Protein AF-0000000083136702 (afdb_homodimer)

Nearest PDB structures (foldseek):
  4q4a-assembly1_A  TM=9.077E-01  e=9.986E-32  Thermotoga maritima MSB8
  4q4j-assembly1_A  TM=8.876E-01  e=3.684E-32  Thermotoga maritima MSB8
  9csi-assembly1_A  TM=8.586E-01  e=3.474E-31  Acinetobacter baumannii
  4a82-assembly1_A  TM=7.929E-01  e=1.050E-31  Homo sapiens
  6qv0-assembly1_A  TM=7.918E-01  e=8.108E-31  Thermotoga maritima MSB8

Foldseek 3Di:
DVVVVVVVCCVCCVPVVVLLVVLVVVLCVLVVVVVPLLVLLLVLLQLLLVLVLVLLVLLLVLVLCVPDDNVVCNVVSVVSSVVSNVSNVVSVVVNVVSLVVQLVVSLVVLLVLLVVLLVQFFLLVCVVDDPVRSVCLSPVLSSLLSCLVRPQPSLLSSLVSNQVVLLVVCCVQPVVLSVLLVVLLVVLVVLLVVLVVVLVVLVVVLVVLVVVLVVLVVVCVVCVVVCVVVVVPVVSVVVNVVSVVVSVVSVVVSVVSVCVSVVVSVCSLVVSLVVSLVVLVVCVVVVNDDPSVSSSSNVSSVSNSVSSVVNSVSVVSSSSSSVSSSVSVVSSPGDGWDDPPLVLLVVCVPDPCQFKKKWWAQFWDARPVGDTLAGGATDIFTWLFEEEEEEDPPSQLVVVVCCQQASGDTPDTFIWMAGPVGRIDGRTPSNNLQEQEQAPWFDQAWFFLLCSQCVLPVPDDPVLLCVLLVLLVLQVVLVVDPVRRRDTAHHSRHPDDRQNRLSSSSSSSVSNVHQEYEAECSCVRPDPVSVLSNVVSVSVPDRTHGYYYYDPDVSSVVRGPWYWYRDPNYIDTDD/DVVVVVVVCCVCCVPVVVLLVVLVVVLCVLVVVVVPLLVLLLVLLQLLLVLVLVLLVLLLVLVLCVPDDNVVCNVVSVVSSVVSNVSNVVSVVVNVVSLVVQLVVSLVVLLVLLVVLLVQFFLLVCVVDDPVRSVCLSPVLSSLLSCLVRPLPSLLSSLVSNQVVLLVVCCVQPVVLSVLLVVLLVVLVVLLVVLVVVLVVLVVVLVVLVVVLVVLVVVCVVCVVVCVVVVVPVVSVVVNVVSVVVSVVSVVVSVVSVCVSVVVSVCSLVVSLVVSLVVLVVCVVVVNDDPSVSSSSNVSSVSNSVSSVVNSVSVVSSSSSSVSSSVSVVSSPGDGWDDPPLVLLVVCVPDPCQFKKKWWAQFWDARPVGDTLAGGATDIFTWQFEEEEEEDPPSQLVVVVCCQQASGDTPDTFIWMAGPVGRIDGRTPSNNLQEQEQAPWFDQAWFFLLCSQCVLPVPDDPVLLCVLLVLLVLQVVLVVDPVRRRDTAHHSRHPDDRQNRLSSSSSSSVSNVHQEYEAECSCVRPDPVSVLSNVVSVSVPRSTHGYYYYDPDVSSVVRGPWYWYRDPNYIDTDD

Structure (mmCIF, N/CA/C/O backbone):
data_AF-0000000083136702-model_v1
#
loop_
_entity.id
_entity.type
_entity.pdbx_description
1 polymer 'Multidrug export ATP-binding/permease protein'
#
loop_
_atom_site.group_PDB
_atom_site.id
_atom_site.type_symbol
_atom_site.label_atom_id
_atom_site.label_alt_id
_atom_site.label_comp_id
_atom_site.label_asym_id
_atom_site.label_entity_id
_atom_site.label_seq_id
_atom_site.pdbx_PDB_ins_code
_atom_site.Cartn_x
_atom_site.Cartn_y
_atom_site.Cartn_z
_atom_site.occupancy
_atom_site.B_iso_or_equiv
_atom_site.auth_seq_id
_atom_site.auth_comp_id
_atom_site.auth_asym_id
_atom_site.auth_atom_id
_atom_site.pdbx_PDB_model_num
ATOM 1 N N . MET A 1 1 ? 7.652 6.582 45.875 1 27.67 1 MET A N 1
ATOM 2 C CA . MET A 1 1 ? 7.102 7.324 44.75 1 27.67 1 MET A CA 1
ATOM 3 C C . MET A 1 1 ? 8.203 7.703 43.75 1 27.67 1 MET A C 1
ATOM 5 O O . MET A 1 1 ? 8 7.633 42.531 1 27.67 1 MET A O 1
ATOM 9 N N . LYS A 1 2 ? 9.219 8.133 44.219 1 35.91 2 LYS A N 1
ATOM 10 C CA . LYS A 1 2 ? 10.461 8.594 43.594 1 35.91 2 LYS A CA 1
ATOM 11 C C . LYS A 1 2 ? 11.227 7.43 42.969 1 35.91 2 LYS A C 1
ATOM 13 O O . LYS A 1 2 ? 11.859 7.586 41.938 1 35.91 2 LYS A O 1
ATOM 18 N N . ARG A 1 3 ? 11.18 6.422 43.688 1 36.78 3 ARG A N 1
ATOM 19 C CA . ARG A 1 3 ? 12.008 5.301 43.25 1 36.78 3 ARG A CA 1
ATOM 20 C C . ARG A 1 3 ? 11.414 4.633 42 1 36.78 3 ARG A C 1
ATOM 22 O O . ARG A 1 3 ? 12.148 4.125 41.156 1 36.78 3 ARG A O 1
ATOM 29 N N . TRP A 1 4 ? 10.117 4.469 42.156 1 30.72 4 TRP A N 1
ATOM 30 C CA . TRP A 1 4 ? 9.375 3.754 41.125 1 30.72 4 TRP A CA 1
ATOM 31 C C . TRP A 1 4 ? 9.352 4.551 39.844 1 30.72 4 TRP A C 1
ATOM 33 O O . TRP A 1 4 ? 9.43 3.973 38.75 1 30.72 4 TRP A O 1
ATOM 43 N N . ILE A 1 5 ? 9.336 5.871 39.969 1 35.59 5 ILE A N 1
ATOM 44 C CA . ILE A 1 5 ? 9.383 6.715 38.781 1 35.59 5 ILE A CA 1
ATOM 45 C C . ILE A 1 5 ? 10.758 6.59 38.094 1 35.59 5 ILE A C 1
ATOM 47 O O . ILE A 1 5 ? 10.859 6.555 36.875 1 35.59 5 ILE A O 1
ATOM 51 N N . LYS A 1 6 ? 11.734 6.422 38.875 1 39.88 6 LYS A N 1
ATOM 52 C CA . LYS A 1 6 ? 13.102 6.309 38.375 1 39.88 6 LYS A CA 1
ATOM 53 C C . LYS A 1 6 ? 13.281 5.035 37.562 1 39.88 6 LYS A C 1
ATOM 55 O O . LYS A 1 6 ? 13.992 5.039 36.531 1 39.88 6 LYS A O 1
ATOM 60 N N . LYS A 1 7 ? 12.688 3.961 38.094 1 41.28 7 LYS A N 1
ATOM 61 C CA . LYS A 1 7 ? 12.812 2.693 37.375 1 41.28 7 LYS A CA 1
ATOM 62 C C . LYS A 1 7 ? 12.062 2.732 36.031 1 41.28 7 LYS A C 1
ATOM 64 O O . LYS A 1 7 ? 12.43 2.031 35.094 1 41.28 7 LYS A O 1
ATOM 69 N N . ILE A 1 8 ? 10.867 3.342 36.062 1 37.25 8 ILE A N 1
ATOM 70 C CA . ILE A 1 8 ? 10.109 3.475 34.812 1 37.25 8 ILE A CA 1
ATOM 71 C C . ILE A 1 8 ? 10.859 4.395 33.844 1 37.25 8 ILE A C 1
ATOM 73 O O . ILE A 1 8 ? 10.945 4.109 32.656 1 37.25 8 ILE A O 1
ATOM 77 N N . ILE A 1 9 ? 11.453 5.434 34.281 1 41.44 9 ILE A N 1
ATOM 78 C CA . ILE A 1 9 ? 12.32 6.328 33.5 1 41.44 9 ILE A CA 1
ATOM 79 C C . ILE A 1 9 ? 13.578 5.578 33.062 1 41.44 9 ILE A C 1
ATOM 81 O O . ILE A 1 9 ? 14.023 5.727 31.938 1 41.44 9 ILE A O 1
ATOM 85 N N . VAL A 1 10 ? 14.18 4.844 33.906 1 42 10 VAL A N 1
ATOM 86 C CA . VAL A 1 10 ? 15.375 4.062 33.625 1 42 10 VAL A CA 1
ATOM 87 C C . VAL A 1 10 ? 15.031 2.959 32.625 1 42 10 VAL A C 1
ATOM 89 O O . VAL A 1 10 ? 15.781 2.713 31.672 1 42 10 VAL A O 1
ATOM 92 N N . ARG A 1 11 ? 14.039 2.199 32.844 1 41.62 11 ARG A N 1
ATOM 93 C CA . ARG A 1 11 ? 13.602 1.132 31.938 1 41.62 11 ARG A CA 1
ATOM 94 C C . ARG A 1 11 ? 13.023 1.7 30.656 1 41.62 11 ARG A C 1
ATOM 96 O O . ARG A 1 11 ? 13.125 1.078 29.594 1 41.62 11 ARG A O 1
ATOM 103 N N . ILE A 1 12 ? 12.188 2.682 30.531 1 42.12 12 ILE A N 1
ATOM 104 C CA . ILE A 1 12 ? 11.805 3.539 29.422 1 42.12 12 ILE A CA 1
ATOM 105 C C . ILE A 1 12 ? 13.055 4.145 28.781 1 42.12 12 ILE A C 1
ATOM 107 O O . ILE A 1 12 ? 13.172 4.188 27.547 1 42.12 12 ILE A O 1
ATOM 111 N N . ARG A 1 13 ? 14.031 4.812 29.359 1 41.16 13 ARG A N 1
ATOM 112 C CA . ARG A 1 13 ? 15.352 5.383 29.094 1 41.16 13 ARG A CA 1
ATOM 113 C C . ARG A 1 13 ? 16.312 4.32 28.578 1 41.16 13 ARG A C 1
ATOM 115 O O . ARG A 1 13 ? 17.078 4.562 27.641 1 41.16 13 ARG A O 1
ATOM 122 N N . GLU A 1 14 ? 16.609 3.41 29.297 1 47.22 14 GLU A N 1
ATOM 123 C CA . GLU A 1 14 ? 17.703 2.48 29.031 1 47.22 14 GLU A CA 1
ATOM 124 C C . GLU A 1 14 ? 17.422 1.65 27.781 1 47.22 14 GLU A C 1
ATOM 126 O O . GLU A 1 14 ? 18.312 1.389 26.984 1 47.22 14 GLU A O 1
ATOM 131 N N . GLY A 1 15 ? 16.25 1.058 27.594 1 45.81 15 GLY A N 1
ATOM 132 C CA . GLY A 1 15 ? 16 0.178 26.453 1 45.81 15 GLY A CA 1
ATOM 133 C C . GLY A 1 15 ? 15.359 0.884 25.281 1 45.81 15 GLY A C 1
ATOM 134 O O . GLY A 1 15 ? 15.805 0.744 24.141 1 45.81 15 GLY A O 1
ATOM 135 N N . TYR A 1 16 ? 14.234 1.55 25.5 1 47.44 16 TYR A N 1
ATOM 136 C CA . TYR A 1 16 ? 13.492 2.219 24.438 1 47.44 16 TYR A CA 1
ATOM 137 C C . TYR A 1 16 ? 14.164 3.529 24.047 1 47.44 16 TYR A C 1
ATOM 139 O O . TYR A 1 16 ? 14.281 3.842 22.859 1 47.44 16 TYR A O 1
ATOM 147 N N . LEU A 1 17 ? 14.523 4.375 25.125 1 50.78 17 LEU A N 1
ATOM 148 C CA . LEU A 1 17 ? 15.188 5.641 24.828 1 50.78 17 LEU A CA 1
ATOM 149 C C . LEU A 1 17 ? 16.547 5.406 24.203 1 50.78 17 LEU A C 1
ATOM 151 O O . LEU A 1 17 ? 16.984 6.176 23.328 1 50.78 17 LEU A O 1
ATOM 155 N N . LYS A 1 18 ? 17.156 4.398 24.812 1 54.44 18 LYS A N 1
ATOM 156 C CA . LYS A 1 18 ? 18.422 4.059 24.188 1 54.44 18 LYS A CA 1
ATOM 157 C C . LYS A 1 18 ? 18.25 3.658 22.719 1 54.44 18 LYS A C 1
ATOM 159 O O . LYS A 1 18 ? 19.047 4.016 21.875 1 54.44 18 LYS A O 1
ATOM 164 N N . GLU A 1 19 ? 17.203 2.934 22.547 1 61 19 GLU A N 1
ATOM 165 C CA . GLU A 1 19 ? 16.938 2.555 21.156 1 61 19 GLU A CA 1
ATOM 166 C C . GLU A 1 19 ? 16.562 3.77 20.312 1 61 19 GLU A C 1
ATOM 168 O O . GLU A 1 19 ? 17.016 3.906 19.172 1 61 19 GLU A O 1
ATOM 173 N N . ILE A 1 20 ? 15.844 4.586 21 1 61.97 20 ILE A N 1
ATOM 174 C CA . ILE A 1 20 ? 15.453 5.805 20.297 1 61.97 20 ILE A CA 1
ATOM 175 C C . ILE A 1 20 ? 16.688 6.684 20.078 1 61.97 20 ILE A C 1
ATOM 177 O O . ILE A 1 20 ? 16.828 7.316 19.031 1 61.97 20 ILE A O 1
ATOM 181 N N . TYR A 1 21 ? 17.484 6.629 21.125 1 62.78 21 TYR A N 1
ATOM 182 C CA . TYR A 1 21 ? 18.719 7.406 21.016 1 62.78 21 TYR A CA 1
ATOM 183 C C . TYR A 1 21 ? 19.594 6.879 19.875 1 62.78 21 TYR A C 1
ATOM 185 O O . TYR A 1 21 ? 20.109 7.66 19.078 1 62.78 21 TYR A O 1
ATOM 193 N N . LYS A 1 22 ? 19.781 5.566 19.844 1 68.31 22 LYS A N 1
ATOM 194 C CA . LYS A 1 22 ? 20.594 5 18.766 1 68.31 22 LYS A CA 1
ATOM 195 C C . LYS A 1 22 ? 19.969 5.297 17.406 1 68.31 22 LYS A C 1
ATOM 197 O O . LYS A 1 22 ? 20.688 5.598 16.453 1 68.31 22 LYS A O 1
ATOM 202 N N . GLU A 1 23 ? 18.719 5.27 17.453 1 72.25 23 GLU A N 1
ATOM 203 C CA . GLU A 1 23 ? 18 5.523 16.203 1 72.25 23 GLU A CA 1
ATOM 204 C C . GLU A 1 23 ? 18.141 6.98 15.781 1 72.25 23 GLU A C 1
ATOM 206 O O . GLU A 1 23 ? 18.297 7.277 14.594 1 72.25 23 GLU A O 1
ATOM 211 N N . THR A 1 24 ? 18.125 7.781 16.812 1 71.06 24 THR A N 1
ATOM 212 C CA . THR A 1 24 ? 18.25 9.211 16.531 1 71.06 24 THR A CA 1
ATOM 213 C C . THR A 1 24 ? 19.672 9.539 16.062 1 71.06 24 THR A C 1
ATOM 215 O O . THR A 1 24 ? 19.859 10.375 15.172 1 71.06 24 THR A O 1
ATOM 218 N N . VAL A 1 25 ? 20.609 8.812 16.609 1 72.06 25 VAL A N 1
ATOM 219 C CA . VAL A 1 25 ? 22 9.039 16.234 1 72.06 25 VAL A CA 1
ATOM 220 C C . VAL A 1 25 ? 22.219 8.594 14.789 1 72.06 25 VAL A C 1
ATOM 222 O O . VAL A 1 25 ? 22.969 9.234 14.039 1 72.06 25 VAL A O 1
ATOM 225 N N . TRP A 1 26 ? 21.547 7.543 14.438 1 75.31 26 TRP A N 1
ATOM 226 C CA . TRP A 1 26 ? 21.656 7.07 13.062 1 75.31 26 TRP A CA 1
ATOM 227 C C . TRP A 1 26 ? 21.109 8.102 12.086 1 75.31 26 TRP A C 1
ATOM 229 O O . TRP A 1 26 ? 21.672 8.312 11.016 1 75.31 26 TRP A O 1
ATOM 239 N N . MET A 1 27 ? 20.078 8.688 12.531 1 73.56 27 MET A N 1
ATOM 240 C CA . MET A 1 27 ? 19.469 9.711 11.695 1 73.56 27 MET A CA 1
ATOM 241 C C . MET A 1 27 ? 20.406 10.898 11.516 1 73.56 27 MET A C 1
ATOM 243 O O . MET A 1 27 ? 20.422 11.539 10.461 1 73.56 27 MET A O 1
ATOM 247 N N . TYR A 1 28 ? 21.219 11.047 12.492 1 73.19 28 TYR A N 1
ATOM 248 C CA . TYR A 1 28 ? 22.078 12.234 12.531 1 73.19 28 TYR A CA 1
ATOM 249 C C . TYR A 1 28 ? 23.281 12.062 11.609 1 73.19 28 TYR A C 1
ATOM 251 O O . TYR A 1 28 ? 23.922 13.039 11.242 1 73.19 28 TYR A O 1
ATOM 259 N N . GLN A 1 29 ? 23.516 10.82 11.172 1 75.12 29 GLN A N 1
ATOM 260 C CA . GLN A 1 29 ? 24.609 10.641 10.227 1 75.12 29 GLN A CA 1
ATOM 261 C C . GLN A 1 29 ? 24.328 11.375 8.914 1 75.12 29 GLN A C 1
ATOM 263 O O . GLN A 1 29 ? 25.25 11.891 8.281 1 75.12 29 GLN A O 1
ATOM 268 N N . TYR A 1 30 ? 23.078 11.492 8.633 1 75.56 30 TYR A N 1
ATOM 269 C CA . TYR A 1 30 ? 22.719 12.164 7.395 1 75.56 30 TYR A CA 1
ATOM 270 C C . TYR A 1 30 ? 22.656 13.68 7.586 1 75.56 30 TYR A C 1
ATOM 272 O O . TYR A 1 30 ? 22.859 14.438 6.637 1 75.56 30 TYR A O 1
ATOM 280 N N . VAL A 1 31 ? 22.422 14.023 8.875 1 76.75 31 VAL A N 1
ATOM 281 C CA . VAL A 1 31 ? 22.344 15.445 9.211 1 76.75 31 VAL A CA 1
ATOM 282 C C . VAL A 1 31 ? 23.75 16.062 9.195 1 76.75 31 VAL A C 1
ATOM 284 O O . VAL A 1 31 ? 23.922 17.219 8.812 1 76.75 31 VAL A O 1
ATOM 287 N N . LYS A 1 32 ? 24.781 15.203 9.5 1 78.38 32 LYS A N 1
ATOM 288 C CA . LYS A 1 32 ? 26.156 15.68 9.586 1 78.38 32 LYS A CA 1
ATOM 289 C C . LYS A 1 32 ? 26.672 16.094 8.211 1 78.38 32 LYS A C 1
ATOM 291 O O . LYS A 1 32 ? 27.516 17 8.102 1 78.38 32 LYS A O 1
ATOM 296 N N . ARG A 1 33 ? 26.125 15.477 7.199 1 77.75 33 ARG A N 1
ATOM 297 C CA . ARG A 1 33 ? 26.562 15.789 5.84 1 77.75 33 ARG A CA 1
ATOM 298 C C . ARG A 1 33 ? 26.062 17.172 5.41 1 77.75 33 ARG A C 1
ATOM 300 O O . ARG A 1 33 ? 26.703 17.828 4.594 1 77.75 33 ARG A O 1
ATOM 307 N N . TYR A 1 34 ? 24.984 17.625 6.031 1 80.69 34 TYR A N 1
ATOM 308 C CA . TYR A 1 34 ? 24.391 18.906 5.672 1 80.69 34 TYR A CA 1
ATOM 309 C C . TYR A 1 34 ? 24.312 19.828 6.883 1 80.69 34 TYR A C 1
ATOM 311 O O . TYR A 1 34 ? 23.344 20.578 7.047 1 80.69 34 TYR A O 1
ATOM 319 N N . TRP A 1 35 ? 25.359 19.875 7.699 1 80.62 35 TRP A N 1
ATOM 320 C CA . TRP A 1 35 ? 25.359 20.625 8.945 1 80.62 35 TRP A CA 1
ATOM 321 C C . TRP A 1 35 ? 25.328 22.125 8.664 1 80.62 35 TRP A C 1
ATOM 323 O O . TRP A 1 35 ? 24.703 22.891 9.406 1 80.62 35 TRP A O 1
ATOM 333 N N . PHE A 1 36 ? 25.906 22.453 7.605 1 82.44 36 PHE A N 1
ATOM 334 C CA . PHE A 1 36 ? 25.953 23.891 7.305 1 82.44 36 PHE A CA 1
ATOM 335 C C . PHE A 1 36 ? 24.562 24.406 6.961 1 82.44 36 PHE A C 1
ATOM 337 O O . PHE A 1 36 ? 24.172 25.469 7.434 1 82.44 36 PHE A O 1
ATOM 344 N N . SER A 1 37 ? 23.906 23.656 6.16 1 82.88 37 SER A N 1
ATOM 345 C CA . SER A 1 37 ? 22.578 24.094 5.758 1 82.88 37 SER A CA 1
ATOM 346 C C . SER A 1 37 ? 21.609 24.062 6.934 1 82.88 37 SER A C 1
ATOM 348 O O . SER A 1 37 ? 20.734 24.922 7.047 1 82.88 37 SER A O 1
ATOM 350 N N . ILE A 1 38 ? 21.812 23.172 7.832 1 84.25 38 ILE A N 1
ATOM 351 C CA . ILE A 1 38 ? 20.938 23.062 8.992 1 84.25 38 ILE A CA 1
ATOM 352 C C . ILE A 1 38 ? 21.234 24.203 9.969 1 84.25 38 ILE A C 1
ATOM 354 O O . ILE A 1 38 ? 20.312 24.781 10.555 1 84.25 38 ILE A O 1
ATOM 358 N N . CYS A 1 39 ? 22.484 24.516 10.148 1 85.19 39 CYS A N 1
ATOM 359 C CA . CYS A 1 39 ? 22.844 25.641 11.008 1 85.19 39 CYS A CA 1
ATOM 360 C C . CYS A 1 39 ? 22.266 26.953 10.477 1 85.19 39 CYS A C 1
ATOM 362 O O . CYS A 1 39 ? 21.781 27.781 11.258 1 85.19 39 CYS A O 1
ATOM 364 N N . PHE A 1 40 ? 22.328 27.016 9.211 1 85.5 40 PHE A N 1
ATOM 365 C CA . PHE A 1 40 ? 21.75 28.203 8.594 1 85.5 40 PHE A CA 1
ATOM 366 C C . PHE A 1 40 ? 20.234 28.219 8.781 1 85.5 40 PHE A C 1
ATOM 368 O O . PHE A 1 40 ? 19.641 29.281 8.969 1 85.5 40 PHE A O 1
ATOM 375 N N . TYR A 1 41 ? 19.672 27.078 8.719 1 84.75 41 TYR A N 1
ATOM 376 C CA . TYR A 1 41 ? 18.25 26.953 8.961 1 84.75 41 TYR A CA 1
ATOM 377 C C . TYR A 1 41 ? 17.891 27.375 10.375 1 84.75 41 TYR A C 1
ATOM 379 O O . TYR A 1 41 ? 16.938 28.141 10.578 1 84.75 41 TYR A O 1
ATOM 387 N N . ILE A 1 42 ? 18.641 27.031 11.32 1 86.19 42 ILE A N 1
ATOM 388 C CA . ILE A 1 42 ? 18.375 27.328 12.727 1 86.19 42 ILE A CA 1
ATOM 389 C C . ILE A 1 42 ? 18.609 28.828 12.977 1 86.19 42 ILE A C 1
ATOM 391 O O . ILE A 1 42 ? 17.812 29.469 13.641 1 86.19 42 ILE A O 1
ATOM 395 N N . LEU A 1 43 ? 19.641 29.312 12.391 1 87.69 43 LEU A N 1
ATOM 396 C CA . LEU A 1 43 ? 19.984 30.734 12.578 1 87.69 43 LEU A CA 1
ATOM 397 C C . LEU A 1 43 ? 18.906 31.625 11.953 1 87.69 43 LEU A C 1
ATOM 399 O O . LEU A 1 43 ? 18.547 32.656 12.531 1 87.69 43 LEU A O 1
ATOM 403 N N . ALA A 1 44 ? 18.516 31.188 10.805 1 86.38 44 ALA A N 1
ATOM 404 C CA . ALA A 1 44 ? 17.453 31.953 10.148 1 86.38 44 ALA A CA 1
ATOM 405 C C . ALA A 1 44 ? 16.156 31.891 10.938 1 86.38 44 ALA A C 1
ATOM 407 O O . ALA A 1 44 ? 15.398 32.875 11.008 1 86.38 44 ALA A O 1
ATOM 408 N N . GLY A 1 45 ? 15.914 30.734 11.492 1 84.88 45 GLY A N 1
ATOM 409 C CA . GLY A 1 45 ? 14.734 30.578 12.32 1 84.88 45 GLY A CA 1
ATOM 410 C C . GLY A 1 45 ? 14.781 31.406 13.586 1 84.88 45 GLY A C 1
ATOM 411 O O . GLY A 1 45 ? 13.797 32.062 13.945 1 84.88 45 GLY A O 1
ATOM 412 N N . VAL A 1 46 ? 15.93 31.438 14.234 1 88 46 VAL A N 1
ATOM 413 C CA . VAL A 1 46 ? 16.109 32.219 15.453 1 88 46 VAL A CA 1
ATOM 414 C C . VAL A 1 46 ? 15.992 33.688 15.141 1 88 46 VAL A C 1
ATOM 416 O O . VAL A 1 46 ? 15.367 34.438 15.898 1 88 46 VAL A O 1
ATOM 419 N N . PHE A 1 47 ? 16.531 34.031 14.039 1 88.06 47 PHE A N 1
ATOM 420 C CA . PHE A 1 47 ? 16.453 35.438 13.617 1 88.06 47 PHE A CA 1
ATOM 421 C C . PHE A 1 47 ? 15 35.844 13.398 1 88.06 47 PHE A C 1
ATOM 423 O O . PHE A 1 47 ? 14.578 36.906 13.844 1 88.06 47 PHE A O 1
ATOM 430 N N . GLY A 1 48 ? 14.336 35 12.719 1 84.62 48 GLY A N 1
ATOM 431 C CA . GLY A 1 48 ? 12.938 35.281 12.484 1 84.62 48 GLY A CA 1
ATOM 432 C C . GLY A 1 48 ? 12.125 35.375 13.766 1 84.62 48 GLY A C 1
ATOM 433 O O . GLY A 1 48 ? 11.273 36.281 13.898 1 84.62 48 GLY A O 1
ATOM 434 N N . THR A 1 49 ? 12.43 34.531 14.688 1 84.19 49 THR A N 1
ATOM 435 C CA . THR A 1 49 ? 11.719 34.5 15.961 1 84.19 49 THR A CA 1
ATOM 436 C C . THR A 1 49 ? 12.047 35.75 16.781 1 84.19 49 THR A C 1
ATOM 438 O O . THR A 1 49 ? 11.164 36.344 17.422 1 84.19 49 THR A O 1
ATOM 441 N N . VAL A 1 50 ? 13.266 36.156 16.797 1 85.56 50 VAL A N 1
ATOM 442 C CA . VAL A 1 50 ? 13.688 37.344 17.547 1 85.56 50 VAL A CA 1
ATOM 443 C C . VAL A 1 50 ? 13.039 38.594 16.969 1 85.56 50 VAL A C 1
ATOM 445 O O . VAL A 1 50 ? 12.609 39.469 17.719 1 85.56 50 VAL A O 1
ATOM 448 N N . MET A 1 51 ? 12.953 38.594 15.688 1 85.31 51 MET A N 1
ATOM 449 C CA . MET A 1 51 ? 12.297 39.719 15.047 1 85.31 51 MET A CA 1
ATOM 450 C C . MET A 1 51 ? 10.805 39.75 15.375 1 85.31 51 MET A C 1
ATOM 452 O O . MET A 1 51 ? 10.227 40.812 15.547 1 85.31 51 MET A O 1
ATOM 456 N N . GLY A 1 52 ? 10.234 38.594 15.453 1 80.88 52 GLY A N 1
ATOM 457 C CA . GLY A 1 52 ? 8.82 38.5 15.812 1 80.88 52 GLY A CA 1
ATOM 458 C C . GLY A 1 52 ? 8.539 38.969 17.234 1 80.88 52 GLY A C 1
ATOM 459 O O . GLY A 1 52 ? 7.625 39.75 17.469 1 80.88 52 GLY A O 1
ATOM 460 N N . LEU A 1 53 ? 9.375 38.594 18.172 1 81.31 53 LEU A N 1
ATOM 461 C CA . LEU A 1 53 ? 9.242 38.969 19.562 1 81.31 53 LEU A CA 1
ATOM 462 C C . LEU A 1 53 ? 9.562 40.469 19.734 1 81.31 53 LEU A C 1
ATOM 464 O O . LEU A 1 53 ? 8.906 41.156 20.516 1 81.31 53 LEU A O 1
ATOM 468 N N . GLY A 1 54 ? 10.555 40.844 18.969 1 80.25 54 GLY A N 1
ATOM 469 C CA . GLY A 1 54 ? 10.922 42.25 19.016 1 80.25 54 GLY A CA 1
ATOM 470 C C . GLY A 1 54 ? 9.812 43.188 18.531 1 80.25 54 GLY A C 1
ATOM 471 O O . GLY A 1 54 ? 9.602 44.25 19.109 1 80.25 54 GLY A O 1
ATOM 472 N N . SER A 1 55 ? 9.125 42.719 17.562 1 80.06 55 SER A N 1
ATOM 473 C CA . SER A 1 55 ? 8.023 43.531 17.047 1 80.06 55 SER A CA 1
ATOM 474 C C . SER A 1 55 ? 6.934 43.719 18.094 1 80.06 55 SER A C 1
ATOM 476 O O . SER A 1 55 ? 6.289 44.781 18.141 1 80.06 55 SER A O 1
ATOM 478 N N . SER A 1 56 ? 6.727 42.719 18.906 1 76.94 56 SER A N 1
ATOM 479 C CA . SER A 1 56 ? 5.734 42.812 19.984 1 76.94 56 SER A CA 1
ATOM 480 C C . SER A 1 56 ? 6.152 43.844 21.031 1 76.94 56 SER A C 1
ATOM 482 O O . SER A 1 56 ? 5.312 44.594 21.547 1 76.94 56 SER A O 1
ATOM 484 N N . VAL A 1 57 ? 7.426 43.906 21.328 1 77.38 57 VAL A N 1
ATOM 485 C CA . VAL A 1 57 ? 7.926 44.875 22.312 1 77.38 57 VAL A CA 1
ATOM 486 C C . VAL A 1 57 ? 7.812 46.281 21.766 1 77.38 57 VAL A C 1
ATOM 488 O O . VAL A 1 57 ? 7.449 47.219 22.5 1 77.38 57 VAL A O 1
ATOM 491 N N . VAL A 1 58 ? 8.102 46.344 20.453 1 76.88 58 VAL A N 1
ATOM 492 C CA . VAL A 1 58 ? 8.047 47.688 19.844 1 76.88 58 VAL A CA 1
ATOM 493 C C . VAL A 1 58 ? 6.594 48.156 19.766 1 76.88 58 VAL A C 1
ATOM 495 O O . VAL A 1 58 ? 6.324 49.344 19.828 1 76.88 58 VAL A O 1
ATOM 498 N N . SER A 1 59 ? 5.684 47.188 19.625 1 76.5 59 SER A N 1
ATOM 499 C CA . SER A 1 59 ? 4.266 47.562 19.594 1 76.5 59 SER A CA 1
ATOM 500 C C . SER A 1 59 ? 3.826 48.188 20.922 1 76.5 59 SER A C 1
ATOM 502 O O . SER A 1 59 ? 2.945 49.031 20.938 1 76.5 59 SER A O 1
ATOM 504 N N . LYS A 1 60 ? 4.48 47.781 22 1 73.12 60 LYS A N 1
ATOM 505 C CA . LYS A 1 60 ? 4.215 48.406 23.297 1 73.12 60 LYS A CA 1
ATOM 506 C C . LYS A 1 60 ? 4.555 49.875 23.281 1 73.12 60 LYS A C 1
ATOM 508 O O . LYS A 1 60 ? 3.742 50.719 23.688 1 73.12 60 LYS A O 1
ATOM 513 N N . TYR A 1 61 ? 5.73 50.156 22.766 1 71.12 61 TYR A N 1
ATOM 514 C CA . TYR A 1 61 ? 6.195 51.531 22.766 1 71.12 61 TYR A CA 1
ATOM 515 C C . TYR A 1 61 ? 5.348 52.375 21.828 1 71.12 61 TYR A C 1
ATOM 517 O O . TYR A 1 61 ? 5.121 53.562 22.094 1 71.12 61 TYR A O 1
ATOM 525 N N . LEU A 1 62 ? 4.848 51.719 20.828 1 71.62 62 LEU A N 1
ATOM 526 C CA . LEU A 1 62 ? 4 52.469 19.891 1 71.62 62 LEU A CA 1
ATOM 527 C C . LEU A 1 62 ? 2.682 52.844 20.531 1 71.62 62 LEU A C 1
ATOM 529 O O . LEU A 1 62 ? 2.256 54 20.438 1 71.62 62 LEU A O 1
ATOM 533 N N . ILE A 1 63 ? 2.064 51.938 21.25 1 71.69 63 ILE A N 1
ATOM 534 C CA . ILE A 1 63 ? 0.758 52.188 21.844 1 71.69 63 ILE A CA 1
ATOM 535 C C . ILE A 1 63 ? 0.902 53.156 23.016 1 71.69 63 ILE A C 1
ATOM 537 O O . ILE A 1 63 ? 0.058 54.031 23.203 1 71.69 63 ILE A O 1
ATOM 541 N N . ASP A 1 64 ? 2.004 52.969 23.719 1 70.5 64 ASP A N 1
ATOM 542 C CA . ASP A 1 64 ? 2.232 53.875 24.828 1 70.5 64 ASP A CA 1
ATOM 543 C C . ASP A 1 64 ? 2.473 55.312 24.328 1 70.5 64 ASP A C 1
ATOM 545 O O . ASP A 1 64 ? 2.051 56.281 24.969 1 70.5 64 ASP A O 1
ATOM 549 N N . ALA A 1 65 ? 3.152 55.375 23.172 1 66.06 65 ALA A N 1
ATOM 550 C CA . ALA A 1 65 ? 3.424 56.688 22.609 1 66.06 65 ALA A CA 1
ATOM 551 C C . ALA A 1 65 ? 2.143 57.344 22.094 1 66.06 65 ALA A C 1
ATOM 553 O O . ALA A 1 65 ? 1.968 58.562 22.203 1 66.06 65 ALA A O 1
ATOM 554 N N . VAL A 1 66 ? 1.338 56.531 21.562 1 64.62 66 VAL A N 1
ATOM 555 C CA . VAL A 1 66 ? 0.1 57.031 21 1 64.62 66 VAL A CA 1
ATOM 556 C C . VAL A 1 66 ? -0.828 57.5 22.125 1 64.62 66 VAL A C 1
ATOM 558 O O . VAL A 1 66 ? -1.524 58.5 21.984 1 64.62 66 VAL A O 1
ATOM 561 N N . THR A 1 67 ? -0.912 56.625 23.188 1 61.09 67 THR A N 1
ATOM 562 C CA . THR A 1 67 ? -1.807 56.969 24.281 1 61.09 67 THR A CA 1
ATOM 563 C C . THR A 1 67 ? -1.198 58.062 25.141 1 61.09 67 THR A C 1
ATOM 565 O O . THR A 1 67 ? -1.916 58.781 25.844 1 61.09 67 THR A O 1
ATOM 568 N N . GLY A 1 68 ? 0.113 58.094 25.078 1 59.56 68 GLY A N 1
ATOM 569 C CA . GLY A 1 68 ? 0.754 59.156 25.828 1 59.56 68 GLY A CA 1
ATOM 570 C C . GLY A 1 68 ? 1.067 60.375 25 1 59.56 68 GLY A C 1
ATOM 571 O O . GLY A 1 68 ? 0.787 60.406 23.797 1 59.56 68 GLY A O 1
ATOM 572 N N . VAL A 1 69 ? 1.488 61.469 25.516 1 48.72 69 VAL A N 1
ATOM 573 C CA . VAL A 1 69 ? 1.667 62.812 25.016 1 48.72 69 VAL A CA 1
ATOM 574 C C . VAL A 1 69 ? 2.783 62.844 23.984 1 48.72 69 VAL A C 1
ATOM 576 O O . VAL A 1 69 ? 2.998 63.875 23.328 1 48.72 69 VAL A O 1
ATOM 579 N N . ARG A 1 70 ? 3.68 61.844 23.828 1 54.56 70 ARG A N 1
ATOM 580 C CA . ARG A 1 70 ? 4.82 62.156 22.969 1 54.56 70 ARG A CA 1
ATOM 581 C C . ARG A 1 70 ? 4.609 61.625 21.562 1 54.56 70 ARG A C 1
ATOM 583 O O . ARG A 1 70 ? 4.887 60.469 21.281 1 54.56 70 ARG A O 1
ATOM 590 N N . LYS A 1 71 ? 3.963 62.406 20.703 1 59.62 71 LYS A N 1
ATOM 591 C CA . LYS A 1 71 ? 3.494 62.156 19.344 1 59.62 71 LYS A CA 1
ATOM 592 C C . LYS A 1 71 ? 4.664 61.938 18.391 1 59.62 71 LYS A C 1
ATOM 594 O O . LYS A 1 71 ? 4.488 61.375 17.297 1 59.62 71 LYS A O 1
ATOM 599 N N . ASP A 1 72 ? 5.906 62.344 18.766 1 58.56 72 ASP A N 1
ATOM 600 C CA . ASP A 1 72 ? 6.938 62.469 17.734 1 58.56 72 ASP A CA 1
ATOM 601 C C . ASP A 1 72 ? 7.473 61.094 17.312 1 58.56 72 ASP A C 1
ATOM 603 O O . ASP A 1 72 ? 7.941 60.938 16.188 1 58.56 72 ASP A O 1
ATOM 607 N N . LYS A 1 73 ? 7.312 60.094 18.219 1 68.44 73 LYS A N 1
ATOM 608 C CA . LYS A 1 73 ? 8.047 58.906 17.859 1 68.44 73 LYS A CA 1
ATOM 609 C C . LYS A 1 73 ? 7.102 57.781 17.406 1 68.44 73 LYS A C 1
ATOM 611 O O . LYS A 1 73 ? 7.469 56.625 17.391 1 68.44 73 LYS A O 1
ATOM 616 N N . ILE A 1 74 ? 6.027 58.25 16.922 1 74.5 74 ILE A N 1
ATOM 617 C CA . ILE A 1 74 ? 5.02 57.281 16.547 1 74.5 74 ILE A CA 1
ATOM 618 C C . ILE A 1 74 ? 5.395 56.656 15.203 1 74.5 74 ILE A C 1
ATOM 620 O O . ILE A 1 74 ? 5.312 55.438 15.039 1 74.5 74 ILE A O 1
ATOM 624 N N . LEU A 1 75 ? 5.863 57.5 14.367 1 71.56 75 LEU A N 1
ATOM 625 C CA . LEU A 1 75 ? 6.188 57.031 13.031 1 71.56 75 LEU A CA 1
ATOM 626 C C . LEU A 1 75 ? 7.391 56.094 13.07 1 71.56 75 LEU A C 1
ATOM 628 O O . LEU A 1 75 ? 7.43 55.094 12.336 1 71.56 75 LEU A O 1
ATOM 632 N N . LEU A 1 76 ? 8.305 56.406 13.938 1 76.44 76 LEU A N 1
ATOM 633 C CA . LEU A 1 76 ? 9.5 55.562 14.047 1 76.44 76 LEU A CA 1
ATOM 634 C C . LEU A 1 76 ? 9.148 54.188 14.57 1 76.44 76 LEU A C 1
ATOM 636 O O . LEU A 1 76 ? 9.617 53.188 14.039 1 76.44 76 LEU A O 1
ATOM 640 N N . PHE A 1 77 ? 8.273 54.094 15.492 1 79.31 77 PHE A N 1
ATOM 641 C CA . PHE A 1 77 ? 7.898 52.812 16.062 1 79.31 77 PHE A CA 1
ATOM 642 C C . PHE A 1 77 ? 7.027 52.031 15.102 1 79.31 77 PHE A C 1
ATOM 644 O O . PHE A 1 77 ? 7.137 50.812 15.023 1 79.31 77 PHE A O 1
ATOM 651 N N . ALA A 1 78 ? 6.332 52.688 14.328 1 74.88 78 ALA A N 1
ATOM 652 C CA . ALA A 1 78 ? 5.492 52.031 13.344 1 74.88 78 ALA A CA 1
ATOM 653 C C . ALA A 1 78 ? 6.34 51.406 12.234 1 74.88 78 ALA A C 1
ATOM 655 O O . ALA A 1 78 ? 6.105 50.281 11.828 1 74.88 78 ALA A O 1
ATOM 656 N N . VAL A 1 79 ? 7.285 52.156 11.82 1 75.12 79 VAL A N 1
ATOM 657 C CA . VAL A 1 79 ? 8.156 51.688 10.758 1 75.12 79 VAL A CA 1
ATOM 658 C C . VAL A 1 79 ? 9.008 50.5 11.273 1 75.12 79 VAL A C 1
ATOM 660 O O . VAL A 1 79 ? 9.266 49.562 10.539 1 75.12 79 VAL A O 1
ATOM 663 N N . LEU A 1 80 ? 9.367 50.531 12.492 1 82 80 LEU A N 1
ATOM 664 C CA . LEU A 1 80 ? 10.188 49.5 13.07 1 82 80 LEU A CA 1
ATOM 665 C C . LEU A 1 80 ? 9.406 48.188 13.18 1 82 80 LEU A C 1
ATOM 667 O O . LEU A 1 80 ? 9.961 47.094 12.961 1 82 80 LEU A O 1
ATOM 671 N N . ILE A 1 81 ? 8.164 48.312 13.469 1 80.12 81 ILE A N 1
ATOM 672 C CA . ILE A 1 81 ? 7.324 47.125 13.594 1 80.12 81 ILE A CA 1
ATOM 673 C C . ILE A 1 81 ? 7.164 46.469 12.219 1 80.12 81 ILE A C 1
ATOM 675 O O . ILE A 1 81 ? 7.27 45.25 12.102 1 80.12 81 ILE A O 1
ATOM 679 N N . ILE A 1 82 ? 7.008 47.281 11.203 1 76.19 82 ILE A N 1
ATOM 680 C CA . ILE A 1 82 ? 6.816 46.75 9.844 1 76.19 82 ILE A CA 1
ATOM 681 C C . ILE A 1 82 ? 8.102 46.094 9.359 1 76.19 82 ILE A C 1
ATOM 683 O O . ILE A 1 82 ? 8.062 45.031 8.75 1 76.19 82 ILE A O 1
ATOM 687 N N . CYS A 1 83 ? 9.133 46.781 9.68 1 80 83 CYS A N 1
ATOM 688 C CA . CYS A 1 83 ? 10.422 46.219 9.25 1 80 83 CYS A CA 1
ATOM 689 C C . CYS A 1 83 ? 10.719 44.906 9.969 1 80 83 CYS A C 1
ATOM 691 O O . CYS A 1 83 ? 11.211 43.969 9.352 1 80 83 CYS A O 1
ATOM 693 N N . MET A 1 84 ? 10.383 44.781 11.164 1 85.19 84 MET A N 1
ATOM 694 C CA . MET A 1 84 ? 10.664 43.594 11.93 1 85.19 84 MET A CA 1
ATOM 695 C C . MET A 1 84 ? 9.742 42.438 11.5 1 85.19 84 MET A C 1
ATOM 697 O O . MET A 1 84 ? 10.18 41.281 11.414 1 85.19 84 MET A O 1
ATOM 701 N N . THR A 1 85 ? 8.578 42.781 11.211 1 77.94 85 THR A N 1
ATOM 702 C CA . THR A 1 85 ? 7.645 41.75 10.758 1 77.94 85 THR A CA 1
ATOM 703 C C . THR A 1 85 ? 8.023 41.25 9.359 1 77.94 85 THR A C 1
ATOM 705 O O . THR A 1 85 ? 7.938 40.062 9.078 1 77.94 85 THR A O 1
ATOM 708 N N . ALA A 1 86 ? 8.367 42.188 8.508 1 77.81 86 ALA A N 1
ATOM 709 C CA . ALA A 1 86 ? 8.828 41.812 7.176 1 77.81 86 ALA A CA 1
ATOM 710 C C . ALA A 1 86 ? 10.055 40.906 7.246 1 77.81 86 ALA A C 1
ATOM 712 O O . ALA A 1 86 ? 10.172 39.938 6.484 1 77.81 86 ALA A O 1
ATOM 713 N N . ALA A 1 87 ? 10.914 41.281 8.148 1 82.88 87 ALA A N 1
ATOM 714 C CA . ALA A 1 87 ? 12.102 40.469 8.344 1 82.88 87 ALA A CA 1
ATOM 715 C C . ALA A 1 87 ? 11.727 39.062 8.812 1 82.88 87 ALA A C 1
ATOM 717 O O . ALA A 1 87 ? 12.352 38.094 8.406 1 82.88 87 ALA A O 1
ATOM 718 N N . GLY A 1 88 ? 10.734 39 9.539 1 80.88 88 GLY A N 1
ATOM 719 C CA . GLY A 1 88 ? 10.25 37.688 9.992 1 80.88 88 GLY A CA 1
ATOM 720 C C . GLY A 1 88 ? 9.672 36.844 8.867 1 80.88 88 GLY A C 1
ATOM 721 O O . GLY A 1 88 ? 9.945 35.656 8.781 1 80.88 88 GLY A O 1
ATOM 722 N N . ILE A 1 89 ? 9.008 37.438 7.988 1 77.06 89 ILE A N 1
ATOM 723 C CA . ILE A 1 89 ? 8.375 36.75 6.867 1 77.06 89 ILE A CA 1
ATOM 724 C C . ILE A 1 89 ? 9.453 36.25 5.91 1 77.06 89 ILE A C 1
ATOM 726 O O . ILE A 1 89 ? 9.391 35.094 5.453 1 77.06 89 ILE A O 1
ATOM 730 N N . ILE A 1 90 ? 10.352 37.094 5.684 1 80.56 90 ILE A N 1
ATOM 731 C CA . ILE A 1 90 ? 11.438 36.719 4.781 1 80.56 90 ILE A CA 1
ATOM 732 C C . ILE A 1 90 ? 12.242 35.594 5.383 1 80.56 90 ILE A C 1
ATOM 734 O O . ILE A 1 90 ? 12.617 34.656 4.672 1 80.56 90 ILE A O 1
ATOM 738 N N . SER A 1 91 ? 12.484 35.719 6.648 1 84.5 91 SER A N 1
ATOM 739 C CA . SER A 1 91 ? 13.211 34.625 7.32 1 84.5 91 SER A CA 1
ATOM 740 C C . SER A 1 91 ? 12.453 33.312 7.234 1 84.5 91 SER A C 1
ATOM 742 O O . SER A 1 91 ? 13.055 32.25 7.023 1 84.5 91 SER A O 1
ATOM 744 N N . ASN A 1 92 ? 11.234 33.344 7.293 1 78.12 92 ASN A N 1
ATOM 745 C CA . ASN A 1 92 ? 10.422 32.125 7.223 1 78.12 92 ASN A CA 1
ATOM 746 C C . ASN A 1 92 ? 10.414 31.547 5.816 1 78.12 92 ASN A C 1
ATOM 748 O O . ASN A 1 92 ? 10.383 30.328 5.648 1 78.12 92 ASN A O 1
ATOM 752 N N . ALA A 1 93 ? 10.383 32.406 4.895 1 76.44 93 ALA A N 1
ATOM 753 C CA . ALA A 1 93 ? 10.445 31.953 3.508 1 76.44 93 ALA A CA 1
ATOM 754 C C . ALA A 1 93 ? 11.758 31.234 3.217 1 76.44 93 ALA A C 1
ATOM 756 O O . ALA A 1 93 ? 11.781 30.203 2.551 1 76.44 93 ALA A O 1
ATOM 757 N N . VAL A 1 94 ? 12.766 31.875 3.74 1 80.94 94 VAL A N 1
ATOM 758 C CA . VAL A 1 94 ? 14.086 31.312 3.521 1 80.94 94 VAL A CA 1
ATOM 759 C C . VAL A 1 94 ? 14.195 29.953 4.23 1 80.94 94 VAL A C 1
ATOM 761 O O . VAL A 1 94 ? 14.703 28.984 3.664 1 80.94 94 VAL A O 1
ATOM 764 N N . ILE A 1 95 ? 13.695 29.891 5.34 1 82.81 95 ILE A N 1
ATOM 765 C CA . ILE A 1 95 ? 13.719 28.672 6.133 1 82.81 95 ILE A CA 1
ATOM 766 C C . ILE A 1 95 ? 12.922 27.578 5.418 1 82.81 95 ILE A C 1
ATOM 768 O O . ILE A 1 95 ? 13.367 26.438 5.34 1 82.81 95 ILE A O 1
ATOM 772 N N . SER A 1 96 ? 11.82 27.953 4.941 1 78 96 SER A N 1
ATOM 773 C CA . SER A 1 96 ? 10.945 26.984 4.285 1 78 96 SER A CA 1
ATOM 774 C C . SER A 1 96 ? 11.602 26.406 3.033 1 78 96 SER A C 1
ATOM 776 O O . SER A 1 96 ? 11.492 25.219 2.766 1 78 96 SER A O 1
ATOM 778 N N . ARG A 1 97 ? 12.273 27.281 2.398 1 78.31 97 ARG A N 1
ATOM 779 C CA . ARG A 1 97 ? 12.953 26.844 1.182 1 78.31 97 ARG A CA 1
ATOM 780 C C . ARG A 1 97 ? 14.117 25.922 1.505 1 78.31 97 ARG A C 1
ATOM 782 O O . ARG A 1 97 ? 14.281 24.875 0.86 1 78.31 97 ARG A O 1
ATOM 789 N N . ILE A 1 98 ? 14.875 26.297 2.436 1 83.25 98 ILE A N 1
ATOM 790 C CA . ILE A 1 98 ? 16.031 25.484 2.816 1 83.25 98 ILE A CA 1
ATOM 791 C C . ILE A 1 98 ? 15.57 24.156 3.381 1 83.25 98 ILE A C 1
ATOM 793 O O . ILE A 1 98 ? 16.141 23.109 3.057 1 83.25 98 ILE A O 1
ATOM 797 N N . SER A 1 99 ? 14.57 24.219 4.156 1 82.5 99 SER A N 1
ATOM 798 C CA . SER A 1 99 ? 14.039 23 4.766 1 82.5 99 SER A CA 1
ATOM 799 C C . SER A 1 99 ? 13.531 22.031 3.707 1 82.5 99 SER A C 1
ATOM 801 O O . SER A 1 99 ? 13.797 20.828 3.779 1 82.5 99 SER A O 1
ATOM 803 N N . ALA A 1 100 ? 12.836 22.562 2.756 1 78.88 100 ALA A N 1
ATOM 804 C CA . ALA A 1 100 ? 12.281 21.703 1.698 1 78.88 100 ALA A CA 1
ATOM 805 C C . ALA A 1 100 ? 13.398 21.062 0.883 1 78.88 100 ALA A C 1
ATOM 807 O O . ALA A 1 100 ? 13.32 19.875 0.553 1 78.88 100 ALA A O 1
ATOM 808 N N . ARG A 1 101 ? 14.367 21.859 0.605 1 82.44 101 ARG A N 1
ATOM 809 C CA . ARG A 1 101 ? 15.484 21.344 -0.189 1 82.44 101 ARG A CA 1
ATOM 810 C C . ARG A 1 101 ? 16.234 20.234 0.556 1 82.44 101 ARG A C 1
ATOM 812 O O . ARG A 1 101 ? 16.516 19.188 -0.012 1 82.44 101 ARG A O 1
ATOM 819 N N . ILE A 1 102 ? 16.531 20.469 1.729 1 84.06 102 ILE A N 1
ATOM 820 C CA . ILE A 1 102 ? 17.297 19.5 2.512 1 84.06 102 ILE A CA 1
ATOM 821 C C . ILE A 1 102 ? 16.469 18.234 2.721 1 84.06 102 ILE A C 1
ATOM 823 O O . ILE A 1 102 ? 17 17.125 2.715 1 84.06 102 ILE A O 1
ATOM 827 N N . ASN A 1 103 ? 15.18 18.391 2.928 1 83.69 103 ASN A N 1
ATOM 828 C CA . ASN A 1 103 ? 14.297 17.25 3.135 1 83.69 103 ASN A CA 1
ATOM 829 C C . ASN A 1 103 ? 14.312 16.312 1.937 1 83.69 103 ASN A C 1
ATOM 831 O O . ASN A 1 103 ? 14.398 15.094 2.104 1 83.69 103 ASN A O 1
ATOM 835 N N . VAL A 1 104 ? 14.266 16.906 0.762 1 84.88 104 VAL A N 1
ATOM 836 C CA . VAL A 1 104 ? 14.219 16.109 -0.454 1 84.88 104 VAL A CA 1
ATOM 837 C C . VAL A 1 104 ? 15.562 15.406 -0.66 1 84.88 104 VAL A C 1
ATOM 839 O O . VAL A 1 104 ? 15.602 14.227 -1.022 1 84.88 104 VAL A O 1
ATOM 842 N N . VAL A 1 105 ? 16.625 16.141 -0.475 1 85.62 105 VAL A N 1
ATOM 843 C CA . VAL A 1 105 ? 17.969 15.602 -0.708 1 85.62 105 VAL A CA 1
ATOM 844 C C . VAL A 1 105 ? 18.234 14.469 0.282 1 85.62 105 VAL A C 1
ATOM 846 O O . VAL A 1 105 ? 18.734 13.406 -0.1 1 85.62 105 VAL A O 1
ATOM 849 N N . ILE A 1 106 ? 17.891 14.688 1.507 1 85.06 106 ILE A N 1
ATOM 850 C CA . ILE A 1 106 ? 18.156 13.688 2.533 1 85.06 106 ILE A CA 1
ATOM 851 C C . ILE A 1 106 ? 17.266 12.461 2.289 1 85.06 106 ILE A C 1
ATOM 853 O O . ILE A 1 106 ? 17.719 11.328 2.467 1 85.06 106 ILE A O 1
ATOM 857 N N . GLN A 1 107 ? 16.016 12.68 2.014 1 87.25 107 GLN A N 1
ATOM 858 C CA . GLN A 1 107 ? 15.109 11.578 1.707 1 87.25 107 GLN A CA 1
ATOM 859 C C . GLN A 1 107 ? 15.664 10.711 0.584 1 87.25 107 GLN A C 1
ATOM 861 O O . GLN A 1 107 ? 15.633 9.477 0.676 1 87.25 107 GLN A O 1
ATOM 866 N N . ASN A 1 108 ? 16.141 11.398 -0.439 1 86.38 108 ASN A N 1
ATOM 867 C CA . ASN A 1 108 ? 16.703 10.688 -1.59 1 86.38 108 ASN A CA 1
ATOM 868 C C . ASN A 1 108 ? 17.953 9.906 -1.217 1 86.38 108 ASN A C 1
ATOM 870 O O . ASN A 1 108 ? 18.156 8.789 -1.709 1 86.38 108 ASN A O 1
ATOM 874 N N . GLU A 1 109 ? 18.75 10.477 -0.459 1 85.81 109 GLU A N 1
ATOM 875 C CA . GLU A 1 109 ? 20 9.82 -0.062 1 85.81 109 GLU A CA 1
ATOM 876 C C . GLU A 1 109 ? 19.719 8.609 0.822 1 85.81 109 GLU A C 1
ATOM 878 O O . GLU A 1 109 ? 20.359 7.566 0.675 1 85.81 109 GLU A O 1
ATOM 883 N N . ILE A 1 110 ? 18.797 8.742 1.705 1 87.88 110 ILE A N 1
ATOM 884 C CA . ILE A 1 110 ? 18.469 7.625 2.58 1 87.88 110 ILE A CA 1
ATOM 885 C C . ILE A 1 110 ? 17.891 6.48 1.753 1 87.88 110 ILE A C 1
ATOM 887 O O . ILE A 1 110 ? 18.25 5.32 1.949 1 87.88 110 ILE A O 1
ATOM 891 N N . GLN A 1 111 ? 16.984 6.875 0.925 1 88.5 111 GLN A N 1
ATOM 892 C CA . GLN A 1 111 ? 16.359 5.863 0.084 1 88.5 111 GLN A CA 1
ATOM 893 C C . GLN A 1 111 ? 17.391 5.145 -0.775 1 88.5 111 GLN A C 1
ATOM 895 O O . GLN A 1 111 ? 17.344 3.92 -0.923 1 88.5 111 GLN A O 1
ATOM 900 N N . ALA A 1 112 ? 18.281 5.91 -1.368 1 87.38 112 ALA A N 1
ATOM 901 C CA . ALA A 1 112 ? 19.328 5.332 -2.213 1 87.38 112 ALA A CA 1
ATOM 902 C C . ALA A 1 112 ? 20.234 4.41 -1.41 1 87.38 112 ALA A C 1
ATOM 904 O O . ALA A 1 112 ? 20.578 3.32 -1.869 1 87.38 112 ALA A O 1
ATOM 905 N N . ASP A 1 113 ? 20.594 4.848 -0.256 1 87.62 113 ASP A N 1
ATOM 906 C CA . ASP A 1 113 ? 21.484 4.066 0.587 1 87.62 113 ASP A CA 1
ATOM 907 C C . ASP A 1 113 ? 20.844 2.76 1.028 1 87.62 113 ASP A C 1
ATOM 909 O O . ASP A 1 113 ? 21.484 1.706 1.026 1 87.62 113 ASP A O 1
ATOM 913 N N . ILE A 1 114 ? 19.625 2.811 1.405 1 88.88 114 ILE A N 1
ATOM 914 C CA . ILE A 1 114 ? 18.922 1.626 1.891 1 88.88 114 ILE A CA 1
ATOM 915 C C . ILE A 1 114 ? 18.672 0.666 0.731 1 88.88 114 ILE A C 1
ATOM 917 O O . ILE A 1 114 ? 18.797 -0.552 0.886 1 88.88 114 ILE A O 1
ATOM 921 N N . PHE A 1 115 ? 18.312 1.202 -0.329 1 88.69 115 PHE A N 1
ATOM 922 C CA . PHE A 1 115 ? 18.094 0.37 -1.507 1 88.69 115 PHE A CA 1
ATOM 923 C C . PHE A 1 115 ? 19.375 -0.359 -1.899 1 88.69 115 PHE A C 1
ATOM 925 O O . PHE A 1 115 ? 19.344 -1.555 -2.197 1 88.69 115 PHE A O 1
ATOM 932 N N . GLN A 1 116 ? 20.406 0.398 -1.985 1 88.19 116 GLN A N 1
ATOM 933 C CA . GLN A 1 116 ? 21.703 -0.207 -2.309 1 88.19 116 GLN A CA 1
ATOM 934 C C . GLN A 1 116 ? 22.062 -1.304 -1.31 1 88.19 116 GLN A C 1
ATOM 936 O O . GLN A 1 116 ? 22.547 -2.367 -1.696 1 88.19 116 GLN A O 1
ATOM 941 N N . LYS A 1 117 ? 21.828 -0.978 -0.11 1 89.62 117 LYS A N 1
ATOM 942 C CA . LYS A 1 117 ? 22.125 -1.96 0.928 1 89.62 117 LYS A CA 1
ATOM 943 C C . LYS A 1 117 ? 21.297 -3.225 0.745 1 89.62 117 LYS A C 1
ATOM 945 O O . LYS A 1 117 ? 21.797 -4.336 0.917 1 89.62 117 LYS A O 1
ATOM 950 N N . LEU A 1 118 ? 20.078 -3.094 0.417 1 89.25 118 LEU A N 1
ATOM 951 C CA . LEU A 1 118 ? 19.188 -4.23 0.233 1 89.25 118 LEU A CA 1
ATOM 952 C C . LEU A 1 118 ? 19.625 -5.078 -0.959 1 89.25 118 LEU A C 1
ATOM 954 O O . LEU A 1 118 ? 19.484 -6.301 -0.939 1 89.25 118 LEU A O 1
ATOM 958 N N . LEU A 1 119 ? 20.141 -4.422 -1.961 1 88.62 119 LEU A N 1
ATOM 959 C CA . LEU A 1 119 ? 20.594 -5.133 -3.148 1 88.62 119 LEU A CA 1
ATOM 960 C C . LEU A 1 119 ? 21.828 -5.988 -2.832 1 88.62 119 LEU A C 1
ATOM 962 O O . LEU A 1 119 ? 22 -7.066 -3.404 1 88.62 119 LEU A O 1
ATOM 966 N N . TYR A 1 120 ? 22.609 -5.535 -1.916 1 89.31 120 TYR A N 1
ATOM 967 C CA . TYR A 1 120 ? 23.875 -6.207 -1.654 1 89.31 120 TYR A CA 1
ATOM 968 C C . TYR A 1 120 ? 23.797 -7.059 -0.391 1 89.31 120 TYR A C 1
ATOM 970 O O . TYR A 1 120 ? 24.797 -7.641 0.039 1 89.31 120 TYR A O 1
ATOM 978 N N . THR A 1 121 ? 22.688 -7.145 0.207 1 90.06 121 THR A N 1
ATOM 979 C CA . THR A 1 121 ? 22.484 -7.941 1.413 1 90.06 121 THR A CA 1
ATOM 980 C C . THR A 1 121 ? 22.344 -9.422 1.066 1 90.06 121 THR A C 1
ATOM 982 O O . THR A 1 121 ? 21.938 -9.766 -0.046 1 90.06 121 THR A O 1
ATOM 985 N N . GLU A 1 122 ? 22.672 -10.289 2.037 1 88.75 122 GLU A N 1
ATOM 986 C CA . GLU A 1 122 ? 22.547 -11.734 1.855 1 88.75 122 GLU A CA 1
ATOM 987 C C . GLU A 1 122 ? 21.094 -12.141 1.622 1 88.75 122 GLU A C 1
ATOM 989 O O . GLU A 1 122 ? 20.188 -11.602 2.26 1 88.75 122 GLU A O 1
ATOM 994 N N . TRP A 1 123 ? 20.953 -13.016 0.733 1 85.56 123 TRP A N 1
ATOM 995 C CA . TRP A 1 123 ? 19.625 -13.469 0.341 1 85.56 123 TRP A CA 1
ATOM 996 C C . TRP A 1 123 ? 18.859 -14.031 1.537 1 85.56 123 TRP A C 1
ATOM 998 O O . TRP A 1 123 ? 17.656 -13.797 1.685 1 85.56 123 TRP A O 1
ATOM 1008 N N . LYS A 1 124 ? 19.547 -14.742 2.381 1 81.38 124 LYS A N 1
ATOM 1009 C CA . LYS A 1 124 ? 18.922 -15.391 3.533 1 81.38 124 LYS A CA 1
ATOM 1010 C C . LYS A 1 124 ? 18.297 -14.359 4.469 1 81.38 124 LYS A C 1
ATOM 1012 O O . LYS A 1 124 ? 17.203 -14.586 5.004 1 81.38 124 LYS A O 1
ATOM 1017 N N . GLU A 1 125 ? 18.984 -13.312 4.59 1 81.88 125 GLU A N 1
ATOM 1018 C CA . GLU A 1 125 ? 18.5 -12.266 5.488 1 81.88 125 GLU A CA 1
ATOM 1019 C C . GLU A 1 125 ? 17.328 -11.508 4.871 1 81.88 125 GLU A C 1
ATOM 1021 O O . GLU A 1 125 ? 16.469 -10.992 5.59 1 81.88 125 GLU A O 1
ATOM 1026 N N . LEU A 1 126 ? 17.281 -11.422 3.59 1 81.19 126 LEU A N 1
ATOM 1027 C CA . LEU A 1 126 ? 16.219 -10.703 2.893 1 81.19 126 LEU A CA 1
ATOM 1028 C C . LEU A 1 126 ? 14.898 -11.445 2.992 1 81.19 126 LEU A C 1
ATOM 1030 O O . LEU A 1 126 ? 13.828 -10.844 2.889 1 81.19 126 LEU A O 1
ATOM 1034 N N . GLN A 1 127 ? 15.008 -12.75 3.105 1 76.56 127 GLN A N 1
ATOM 1035 C CA . GLN A 1 127 ? 13.812 -13.586 3.133 1 76.56 127 GLN A CA 1
ATOM 1036 C C . GLN A 1 127 ? 12.992 -13.328 4.398 1 76.56 127 GLN A C 1
ATOM 1038 O O . GLN A 1 127 ? 11.805 -13.656 4.449 1 76.56 127 GLN A O 1
ATOM 1043 N N . GLN A 1 128 ? 13.602 -12.711 5.285 1 72.81 128 GLN A N 1
ATOM 1044 C CA . GLN A 1 128 ? 12.898 -12.422 6.527 1 72.81 128 GLN A CA 1
ATOM 1045 C C . GLN A 1 128 ? 11.922 -11.266 6.348 1 72.81 128 GLN A C 1
ATOM 1047 O O . GLN A 1 128 ? 10.992 -11.094 7.141 1 72.81 128 GLN A O 1
ATOM 1052 N N . PHE A 1 129 ? 12.188 -10.633 5.262 1 75.75 129 PHE A N 1
ATOM 1053 C CA . PHE A 1 129 ? 11.328 -9.477 5.023 1 75.75 129 PHE A CA 1
ATOM 1054 C C . PHE A 1 129 ? 10.344 -9.758 3.898 1 75.75 129 PHE A C 1
ATOM 1056 O O . PHE A 1 129 ? 10.656 -10.477 2.949 1 75.75 129 PHE A O 1
ATOM 1063 N N . ARG A 1 130 ? 9.188 -9.25 4.055 1 68.38 130 ARG A N 1
ATOM 1064 C CA . ARG A 1 130 ? 8.219 -9.281 2.967 1 68.38 130 ARG A CA 1
ATOM 1065 C C . ARG A 1 130 ? 8.445 -8.125 1.998 1 68.38 130 ARG A C 1
ATOM 1067 O O . ARG A 1 130 ? 8.906 -7.055 2.398 1 68.38 130 ARG A O 1
ATOM 1074 N N . SER A 1 131 ? 8.219 -8.398 0.688 1 74.12 131 SER A N 1
ATOM 1075 C CA . SER A 1 131 ? 8.406 -7.375 -0.337 1 74.12 131 SER A CA 1
ATOM 1076 C C . SER A 1 131 ? 7.637 -6.102 0.002 1 74.12 131 SER A C 1
ATOM 1078 O O . SER A 1 131 ? 8.156 -4.996 -0.157 1 74.12 131 SER A O 1
ATOM 1080 N N . GLY A 1 132 ? 6.477 -6.293 0.442 1 65.88 132 GLY A N 1
ATOM 1081 C CA . GLY A 1 132 ? 5.676 -5.141 0.828 1 65.88 132 GLY A CA 1
ATOM 1082 C C . GLY A 1 132 ? 6.281 -4.348 1.968 1 65.88 132 GLY A C 1
ATOM 1083 O O . GLY A 1 132 ? 6.23 -3.115 1.969 1 65.88 132 GLY A O 1
ATOM 1084 N N . ASP A 1 133 ? 6.824 -4.996 2.91 1 74.88 133 ASP A N 1
ATOM 1085 C CA . ASP A 1 133 ? 7.461 -4.34 4.047 1 74.88 133 ASP A CA 1
ATOM 1086 C C . ASP A 1 133 ? 8.68 -3.531 3.605 1 74.88 133 ASP A C 1
ATOM 1088 O O . ASP A 1 133 ? 8.898 -2.42 4.09 1 74.88 133 ASP A O 1
ATOM 1092 N N . LEU A 1 134 ? 9.422 -4.129 2.75 1 82.12 134 LEU A N 1
ATOM 1093 C CA . LEU A 1 134 ? 10.609 -3.443 2.258 1 82.12 134 LEU A CA 1
ATOM 1094 C C . LEU A 1 134 ? 10.234 -2.188 1.48 1 82.12 134 LEU A C 1
ATOM 1096 O O . LEU A 1 134 ? 10.883 -1.149 1.612 1 82.12 134 LEU A O 1
ATOM 1100 N N . LEU A 1 135 ? 9.195 -2.336 0.769 1 79.62 135 LEU A N 1
ATOM 1101 C CA . LEU A 1 135 ? 8.727 -1.185 0.005 1 79.62 135 LEU A CA 1
ATOM 1102 C C . LEU A 1 135 ? 8.234 -0.08 0.935 1 79.62 135 LEU A C 1
ATOM 1104 O O . LEU A 1 135 ? 8.484 1.102 0.688 1 79.62 135 LEU A O 1
ATOM 1108 N N . ASN A 1 136 ? 7.5 -0.434 1.978 1 75.81 136 ASN A N 1
ATOM 1109 C CA . ASN A 1 136 ? 7.016 0.536 2.955 1 75.81 136 ASN A CA 1
ATOM 1110 C C . ASN A 1 136 ? 8.172 1.245 3.66 1 75.81 136 ASN A C 1
ATOM 1112 O O . ASN A 1 136 ? 8.094 2.445 3.928 1 75.81 136 ASN A O 1
ATOM 1116 N N . ARG A 1 137 ? 9.141 0.515 3.969 1 80.69 137 ARG A N 1
ATOM 1117 C CA . ARG A 1 137 ? 10.312 1.095 4.625 1 80.69 137 ARG A CA 1
ATOM 1118 C C . ARG A 1 137 ? 11.016 2.09 3.707 1 80.69 137 ARG A C 1
ATOM 1120 O O . ARG A 1 137 ? 11.414 3.172 4.145 1 80.69 137 ARG A O 1
ATOM 1127 N N . LEU A 1 138 ? 11.031 1.721 2.477 1 85.31 138 LEU A N 1
ATOM 1128 C CA . LEU A 1 138 ? 11.75 2.557 1.52 1 85.31 138 LEU A CA 1
ATOM 1129 C C . LEU A 1 138 ? 10.93 3.787 1.152 1 85.31 138 LEU A C 1
ATOM 1131 O O . LEU A 1 138 ? 11.484 4.832 0.81 1 85.31 138 LEU A O 1
ATOM 1135 N N . SER A 1 139 ? 9.672 3.68 1.251 1 80.06 139 SER A N 1
ATOM 1136 C CA . SER A 1 139 ? 8.82 4.785 0.818 1 80.06 139 SER A CA 1
ATOM 1137 C C . SER A 1 139 ? 8.344 5.613 2.006 1 80.06 139 SER A C 1
ATOM 1139 O O . SER A 1 139 ? 8.781 6.75 2.193 1 80.06 139 SER A O 1
ATOM 1141 N N . ASN A 1 140 ? 7.66 5.008 2.938 1 75.31 140 ASN A N 1
ATOM 1142 C CA . ASN A 1 140 ? 7.016 5.73 4.027 1 75.31 140 ASN A CA 1
ATOM 1143 C C . ASN A 1 140 ? 7.992 6.02 5.164 1 75.31 140 ASN A C 1
ATOM 1145 O O . ASN A 1 140 ? 8.047 7.145 5.668 1 75.31 140 ASN A O 1
ATOM 1149 N N . ASP A 1 141 ? 8.703 5.043 5.555 1 81.12 141 ASP A N 1
ATOM 1150 C CA . ASP A 1 141 ? 9.602 5.227 6.691 1 81.12 141 ASP A CA 1
ATOM 1151 C C . ASP A 1 141 ? 10.688 6.25 6.375 1 81.12 141 ASP A C 1
ATOM 1153 O O . ASP A 1 141 ? 11.055 7.059 7.23 1 81.12 141 ASP A O 1
ATOM 1157 N N . VAL A 1 142 ? 11.172 6.223 5.176 1 86.31 142 VAL A N 1
ATOM 1158 C CA . VAL A 1 142 ? 12.227 7.148 4.766 1 86.31 142 VAL A CA 1
ATOM 1159 C C . VAL A 1 142 ? 11.695 8.578 4.793 1 86.31 142 VAL A C 1
ATOM 1161 O O . VAL A 1 142 ? 12.391 9.492 5.242 1 86.31 142 VAL A O 1
ATOM 1164 N N . VAL A 1 143 ? 10.508 8.727 4.383 1 82.19 143 VAL A N 1
ATOM 1165 C CA . VAL A 1 143 ? 9.891 10.047 4.359 1 82.19 143 VAL A CA 1
ATOM 1166 C C . VAL A 1 143 ? 9.727 10.57 5.785 1 82.19 143 VAL A C 1
ATOM 1168 O O . VAL A 1 143 ? 10.016 11.734 6.066 1 82.19 143 VAL A O 1
ATOM 1171 N N . GLN A 1 144 ? 9.312 9.727 6.617 1 78.88 144 GLN A N 1
ATOM 1172 C CA . GLN A 1 144 ? 9.094 10.117 8.008 1 78.88 144 GLN A CA 1
ATOM 1173 C C . GLN A 1 144 ? 10.406 10.469 8.695 1 78.88 144 GLN A C 1
ATOM 1175 O O . GLN A 1 144 ? 10.469 11.414 9.477 1 78.88 144 GLN A O 1
ATOM 1180 N N . VAL A 1 145 ? 11.422 9.742 8.43 1 82.88 145 VAL A N 1
ATOM 1181 C CA . VAL A 1 145 ? 12.719 9.984 9.039 1 82.88 145 VAL A CA 1
ATOM 1182 C C . VAL A 1 145 ? 13.312 11.281 8.492 1 82.88 145 VAL A C 1
ATOM 1184 O O . VAL A 1 145 ? 13.859 12.086 9.25 1 82.88 145 VAL A O 1
ATOM 1187 N N . ALA A 1 146 ? 13.164 11.461 7.184 1 83.75 146 ALA A N 1
ATOM 1188 C CA . ALA A 1 146 ? 13.688 12.68 6.574 1 83.75 146 ALA A CA 1
ATOM 1189 C C . ALA A 1 146 ? 12.961 13.914 7.094 1 83.75 146 ALA A C 1
ATOM 1191 O O . ALA A 1 146 ? 13.586 14.922 7.43 1 83.75 146 ALA A O 1
ATOM 1192 N N . SER A 1 147 ? 11.648 13.797 7.152 1 78.06 147 SER A N 1
ATOM 1193 C CA . SER A 1 147 ? 10.844 14.914 7.645 1 78.06 147 SER A CA 1
ATOM 1194 C C . SER A 1 147 ? 11.125 15.188 9.117 1 78.06 147 SER A C 1
ATOM 1196 O O . SER A 1 147 ? 11.102 16.328 9.562 1 78.06 147 SER A O 1
ATOM 1198 N N . GLY A 1 148 ? 11.367 14.148 9.875 1 74.44 148 GLY A N 1
ATOM 1199 C CA . GLY A 1 148 ? 11.688 14.297 11.281 1 74.44 148 GLY A CA 1
ATOM 1200 C C . GLY A 1 148 ? 12.992 15.031 11.523 1 74.44 148 GLY A C 1
ATOM 1201 O O . GLY A 1 148 ? 13.055 15.945 12.352 1 74.44 148 GLY A O 1
ATOM 1202 N N . VAL A 1 149 ? 13.984 14.719 10.805 1 72.81 149 VAL A N 1
ATOM 1203 C CA . VAL A 1 149 ? 15.312 15.305 10.969 1 72.81 149 VAL A CA 1
ATOM 1204 C C . VAL A 1 149 ? 15.266 16.797 10.625 1 72.81 149 VAL A C 1
ATOM 1206 O O . VAL A 1 149 ? 15.875 17.609 11.32 1 72.81 149 VAL A O 1
ATOM 1209 N N . ILE A 1 150 ? 14.445 17.156 9.688 1 71.12 150 ILE A N 1
ATOM 1210 C CA . ILE A 1 150 ? 14.516 18.516 9.172 1 71.12 150 ILE A CA 1
ATOM 1211 C C . ILE A 1 150 ? 13.461 19.375 9.859 1 71.12 150 ILE A C 1
ATOM 1213 O O . ILE A 1 150 ? 13.695 20.562 10.109 1 71.12 150 ILE A O 1
ATOM 1217 N N . SER A 1 151 ? 12.336 18.75 9.992 1 68 151 SER A N 1
ATOM 1218 C CA . SER A 1 151 ? 11.258 19.609 10.484 1 68 151 SER A CA 1
ATOM 1219 C C . SER A 1 151 ? 11.25 19.656 12.008 1 68 151 SER A C 1
ATOM 1221 O O . SER A 1 151 ? 11.109 20.734 12.594 1 68 151 SER A O 1
ATOM 1223 N N . TRP A 1 152 ? 11.633 18.641 12.633 1 69.69 152 TRP A N 1
ATOM 1224 C CA . TRP A 1 152 ? 11.398 18.609 14.07 1 69.69 152 TRP A CA 1
ATOM 1225 C C . TRP A 1 152 ? 12.547 19.25 14.828 1 69.69 152 TRP A C 1
ATOM 1227 O O . TRP A 1 152 ? 12.328 20.031 15.766 1 69.69 152 TRP A O 1
ATOM 1237 N N . ILE A 1 153 ? 13.734 19.078 14.359 1 72.06 153 ILE A N 1
ATOM 1238 C CA . ILE A 1 153 ? 14.867 19.547 15.148 1 72.06 153 ILE A CA 1
ATOM 1239 C C . ILE A 1 153 ? 14.961 21.078 15.055 1 72.06 153 ILE A C 1
ATOM 1241 O O . ILE A 1 153 ? 14.953 21.766 16.062 1 72.06 153 ILE A O 1
ATOM 1245 N N . PRO A 1 154 ? 15.031 21.547 13.836 1 71.19 154 PRO A N 1
ATOM 1246 C CA . PRO A 1 154 ? 15.148 23.016 13.758 1 71.19 154 PRO A CA 1
ATOM 1247 C C . PRO A 1 154 ? 13.914 23.734 14.312 1 71.19 154 PRO A C 1
ATOM 1249 O O . PRO A 1 154 ? 14.047 24.766 14.969 1 71.19 154 PRO A O 1
ATOM 1252 N N . ASN A 1 155 ? 12.742 23.141 14.07 1 73.38 155 ASN A N 1
ATOM 1253 C CA . ASN A 1 155 ? 11.516 23.75 14.578 1 73.38 155 ASN A CA 1
ATOM 1254 C C . ASN A 1 155 ? 11.469 23.734 16.094 1 73.38 155 ASN A C 1
ATOM 1256 O O . ASN A 1 155 ? 10.992 24.688 16.719 1 73.38 155 ASN A O 1
ATOM 1260 N N . SER A 1 156 ? 12.008 22.672 16.656 1 77.31 156 SER A N 1
ATOM 1261 C CA . SER A 1 156 ? 12.062 22.578 18.109 1 77.31 156 SER A CA 1
ATOM 1262 C C . SER A 1 156 ? 12.961 23.656 18.703 1 77.31 156 SER A C 1
ATOM 1264 O O . SER A 1 156 ? 12.609 24.281 19.703 1 77.31 156 SER A O 1
ATOM 1266 N N . ILE A 1 157 ? 14.039 23.906 18.031 1 80.06 157 ILE A N 1
ATOM 1267 C CA . ILE A 1 157 ? 14.984 24.906 18.516 1 80.06 157 ILE A CA 1
ATOM 1268 C C . ILE A 1 157 ? 14.383 26.297 18.375 1 80.06 157 ILE A C 1
ATOM 1270 O O . ILE A 1 157 ? 14.461 27.109 19.312 1 80.06 157 ILE A O 1
ATOM 1274 N N . THR A 1 158 ? 13.82 26.516 17.25 1 79.44 158 THR A N 1
ATOM 1275 C CA . THR A 1 158 ? 13.234 27.828 17.016 1 79.44 158 THR A CA 1
ATOM 1276 C C . THR A 1 158 ? 12.078 28.094 17.984 1 79.44 158 THR A C 1
ATOM 1278 O O . THR A 1 158 ? 11.945 29.203 18.5 1 79.44 158 THR A O 1
ATOM 1281 N N . LYS A 1 159 ? 11.281 27.094 18.188 1 79.44 159 LYS A N 1
ATOM 1282 C CA . LYS A 1 159 ? 10.141 27.266 19.094 1 79.44 159 LYS A CA 1
ATOM 1283 C C . LYS A 1 159 ? 10.594 27.375 20.531 1 79.44 159 LYS A C 1
ATOM 1285 O O . LYS A 1 159 ? 9.977 28.078 21.328 1 79.44 159 LYS A O 1
ATOM 1290 N N . LEU A 1 160 ? 11.672 26.703 20.859 1 82.44 160 LEU A N 1
ATOM 1291 C CA . LEU A 1 160 ? 12.25 26.844 22.188 1 82.44 160 LEU A CA 1
ATOM 1292 C C . LEU A 1 160 ? 12.766 28.25 22.406 1 82.44 160 LEU A C 1
ATOM 1294 O O . LEU A 1 160 ? 12.602 28.812 23.5 1 82.44 160 LEU A O 1
ATOM 1298 N N . VAL A 1 161 ? 13.398 28.766 21.391 1 83.94 161 VAL A N 1
ATOM 1299 C CA . VAL A 1 161 ? 13.898 30.125 21.484 1 83.94 161 VAL A CA 1
ATOM 1300 C C . VAL A 1 161 ? 12.727 31.094 21.625 1 83.94 161 VAL A C 1
ATOM 1302 O O . VAL A 1 161 ? 12.797 32.062 22.375 1 83.94 161 VAL A O 1
ATOM 1305 N N . GLN A 1 162 ? 11.688 30.828 20.859 1 83.62 162 GLN A N 1
ATOM 1306 C CA . GLN A 1 162 ? 10.5 31.656 20.953 1 83.62 162 GLN A CA 1
ATOM 1307 C C . GLN A 1 162 ? 9.891 31.594 22.359 1 83.62 162 GLN A C 1
ATOM 1309 O O . GLN A 1 162 ? 9.461 32.625 22.906 1 83.62 162 GLN A O 1
ATOM 1314 N N . PHE A 1 163 ? 9.898 30.453 22.812 1 80.62 163 PHE A N 1
ATOM 1315 C CA . PHE A 1 163 ? 9.352 30.234 24.156 1 80.62 163 PHE A CA 1
ATOM 1316 C C . PHE A 1 163 ? 10.195 30.953 25.203 1 80.62 163 PHE A C 1
ATOM 1318 O O . PHE A 1 163 ? 9.672 31.703 26.031 1 80.62 163 PHE A O 1
ATOM 1325 N N . ILE A 1 164 ? 11.453 30.688 25.156 1 83 164 ILE A N 1
ATOM 1326 C CA . ILE A 1 164 ? 12.367 31.297 26.125 1 83 164 ILE A CA 1
ATOM 1327 C C . ILE A 1 164 ? 12.391 32.812 25.938 1 83 164 ILE A C 1
ATOM 1329 O O . ILE A 1 164 ? 12.422 33.562 26.922 1 83 164 ILE A O 1
ATOM 1333 N N . GLY A 1 165 ? 12.438 33.219 24.688 1 82.06 165 GLY A N 1
ATOM 1334 C CA . GLY A 1 165 ? 12.422 34.625 24.406 1 82.06 165 GLY A CA 1
ATOM 1335 C C . GLY A 1 165 ? 11.18 35.344 24.938 1 82.06 165 GLY A C 1
ATOM 1336 O O . GLY A 1 165 ? 11.281 36.375 25.594 1 82.06 165 GLY A O 1
ATOM 1337 N N . ALA A 1 166 ? 10.008 34.75 24.641 1 81.06 166 ALA A N 1
ATOM 1338 C CA . ALA A 1 166 ? 8.75 35.344 25.125 1 81.06 166 ALA A CA 1
ATOM 1339 C C . ALA A 1 166 ? 8.695 35.344 26.641 1 81.06 166 ALA A C 1
ATOM 1341 O O . ALA A 1 166 ? 8.258 36.312 27.266 1 81.06 166 ALA A O 1
ATOM 1342 N N . PHE A 1 167 ? 9.172 34.281 27.188 1 80.12 167 PHE A N 1
ATOM 1343 C CA . PHE A 1 167 ? 9.188 34.188 28.641 1 80.12 167 PHE A CA 1
ATOM 1344 C C . PHE A 1 167 ? 10.109 35.219 29.25 1 80.12 167 PHE A C 1
ATOM 1346 O O . PHE A 1 167 ? 9.766 35.844 30.266 1 80.12 167 PHE A O 1
ATOM 1353 N N . ALA A 1 168 ? 11.297 35.375 28.688 1 80.81 168 ALA A N 1
ATOM 1354 C CA . ALA A 1 168 ? 12.273 36.344 29.203 1 80.81 168 ALA A CA 1
ATOM 1355 C C . ALA A 1 168 ? 11.734 37.75 29.141 1 80.81 168 ALA A C 1
ATOM 1357 O O . ALA A 1 168 ? 11.938 38.562 30.062 1 80.81 168 ALA A O 1
ATOM 1358 N N . ILE A 1 169 ? 11.031 38.094 28.141 1 81.5 169 ILE A N 1
ATOM 1359 C CA . ILE A 1 169 ? 10.492 39.438 27.969 1 81.5 169 ILE A CA 1
ATOM 1360 C C . ILE A 1 169 ? 9.375 39.688 28.984 1 81.5 169 ILE A C 1
ATOM 1362 O O . ILE A 1 169 ? 9.32 40.75 29.609 1 81.5 169 ILE A O 1
ATOM 1366 N N . ILE A 1 170 ? 8.516 38.688 29.203 1 77.38 170 ILE A N 1
ATOM 1367 C CA . ILE A 1 170 ? 7.434 38.844 30.172 1 77.38 170 ILE A CA 1
ATOM 1368 C C . ILE A 1 170 ? 8.016 38.969 31.578 1 77.38 170 ILE A C 1
ATOM 1370 O O . ILE A 1 170 ? 7.535 39.75 32.375 1 77.38 170 ILE A O 1
ATOM 1374 N N . PHE A 1 171 ? 9.055 38.25 31.812 1 79.25 171 PHE A N 1
ATOM 1375 C CA . PHE A 1 171 ? 9.695 38.25 33.125 1 79.25 171 PHE A CA 1
ATOM 1376 C C . PHE A 1 171 ? 10.328 39.625 33.406 1 79.25 171 PHE A C 1
ATOM 1378 O O . PHE A 1 171 ? 10.32 40.094 34.531 1 79.25 171 PHE A O 1
ATOM 1385 N N . TYR A 1 172 ? 10.891 40.188 32.375 1 78.06 172 TYR A N 1
ATOM 1386 C CA . TYR A 1 172 ? 11.539 41.5 32.531 1 78.06 172 TYR A CA 1
ATOM 1387 C C . TYR A 1 172 ? 10.516 42.562 32.875 1 78.06 172 TYR A C 1
ATOM 1389 O O . TYR A 1 172 ? 10.797 43.438 33.688 1 78.06 172 TYR A O 1
ATOM 1397 N N . TYR A 1 173 ? 9.328 42.5 32.406 1 74.62 173 TYR A N 1
ATOM 1398 C CA . TYR A 1 173 ? 8.336 43.531 32.656 1 74.62 173 TYR A CA 1
ATOM 1399 C C . TYR A 1 173 ? 7.512 43.219 33.906 1 74.62 173 TYR A C 1
ATOM 1401 O O . TYR A 1 173 ? 7.223 44.125 34.688 1 74.62 173 TYR A O 1
ATOM 1409 N N . ASP A 1 174 ? 7.055 41.906 34.031 1 77.56 174 ASP A N 1
ATOM 1410 C CA . ASP A 1 174 ? 6.262 41.531 35.188 1 77.56 174 ASP A CA 1
ATOM 1411 C C . ASP A 1 174 ? 6.555 40.094 35.594 1 77.56 174 ASP A C 1
ATOM 1413 O O . ASP A 1 174 ? 6.023 39.156 35.031 1 77.56 174 ASP A O 1
ATOM 1417 N N . PRO A 1 175 ? 7.281 39.906 36.594 1 77.19 175 PRO A N 1
ATOM 1418 C CA . PRO A 1 175 ? 7.664 38.594 37.062 1 77.19 175 PRO A CA 1
ATOM 1419 C C . PRO A 1 175 ? 6.465 37.75 37.531 1 77.19 175 PRO A C 1
ATOM 1421 O O . PRO A 1 175 ? 6.504 36.531 37.469 1 77.19 175 PRO A O 1
ATOM 1424 N N . VAL A 1 176 ? 5.434 38.469 38.031 1 74.75 176 VAL A N 1
ATOM 1425 C CA . VAL A 1 176 ? 4.273 37.719 38.5 1 74.75 176 VAL A CA 1
ATOM 1426 C C . VAL A 1 176 ? 3.564 37.062 37.344 1 74.75 176 VAL A C 1
ATOM 1428 O O . VAL A 1 176 ? 3.182 35.875 37.406 1 74.75 176 VAL A O 1
ATOM 1431 N N . MET A 1 177 ? 3.49 37.812 36.281 1 75.31 177 MET A N 1
ATOM 1432 C CA . MET A 1 177 ? 2.871 37.25 35.094 1 75.31 177 MET A CA 1
ATOM 1433 C C . MET A 1 177 ? 3.713 36.094 34.531 1 75.31 177 MET A C 1
ATOM 1435 O O . MET A 1 177 ? 3.172 35.094 34.062 1 75.31 177 MET A O 1
ATOM 1439 N N . ALA A 1 178 ? 4.945 36.219 34.562 1 75.31 178 ALA A N 1
ATOM 1440 C CA . ALA A 1 178 ? 5.863 35.188 34.094 1 75.31 178 ALA A CA 1
ATOM 1441 C C . ALA A 1 178 ? 5.715 33.906 34.906 1 75.31 178 ALA A C 1
ATOM 1443 O O . ALA A 1 178 ? 5.82 32.812 34.344 1 75.31 178 ALA A O 1
ATOM 1444 N N . GLY A 1 179 ? 5.531 34.062 36.156 1 74.69 179 GLY A N 1
ATOM 1445 C CA . GLY A 1 179 ? 5.348 32.906 37 1 74.69 179 GLY A CA 1
ATOM 1446 C C . GLY A 1 179 ? 4.098 32.125 36.688 1 74.69 179 GLY A C 1
ATOM 1447 O O . GLY A 1 179 ? 4.125 30.875 36.688 1 74.69 179 GLY A O 1
ATOM 1448 N N . ILE A 1 180 ? 3.055 32.812 36.281 1 71.94 180 ILE A N 1
ATOM 1449 C CA . ILE A 1 180 ? 1.804 32.156 35.938 1 71.94 180 ILE A CA 1
ATOM 1450 C C . ILE A 1 180 ? 1.971 31.422 34.625 1 71.94 180 ILE A C 1
ATOM 1452 O O . ILE A 1 180 ? 1.47 30.312 34.469 1 71.94 180 ILE A O 1
ATOM 1456 N N . ALA A 1 181 ? 2.654 32.094 33.75 1 69.75 181 ALA A N 1
ATOM 1457 C CA . ALA A 1 181 ? 2.893 31.484 32.438 1 69.75 181 ALA A CA 1
ATOM 1458 C C . ALA A 1 181 ? 3.768 30.234 32.594 1 69.75 181 ALA A C 1
ATOM 1460 O O . ALA A 1 181 ? 3.547 29.234 31.891 1 69.75 181 ALA A O 1
ATOM 1461 N N . LEU A 1 182 ? 4.672 30.281 33.406 1 71.06 182 LEU A N 1
ATOM 1462 C CA . LEU A 1 182 ? 5.594 29.172 33.625 1 71.06 182 LEU A CA 1
ATOM 1463 C C . LEU A 1 182 ? 4.891 28 34.312 1 71.06 182 LEU A C 1
ATOM 1465 O O . LEU A 1 182 ? 5.219 26.844 34.031 1 71.06 182 LEU A O 1
ATOM 1469 N N . LEU A 1 183 ? 4.008 28.297 35.125 1 70.12 183 LEU A N 1
ATOM 1470 C CA . LEU A 1 183 ? 3.307 27.25 35.844 1 70.12 183 LEU A CA 1
ATOM 1471 C C . LEU A 1 183 ? 2.416 26.438 34.906 1 70.12 183 LEU A C 1
ATOM 1473 O O . LEU A 1 183 ? 2.092 25.281 35.219 1 70.12 183 LEU A O 1
ATOM 1477 N N . SER A 1 184 ? 2.1 27.016 33.781 1 68.75 184 SER A N 1
ATOM 1478 C CA . SER A 1 184 ? 1.259 26.297 32.844 1 68.75 184 SER A CA 1
ATOM 1479 C C . SER A 1 184 ? 2.039 25.203 32.125 1 68.75 184 SER A C 1
ATOM 1481 O O . SER A 1 184 ? 1.469 24.172 31.75 1 68.75 184 SER A O 1
ATOM 1483 N N . ALA A 1 185 ? 3.324 25.375 32.031 1 67.19 185 ALA A N 1
ATOM 1484 C CA . ALA A 1 185 ? 4.16 24.438 31.297 1 67.19 185 ALA A CA 1
ATOM 1485 C C . ALA A 1 185 ? 4.242 23.094 32.031 1 67.19 185 ALA A C 1
ATOM 1487 O O . ALA A 1 185 ? 3.949 22.047 31.453 1 67.19 185 ALA A O 1
ATOM 1488 N N . PRO A 1 186 ? 4.574 23.156 33.281 1 65.62 186 PRO A N 1
ATOM 1489 C CA . PRO A 1 186 ? 4.66 21.875 34 1 65.62 186 PRO A CA 1
ATOM 1490 C C . PRO A 1 186 ? 3.32 21.156 34.094 1 65.62 186 PRO A C 1
ATOM 1492 O O . PRO A 1 186 ? 3.277 19.922 34 1 65.62 186 PRO A O 1
ATOM 1495 N N . VAL A 1 187 ? 2.266 21.891 34.188 1 68.94 187 VAL A N 1
ATOM 1496 C CA . VAL A 1 187 ? 0.948 21.281 34.25 1 68.94 187 VAL A CA 1
ATOM 1497 C C . VAL A 1 187 ? 0.644 20.562 32.938 1 68.94 187 VAL A C 1
ATOM 1499 O O . VAL A 1 187 ? 0.162 19.422 32.938 1 68.94 187 VAL A O 1
ATOM 1502 N N . THR A 1 188 ? 0.987 21.172 31.906 1 68.25 188 THR A N 1
ATOM 1503 C CA . THR A 1 188 ? 0.737 20.594 30.594 1 68.25 188 THR A CA 1
ATOM 1504 C C . THR A 1 188 ? 1.597 19.344 30.391 1 68.25 188 THR A C 1
ATOM 1506 O O . THR A 1 188 ? 1.122 18.328 29.859 1 68.25 188 THR A O 1
ATOM 1509 N N . VAL A 1 189 ? 2.771 19.438 30.859 1 67.5 189 VAL A N 1
ATOM 1510 C CA . VAL A 1 189 ? 3.713 18.328 30.641 1 67.5 189 VAL A CA 1
ATOM 1511 C C . VAL A 1 189 ? 3.289 17.125 31.469 1 67.5 189 VAL A C 1
ATOM 1513 O O . VAL A 1 189 ? 3.314 15.992 30.984 1 67.5 189 VAL A O 1
ATOM 1516 N N . ILE A 1 190 ? 2.965 17.359 32.688 1 70 190 ILE A N 1
ATOM 1517 C CA . ILE A 1 190 ? 2.609 16.266 33.594 1 70 190 ILE A CA 1
ATOM 1518 C C . ILE A 1 190 ? 1.356 15.562 33.094 1 70 190 ILE A C 1
ATOM 1520 O O . ILE A 1 190 ? 1.299 14.336 33.062 1 70 190 ILE A O 1
ATOM 1524 N N . PHE A 1 191 ? 0.44 16.312 32.562 1 71.19 191 PHE A N 1
ATOM 1525 C CA . PHE A 1 191 ? -0.807 15.719 32.094 1 71.19 191 PHE A CA 1
ATOM 1526 C C . PHE A 1 191 ? -0.612 15.055 30.734 1 71.19 191 PHE A C 1
ATOM 1528 O O . PHE A 1 191 ? -1.234 14.031 30.453 1 71.19 191 PHE A O 1
ATOM 1535 N N . SER A 1 192 ? 0.264 15.578 30 1 68.88 192 SER A N 1
ATOM 1536 C CA . SER A 1 192 ? 0.552 15.008 28.688 1 68.88 192 SER A CA 1
ATOM 1537 C C . SER A 1 192 ? 1.186 13.625 28.812 1 68.88 192 SER A C 1
ATOM 1539 O O . SER A 1 192 ? 0.861 12.719 28.047 1 68.88 192 SER A O 1
ATOM 1541 N N . ARG A 1 193 ? 1.987 13.523 29.766 1 64.5 193 ARG A N 1
ATOM 1542 C CA . ARG A 1 193 ? 2.674 12.25 29.953 1 64.5 193 ARG A CA 1
ATOM 1543 C C . ARG A 1 193 ? 1.686 11.133 30.281 1 64.5 193 ARG A C 1
ATOM 1545 O O . ARG A 1 193 ? 1.796 10.023 29.766 1 64.5 193 ARG A O 1
ATOM 1552 N N . LYS A 1 194 ? 0.824 11.43 31.172 1 71.88 194 LYS A N 1
ATOM 1553 C CA . LYS A 1 194 ? -0.171 10.438 31.578 1 71.88 194 LYS A CA 1
ATOM 1554 C C . LYS A 1 194 ? -1.057 10.047 30.391 1 71.88 194 LYS A C 1
ATOM 1556 O O . LYS A 1 194 ? -1.381 8.867 30.234 1 71.88 194 LYS A O 1
ATOM 1561 N N . PHE A 1 195 ? -1.295 10.938 29.609 1 75.06 195 PHE A N 1
ATOM 1562 C CA . PHE A 1 195 ? -2.184 10.695 28.469 1 75.06 195 PHE A CA 1
ATOM 1563 C C . PHE A 1 195 ? -1.435 10.023 27.328 1 75.06 195 PHE A C 1
ATOM 1565 O O . PHE A 1 195 ? -2.016 9.234 26.578 1 75.06 195 PHE A O 1
ATOM 1572 N N . MET A 1 196 ? -0.216 10.188 27.328 1 69.12 196 MET A N 1
ATOM 1573 C CA . MET A 1 196 ? 0.597 9.648 26.234 1 69.12 196 MET A CA 1
ATOM 1574 C C . MET A 1 196 ? 0.678 8.125 26.328 1 69.12 196 MET A C 1
ATOM 1576 O O . MET A 1 196 ? 0.654 7.441 25.312 1 69.12 196 MET A O 1
ATOM 1580 N N . GLY A 1 197 ? 0.809 7.617 27.547 1 68.56 197 GLY A N 1
ATOM 1581 C CA . GLY A 1 197 ? 0.844 6.172 27.703 1 68.56 197 GLY A CA 1
ATOM 1582 C C . GLY A 1 197 ? -0.423 5.488 27.219 1 68.56 197 GLY A C 1
ATOM 1583 O O . GLY A 1 197 ? -0.362 4.52 26.453 1 68.56 197 GLY A O 1
ATOM 1584 N N . LYS A 1 198 ? -1.482 6.055 27.562 1 76.56 198 LYS A N 1
ATOM 1585 C CA . LYS A 1 198 ? -2.766 5.488 27.156 1 76.56 198 LYS A CA 1
ATOM 1586 C C . LYS A 1 198 ? -2.996 5.656 25.656 1 76.56 198 LYS A C 1
ATOM 1588 O O . LYS A 1 198 ? -3.545 4.77 25 1 76.56 198 LYS A O 1
ATOM 1593 N N . MET A 1 199 ? -2.516 6.691 25.141 1 74 199 MET A N 1
ATOM 1594 C CA . MET A 1 199 ? -2.633 6.961 23.719 1 74 199 MET A CA 1
ATOM 1595 C C . MET A 1 199 ? -1.835 5.949 22.906 1 74 199 MET A C 1
ATOM 1597 O O . MET A 1 199 ? -2.293 5.484 21.859 1 74 199 MET A O 1
ATOM 1601 N N . ARG A 1 200 ? -0.786 5.578 23.484 1 70.62 200 ARG A N 1
ATOM 1602 C CA . ARG A 1 200 ? 0.059 4.602 22.797 1 70.62 200 ARG A CA 1
ATOM 1603 C C . ARG A 1 200 ? -0.642 3.25 22.703 1 70.62 200 ARG A C 1
ATOM 1605 O O . ARG A 1 200 ? -0.59 2.594 21.656 1 70.62 200 ARG A O 1
ATOM 1612 N N . THR A 1 201 ? -1.223 2.896 23.766 1 76.81 201 THR A N 1
ATOM 1613 C CA . THR A 1 201 ? -1.939 1.627 23.781 1 76.81 201 THR A CA 1
ATOM 1614 C C . THR A 1 201 ? -3.086 1.64 22.781 1 76.81 201 THR A C 1
ATOM 1616 O O . THR A 1 201 ? -3.268 0.681 22.016 1 76.81 201 THR A O 1
ATOM 1619 N N . TYR A 1 202 ? -3.816 2.725 22.75 1 78.88 202 TYR A N 1
ATOM 1620 C CA . TYR A 1 202 ? -4.934 2.844 21.812 1 78.88 202 TYR A CA 1
ATOM 1621 C C . TYR A 1 202 ? -4.445 2.859 20.375 1 78.88 202 TYR A C 1
ATOM 1623 O O . TYR A 1 202 ? -5.062 2.252 19.5 1 78.88 202 TYR A O 1
ATOM 1631 N N . ASN A 1 203 ? -3.34 3.426 20.156 1 73.12 203 ASN A N 1
ATOM 1632 C CA . ASN A 1 203 ? -2.77 3.498 18.812 1 73.12 203 ASN A CA 1
ATOM 1633 C C . ASN A 1 203 ? -2.348 2.119 18.312 1 73.12 203 ASN A C 1
ATOM 1635 O O . ASN A 1 203 ? -2.588 1.779 17.156 1 73.12 203 ASN A O 1
ATOM 1639 N N . ASN A 1 204 ? -1.783 1.428 19.203 1 75.44 204 ASN A N 1
ATOM 1640 C CA . ASN A 1 204 ? -1.358 0.082 18.828 1 75.44 204 ASN A CA 1
ATOM 1641 C C . ASN A 1 204 ? -2.553 -0.813 18.516 1 75.44 204 ASN A C 1
ATOM 1643 O O . ASN A 1 204 ? -2.52 -1.577 17.547 1 75.44 204 ASN A O 1
ATOM 1647 N N . GLU A 1 205 ? -3.527 -0.677 19.328 1 82.06 205 GLU A N 1
ATOM 1648 C CA . GLU A 1 205 ? -4.738 -1.457 19.109 1 82.06 205 GLU A CA 1
ATOM 1649 C C . GLU A 1 205 ? -5.398 -1.089 17.781 1 82.06 205 GLU A C 1
ATOM 1651 O O . GLU A 1 205 ? -5.867 -1.964 17.047 1 82.06 205 GLU A O 1
ATOM 1656 N N . MET A 1 206 ? -5.422 0.1 17.469 1 80.31 206 MET A N 1
ATOM 1657 C CA . MET A 1 206 ? -6.043 0.574 16.234 1 80.31 206 MET A CA 1
ATOM 1658 C C . MET A 1 206 ? -5.242 0.129 15.016 1 80.31 206 MET A C 1
ATOM 1660 O O . MET A 1 206 ? -5.816 -0.225 13.984 1 80.31 206 MET A O 1
ATOM 1664 N N . ARG A 1 207 ? -3.984 0.145 15.172 1 73.75 207 ARG A N 1
ATOM 1665 C CA . ARG A 1 207 ? -3.121 -0.323 14.094 1 73.75 207 ARG A CA 1
ATOM 1666 C C . ARG A 1 207 ? -3.375 -1.795 13.789 1 73.75 207 ARG A C 1
ATOM 1668 O O . ARG A 1 207 ? -3.455 -2.188 12.625 1 73.75 207 ARG A O 1
ATOM 1675 N N . GLU A 1 208 ? -3.457 -2.555 14.805 1 80.31 208 GLU A N 1
ATOM 1676 C CA . GLU A 1 208 ? -3.719 -3.98 14.633 1 80.31 208 GLU A CA 1
ATOM 1677 C C . GLU A 1 208 ? -5.066 -4.219 13.961 1 80.31 208 GLU A C 1
ATOM 1679 O O . GLU A 1 208 ? -5.188 -5.078 13.086 1 80.31 208 GLU A O 1
ATOM 1684 N N . MET A 1 209 ? -6.043 -3.492 14.422 1 82.25 209 MET A N 1
ATOM 1685 C CA . MET A 1 209 ? -7.387 -3.643 13.875 1 82.25 209 MET A CA 1
ATOM 1686 C C . MET A 1 209 ? -7.418 -3.223 12.406 1 82.25 209 MET A C 1
ATOM 1688 O O . MET A 1 209 ? -8.062 -3.877 11.586 1 82.25 209 MET A O 1
ATOM 1692 N N . THR A 1 210 ? -6.777 -2.199 12.102 1 80.06 210 THR A N 1
ATOM 1693 C CA . THR A 1 210 ? -6.711 -1.727 10.727 1 80.06 210 THR A CA 1
ATOM 1694 C C . THR A 1 210 ? -5.98 -2.736 9.844 1 80.06 210 THR A C 1
ATOM 1696 O O . THR A 1 210 ? -6.418 -3.02 8.727 1 80.06 210 THR A O 1
ATOM 1699 N N . SER A 1 211 ? -4.938 -3.27 10.383 1 77.12 211 SER A N 1
ATOM 1700 C CA . SER A 1 211 ? -4.176 -4.277 9.656 1 77.12 211 SER A CA 1
ATOM 1701 C C . SER A 1 211 ? -5.02 -5.516 9.383 1 77.12 211 SER A C 1
ATOM 1703 O O . SER A 1 211 ? -4.965 -6.082 8.281 1 77.12 211 SER A O 1
ATOM 1705 N N . SER A 1 212 ? -5.719 -5.879 10.375 1 83.5 212 SER A N 1
ATOM 1706 C CA . SER A 1 212 ? -6.578 -7.051 10.234 1 83.5 212 SER A CA 1
ATOM 1707 C C . SER A 1 212 ? -7.66 -6.82 9.188 1 83.5 212 SER A C 1
ATOM 1709 O O . SER A 1 212 ? -7.945 -7.703 8.375 1 83.5 212 SER A O 1
ATOM 1711 N N . LEU A 1 213 ? -8.25 -5.688 9.242 1 84.06 213 LEU A N 1
ATOM 1712 C CA . LEU A 1 213 ? -9.297 -5.344 8.289 1 84.06 213 LEU A CA 1
ATOM 1713 C C . LEU A 1 213 ? -8.75 -5.297 6.867 1 84.06 213 LEU A C 1
ATOM 1715 O O . LEU A 1 213 ? -9.344 -5.855 5.945 1 84.06 213 LEU A O 1
ATOM 1719 N N . MET A 1 214 ? -7.645 -4.762 6.691 1 80.06 214 MET A N 1
ATOM 1720 C CA . MET A 1 214 ? -7.012 -4.645 5.379 1 80.06 214 MET A CA 1
ATOM 1721 C C . MET A 1 214 ? -6.59 -6.012 4.852 1 80.06 214 MET A C 1
ATOM 1723 O O . MET A 1 214 ? -6.727 -6.289 3.66 1 80.06 214 MET A O 1
ATOM 1727 N N . SER A 1 215 ? -6.047 -6.742 5.75 1 79.81 215 SER A N 1
ATOM 1728 C CA . SER A 1 215 ? -5.637 -8.086 5.367 1 79.81 215 SER A CA 1
ATOM 1729 C C . SER A 1 215 ? -6.824 -8.914 4.891 1 79.81 215 SER A C 1
ATOM 1731 O O . SER A 1 215 ? -6.723 -9.656 3.912 1 79.81 215 SER A O 1
ATOM 1733 N N . PHE A 1 216 ? -7.863 -8.82 5.551 1 86.12 216 PHE A N 1
ATOM 1734 C CA . PHE A 1 216 ? -9.078 -9.539 5.184 1 86.12 216 PHE A CA 1
ATOM 1735 C C . PHE A 1 216 ? -9.578 -9.086 3.812 1 86.12 216 PHE A C 1
ATOM 1737 O O . PHE A 1 216 ? -9.938 -9.922 2.977 1 86.12 216 PHE A O 1
ATOM 1744 N N . GLN A 1 217 ? -9.641 -7.855 3.637 1 86.12 217 GLN A N 1
ATOM 1745 C CA . GLN A 1 217 ? -10.094 -7.312 2.359 1 86.12 217 GLN A CA 1
ATOM 1746 C C . GLN A 1 217 ? -9.18 -7.75 1.221 1 86.12 217 GLN A C 1
ATOM 1748 O O . GLN A 1 217 ? -9.656 -8.125 0.146 1 86.12 217 GLN A O 1
ATOM 1753 N N . ASP A 1 218 ? -7.895 -7.734 1.419 1 81.88 218 ASP A N 1
ATOM 1754 C CA . ASP A 1 218 ? -6.906 -8.125 0.42 1 81.88 218 ASP A CA 1
ATOM 1755 C C . ASP A 1 218 ? -7.047 -9.602 0.052 1 81.88 218 ASP A C 1
ATOM 1757 O O . ASP A 1 218 ? -7.012 -9.953 -1.127 1 81.88 218 ASP A O 1
ATOM 1761 N N . ASP A 1 219 ? -7.234 -10.359 1.07 1 82.69 219 ASP A N 1
ATOM 1762 C CA . ASP A 1 219 ? -7.426 -11.789 0.873 1 82.69 219 ASP A CA 1
ATOM 1763 C C . ASP A 1 219 ? -8.68 -12.07 0.051 1 82.69 219 ASP A C 1
ATOM 1765 O O . ASP A 1 219 ? -8.68 -12.953 -0.814 1 82.69 219 ASP A O 1
ATOM 1769 N N . THR A 1 220 ? -9.711 -11.383 0.375 1 86.19 220 THR A N 1
ATOM 1770 C CA . THR A 1 220 ? -10.984 -11.562 -0.315 1 86.19 220 THR A CA 1
ATOM 1771 C C . THR A 1 220 ? -10.859 -11.18 -1.786 1 86.19 220 THR A C 1
ATOM 1773 O O . THR A 1 220 ? -11.328 -11.906 -2.666 1 86.19 220 THR A O 1
ATOM 1776 N N . PHE A 1 221 ? -10.141 -10.172 -2.088 1 83.88 221 PHE A N 1
ATOM 1777 C CA . PHE A 1 221 ? -10.055 -9.68 -3.457 1 83.88 221 PHE A CA 1
ATOM 1778 C C . PHE A 1 221 ? -9.109 -10.531 -4.285 1 83.88 221 PHE A C 1
ATOM 1780 O O . PHE A 1 221 ? -9.336 -10.734 -5.484 1 83.88 221 PHE A O 1
ATOM 1787 N N . GLN A 1 222 ? -8.094 -10.984 -3.652 1 78.5 222 GLN A N 1
ATOM 1788 C CA . GLN A 1 222 ? -7.168 -11.859 -4.363 1 78.5 222 GLN A CA 1
ATOM 1789 C C . GLN A 1 222 ? -7.84 -13.18 -4.75 1 78.5 222 GLN A C 1
ATOM 1791 O O . GLN A 1 222 ? -7.492 -13.781 -5.77 1 78.5 222 GLN A O 1
ATOM 1796 N N . ASN A 1 223 ? -8.789 -13.523 -3.924 1 86 223 ASN A N 1
ATOM 1797 C CA . ASN A 1 223 ? -9.484 -14.781 -4.156 1 86 223 ASN A CA 1
ATOM 1798 C C . ASN A 1 223 ? -10.961 -14.555 -4.48 1 86 223 ASN A C 1
ATOM 1800 O O . ASN A 1 223 ? -11.82 -15.344 -4.078 1 86 223 ASN A O 1
ATOM 1804 N N . ILE A 1 224 ? -11.234 -13.5 -5.113 1 87.25 224 ILE A N 1
ATOM 1805 C CA . ILE A 1 224 ? -12.625 -13.117 -5.34 1 87.25 224 ILE A CA 1
ATOM 1806 C C . ILE A 1 224 ? -13.312 -14.164 -6.211 1 87.25 224 ILE A C 1
ATOM 1808 O O . ILE A 1 224 ? -14.508 -14.438 -6.039 1 87.25 224 ILE A O 1
ATOM 1812 N N . GLN A 1 225 ? -12.609 -14.703 -7.18 1 85.94 225 GLN A N 1
ATOM 1813 C CA . GLN A 1 225 ? -13.195 -15.734 -8.031 1 85.94 225 GLN A CA 1
ATOM 1814 C C . GLN A 1 225 ? -13.617 -16.953 -7.215 1 85.94 225 GLN A C 1
ATOM 1816 O O . GLN A 1 225 ? -14.688 -17.516 -7.441 1 85.94 225 GLN A O 1
ATOM 1821 N N . THR A 1 226 ? -12.766 -17.344 -6.336 1 88.62 226 THR A N 1
ATOM 1822 C CA . THR A 1 226 ? -13.07 -18.484 -5.484 1 88.62 226 THR A CA 1
ATOM 1823 C C . THR A 1 226 ? -14.258 -18.172 -4.578 1 88.62 226 THR A C 1
ATOM 1825 O O . THR A 1 226 ? -15.133 -19.031 -4.379 1 88.62 226 THR A O 1
ATOM 1828 N N . VAL A 1 227 ? -14.32 -17 -4.07 1 90.94 227 VAL A N 1
ATOM 1829 C CA . VAL A 1 227 ? -15.391 -16.594 -3.176 1 90.94 227 VAL A CA 1
ATOM 1830 C C . VAL A 1 227 ? -16.734 -16.641 -3.916 1 90.94 227 VAL A C 1
ATOM 1832 O O . VAL A 1 227 ? -17.719 -17.141 -3.379 1 90.94 227 VAL A O 1
ATOM 1835 N N . LYS A 1 228 ? -16.703 -16.234 -5.113 1 89.56 228 LYS A N 1
ATOM 1836 C CA . LYS A 1 228 ? -17.922 -16.234 -5.91 1 89.56 228 LYS A CA 1
ATOM 1837 C C . LYS A 1 228 ? -18.281 -17.641 -6.367 1 89.56 228 LYS A C 1
ATOM 1839 O O . LYS A 1 228 ? -19.453 -18.031 -6.328 1 89.56 228 LYS A O 1
ATOM 1844 N N . ALA A 1 229 ? -17.281 -18.328 -6.793 1 89.94 229 ALA A N 1
ATOM 1845 C CA . ALA A 1 229 ? -17.484 -19.656 -7.336 1 89.94 229 ALA A CA 1
ATOM 1846 C C . ALA A 1 229 ? -18.047 -20.594 -6.27 1 89.94 229 ALA A C 1
ATOM 1848 O O . ALA A 1 229 ? -18.844 -21.484 -6.574 1 89.94 229 ALA A O 1
ATOM 1849 N N . LEU A 1 230 ? -17.656 -20.359 -5.055 1 89.81 230 LEU A N 1
ATOM 1850 C CA . LEU A 1 230 ? -18.094 -21.219 -3.961 1 89.81 230 LEU A CA 1
ATOM 1851 C C . LEU A 1 230 ? -19.312 -20.609 -3.258 1 89.81 230 LEU A C 1
ATOM 1853 O O . LEU A 1 230 ? -19.75 -21.125 -2.225 1 89.81 230 LEU A O 1
ATOM 1857 N N . ASP A 1 231 ? -19.828 -19.531 -3.758 1 88.44 231 ASP A N 1
ATOM 1858 C CA . ASP A 1 231 ? -21.016 -18.859 -3.223 1 88.44 231 ASP A CA 1
ATOM 1859 C C . ASP A 1 231 ? -20.797 -18.469 -1.761 1 88.44 231 ASP A C 1
ATOM 1861 O O . ASP A 1 231 ? -21.656 -18.734 -0.911 1 88.44 231 ASP A O 1
ATOM 1865 N N . LEU A 1 232 ? -19.641 -17.922 -1.514 1 90.19 232 LEU A N 1
ATOM 1866 C CA . LEU A 1 232 ? -19.281 -17.531 -0.153 1 90.19 232 LEU A CA 1
ATOM 1867 C C . LEU A 1 232 ? -19.484 -16.031 0.05 1 90.19 232 LEU A C 1
ATOM 1869 O O . LEU A 1 232 ? -18.969 -15.469 1.017 1 90.19 232 LEU A O 1
ATOM 1873 N N . THR A 1 233 ? -20.141 -15.383 -0.735 1 89.94 233 THR A N 1
ATOM 1874 C CA . THR A 1 233 ? -20.312 -13.938 -0.667 1 89.94 233 THR A CA 1
ATOM 1875 C C . THR A 1 233 ? -21 -13.531 0.625 1 89.94 233 THR A C 1
ATOM 1877 O O . THR A 1 233 ? -20.625 -12.547 1.265 1 89.94 233 THR A O 1
ATOM 1880 N N . GLY A 1 234 ? -22.016 -14.273 1.034 1 87.75 234 GLY A N 1
ATOM 1881 C CA . GLY A 1 234 ? -22.734 -13.961 2.264 1 87.75 234 GLY A CA 1
ATOM 1882 C C . GLY A 1 234 ? -21.891 -14.133 3.506 1 87.75 234 GLY A C 1
ATOM 1883 O O . GLY A 1 234 ? -21.938 -13.305 4.418 1 87.75 234 GLY A O 1
ATOM 1884 N N . VAL A 1 235 ? -21.109 -15.125 3.496 1 89.81 235 VAL A N 1
ATOM 1885 C CA . VAL A 1 235 ? -20.25 -15.414 4.637 1 89.81 235 VAL A CA 1
ATOM 1886 C C . VAL A 1 235 ? -19.203 -14.312 4.785 1 89.81 235 VAL A C 1
ATOM 1888 O O . VAL A 1 235 ? -18.938 -13.836 5.895 1 89.81 235 VAL A O 1
ATOM 1891 N N . PHE A 1 236 ? -18.641 -13.953 3.691 1 90.69 236 PHE A N 1
ATOM 1892 C CA . PHE A 1 236 ? -17.594 -12.945 3.725 1 90.69 236 PHE A CA 1
ATOM 1893 C C . PHE A 1 236 ? -18.156 -11.57 4.047 1 90.69 236 PHE A C 1
ATOM 1895 O O . PHE A 1 236 ? -17.5 -10.75 4.672 1 90.69 236 PHE A O 1
ATOM 1902 N N . GLU A 1 237 ? -19.375 -11.344 3.619 1 89.88 237 GLU A N 1
ATOM 1903 C CA . GLU A 1 237 ? -20.062 -10.102 3.99 1 89.88 237 GLU A CA 1
ATOM 1904 C C . GLU A 1 237 ? -20.266 -10.016 5.5 1 89.88 237 GLU A C 1
ATOM 1906 O O . GLU A 1 237 ? -20.016 -8.977 6.105 1 89.88 237 GLU A O 1
ATOM 1911 N N . LYS A 1 238 ? -20.688 -11.102 6.082 1 90 238 LYS A N 1
ATOM 1912 C CA . LYS A 1 238 ? -20.922 -11.133 7.52 1 90 238 LYS A CA 1
ATOM 1913 C C . LYS A 1 238 ? -19.625 -10.984 8.297 1 90 238 LYS A C 1
ATOM 1915 O O . LYS A 1 238 ? -19.578 -10.32 9.336 1 90 238 LYS A O 1
ATOM 1920 N N . LYS A 1 239 ? -18.656 -11.602 7.812 1 89.25 239 LYS A N 1
ATOM 1921 C CA . LYS A 1 239 ? -17.344 -11.5 8.469 1 89.25 239 LYS A CA 1
ATOM 1922 C C . LYS A 1 239 ? -16.812 -10.07 8.414 1 89.25 239 LYS A C 1
ATOM 1924 O O . LYS A 1 239 ? -16.25 -9.578 9.391 1 89.25 239 LYS A O 1
ATOM 1929 N N . LEU A 1 240 ? -17 -9.469 7.316 1 88.12 240 LEU A N 1
ATOM 1930 C CA . LEU A 1 240 ? -16.562 -8.078 7.188 1 88.12 240 LEU A CA 1
ATOM 1931 C C . LEU A 1 240 ? -17.359 -7.18 8.133 1 88.12 240 LEU A C 1
ATOM 1933 O O . LEU A 1 240 ? -16.781 -6.285 8.766 1 88.12 240 LEU A O 1
ATOM 1937 N N . GLN A 1 241 ? -18.641 -7.375 8.203 1 88.62 241 GLN A N 1
ATOM 1938 C CA . GLN A 1 241 ? -19.484 -6.57 9.094 1 88.62 241 GLN A CA 1
ATOM 1939 C C . GLN A 1 241 ? -19.047 -6.719 10.547 1 88.62 241 GLN A C 1
ATOM 1941 O O . GLN A 1 241 ? -19.047 -5.746 11.305 1 88.62 241 GLN A O 1
ATOM 1946 N N . SER A 1 242 ? -18.734 -7.895 10.867 1 90.69 242 SER A N 1
ATOM 1947 C CA . SER A 1 242 ? -18.266 -8.141 12.234 1 90.69 242 SER A CA 1
ATOM 1948 C C . SER A 1 242 ? -16.953 -7.422 12.516 1 90.69 242 SER A C 1
ATOM 1950 O O . SER A 1 242 ? -16.797 -6.793 13.562 1 90.69 242 SER A O 1
ATOM 1952 N N . LEU A 1 243 ? -16.047 -7.508 11.594 1 87.38 243 LEU A N 1
ATOM 1953 C CA . LEU A 1 243 ? -14.75 -6.852 11.734 1 87.38 243 LEU A CA 1
ATOM 1954 C C . LEU A 1 243 ? -14.906 -5.336 11.758 1 87.38 243 LEU A C 1
ATOM 1956 O O . LEU A 1 243 ? -14.227 -4.645 12.516 1 87.38 243 LEU A O 1
ATOM 1960 N N . GLN A 1 244 ? -15.758 -4.867 10.953 1 87.56 244 GLN A N 1
ATOM 1961 C CA . GLN A 1 244 ? -16.016 -3.432 10.875 1 87.56 244 GLN A CA 1
ATOM 1962 C C . GLN A 1 244 ? -16.656 -2.918 12.164 1 87.56 244 GLN A C 1
ATOM 1964 O O . GLN A 1 244 ? -16.375 -1.797 12.594 1 87.56 244 GLN A O 1
ATOM 1969 N N . ASN A 1 245 ? -17.578 -3.68 12.688 1 89.62 245 ASN A N 1
ATOM 1970 C CA . ASN A 1 245 ? -18.203 -3.283 13.938 1 89.62 245 ASN A CA 1
ATOM 1971 C C . ASN A 1 245 ? -17.188 -3.217 15.078 1 89.62 245 ASN A C 1
ATOM 1973 O O . ASN A 1 245 ? -17.25 -2.314 15.914 1 89.62 245 ASN A O 1
ATOM 1977 N N . ARG A 1 246 ? -16.328 -4.121 15.109 1 86.94 246 ARG A N 1
ATOM 1978 C CA . ARG A 1 246 ? -15.273 -4.098 16.109 1 86.94 246 ARG A CA 1
ATOM 1979 C C . ARG A 1 246 ? -14.359 -2.891 15.914 1 86.94 246 ARG A C 1
ATOM 1981 O O . ARG A 1 246 ? -13.938 -2.262 16.891 1 86.94 246 ARG A O 1
ATOM 1988 N N . TYR A 1 247 ? -14.039 -2.588 14.719 1 86.5 247 TYR A N 1
ATOM 1989 C CA . TYR A 1 247 ? -13.227 -1.424 14.383 1 86.5 247 TYR A CA 1
ATOM 1990 C C . TYR A 1 247 ? -13.906 -0.135 14.828 1 86.5 247 TYR A C 1
ATOM 1992 O O . TYR A 1 247 ? -13.273 0.743 15.414 1 86.5 247 TYR A O 1
ATOM 2000 N N . LYS A 1 248 ? -15.203 -0.117 14.516 1 87.12 248 LYS A N 1
ATOM 2001 C CA . LYS A 1 248 ? -15.984 1.062 14.867 1 87.12 248 LYS A CA 1
ATOM 2002 C C . LYS A 1 248 ? -15.984 1.29 16.375 1 87.12 248 LYS A C 1
ATOM 2004 O O . LYS A 1 248 ? -15.781 2.414 16.844 1 87.12 248 LYS A O 1
ATOM 2009 N N . GLU A 1 249 ? -16.172 0.279 17.078 1 87.56 249 GLU A N 1
ATOM 2010 C CA . GLU A 1 249 ? -16.234 0.393 18.531 1 87.56 249 GLU A CA 1
ATOM 2011 C C . GLU A 1 249 ? -14.891 0.849 19.094 1 87.56 249 GLU A C 1
ATOM 2013 O O . GLU A 1 249 ? -14.844 1.73 19.953 1 87.56 249 GLU A O 1
ATOM 2018 N N . LYS A 1 250 ? -13.852 0.269 18.625 1 85.88 250 LYS A N 1
ATOM 2019 C CA . LYS A 1 250 ? -12.523 0.626 19.109 1 85.88 250 LYS A CA 1
ATOM 2020 C C . LYS A 1 250 ? -12.148 2.045 18.703 1 85.88 250 LYS A C 1
ATOM 2022 O O . LYS A 1 250 ? -11.516 2.775 19.469 1 85.88 250 LYS A O 1
ATOM 2027 N N . MET A 1 251 ? -12.516 2.436 17.547 1 85 251 MET A N 1
ATOM 2028 C CA . MET A 1 251 ? -12.227 3.773 17.047 1 85 251 MET A CA 1
ATOM 2029 C C . MET A 1 251 ? -12.984 4.832 17.844 1 85 251 MET A C 1
ATOM 2031 O O . MET A 1 251 ? -12.453 5.91 18.109 1 85 251 MET A O 1
ATOM 2035 N N . LEU A 1 252 ? -14.227 4.551 18.156 1 85.5 252 LEU A N 1
ATOM 2036 C CA . LEU A 1 252 ? -15.008 5.488 18.953 1 85.5 252 LEU A CA 1
ATOM 2037 C C . LEU A 1 252 ? -14.391 5.676 20.344 1 85.5 252 LEU A C 1
ATOM 2039 O O . LEU A 1 252 ? -14.359 6.793 20.859 1 85.5 252 LEU A O 1
ATOM 2043 N N . ASP A 1 253 ? -13.875 4.617 20.828 1 82.88 253 ASP A N 1
ATOM 2044 C CA . ASP A 1 253 ? -13.195 4.715 22.125 1 82.88 253 ASP A CA 1
ATOM 2045 C C . ASP A 1 253 ? -11.914 5.535 22.016 1 82.88 253 ASP A C 1
ATOM 2047 O O . ASP A 1 253 ? -11.617 6.348 22.891 1 82.88 253 ASP A O 1
ATOM 2051 N N . TYR A 1 254 ? -11.211 5.336 20.969 1 80.44 254 TYR A N 1
ATOM 2052 C CA . TYR A 1 254 ? -9.992 6.078 20.688 1 80.44 254 TYR A CA 1
ATOM 2053 C C . TYR A 1 254 ? -10.289 7.562 20.5 1 80.44 254 TYR A C 1
ATOM 2055 O O . TYR A 1 254 ? -9.594 8.414 21.047 1 80.44 254 TYR A O 1
ATOM 2063 N N . ASN A 1 255 ? -11.305 7.824 19.812 1 78.31 255 ASN A N 1
ATOM 2064 C CA . ASN A 1 255 ? -11.664 9.211 19.531 1 78.31 255 ASN A CA 1
ATOM 2065 C C . ASN A 1 255 ? -12.148 9.93 20.797 1 78.31 255 ASN A C 1
ATOM 2067 O O . ASN A 1 255 ? -11.859 11.109 20.984 1 78.31 255 ASN A O 1
ATOM 2071 N N . LYS A 1 256 ? -12.906 9.227 21.609 1 79.06 256 LYS A N 1
ATOM 2072 C CA . LYS A 1 256 ? -13.328 9.805 22.875 1 79.06 256 LYS A CA 1
ATOM 2073 C C . LYS A 1 256 ? -12.133 10.227 23.719 1 79.06 256 LYS A C 1
ATOM 2075 O O . LYS A 1 256 ? -12.125 11.32 24.297 1 79.06 256 LYS A O 1
ATOM 2080 N N . PHE A 1 257 ? -11.195 9.406 23.672 1 77.62 257 PHE A N 1
ATOM 2081 C CA . PHE A 1 257 ? -10 9.688 24.453 1 77.62 257 PHE A CA 1
ATOM 2082 C C . PHE A 1 257 ? -9.203 10.828 23.828 1 77.62 257 PHE A C 1
ATOM 2084 O O . PHE A 1 257 ? -8.711 11.711 24.547 1 77.62 257 PHE A O 1
ATOM 2091 N N . THR A 1 258 ? -9.07 10.859 22.594 1 72.12 258 THR A N 1
ATOM 2092 C CA . THR A 1 258 ? -8.297 11.891 21.922 1 72.12 258 THR A CA 1
ATOM 2093 C C . THR A 1 258 ? -8.969 13.258 22.062 1 72.12 258 THR A C 1
ATOM 2095 O O . THR A 1 258 ? -8.297 14.266 22.25 1 72.12 258 THR A O 1
ATOM 2098 N N . VAL A 1 259 ? -10.281 13.289 21.953 1 71.56 259 VAL A N 1
ATOM 2099 C CA . VAL A 1 259 ? -11.023 14.539 22.109 1 71.56 259 VAL A CA 1
ATOM 2100 C C . VAL A 1 259 ? -10.883 15.047 23.531 1 71.56 259 VAL A C 1
ATOM 2102 O O . VAL A 1 259 ? -10.68 16.25 23.766 1 71.56 259 VAL A O 1
ATOM 2105 N N . TYR A 1 260 ? -10.906 14.125 24.391 1 74.56 260 TYR A N 1
ATOM 2106 C CA . TYR A 1 260 ? -10.766 14.508 25.781 1 74.56 260 TYR A CA 1
ATOM 2107 C C . TYR A 1 260 ? -9.383 15.094 26.062 1 74.56 260 TYR A C 1
ATOM 2109 O O . TYR A 1 260 ? -9.258 16.125 26.719 1 74.56 260 TYR A O 1
ATOM 2117 N N . THR A 1 261 ? -8.461 14.453 25.625 1 72.62 261 THR A N 1
ATOM 2118 C CA . THR A 1 261 ? -7.09 14.906 25.859 1 72.62 261 THR A CA 1
ATOM 2119 C C . THR A 1 261 ? -6.84 16.25 25.172 1 72.62 261 THR A C 1
ATOM 2121 O O . THR A 1 261 ? -6.25 17.156 25.766 1 72.62 261 THR A O 1
ATOM 2124 N N . SER A 1 262 ? -7.324 16.406 23.938 1 69.62 262 SER A N 1
ATOM 2125 C CA . SER A 1 262 ? -7.125 17.641 23.203 1 69.62 262 SER A CA 1
ATOM 2126 C C . SER A 1 262 ? -7.898 18.797 23.828 1 69.62 262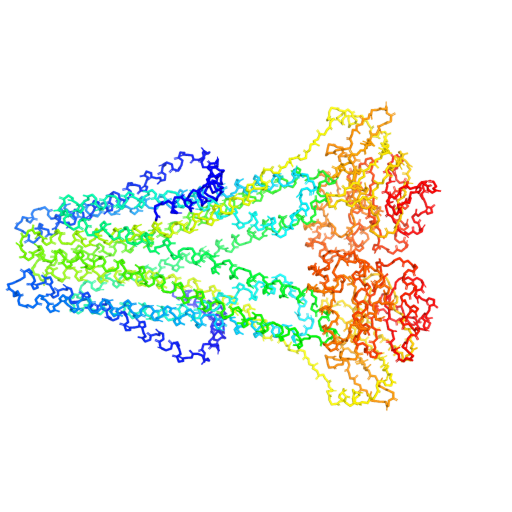 SER A C 1
ATOM 2128 O O . SER A 1 262 ? -7.379 19.906 23.953 1 69.62 262 SER A O 1
ATOM 2130 N N . SER A 1 263 ? -9.141 18.5 24.203 1 68.88 263 SER A N 1
ATOM 2131 C CA . SER A 1 263 ? -9.961 19.516 24.859 1 68.88 263 SER A CA 1
ATOM 2132 C C . SER A 1 263 ? -9.352 19.938 26.203 1 68.88 263 SER A C 1
ATOM 2134 O O . SER A 1 263 ? -9.375 21.125 26.547 1 68.88 263 SER A O 1
ATOM 2136 N N . PHE A 1 264 ? -8.836 19.016 26.812 1 72.56 264 PHE A N 1
ATOM 2137 C CA . PHE A 1 264 ? -8.211 19.297 28.109 1 72.56 264 PHE A CA 1
ATOM 2138 C C . PHE A 1 264 ? -6.969 20.156 27.938 1 72.56 264 PHE A C 1
ATOM 2140 O O . PHE A 1 264 ? -6.77 21.125 28.656 1 72.56 264 PHE A O 1
ATOM 2147 N N . MET A 1 265 ? -6.223 19.828 27.031 1 68.81 265 MET A N 1
ATOM 2148 C CA . MET A 1 265 ? -5.023 20.609 26.75 1 68.81 265 MET A CA 1
ATOM 2149 C C . MET A 1 265 ? -5.387 22.016 26.281 1 68.81 265 MET A C 1
ATOM 2151 O O . MET A 1 265 ? -4.746 23 26.688 1 68.81 265 MET A O 1
ATOM 2155 N N . SER A 1 266 ? -6.352 22.094 25.406 1 68.88 266 SER A N 1
ATOM 2156 C CA . SER A 1 266 ? -6.812 23.406 24.938 1 68.88 266 SER A CA 1
ATOM 2157 C C . SER A 1 266 ? -7.34 24.25 26.094 1 68.88 266 SER A C 1
ATOM 2159 O O . SER A 1 266 ? -7.102 25.453 26.141 1 68.88 266 SER A O 1
ATOM 2161 N N . ALA A 1 267 ? -8 23.625 27.031 1 69.75 267 ALA A N 1
ATOM 2162 C CA . ALA A 1 267 ? -8.539 24.312 28.203 1 69.75 267 ALA A CA 1
ATOM 2163 C C . ALA A 1 267 ? -7.426 24.875 29.062 1 69.75 267 ALA A C 1
ATOM 2165 O O . ALA A 1 267 ? -7.527 26 29.562 1 69.75 267 ALA A O 1
ATOM 2166 N N . ILE A 1 268 ? -6.434 24.109 29.188 1 69.62 268 ILE A N 1
ATOM 2167 C CA . ILE A 1 268 ? -5.305 24.562 29.984 1 69.62 268 ILE A CA 1
ATOM 2168 C C . ILE A 1 268 ? -4.641 25.766 29.312 1 69.62 268 ILE A C 1
ATOM 2170 O O . ILE A 1 268 ? -4.34 26.766 29.953 1 69.62 268 ILE A O 1
ATOM 2174 N N . GLY A 1 269 ? -4.426 25.625 28.031 1 66.44 269 GLY A N 1
ATOM 2175 C CA . GLY A 1 269 ? -3.807 26.719 27.297 1 66.44 269 GLY A CA 1
ATOM 2176 C C . GLY A 1 269 ? -4.613 28 27.328 1 66.44 269 GLY A C 1
ATOM 2177 O O . GLY A 1 269 ? -4.074 29.062 27.609 1 66.44 269 GLY A O 1
ATOM 2178 N N . THR A 1 270 ? -5.895 27.875 27.047 1 67.44 270 THR A N 1
ATOM 2179 C CA . THR A 1 270 ? -6.777 29.031 27.078 1 67.44 270 THR A CA 1
ATOM 2180 C C . THR A 1 270 ? -6.879 29.594 28.484 1 67.44 270 THR A C 1
ATOM 2182 O O . THR A 1 270 ? -6.91 30.812 28.672 1 67.44 270 THR A O 1
ATOM 2185 N N . GLY A 1 271 ? -6.914 28.641 29.469 1 68.44 271 GLY A N 1
ATOM 2186 C CA . GLY A 1 271 ? -6.953 29.078 30.859 1 68.44 271 GLY A CA 1
ATOM 2187 C C . GLY A 1 271 ? -5.762 29.922 31.25 1 68.44 271 GLY A C 1
ATOM 2188 O O . GLY A 1 271 ? -5.918 30.953 31.906 1 68.44 271 GLY A O 1
ATOM 2189 N N . VAL A 1 272 ? -4.668 29.516 30.859 1 66.69 272 VAL A N 1
ATOM 2190 C CA . VAL A 1 272 ? -3.453 30.25 31.156 1 66.69 272 VAL A CA 1
ATOM 2191 C C . VAL A 1 272 ? -3.514 31.641 30.5 1 66.69 272 VAL A C 1
ATOM 2193 O O . VAL A 1 272 ? -3.146 32.625 31.125 1 66.69 272 VAL A O 1
ATOM 2196 N N . SER A 1 273 ? -3.932 31.75 29.234 1 67.44 273 SER A N 1
ATOM 2197 C CA . SER A 1 273 ? -4.039 33 28.516 1 67.44 273 SER A CA 1
ATOM 2198 C C . SER A 1 273 ? -4.973 33.969 29.234 1 67.44 273 SER A C 1
ATOM 2200 O O . SER A 1 273 ? -4.672 35.156 29.375 1 67.44 273 SER A O 1
ATOM 2202 N N . TYR A 1 274 ? -5.961 33.5 29.75 1 67.62 274 TYR A N 1
ATOM 2203 C CA . TYR A 1 274 ? -6.949 34.344 30.375 1 67.62 274 TYR A CA 1
ATOM 2204 C C . TYR A 1 274 ? -6.48 34.781 31.766 1 67.62 274 TYR A C 1
ATOM 2206 O O . TYR A 1 274 ? -6.762 35.906 32.219 1 67.62 274 TYR A O 1
ATOM 2214 N N . ILE A 1 275 ? -5.867 33.844 32.469 1 70.94 275 ILE A N 1
ATOM 2215 C CA . ILE A 1 275 ? -5.309 34.219 33.75 1 70.94 275 ILE A CA 1
ATOM 2216 C C . ILE A 1 275 ? -4.289 35.344 33.562 1 70.94 275 ILE A C 1
ATOM 2218 O O . ILE A 1 275 ? -4.27 36.312 34.344 1 70.94 275 ILE A O 1
ATOM 2222 N N . CYS A 1 276 ? -3.549 35.219 32.562 1 68.19 276 CYS A N 1
ATOM 2223 C CA . CYS A 1 276 ? -2.57 36.25 32.25 1 68.19 276 CYS A CA 1
ATOM 2224 C C . CYS A 1 276 ? -3.258 37.562 31.875 1 68.19 276 CYS A C 1
ATOM 2226 O O . CYS A 1 276 ? -2.816 38.656 32.281 1 68.19 276 CYS A O 1
ATOM 2228 N N . PHE A 1 277 ? -4.32 37.438 31.078 1 70.06 277 PHE A N 1
ATOM 2229 C CA . PHE A 1 277 ? -5.082 38.625 30.672 1 70.06 277 PHE A CA 1
ATOM 2230 C C . PHE A 1 277 ? -5.688 39.312 31.891 1 70.06 277 PHE A C 1
ATOM 2232 O O . PHE A 1 277 ? -5.617 40.531 32 1 70.06 277 PHE A O 1
ATOM 2239 N N . GLY A 1 278 ? -6.375 38.5 32.781 1 70.25 278 GLY A N 1
ATOM 2240 C CA . GLY A 1 278 ? -6.961 39.062 34 1 70.25 278 GLY A CA 1
ATOM 2241 C C . GLY A 1 278 ? -5.945 39.781 34.875 1 70.25 278 GLY A C 1
ATOM 2242 O O . GLY A 1 278 ? -6.203 40.875 35.375 1 70.25 278 GLY A O 1
ATOM 2243 N N . TRP A 1 279 ? -4.809 39.125 34.969 1 72.38 279 TRP A N 1
ATOM 2244 C CA . TRP A 1 279 ? -3.75 39.719 35.781 1 72.38 279 TRP A CA 1
ATOM 2245 C C . TRP A 1 279 ? -3.246 41 35.156 1 72.38 279 TRP A C 1
ATOM 2247 O O . TRP A 1 279 ? -2.959 41.969 35.844 1 72.38 279 TRP A O 1
ATOM 2257 N N . SER A 1 280 ? -3.129 41.062 33.875 1 71.88 280 SER A N 1
ATOM 2258 C CA . SER A 1 280 ? -2.648 42.25 33.156 1 71.88 280 SER A CA 1
ATOM 2259 C C . SER A 1 280 ? -3.631 43.406 33.312 1 71.88 280 SER A C 1
ATOM 2261 O O . SER A 1 280 ? -3.221 44.562 33.438 1 71.88 280 SER A O 1
ATOM 2263 N N . VAL A 1 281 ? -4.91 43.125 33.25 1 71.31 281 VAL A N 1
ATOM 2264 C CA . VAL A 1 281 ? -5.934 44.156 33.406 1 71.31 281 VAL A CA 1
ATOM 2265 C C . VAL A 1 281 ? -5.898 44.688 34.844 1 71.31 281 VAL A C 1
ATOM 2267 O O . VAL A 1 281 ? -6.062 45.906 35.031 1 71.31 281 VAL A O 1
ATOM 2270 N N . TYR A 1 282 ? -5.758 43.719 35.75 1 71.25 282 TYR A N 1
ATOM 2271 C CA . TYR A 1 282 ? -5.656 44.156 37.156 1 71.25 282 TYR A CA 1
ATOM 2272 C C . TYR A 1 282 ? -4.461 45.094 37.344 1 71.25 282 TYR A C 1
ATOM 2274 O O . TYR A 1 282 ? -4.559 46.094 38.031 1 71.25 282 TYR A O 1
ATOM 2282 N N . ARG A 1 283 ? -3.402 44.812 36.781 1 73.06 283 ARG A N 1
ATOM 2283 C CA . ARG A 1 283 ? -2.197 45.625 36.906 1 73.06 283 ARG A CA 1
ATOM 2284 C C . ARG A 1 283 ? -2.344 46.969 36.188 1 73.06 283 ARG A C 1
ATOM 2286 O O . ARG A 1 283 ? -1.74 47.969 36.562 1 73.06 283 ARG A O 1
ATOM 2293 N N . LEU A 1 284 ? -3.09 46.938 35.125 1 70.56 284 LEU A N 1
ATOM 2294 C CA . LEU A 1 284 ? -3.393 48.188 34.438 1 70.56 284 LEU A CA 1
ATOM 2295 C C . LEU A 1 284 ? -4.234 49.125 35.312 1 70.56 284 LEU A C 1
ATOM 2297 O O . LEU A 1 284 ? -4.004 50.312 35.344 1 70.56 284 LEU A O 1
ATOM 2301 N N . TRP A 1 285 ? -5.184 48.438 35.938 1 65 285 TRP A N 1
ATOM 2302 C CA . TRP A 1 285 ? -6.074 49.156 36.844 1 65 285 TRP A CA 1
ATOM 2303 C C . TRP A 1 285 ? -5.301 49.812 38 1 65 285 TRP A C 1
ATOM 2305 O O . TRP A 1 285 ? -5.59 50.938 38.406 1 65 285 TRP A O 1
ATOM 2315 N N . SER A 1 286 ? -4.371 49.062 38.438 1 66.38 286 SER A N 1
ATOM 2316 C CA . SER A 1 286 ? -3.598 49.562 39.562 1 66.38 286 SER A CA 1
ATOM 2317 C C . SER A 1 286 ? -2.568 50.594 39.125 1 66.38 286 SER A C 1
ATOM 2319 O O . SER A 1 286 ? -1.919 51.25 39.938 1 66.38 286 SER A O 1
ATOM 2321 N N . GLY A 1 287 ? -2.477 50.844 37.781 1 65.81 287 GLY A N 1
ATOM 2322 C CA . GLY A 1 287 ? -1.612 51.875 37.219 1 65.81 287 GLY A CA 1
ATOM 2323 C C . GLY A 1 287 ? -0.173 51.406 37.062 1 65.81 287 GLY A C 1
ATOM 2324 O O . GLY A 1 287 ? 0.71 52.219 36.781 1 65.81 287 GLY A O 1
ATOM 2325 N N . TYR A 1 288 ? 0.045 50.219 37.344 1 67.5 288 TYR A N 1
ATOM 2326 C CA . TYR A 1 288 ? 1.426 49.719 37.312 1 67.5 288 TYR A CA 1
ATOM 2327 C C . TYR A 1 288 ? 1.878 49.438 35.875 1 67.5 288 TYR A C 1
ATOM 2329 O O . TYR A 1 288 ? 3.074 49.5 35.562 1 67.5 288 TYR A O 1
ATOM 2337 N N . ILE A 1 289 ? 0.92 49.219 35 1 72.12 289 ILE A N 1
ATOM 2338 C CA . ILE A 1 289 ? 1.316 48.906 33.625 1 72.12 289 ILE A CA 1
ATOM 2339 C C . ILE A 1 289 ? 0.552 49.812 32.656 1 72.12 289 ILE A C 1
ATOM 2341 O O . ILE A 1 289 ? -0.471 50.406 33.031 1 72.12 289 ILE A O 1
ATOM 2345 N N . THR A 1 290 ? 1.266 50.094 31.609 1 70.31 290 THR A N 1
ATOM 2346 C CA . THR A 1 290 ? 0.649 50.969 30.609 1 70.31 290 THR A CA 1
ATOM 2347 C C . THR A 1 290 ? -0.208 50.125 29.656 1 70.31 290 THR A C 1
ATOM 2349 O O . THR A 1 290 ? -0.214 48.906 29.719 1 70.31 290 THR A O 1
ATOM 2352 N N . THR A 1 291 ? -1.063 50.844 28.922 1 67.5 291 THR A N 1
ATOM 2353 C CA . THR A 1 291 ? -1.905 50.188 27.922 1 67.5 291 THR A CA 1
ATOM 2354 C C . THR A 1 291 ? -1.055 49.406 26.922 1 67.5 291 THR A C 1
ATOM 2356 O O . THR A 1 291 ? -1.435 48.312 26.484 1 67.5 291 THR A O 1
ATOM 2359 N N . GLY A 1 292 ? 0.088 49.969 26.656 1 67.75 292 GLY A N 1
ATOM 2360 C CA . GLY A 1 292 ? 0.999 49.281 25.75 1 67.75 292 GLY A CA 1
ATOM 2361 C C . GLY A 1 292 ? 1.537 47.969 26.312 1 67.75 292 GLY A C 1
ATOM 2362 O O . GLY A 1 292 ? 1.669 47 25.578 1 67.75 292 GLY A O 1
ATOM 2363 N N . THR A 1 293 ? 1.801 48 27.562 1 72.75 293 THR A N 1
ATOM 2364 C CA . THR A 1 293 ? 2.318 46.812 28.203 1 72.75 293 THR A CA 1
ATOM 2365 C C . THR A 1 293 ? 1.266 45.719 28.219 1 72.75 293 THR A C 1
ATOM 2367 O O . THR A 1 293 ? 1.598 44.531 28.109 1 72.75 293 THR A O 1
ATOM 2370 N N . LEU A 1 294 ? 0.021 46.125 28.266 1 70.81 294 LEU A N 1
ATOM 2371 C CA . LEU A 1 294 ? -1.066 45.156 28.219 1 70.81 294 LEU A CA 1
ATOM 2372 C C . LEU A 1 294 ? -1.114 44.438 26.875 1 70.81 294 LEU A C 1
ATOM 2374 O O . LEU A 1 294 ? -1.248 43.219 26.812 1 70.81 294 LEU A O 1
ATOM 2378 N N . LEU A 1 295 ? -1.032 45.188 25.812 1 69.06 295 LEU A N 1
ATOM 2379 C CA . LEU A 1 295 ? -1.067 44.625 24.484 1 69.06 295 LEU A CA 1
ATOM 2380 C C . LEU A 1 295 ? 0.113 43.656 24.25 1 69.06 295 LEU A C 1
ATOM 2382 O O . LEU A 1 295 ? -0.039 42.594 23.641 1 69.06 295 LEU A O 1
ATOM 2386 N N . MET A 1 296 ? 1.225 44.156 24.75 1 73.31 296 MET A N 1
ATOM 2387 C CA . MET A 1 296 ? 2.42 43.312 24.609 1 73.31 296 MET A CA 1
ATOM 2388 C C . MET A 1 296 ? 2.254 42 25.359 1 73.31 296 MET A C 1
ATOM 2390 O O . MET A 1 296 ? 2.623 40.938 24.844 1 73.31 296 MET A O 1
ATOM 2394 N N . PHE A 1 297 ? 1.726 42.062 26.531 1 72.25 297 PHE A N 1
ATOM 2395 C CA . PHE A 1 297 ? 1.525 40.844 27.312 1 72.25 297 PHE A CA 1
ATOM 2396 C C . PHE A 1 297 ? 0.549 39.906 26.625 1 72.25 297 PHE A C 1
ATOM 2398 O O . PHE A 1 297 ? 0.725 38.688 26.656 1 72.25 297 PHE A O 1
ATOM 2405 N N . PHE A 1 298 ? -0.373 40.5 25.969 1 67.44 298 PHE A N 1
ATOM 2406 C CA . PHE A 1 298 ? -1.35 39.656 25.266 1 67.44 298 PHE A CA 1
ATOM 2407 C C . PHE A 1 298 ? -0.7 38.938 24.094 1 67.44 298 PHE A C 1
ATOM 2409 O O . PHE A 1 298 ? -0.94 37.75 23.875 1 67.44 298 PHE A O 1
ATOM 2416 N N . GLN A 1 299 ? 0.045 39.625 23.391 1 70.12 299 GLN A N 1
ATOM 2417 C CA . GLN A 1 299 ? 0.736 39.062 22.234 1 70.12 299 GLN A CA 1
ATOM 2418 C C . GLN A 1 299 ? 1.736 38 22.672 1 70.12 299 GLN A C 1
ATOM 2420 O O . GLN A 1 299 ? 1.839 36.938 22.047 1 70.12 299 GLN A O 1
ATOM 2425 N N . MET A 1 300 ? 2.469 38.281 23.703 1 74.62 300 MET A N 1
ATOM 2426 C CA . MET A 1 300 ? 3.498 37.375 24.188 1 74.62 300 MET A CA 1
ATOM 2427 C C . MET A 1 300 ? 2.873 36.094 24.781 1 74.62 300 MET A C 1
ATOM 2429 O O . MET A 1 300 ? 3.424 35 24.656 1 74.62 300 MET A O 1
ATOM 2433 N N . ALA A 1 301 ? 1.804 36.344 25.422 1 68.31 301 ALA A N 1
ATOM 2434 C CA . ALA A 1 301 ? 1.1 35.188 25.984 1 68.31 301 ALA A CA 1
ATOM 2435 C C . ALA A 1 301 ? 0.652 34.25 24.875 1 68.31 301 ALA A C 1
ATOM 2437 O O . ALA A 1 301 ? 0.731 33.031 25.031 1 68.31 301 ALA A O 1
ATOM 2438 N N . ASN A 1 302 ? 0.159 34.812 23.781 1 66.75 302 ASN A N 1
ATOM 2439 C CA . ASN A 1 302 ? -0.223 34 22.641 1 66.75 302 ASN A CA 1
ATOM 2440 C C . ASN A 1 302 ? 0.98 33.281 22.031 1 66.75 302 ASN A C 1
ATOM 2442 O O . ASN A 1 302 ? 0.877 32.125 21.641 1 66.75 302 ASN A O 1
ATOM 2446 N N . SER A 1 303 ? 2.084 34.031 21.984 1 71.75 303 SER A N 1
ATOM 2447 C CA . SER A 1 303 ? 3.314 33.438 21.469 1 71.75 303 SER A CA 1
ATOM 2448 C C . SER A 1 303 ? 3.781 32.281 22.328 1 71.75 303 SER A C 1
ATOM 2450 O O . SER A 1 303 ? 4.246 31.25 21.812 1 71.75 303 SER A O 1
ATOM 2452 N N . LEU A 1 304 ? 3.701 32.406 23.609 1 71.56 304 LEU A N 1
ATOM 2453 C CA . LEU A 1 304 ? 4.09 31.359 24.547 1 71.56 304 LEU A CA 1
ATOM 2454 C C . LEU A 1 304 ? 3.197 30.141 24.391 1 71.56 304 LEU A C 1
ATOM 2456 O O . LEU A 1 304 ? 3.689 29 24.359 1 71.56 304 LEU A O 1
ATOM 2460 N N . SER A 1 305 ? 1.971 30.484 24.328 1 67.25 305 SER A N 1
ATOM 2461 C CA . SER A 1 305 ? 1.018 29.391 24.188 1 67.25 305 SER A CA 1
ATOM 2462 C C . SER A 1 305 ? 1.232 28.641 22.875 1 67.25 305 SER A C 1
ATOM 2464 O O . SER A 1 305 ? 1.201 27.406 22.844 1 67.25 305 SER A O 1
ATOM 2466 N N . SER A 1 306 ? 1.394 29.375 21.797 1 70.19 306 SER A N 1
ATOM 2467 C CA . SER A 1 306 ? 1.604 28.766 20.484 1 70.19 306 SER A CA 1
ATOM 2468 C C . SER A 1 306 ? 2.893 27.953 20.453 1 70.19 306 SER A C 1
ATOM 2470 O O . SER A 1 306 ? 2.928 26.844 19.891 1 70.19 306 SER A O 1
ATOM 2472 N N . SER A 1 307 ? 3.955 28.484 20.953 1 72.69 307 SER A N 1
ATOM 2473 C CA . SER A 1 307 ? 5.242 27.797 20.984 1 72.69 307 SER A CA 1
ATOM 2474 C C . SER A 1 307 ? 5.156 26.516 21.828 1 72.69 307 SER A C 1
ATOM 2476 O O . SER A 1 307 ? 5.703 25.484 21.438 1 72.69 307 SER A O 1
ATOM 2478 N N . PHE A 1 308 ? 4.477 26.656 22.812 1 67.31 308 PHE A N 1
ATOM 2479 C CA . PHE A 1 308 ? 4.328 25.5 23.688 1 67.31 308 PHE A CA 1
ATOM 2480 C C . PHE A 1 308 ? 3.539 24.391 23 1 67.31 308 PHE A C 1
ATOM 2482 O O . PHE A 1 308 ? 3.922 23.219 23.047 1 67.31 308 PHE A O 1
ATOM 2489 N N . SER A 1 309 ? 2.418 24.797 22.484 1 65.81 309 SER A N 1
ATOM 2490 C CA . SER A 1 309 ? 1.588 23.828 21.781 1 65.81 309 SER A CA 1
ATOM 2491 C C . SER A 1 309 ? 2.371 23.156 20.656 1 65.81 309 SER A C 1
ATOM 2493 O O . SER A 1 309 ? 2.24 21.938 20.453 1 65.81 309 SER A O 1
ATOM 2495 N N . SER A 1 310 ? 3.143 23.906 19.938 1 70.81 310 SER A N 1
ATOM 2496 C CA . SER A 1 310 ? 3.959 23.375 18.859 1 70.81 310 SER A CA 1
ATOM 2497 C C . SER A 1 310 ? 4.984 22.375 19.375 1 70.81 310 SER A C 1
ATOM 2499 O O . SER A 1 310 ? 5.238 21.344 18.75 1 70.81 310 SER A O 1
ATOM 2501 N N . LEU A 1 311 ? 5.59 22.625 20.484 1 70.44 311 LEU A N 1
ATOM 2502 C CA . LEU A 1 311 ? 6.613 21.766 21.078 1 70.44 311 LEU A CA 1
ATOM 2503 C C . LEU A 1 311 ? 6.016 20.438 21.5 1 70.44 311 LEU A C 1
ATOM 2505 O O . LEU A 1 311 ? 6.645 19.391 21.344 1 70.44 311 LEU A O 1
ATOM 2509 N N . ILE A 1 312 ? 4.832 20.484 21.938 1 64.06 312 ILE A N 1
ATOM 2510 C CA . ILE A 1 312 ? 4.172 19.266 22.391 1 64.06 312 ILE A CA 1
ATOM 2511 C C . ILE A 1 312 ? 3.863 18.359 21.203 1 64.06 312 ILE A C 1
ATOM 2513 O O . ILE A 1 312 ? 3.912 17.141 21.312 1 64.06 312 ILE A O 1
ATOM 2517 N N . GLN A 1 313 ? 3.512 18.984 20.094 1 62.78 313 GLN A N 1
ATOM 2518 C CA . GLN A 1 313 ? 3.156 18.219 18.906 1 62.78 313 GLN A CA 1
ATOM 2519 C C . GLN A 1 313 ? 4.383 17.562 18.281 1 62.78 313 GLN A C 1
ATOM 2521 O O . GLN A 1 313 ? 4.258 16.594 17.531 1 62.78 313 GLN A O 1
ATOM 2526 N N . ILE A 1 314 ? 5.539 18.062 18.562 1 69.62 314 ILE A N 1
ATOM 2527 C CA . ILE A 1 314 ? 6.781 17.531 18 1 69.62 314 ILE A CA 1
ATOM 2528 C C . ILE A 1 314 ? 7.109 16.188 18.641 1 69.62 314 ILE A C 1
ATOM 2530 O O . ILE A 1 314 ? 7.703 15.32 18 1 69.62 314 ILE A O 1
ATOM 2534 N N . ILE A 1 315 ? 6.613 16.016 19.781 1 65.62 315 ILE A N 1
ATOM 2535 C CA . ILE A 1 315 ? 7.012 14.852 20.562 1 65.62 315 ILE A CA 1
ATOM 2536 C C . ILE A 1 315 ? 6.504 13.578 19.875 1 65.62 315 ILE A C 1
ATOM 2538 O O . ILE A 1 315 ? 7.285 12.68 19.578 1 65.62 315 ILE A O 1
ATOM 2542 N N . PRO A 1 316 ? 5.211 13.492 19.594 1 59.31 316 PRO A N 1
ATOM 2543 C CA . PRO A 1 316 ? 4.746 12.289 18.906 1 59.31 316 PRO A CA 1
ATOM 2544 C C . PRO A 1 316 ? 5.414 12.086 17.547 1 59.31 316 PRO A C 1
ATOM 2546 O O . PRO A 1 316 ? 5.711 10.953 17.156 1 59.31 316 PRO A O 1
ATOM 2549 N N . ALA A 1 317 ? 5.602 13.156 16.859 1 67.69 317 ALA A N 1
ATOM 2550 C CA . ALA A 1 317 ? 6.254 13.07 15.555 1 67.69 317 ALA A CA 1
ATOM 2551 C C . ALA A 1 317 ? 7.672 12.531 15.688 1 67.69 317 ALA A C 1
ATOM 2553 O O . ALA A 1 317 ? 8.125 11.75 14.844 1 67.69 317 ALA A O 1
ATOM 2554 N N . ALA A 1 318 ? 8.312 12.906 16.75 1 70.31 318 ALA A N 1
ATOM 2555 C CA . ALA A 1 318 ? 9.672 12.445 17 1 70.31 318 ALA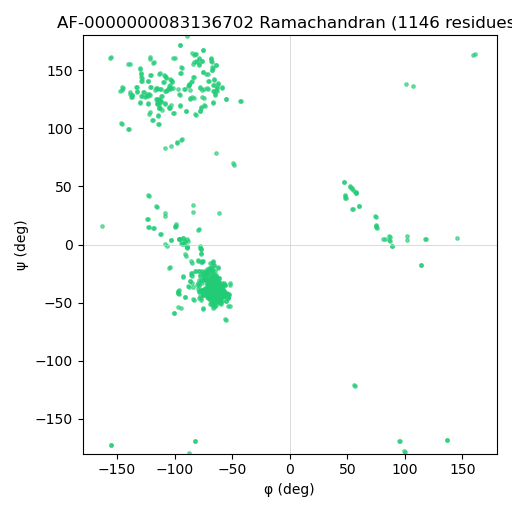 A CA 1
ATOM 2556 C C . ALA A 1 318 ? 9.703 10.953 17.297 1 70.31 318 ALA A C 1
ATOM 2558 O O . ALA A 1 318 ? 10.594 10.234 16.844 1 70.31 318 ALA A O 1
ATOM 2559 N N . ILE A 1 319 ? 8.781 10.539 18.031 1 66.94 319 ILE A N 1
ATOM 2560 C CA . ILE A 1 319 ? 8.711 9.125 18.375 1 66.94 319 ILE A CA 1
ATOM 2561 C C . ILE A 1 319 ? 8.445 8.297 17.125 1 66.94 319 ILE A C 1
ATOM 2563 O O . ILE A 1 319 ? 9.062 7.25 16.922 1 66.94 319 ILE A O 1
ATOM 2567 N N . ASN A 1 320 ? 7.547 8.781 16.312 1 70.31 320 ASN A N 1
ATOM 2568 C CA . ASN A 1 320 ? 7.258 8.094 15.062 1 70.31 320 ASN A CA 1
ATOM 2569 C C . ASN A 1 320 ? 8.492 8.016 14.164 1 70.31 320 ASN A C 1
ATOM 2571 O O . ASN A 1 320 ? 8.766 6.977 13.57 1 70.31 320 ASN A O 1
ATOM 2575 N N . ALA A 1 321 ? 9.148 9.156 14.047 1 76.56 321 ALA A N 1
ATOM 2576 C CA . ALA A 1 321 ? 10.359 9.195 13.234 1 76.56 321 ALA A CA 1
ATOM 2577 C C . ALA A 1 321 ? 11.414 8.234 13.773 1 76.56 321 ALA A C 1
ATOM 2579 O O . ALA A 1 321 ? 12.117 7.578 13 1 76.56 321 ALA A O 1
ATOM 2580 N N . ALA A 1 322 ? 11.5 8.148 15.078 1 75.44 322 ALA A N 1
ATOM 2581 C CA . ALA A 1 322 ? 12.477 7.262 15.703 1 75.44 322 ALA A CA 1
ATOM 2582 C C . ALA A 1 322 ? 12.141 5.797 15.438 1 75.44 322 ALA A C 1
ATOM 2584 O O . ALA A 1 322 ? 13.031 4.98 15.203 1 75.44 322 ALA A O 1
ATOM 2585 N N . THR A 1 323 ? 10.945 5.504 15.523 1 73.31 323 THR A N 1
ATOM 2586 C CA . THR A 1 323 ? 10.5 4.141 15.266 1 73.31 323 THR A CA 1
ATOM 2587 C C . THR A 1 323 ? 10.82 3.734 13.828 1 73.31 323 THR A C 1
ATOM 2589 O O . THR A 1 323 ? 11.289 2.623 13.578 1 73.31 323 THR A O 1
ATOM 2592 N N . CYS A 1 324 ? 10.461 4.68 12.914 1 81.88 324 CYS A N 1
ATOM 2593 C CA . CYS A 1 324 ? 10.758 4.422 11.516 1 81.88 324 CYS A CA 1
ATOM 2594 C C . CYS A 1 324 ? 12.266 4.301 11.289 1 81.88 324 CYS A C 1
ATOM 2596 O O . CYS A 1 324 ? 12.711 3.471 10.5 1 81.88 324 CYS A O 1
ATOM 2598 N N . ALA A 1 325 ? 12.961 5.098 11.992 1 82.75 325 ALA A N 1
ATOM 2599 C CA . ALA A 1 325 ? 14.414 5.039 11.891 1 82.75 325 ALA A CA 1
ATOM 2600 C C . ALA A 1 325 ? 14.945 3.697 12.398 1 82.75 325 ALA A C 1
ATOM 2602 O O . ALA A 1 325 ? 15.914 3.158 11.844 1 82.75 325 ALA A O 1
ATOM 2603 N N . GLY A 1 326 ? 14.375 3.238 13.398 1 80.75 326 GLY A N 1
ATOM 2604 C CA . GLY A 1 326 ? 14.773 1.934 13.906 1 80.75 326 GLY A CA 1
ATOM 2605 C C . GLY A 1 326 ? 14.594 0.822 12.891 1 80.75 326 GLY A C 1
ATOM 2606 O O . GLY A 1 326 ? 15.469 -0.042 12.75 1 80.75 326 GLY A O 1
ATOM 2607 N N . ARG A 1 327 ? 13.547 0.896 12.211 1 80.69 327 ARG A N 1
ATOM 2608 C CA . ARG A 1 327 ? 13.273 -0.097 11.18 1 80.69 327 ARG A CA 1
ATOM 2609 C C . ARG A 1 327 ? 14.281 0.012 10.039 1 80.69 327 ARG A C 1
ATOM 2611 O O . ARG A 1 327 ? 14.734 -1.002 9.5 1 80.69 327 ARG A O 1
ATOM 2618 N N . LEU A 1 328 ? 14.555 1.192 9.719 1 86.44 328 LEU A N 1
ATOM 2619 C CA . LEU A 1 328 ? 15.523 1.398 8.648 1 86.44 328 LEU A CA 1
ATOM 2620 C C . LEU A 1 328 ? 16.922 0.989 9.094 1 86.44 328 LEU A C 1
ATOM 2622 O O . LEU A 1 328 ? 17.703 0.472 8.289 1 86.44 328 LEU A O 1
ATOM 2626 N N . MET A 1 329 ? 17.172 1.201 10.32 1 84.12 329 MET A N 1
ATOM 2627 C CA . MET A 1 329 ? 18.469 0.829 10.867 1 84.12 329 MET A CA 1
ATOM 2628 C C . MET A 1 329 ? 18.656 -0.685 10.859 1 84.12 329 MET A C 1
ATOM 2630 O O . MET A 1 329 ? 19.766 -1.18 10.633 1 84.12 329 MET A O 1
ATOM 2634 N N . SER A 1 330 ? 17.641 -1.383 11.102 1 83.38 330 SER A N 1
ATOM 2635 C CA . SER A 1 330 ? 17.703 -2.84 11.078 1 83.38 330 SER A CA 1
ATOM 2636 C C . SER A 1 330 ? 18.094 -3.354 9.695 1 83.38 330 SER A C 1
ATOM 2638 O O . SER A 1 330 ? 18.797 -4.363 9.578 1 83.38 330 SER A O 1
ATOM 2640 N N . VAL A 1 331 ? 17.641 -2.631 8.719 1 85.88 331 VAL A N 1
ATOM 2641 C CA . VAL A 1 331 ? 17.984 -3.014 7.355 1 85.88 331 VAL A CA 1
ATOM 2642 C C . VAL A 1 331 ? 19.422 -2.607 7.051 1 85.88 331 VAL A C 1
ATOM 2644 O O . VAL A 1 331 ? 20.156 -3.342 6.383 1 85.88 331 VAL A O 1
ATOM 2647 N N . SER A 1 332 ? 19.797 -1.452 7.531 1 85.38 332 SER A N 1
ATOM 2648 C CA . SER A 1 332 ? 21.141 -0.93 7.273 1 85.38 332 SER A CA 1
ATOM 2649 C C . SER A 1 332 ? 22.203 -1.764 7.977 1 85.38 332 SER A C 1
ATOM 2651 O O . SER A 1 332 ? 23.375 -1.755 7.582 1 85.38 332 SER A O 1
ATOM 2653 N N . GLU A 1 333 ? 21.828 -2.445 8.961 1 83.56 333 GLU A N 1
ATOM 2654 C CA . GLU A 1 333 ? 22.781 -3.223 9.742 1 83.56 333 GLU A CA 1
ATOM 2655 C C . GLU A 1 333 ? 22.906 -4.648 9.211 1 83.56 333 GLU A C 1
ATOM 2657 O O . GLU A 1 333 ? 23.75 -5.422 9.672 1 83.56 333 GLU A O 1
ATOM 2662 N N . LEU A 1 334 ? 22.188 -4.91 8.211 1 86.31 334 LEU A N 1
ATOM 2663 C CA . LEU A 1 334 ? 22.281 -6.242 7.625 1 86.31 334 LEU A CA 1
ATOM 2664 C C . LEU A 1 334 ? 23.656 -6.457 6.98 1 86.31 334 LEU A C 1
ATOM 2666 O O . LEU A 1 334 ? 24.281 -5.5 6.539 1 86.31 334 LEU A O 1
ATOM 2670 N N . GLU A 1 335 ? 24.047 -7.664 6.988 1 85.38 335 GLU A N 1
ATOM 2671 C CA . GLU A 1 335 ? 25.359 -7.992 6.445 1 85.38 335 GLU A CA 1
ATOM 2672 C C . GLU A 1 335 ? 25.344 -8.031 4.922 1 85.38 335 GLU A C 1
ATOM 2674 O O . GLU A 1 335 ? 24.375 -8.5 4.32 1 85.38 335 GLU A O 1
ATOM 2679 N N . LYS A 1 336 ? 26.328 -7.43 4.352 1 87.44 336 LYS A N 1
ATOM 2680 C CA . LYS A 1 336 ? 26.469 -7.449 2.898 1 87.44 336 LYS A CA 1
ATOM 2681 C C . LYS A 1 336 ? 26.969 -8.805 2.414 1 87.44 336 LYS A C 1
ATOM 2683 O O . LYS A 1 336 ? 27.641 -9.523 3.152 1 87.44 336 LYS A O 1
ATOM 2688 N N . GLU A 1 337 ? 26.484 -9.07 1.217 1 89.19 337 GLU A N 1
ATOM 2689 C CA . GLU A 1 337 ? 26.984 -10.305 0.62 1 89.19 337 GLU A CA 1
ATOM 2690 C C . GLU A 1 337 ? 28.5 -10.219 0.385 1 89.19 337 GLU A C 1
ATOM 2692 O O . GLU A 1 337 ? 29.016 -9.172 -0.015 1 89.19 337 GLU A O 1
ATOM 2697 N N . ASN A 1 338 ? 29.188 -11.305 0.761 1 82.88 338 ASN A N 1
ATOM 2698 C CA . ASN A 1 338 ? 30.641 -11.328 0.608 1 82.88 338 ASN A CA 1
ATOM 2699 C C . ASN A 1 338 ? 31.062 -11.992 -0.7 1 82.88 338 ASN A C 1
ATOM 2701 O O . ASN A 1 338 ? 30.562 -13.07 -1.036 1 82.88 338 ASN A O 1
ATOM 2705 N N . ALA A 1 339 ? 31.719 -11.195 -1.461 1 86.5 339 ALA A N 1
ATOM 2706 C CA . ALA A 1 339 ? 32.375 -11.789 -2.617 1 86.5 339 ALA A CA 1
ATOM 2707 C C . ALA A 1 339 ? 33.719 -12.422 -2.219 1 86.5 339 ALA A C 1
ATOM 2709 O O . ALA A 1 339 ? 34.656 -11.711 -1.831 1 86.5 339 ALA A O 1
ATOM 2710 N N . LEU A 1 340 ? 33.688 -13.75 -2.318 1 82.81 340 LEU A N 1
ATOM 2711 C CA . LEU A 1 340 ? 34.875 -14.469 -1.902 1 82.81 340 LEU A CA 1
ATOM 2712 C C . LEU A 1 340 ? 35.812 -14.734 -3.092 1 82.81 340 LEU A C 1
ATOM 2714 O O . LEU A 1 340 ? 35.344 -14.844 -4.227 1 82.81 340 LEU A O 1
ATOM 2718 N N . ASP A 1 341 ? 37.062 -14.844 -2.855 1 83.75 341 ASP A N 1
ATOM 2719 C CA . ASP A 1 341 ? 38.062 -15.289 -3.811 1 83.75 341 ASP A CA 1
ATOM 2720 C C . ASP A 1 341 ? 38 -14.453 -5.09 1 83.75 341 ASP A C 1
ATOM 2722 O O . ASP A 1 341 ? 38 -15 -6.195 1 83.75 341 ASP A O 1
ATOM 2726 N N . MET A 1 342 ? 37.969 -13.25 -4.949 1 85.31 342 MET A N 1
ATOM 2727 C CA . MET A 1 342 ? 37.781 -12.391 -6.109 1 85.31 342 MET A CA 1
ATOM 2728 C C . MET A 1 342 ? 39 -12.445 -7.027 1 85.31 342 MET A C 1
ATOM 2730 O O . MET A 1 342 ? 38.875 -12.32 -8.242 1 85.31 342 MET A O 1
ATOM 2734 N N . GLU A 1 343 ? 40.062 -12.625 -6.434 1 86.19 343 GLU A N 1
ATOM 2735 C CA . GLU A 1 343 ? 41.281 -12.75 -7.254 1 86.19 343 GLU A CA 1
ATOM 2736 C C . GLU A 1 343 ? 41.188 -13.945 -8.188 1 86.19 343 GLU A C 1
ATOM 2738 O O . GLU A 1 343 ? 41.531 -13.852 -9.367 1 86.19 343 GLU A O 1
ATOM 2743 N N . LYS A 1 344 ? 40.75 -15 -7.684 1 87.94 344 LYS A N 1
ATOM 2744 C CA . LYS A 1 344 ? 40.594 -16.219 -8.484 1 87.94 344 LYS A CA 1
ATOM 2745 C C . LYS A 1 344 ? 39.469 -16.062 -9.516 1 87.94 344 LYS A C 1
ATOM 2747 O O . LYS A 1 344 ? 39.625 -16.516 -10.656 1 87.94 344 LYS A O 1
ATOM 2752 N N . VAL A 1 345 ? 38.438 -15.461 -9.148 1 88.94 345 VAL A N 1
ATOM 2753 C CA . VAL A 1 345 ? 37.312 -15.234 -10.047 1 88.94 345 VAL A CA 1
ATOM 2754 C C . VAL A 1 345 ? 37.781 -14.406 -11.242 1 88.94 345 VAL A C 1
ATOM 2756 O O . VAL A 1 345 ? 37.438 -14.719 -12.391 1 88.94 345 VAL A O 1
ATOM 2759 N N . ASP A 1 346 ? 38.562 -13.406 -10.961 1 88.12 346 ASP A N 1
ATOM 2760 C CA . ASP A 1 346 ? 39.062 -12.539 -12.023 1 88.12 346 ASP A CA 1
ATOM 2761 C C . ASP A 1 346 ? 40 -13.305 -12.969 1 88.12 346 ASP A C 1
ATOM 2763 O O . ASP A 1 346 ? 40 -13.062 -14.18 1 88.12 346 ASP A O 1
ATOM 2767 N N . ARG A 1 347 ? 40.688 -14.156 -12.414 1 85.81 347 ARG A N 1
ATOM 2768 C CA . ARG A 1 347 ? 41.594 -14.961 -13.227 1 85.81 347 ARG A CA 1
ATOM 2769 C C . ARG A 1 347 ? 40.812 -15.867 -14.18 1 85.81 347 ARG A C 1
ATOM 2771 O O . ARG A 1 347 ? 41.25 -16.078 -15.32 1 85.81 347 ARG A O 1
ATOM 2778 N N . ILE A 1 348 ? 39.781 -16.375 -13.688 1 85.88 348 ILE A N 1
ATOM 2779 C CA . ILE A 1 348 ? 38.938 -17.266 -14.5 1 85.88 348 ILE A CA 1
ATOM 2780 C C . ILE A 1 348 ? 38.25 -16.469 -15.594 1 85.88 348 ILE A C 1
ATOM 2782 O O . ILE A 1 348 ? 38.094 -16.938 -16.719 1 85.88 348 ILE A O 1
ATOM 2786 N N . LEU A 1 349 ? 37.844 -15.32 -15.305 1 80.44 349 LEU A N 1
ATOM 2787 C CA . LEU A 1 349 ? 37.156 -14.453 -16.25 1 80.44 349 LEU A CA 1
ATOM 2788 C C . LEU A 1 349 ? 38.062 -14.047 -17.406 1 80.44 349 LEU A C 1
ATOM 2790 O O . LEU A 1 349 ? 37.594 -13.859 -18.531 1 80.44 349 LEU A O 1
ATOM 2794 N N . GLU A 1 350 ? 39.281 -13.75 -17.094 1 75.69 350 GLU A N 1
ATOM 2795 C CA . GLU A 1 350 ? 40.25 -13.297 -18.094 1 75.69 350 GLU A CA 1
ATOM 2796 C C . GLU A 1 350 ? 40.531 -14.391 -19.109 1 75.69 350 GLU A C 1
ATOM 2798 O O . GLU A 1 350 ? 40.844 -14.094 -20.266 1 75.69 350 GLU A O 1
ATOM 2803 N N . LYS A 1 351 ? 40.344 -15.539 -18.609 1 66.25 351 LYS A N 1
ATOM 2804 C CA . LYS A 1 351 ? 40.688 -16.641 -19.531 1 66.25 351 LYS A CA 1
ATOM 2805 C C . LYS A 1 351 ? 39.438 -17.047 -20.344 1 66.25 351 LYS A C 1
ATOM 2807 O O . LYS A 1 351 ? 38.312 -16.812 -19.922 1 66.25 351 LYS A O 1
ATOM 2812 N N . GLU A 1 352 ? 39.562 -17.219 -21.641 1 59.31 352 GLU A N 1
ATOM 2813 C CA . GLU A 1 352 ? 38.469 -17.594 -22.547 1 59.31 352 GLU A CA 1
ATOM 2814 C C . GLU A 1 352 ? 37.594 -18.672 -21.953 1 59.31 352 GLU A C 1
ATOM 2816 O O . GLU A 1 352 ? 38.094 -19.578 -21.266 1 59.31 352 GLU A O 1
ATOM 2821 N N . TYR A 1 353 ? 36.375 -18.469 -21.828 1 61.69 353 TYR A N 1
ATOM 2822 C CA . TYR A 1 353 ? 35.344 -19.312 -21.219 1 61.69 353 TYR A CA 1
ATOM 2823 C C . TYR A 1 353 ? 35.438 -20.75 -21.719 1 61.69 353 TYR A C 1
ATOM 2825 O O . TYR A 1 353 ? 35 -21.047 -22.844 1 61.69 353 TYR A O 1
ATOM 2833 N N . LYS A 1 354 ? 36.594 -21.484 -21.297 1 63 354 LYS A N 1
ATOM 2834 C CA . LYS A 1 354 ? 36.781 -22.859 -21.766 1 63 354 LYS A CA 1
ATOM 2835 C C . LYS A 1 354 ? 36 -23.828 -20.875 1 63 354 LYS A C 1
ATOM 2837 O O . LYS A 1 354 ? 36.406 -24.984 -20.688 1 63 354 LYS A O 1
ATOM 2842 N N . GLY A 1 355 ? 35 -23.625 -20.359 1 82 355 GLY A N 1
ATOM 2843 C CA . GLY A 1 355 ? 34.125 -24.562 -19.656 1 82 355 GLY A CA 1
ATOM 2844 C C . GLY A 1 355 ? 34.25 -24.484 -18.156 1 82 355 GLY A C 1
ATOM 2845 O O . GLY A 1 355 ? 35.344 -24.234 -17.625 1 82 355 GLY A O 1
ATOM 2846 N N . ILE A 1 356 ? 33.188 -24.531 -17.359 1 91.12 356 ILE A N 1
ATOM 2847 C CA . ILE A 1 356 ? 33.188 -24.453 -15.898 1 91.12 356 ILE A CA 1
ATOM 2848 C C . ILE A 1 356 ? 32.5 -25.672 -15.312 1 91.12 356 ILE A C 1
ATOM 2850 O O . ILE A 1 356 ? 31.469 -26.141 -15.844 1 91.12 356 ILE A O 1
ATOM 2854 N N . THR A 1 357 ? 33.188 -26.312 -14.367 1 94 357 THR A N 1
ATOM 2855 C CA . THR A 1 357 ? 32.625 -27.438 -13.633 1 94 357 THR A CA 1
ATOM 2856 C C . THR A 1 357 ? 32.188 -27.016 -12.234 1 94 357 THR A C 1
ATOM 2858 O O . THR A 1 357 ? 32.875 -26.234 -11.57 1 94 357 THR A O 1
ATOM 2861 N N . ILE A 1 358 ? 31.062 -27.422 -11.859 1 96 358 ILE A N 1
ATOM 2862 C CA . ILE A 1 358 ? 30.547 -27.141 -10.523 1 96 358 ILE A CA 1
ATOM 2863 C C . ILE A 1 358 ? 30.594 -28.406 -9.68 1 96 358 ILE A C 1
ATOM 2865 O O . ILE A 1 358 ? 30.156 -29.484 -10.133 1 96 358 ILE A O 1
ATOM 2869 N N . GLU A 1 359 ? 31.109 -28.234 -8.453 1 95.31 359 GLU A N 1
ATOM 2870 C CA . GLU A 1 359 ? 31.266 -29.391 -7.594 1 95.31 359 GLU A CA 1
ATOM 2871 C C . GLU A 1 359 ? 30.828 -29.094 -6.164 1 95.31 359 GLU A C 1
ATOM 2873 O O . GLU A 1 359 ? 31.25 -28.078 -5.594 1 95.31 359 GLU A O 1
ATOM 2878 N N . LEU A 1 360 ? 29.969 -29.906 -5.68 1 95.81 360 LEU A N 1
ATOM 2879 C CA . LEU A 1 360 ? 29.625 -29.938 -4.262 1 95.81 360 LEU A CA 1
ATOM 2880 C C . LEU A 1 360 ? 30.125 -31.203 -3.6 1 95.81 360 LEU A C 1
ATOM 2882 O O . LEU A 1 360 ? 29.906 -32.312 -4.117 1 95.81 360 LEU A O 1
ATOM 2886 N N . LYS A 1 361 ? 30.859 -31.016 -2.484 1 95.06 361 LYS A N 1
ATO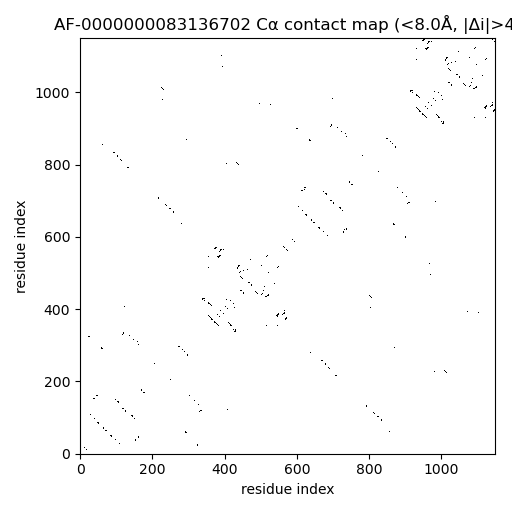M 2887 C CA . LYS A 1 361 ? 31.422 -32.156 -1.762 1 95.06 361 LYS A CA 1
ATOM 2888 C C . LYS A 1 361 ? 30.938 -32.188 -0.316 1 95.06 361 LYS A C 1
ATOM 2890 O O . LYS A 1 361 ? 31.312 -31.312 0.486 1 95.06 361 LYS A O 1
ATOM 2895 N N . GLU A 1 362 ? 30.125 -33.188 0.052 1 94.44 362 GLU A N 1
ATOM 2896 C CA . GLU A 1 362 ? 29.641 -33.438 1.403 1 94.44 362 GLU A CA 1
ATOM 2897 C C . GLU A 1 362 ? 29 -32.188 2.004 1 94.44 362 GLU A C 1
ATOM 2899 O O . GLU A 1 362 ? 29.328 -31.781 3.119 1 94.44 362 GLU A O 1
ATOM 2904 N N . VAL A 1 363 ? 28.172 -31.703 1.227 1 93.56 363 VAL A N 1
ATOM 2905 C CA . VAL A 1 363 ? 27.578 -30.438 1.652 1 93.56 363 VAL A CA 1
ATOM 2906 C C . VAL A 1 363 ? 26.359 -30.719 2.525 1 93.56 363 VAL A C 1
ATOM 2908 O O . VAL A 1 363 ? 25.578 -31.625 2.242 1 93.56 363 VAL A O 1
ATOM 2911 N N . ASN A 1 364 ? 26.234 -29.938 3.609 1 92.88 364 ASN A N 1
ATOM 2912 C CA . ASN A 1 364 ? 25.078 -29.906 4.48 1 92.88 364 ASN A CA 1
ATOM 2913 C C . ASN A 1 364 ? 24.344 -28.562 4.41 1 92.88 364 ASN A C 1
ATOM 2915 O O . ASN A 1 364 ? 24.938 -27.516 4.68 1 92.88 364 ASN A O 1
ATOM 2919 N N . ILE A 1 365 ? 23.109 -28.688 3.951 1 88.94 365 ILE A N 1
ATOM 2920 C CA . ILE A 1 365 ? 22.344 -27.453 3.812 1 88.94 365 ILE A CA 1
ATOM 2921 C C . ILE A 1 365 ? 21.156 -27.484 4.773 1 88.94 365 ILE A C 1
ATOM 2923 O O . ILE A 1 365 ? 20.359 -28.422 4.762 1 88.94 365 ILE A O 1
ATOM 2927 N N . HIS A 1 366 ? 21.078 -26.438 5.613 1 82.5 366 HIS A N 1
ATOM 2928 C CA . HIS A 1 366 ? 19.984 -26.281 6.566 1 82.5 366 HIS A CA 1
ATOM 2929 C C . HIS A 1 366 ? 19.438 -24.859 6.543 1 82.5 366 HIS A C 1
ATOM 2931 O O . HIS A 1 366 ? 20.172 -23.906 6.297 1 82.5 366 HIS A O 1
ATOM 2937 N N . TYR A 1 367 ? 18.062 -24.844 6.543 1 71.88 367 TYR A N 1
ATOM 2938 C CA . TYR A 1 367 ? 17.5 -23.516 6.777 1 71.88 367 TYR A CA 1
ATOM 2939 C C . TYR A 1 367 ? 17.531 -23.156 8.258 1 71.88 367 TYR A C 1
ATOM 2941 O O . TYR A 1 367 ? 17.719 -24.031 9.109 1 71.88 367 TYR A O 1
ATOM 2949 N N . LYS A 1 368 ? 17.453 -21.812 8.594 1 60.09 368 LYS A N 1
ATOM 2950 C CA . LYS A 1 368 ? 17.547 -21.344 9.969 1 60.09 368 LYS A CA 1
ATOM 2951 C C . LYS A 1 368 ? 16.562 -22.078 10.875 1 60.09 368 LYS A C 1
ATOM 2953 O O . LYS A 1 368 ? 16.859 -22.312 12.047 1 60.09 368 LYS A O 1
ATOM 2958 N N . ASP A 1 369 ? 15.438 -22.438 10.367 1 55.25 369 ASP A N 1
ATOM 2959 C CA . ASP A 1 369 ? 14.438 -23.047 11.234 1 55.25 369 ASP A CA 1
ATOM 2960 C C . ASP A 1 369 ? 14.758 -24.516 11.484 1 55.25 369 ASP A C 1
ATOM 2962 O O . ASP A 1 369 ? 13.953 -25.234 12.078 1 55.25 369 ASP A O 1
ATOM 2966 N N . GLY A 1 370 ? 15.969 -24.938 11.117 1 61.22 370 GLY A N 1
ATOM 2967 C CA . GLY A 1 370 ? 16.438 -26.266 11.5 1 61.22 370 GLY A CA 1
ATOM 2968 C C . GLY A 1 370 ? 16.078 -27.344 10.5 1 61.22 370 GLY A C 1
ATOM 2969 O O . GLY A 1 370 ? 16.375 -28.516 10.711 1 61.22 370 GLY A O 1
ATOM 2970 N N . GLU A 1 371 ? 15.414 -27 9.508 1 66.12 371 GLU A N 1
ATOM 2971 C CA . GLU A 1 371 ? 15.047 -28.047 8.57 1 66.12 371 GLU A CA 1
ATOM 2972 C C . GLU A 1 371 ? 16.219 -28.422 7.668 1 66.12 371 GLU A C 1
ATOM 2974 O O . GLU A 1 371 ? 16.797 -27.562 7.004 1 66.12 371 GLU A O 1
ATOM 2979 N N . ASN A 1 372 ? 16.672 -29.656 7.836 1 79.38 372 ASN A N 1
ATOM 2980 C CA . ASN A 1 372 ? 17.75 -30.172 6.988 1 79.38 372 ASN A CA 1
ATOM 2981 C C . ASN A 1 372 ? 17.234 -30.5 5.59 1 79.38 372 ASN A C 1
ATOM 2983 O O . ASN A 1 372 ? 16.312 -31.297 5.43 1 79.38 372 ASN A O 1
ATOM 2987 N N . VAL A 1 373 ? 17.797 -29.844 4.594 1 83.38 373 VAL A N 1
ATOM 2988 C CA . VAL A 1 373 ? 17.344 -30.031 3.221 1 83.38 373 VAL A CA 1
ATOM 2989 C C . VAL A 1 373 ? 18.234 -31.031 2.508 1 83.38 373 VAL A C 1
ATOM 2991 O O . VAL A 1 373 ? 17.75 -31.906 1.776 1 83.38 373 VAL A O 1
ATOM 2994 N N . ILE A 1 374 ? 19.609 -30.938 2.748 1 89.44 374 ILE A N 1
ATOM 2995 C CA . ILE A 1 374 ? 20.562 -31.875 2.156 1 89.44 374 ILE A CA 1
ATOM 2996 C C . ILE A 1 374 ? 21.594 -32.281 3.201 1 89.44 374 ILE A C 1
ATOM 2998 O O . ILE A 1 374 ? 22.172 -31.422 3.873 1 89.44 374 ILE A O 1
ATOM 3002 N N . HIS A 1 375 ? 21.734 -33.656 3.299 1 91.62 375 HIS A N 1
ATOM 3003 C CA . HIS A 1 375 ? 22.719 -34.188 4.223 1 91.62 375 HIS A CA 1
ATOM 3004 C C . HIS A 1 375 ? 23.859 -34.875 3.473 1 91.62 375 HIS A C 1
ATOM 3006 O O . HIS A 1 375 ? 23.672 -35.906 2.852 1 91.62 375 HIS A O 1
ATOM 3012 N N . ARG A 1 376 ? 25 -34.344 3.631 1 90.38 376 ARG A N 1
ATOM 3013 C CA . ARG A 1 376 ? 26.234 -34.844 3.047 1 90.38 376 ARG A CA 1
ATOM 3014 C C . ARG A 1 376 ? 26.047 -35.156 1.57 1 90.38 376 ARG A C 1
ATOM 3016 O O . ARG A 1 376 ? 26.328 -36.281 1.14 1 90.38 376 ARG A O 1
ATOM 3023 N N . GLY A 1 377 ? 25.594 -34.219 0.897 1 92.69 377 GLY A N 1
ATOM 3024 C CA . GLY A 1 377 ? 25.297 -34.406 -0.514 1 92.69 377 GLY A CA 1
ATOM 3025 C C . GLY A 1 377 ? 26.484 -34.125 -1.416 1 92.69 377 GLY A C 1
ATOM 3026 O O . GLY A 1 377 ? 27.25 -33.188 -1.167 1 92.69 377 GLY A O 1
ATOM 3027 N N . ASP A 1 378 ? 26.656 -35.031 -2.414 1 94.94 378 ASP A N 1
ATOM 3028 C CA . ASP A 1 378 ? 27.672 -34.812 -3.453 1 94.94 378 ASP A CA 1
ATOM 3029 C C . ASP A 1 378 ? 27.016 -34.562 -4.805 1 94.94 378 ASP A C 1
ATOM 3031 O O . ASP A 1 378 ? 26.016 -35.188 -5.156 1 94.94 378 ASP A O 1
ATOM 3035 N N . PHE A 1 379 ? 27.531 -33.531 -5.465 1 95.56 379 PHE A N 1
ATOM 3036 C CA . PHE A 1 379 ? 26.984 -33.125 -6.754 1 95.56 379 PHE A CA 1
ATOM 3037 C C . PHE A 1 379 ? 28.078 -32.625 -7.684 1 95.56 379 PHE A C 1
ATOM 3039 O O . PHE A 1 379 ? 29 -31.938 -7.246 1 95.56 379 PHE A O 1
ATOM 3046 N N . ILE A 1 380 ? 28.031 -33.094 -8.953 1 95.38 380 ILE A N 1
ATOM 3047 C CA . ILE A 1 380 ? 29 -32.594 -9.922 1 95.38 380 ILE A CA 1
ATOM 3048 C C . ILE A 1 380 ? 28.312 -32.344 -11.258 1 95.38 380 ILE A C 1
ATOM 3050 O O . ILE A 1 380 ? 27.531 -33.156 -11.734 1 95.38 380 ILE A O 1
ATOM 3054 N N . ALA A 1 381 ? 28.531 -31.219 -11.797 1 95.38 381 ALA A N 1
ATOM 3055 C CA . ALA A 1 381 ? 28.094 -30.859 -13.141 1 95.38 381 ALA A CA 1
ATOM 3056 C C . ALA A 1 381 ? 29.281 -30.422 -14 1 95.38 381 ALA A C 1
ATOM 3058 O O . ALA A 1 381 ? 29.938 -29.438 -13.703 1 95.38 381 ALA A O 1
ATOM 3059 N N . ASN A 1 382 ? 29.438 -31.141 -15.07 1 92.19 382 ASN A N 1
ATOM 3060 C CA . ASN A 1 382 ? 30.625 -30.906 -15.898 1 92.19 382 ASN A CA 1
ATOM 3061 C C . ASN A 1 382 ? 30.297 -30.031 -17.109 1 92.19 382 ASN A C 1
ATOM 3063 O O . ASN A 1 382 ? 29.141 -29.953 -17.531 1 92.19 382 ASN A O 1
ATOM 3067 N N . ALA A 1 383 ? 31.391 -29.438 -17.656 1 90.62 383 ALA A N 1
ATOM 3068 C CA . ALA A 1 383 ? 31.25 -28.594 -18.844 1 90.62 383 ALA A CA 1
ATOM 3069 C C . ALA A 1 383 ? 30.812 -29.422 -20.047 1 90.62 383 ALA A C 1
ATOM 3071 O O . ALA A 1 383 ? 31.281 -30.531 -20.266 1 90.62 383 ALA A O 1
ATOM 3072 N N . GLY A 1 384 ? 29.781 -28.859 -20.719 1 86 384 GLY A N 1
ATOM 3073 C CA . GLY A 1 384 ? 29.328 -29.484 -21.953 1 86 384 GLY A CA 1
ATOM 3074 C C . GLY A 1 384 ? 28.297 -30.562 -21.734 1 86 384 GLY A C 1
ATOM 3075 O O . GLY A 1 384 ? 27.891 -31.25 -22.672 1 86 384 GLY A O 1
ATOM 3076 N N . GLU A 1 385 ? 27.922 -30.734 -20.469 1 89.06 385 GLU A N 1
ATOM 3077 C CA . GLU A 1 385 ? 26.969 -31.781 -20.141 1 89.06 385 GLU A CA 1
ATOM 3078 C C . GLU A 1 385 ? 25.688 -31.188 -19.531 1 89.06 385 GLU A C 1
ATOM 3080 O O . GLU A 1 385 ? 25.703 -30.062 -19.016 1 89.06 385 GLU A O 1
ATOM 3085 N N . ILE A 1 386 ? 24.656 -31.969 -19.656 1 89.69 386 ILE A N 1
ATOM 3086 C CA . ILE A 1 386 ? 23.391 -31.609 -19.031 1 89.69 386 ILE A CA 1
ATOM 3087 C C . ILE A 1 386 ? 23.172 -32.469 -17.781 1 89.69 386 ILE A C 1
ATOM 3089 O O . ILE A 1 386 ? 23.125 -33.688 -17.859 1 89.69 386 ILE A O 1
ATOM 3093 N N . THR A 1 387 ? 23.109 -31.812 -16.688 1 93 387 THR A N 1
ATOM 3094 C CA . THR A 1 387 ? 22.812 -32.469 -15.422 1 93 387 THR A CA 1
ATOM 3095 C C . THR A 1 387 ? 21.422 -32.125 -14.922 1 93 387 THR A C 1
ATOM 3097 O O . THR A 1 387 ? 21.109 -30.953 -14.711 1 93 387 THR A O 1
ATOM 3100 N N . ALA A 1 388 ? 20.609 -33.094 -14.75 1 92.44 388 ALA A N 1
ATOM 3101 C CA . ALA A 1 388 ? 19.25 -32.906 -14.289 1 92.44 388 ALA A CA 1
ATOM 3102 C C . ALA A 1 388 ? 19.109 -33.25 -12.805 1 92.44 388 ALA A C 1
ATOM 3104 O O . ALA A 1 388 ? 19.734 -34.188 -12.32 1 92.44 388 ALA A O 1
ATOM 3105 N N . VAL A 1 389 ? 18.359 -32.469 -12.156 1 92.56 389 VAL A N 1
ATOM 3106 C CA . VAL A 1 389 ? 18.016 -32.719 -10.766 1 92.56 389 VAL A CA 1
ATOM 3107 C C . VAL A 1 389 ? 16.516 -32.969 -10.641 1 92.56 389 VAL A C 1
ATOM 3109 O O . VAL A 1 389 ? 15.703 -32.125 -11.031 1 92.56 389 VAL A O 1
ATOM 3112 N N . VAL A 1 390 ? 16.172 -34.156 -10.117 1 88.81 390 VAL A N 1
ATOM 3113 C CA . VAL A 1 390 ? 14.758 -34.531 -10 1 88.81 390 VAL A CA 1
ATOM 3114 C C . VAL A 1 390 ? 14.414 -34.812 -8.539 1 88.81 390 VAL A C 1
ATOM 3116 O O . VAL A 1 390 ? 15.305 -35.031 -7.715 1 88.81 390 VAL A O 1
ATOM 3119 N N . GLY A 1 391 ? 13.172 -34.781 -8.227 1 80.81 391 GLY A N 1
ATOM 3120 C CA . GLY A 1 391 ? 12.664 -35 -6.891 1 80.81 391 GLY A CA 1
ATOM 3121 C C . GLY A 1 391 ? 11.273 -34.438 -6.664 1 80.81 391 GLY A C 1
ATOM 3122 O O . GLY A 1 391 ? 10.805 -33.625 -7.453 1 80.81 391 GLY A O 1
ATOM 3123 N N . PRO A 1 392 ? 10.734 -34.938 -5.629 1 73.19 392 PRO A N 1
ATOM 3124 C CA . PRO A 1 392 ? 9.398 -34.438 -5.328 1 73.19 392 PRO A CA 1
ATOM 3125 C C . PRO A 1 392 ? 9.414 -32.938 -4.988 1 73.19 392 PRO A C 1
ATOM 3127 O O . PRO A 1 392 ? 10.461 -32.375 -4.645 1 73.19 392 PRO A O 1
ATOM 3130 N N . SER A 1 393 ? 8.273 -32.375 -5.238 1 65.56 393 SER A N 1
ATOM 3131 C CA . SER A 1 393 ? 8.141 -30.953 -4.918 1 65.56 393 SER A CA 1
ATOM 3132 C C . SER A 1 393 ? 8.406 -30.703 -3.439 1 65.56 393 SER A C 1
ATOM 3134 O O . SER A 1 393 ? 7.938 -31.453 -2.58 1 65.56 393 SER A O 1
ATOM 3136 N N . GLY A 1 394 ? 9.148 -29.719 -3.18 1 68.19 394 GLY A N 1
ATOM 3137 C CA . G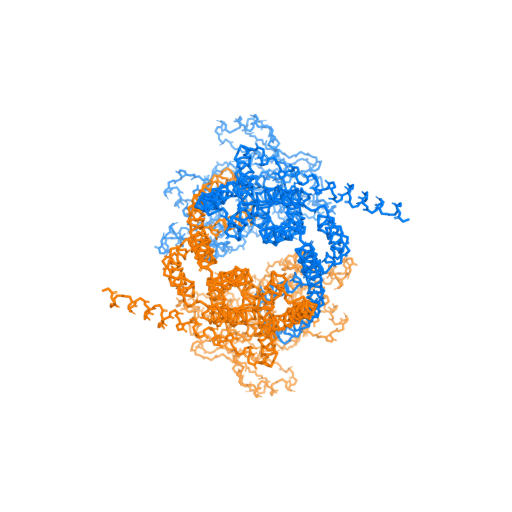LY A 1 394 ? 9.398 -29.328 -1.801 1 68.19 394 GLY A CA 1
ATOM 3138 C C . GLY A 1 394 ? 10.562 -30.078 -1.173 1 68.19 394 GLY A C 1
ATOM 3139 O O . GLY A 1 394 ? 10.852 -29.906 0.013 1 68.19 394 GLY A O 1
ATOM 3140 N N . GLU A 1 395 ? 11.211 -30.812 -1.976 1 72.75 395 GLU A N 1
ATOM 3141 C CA . GLU A 1 395 ? 12.25 -31.656 -1.384 1 72.75 395 GLU A CA 1
ATOM 3142 C C . GLU A 1 395 ? 13.617 -30.969 -1.454 1 72.75 395 GLU A C 1
ATOM 3144 O O . GLU A 1 395 ? 14.633 -31.562 -1.07 1 72.75 395 GLU A O 1
ATOM 3149 N N . GLY A 1 396 ? 13.68 -29.734 -1.991 1 79.69 396 GLY A N 1
ATOM 3150 C CA . GLY A 1 396 ? 14.93 -29.031 -1.842 1 79.69 396 GLY A CA 1
ATOM 3151 C C . GLY A 1 396 ? 15.602 -28.719 -3.168 1 79.69 396 GLY A C 1
ATOM 3152 O O . GLY A 1 396 ? 16.75 -28.25 -3.197 1 79.69 396 GLY A O 1
ATOM 3153 N N . LYS A 1 397 ? 15.078 -28.969 -4.297 1 85.31 397 LYS A N 1
ATOM 3154 C CA . LYS A 1 397 ? 15.672 -28.672 -5.598 1 85.31 397 LYS A CA 1
ATOM 3155 C C . LYS A 1 397 ? 16.062 -27.203 -5.711 1 85.31 397 LYS A C 1
ATOM 3157 O O . LYS A 1 397 ? 17.188 -26.891 -6.094 1 85.31 397 LYS A O 1
ATOM 3162 N N . THR A 1 398 ? 15.156 -26.375 -5.297 1 82.75 398 THR A N 1
ATOM 3163 C CA . THR A 1 398 ? 15.391 -24.938 -5.387 1 82.75 398 THR A CA 1
ATOM 3164 C C . THR A 1 398 ? 16.469 -24.5 -4.398 1 82.75 398 THR A C 1
ATOM 3166 O O . THR A 1 398 ? 17.25 -23.594 -4.684 1 82.75 398 THR A O 1
ATOM 3169 N N . THR A 1 399 ? 16.516 -25.125 -3.287 1 87.62 399 THR A N 1
ATOM 3170 C CA . THR A 1 399 ? 17.562 -24.859 -2.303 1 87.62 399 THR A CA 1
ATOM 3171 C C . THR A 1 399 ? 18.938 -25.188 -2.867 1 87.62 399 THR A C 1
ATOM 3173 O O . THR A 1 399 ? 19.906 -24.453 -2.645 1 87.62 399 THR A O 1
ATOM 3176 N N . LEU A 1 400 ? 18.953 -26.281 -3.539 1 91.94 400 LEU A N 1
ATOM 3177 C CA . LEU A 1 400 ? 20.219 -26.656 -4.18 1 91.94 400 LEU A CA 1
ATOM 3178 C C . LEU A 1 400 ? 20.656 -25.594 -5.176 1 91.94 400 LEU A C 1
ATOM 3180 O O . LEU A 1 400 ? 21.828 -25.219 -5.207 1 91.94 400 LEU A O 1
ATOM 3184 N N . ILE A 1 401 ? 19.734 -25.094 -5.922 1 92.38 401 ILE A N 1
ATOM 3185 C CA . ILE A 1 401 ? 20.031 -24.078 -6.914 1 92.38 401 ILE A CA 1
ATOM 3186 C C . ILE A 1 401 ? 20.547 -22.812 -6.223 1 92.38 401 ILE A C 1
ATOM 3188 O O . ILE A 1 401 ? 21.469 -22.172 -6.695 1 92.38 401 ILE A O 1
ATOM 3192 N N . ARG A 1 402 ? 20 -22.5 -5.145 1 91.69 402 ARG A N 1
ATOM 3193 C CA . ARG A 1 402 ? 20.406 -21.312 -4.402 1 91.69 402 ARG A CA 1
ATOM 3194 C C . ARG A 1 402 ? 21.844 -21.438 -3.896 1 91.69 402 ARG A C 1
ATOM 3196 O O . ARG A 1 402 ? 22.578 -20.453 -3.834 1 91.69 402 ARG A O 1
ATOM 3203 N N . VAL A 1 403 ? 22.188 -22.594 -3.559 1 93.12 403 VAL A N 1
ATOM 3204 C CA . VAL A 1 403 ? 23.547 -22.844 -3.121 1 93.12 403 VAL A CA 1
ATOM 3205 C C . VAL A 1 403 ? 24.5 -22.703 -4.305 1 93.12 403 VAL A C 1
ATOM 3207 O O . VAL A 1 403 ? 25.578 -22.109 -4.172 1 93.12 403 VAL A O 1
ATOM 3210 N N . LEU A 1 404 ? 24.062 -23.234 -5.395 1 94.62 404 LEU A N 1
ATOM 3211 C CA . LEU A 1 404 ? 24.891 -23.156 -6.594 1 94.62 404 LEU A CA 1
ATOM 3212 C C . LEU A 1 404 ? 25.125 -21.703 -6.988 1 94.62 404 LEU A C 1
ATOM 3214 O O . LEU A 1 404 ? 26.203 -21.359 -7.469 1 94.62 404 LEU A O 1
ATOM 3218 N N . LEU A 1 405 ? 24.156 -20.875 -6.723 1 94.19 405 LEU A N 1
ATOM 3219 C CA . LEU A 1 405 ? 24.219 -19.484 -7.129 1 94.19 405 LEU A CA 1
ATOM 3220 C C . LEU A 1 405 ? 24.891 -18.625 -6.051 1 94.19 405 LEU A C 1
ATOM 3222 O O . LEU A 1 405 ? 25 -17.406 -6.203 1 94.19 405 LEU A O 1
ATOM 3226 N N . GLY A 1 406 ? 25.266 -19.203 -4.973 1 91.94 406 GLY A N 1
ATOM 3227 C CA . GLY A 1 406 ? 25.906 -18.484 -3.881 1 91.94 406 GLY A CA 1
ATOM 3228 C C . GLY A 1 406 ? 24.953 -17.641 -3.078 1 91.94 406 GLY A C 1
ATOM 3229 O O . GLY A 1 406 ? 25.359 -16.672 -2.436 1 91.94 406 GLY A O 1
ATOM 3230 N N . LEU A 1 407 ? 23.719 -17.891 -3.24 1 90.69 407 LEU A N 1
ATOM 3231 C CA . LEU A 1 407 ? 22.719 -17.172 -2.461 1 90.69 407 LEU A CA 1
ATOM 3232 C C . LEU A 1 407 ? 22.609 -17.75 -1.053 1 90.69 407 LEU A C 1
ATOM 3234 O O . LEU A 1 407 ? 22.25 -17.047 -0.114 1 90.69 407 LEU A O 1
ATOM 3238 N N . LEU A 1 408 ? 22.797 -19.047 -0.994 1 89.81 408 LEU A N 1
ATOM 3239 C CA . LEU A 1 408 ? 22.859 -19.766 0.274 1 89.81 408 LEU A CA 1
ATOM 3240 C C . LEU A 1 408 ? 24.203 -20.469 0.432 1 89.81 408 LEU A C 1
ATOM 3242 O O . LEU A 1 408 ? 24.75 -20.984 -0.542 1 89.81 408 LEU A O 1
ATOM 3246 N N . HIS A 1 409 ? 24.656 -20.531 1.641 1 90 409 HIS A N 1
ATOM 3247 C CA . HIS A 1 409 ? 25.938 -21.172 1.909 1 90 409 HIS A CA 1
ATOM 3248 C C . HIS A 1 409 ? 25.75 -22.422 2.766 1 90 409 HIS A C 1
ATOM 3250 O O . HIS A 1 409 ? 24.969 -22.422 3.713 1 90 409 HIS A O 1
ATOM 3256 N N . PRO A 1 410 ? 26.422 -23.406 2.299 1 91.06 410 PRO A N 1
ATOM 3257 C CA . PRO A 1 410 ? 26.344 -24.625 3.107 1 91.06 410 PRO A CA 1
ATOM 3258 C C . PRO A 1 410 ? 27.016 -24.469 4.469 1 91.06 410 PRO A C 1
ATOM 3260 O O . PRO A 1 410 ? 27.969 -23.703 4.609 1 91.06 410 PRO A O 1
ATOM 3263 N N . MET A 1 411 ? 26.531 -25.219 5.395 1 88.56 411 MET A N 1
ATOM 3264 C CA . MET A 1 411 ? 27.094 -25.172 6.742 1 88.56 411 MET A CA 1
ATOM 3265 C C . MET A 1 411 ? 28.406 -25.969 6.816 1 88.56 411 MET A C 1
ATOM 3267 O O . MET A 1 411 ? 29.328 -25.562 7.508 1 88.56 411 MET A O 1
ATOM 3271 N N . GLU A 1 412 ? 28.312 -27.094 6.219 1 91.69 412 GLU A N 1
ATOM 3272 C CA . GLU A 1 412 ? 29.484 -27.969 6.117 1 91.69 412 GLU A CA 1
ATOM 3273 C C . GLU A 1 412 ? 29.703 -28.438 4.68 1 91.69 412 GLU A C 1
ATOM 3275 O O . GLU A 1 412 ? 28.766 -28.422 3.871 1 91.69 412 GLU A O 1
ATOM 3280 N N . GLY A 1 413 ? 30.922 -28.672 4.426 1 92.81 413 GLY A N 1
ATOM 3281 C CA . GLY A 1 413 ? 31.25 -29.109 3.084 1 92.81 413 GLY A CA 1
ATOM 3282 C C . GLY A 1 413 ? 31.797 -28.016 2.203 1 92.81 413 GLY A C 1
ATOM 3283 O O . GLY A 1 413 ? 32.094 -26.906 2.684 1 92.81 413 GLY A O 1
ATOM 3284 N N . ARG A 1 414 ? 32.062 -28.453 0.932 1 93.38 414 ARG A N 1
ATOM 3285 C CA . ARG A 1 414 ? 32.656 -27.484 0.012 1 93.38 414 ARG A CA 1
ATOM 3286 C C . ARG A 1 414 ? 31.812 -27.344 -1.255 1 93.38 414 ARG A C 1
ATOM 3288 O O . ARG A 1 414 ? 31.391 -28.344 -1.839 1 93.38 414 ARG A O 1
ATOM 3295 N N . ALA A 1 415 ? 31.484 -26.156 -1.56 1 94.38 415 ALA A N 1
ATOM 3296 C CA . ALA A 1 415 ? 30.828 -25.797 -2.818 1 94.38 415 ALA A CA 1
ATOM 3297 C C . ALA A 1 415 ? 31.719 -24.922 -3.674 1 94.38 415 ALA A C 1
ATOM 3299 O O . ALA A 1 415 ? 31.969 -23.75 -3.336 1 94.38 415 ALA A O 1
ATOM 3300 N N . GLU A 1 416 ? 32.188 -25.469 -4.77 1 94.75 416 GLU A N 1
ATOM 3301 C CA . GLU A 1 416 ? 33.188 -24.75 -5.531 1 94.75 416 GLU A CA 1
ATOM 3302 C C . GLU A 1 416 ? 32.938 -24.859 -7.031 1 94.75 416 GLU A C 1
ATOM 3304 O O . GLU A 1 416 ? 32.188 -25.734 -7.477 1 94.75 416 GLU A O 1
ATOM 3309 N N . LEU A 1 417 ? 33.438 -23.906 -7.723 1 94.19 417 LEU A N 1
ATOM 3310 C CA . LEU A 1 417 ? 33.5 -23.938 -9.18 1 94.19 417 LEU A CA 1
ATOM 3311 C C . LEU A 1 417 ? 34.938 -24.094 -9.656 1 94.19 417 LEU A C 1
ATOM 3313 O O . LEU A 1 417 ? 35.875 -23.578 -9.023 1 94.19 417 LEU A O 1
ATOM 3317 N N . LYS A 1 418 ? 35.125 -24.922 -10.703 1 91.62 418 LYS A N 1
ATOM 3318 C CA . LYS A 1 418 ? 36.469 -25.203 -11.258 1 91.62 418 LYS A CA 1
ATOM 3319 C C . LYS A 1 418 ? 36.5 -24.953 -12.758 1 91.62 418 LYS A C 1
ATOM 3321 O O . LYS A 1 418 ? 35.594 -25.359 -13.484 1 91.62 418 LYS A O 1
ATOM 3326 N N . ASN A 1 419 ? 37.5 -24.234 -13.141 1 89.38 419 ASN A N 1
ATOM 3327 C CA . ASN A 1 419 ? 37.656 -24.047 -14.578 1 89.38 419 ASN A CA 1
ATOM 3328 C C . ASN A 1 419 ? 38.469 -25.156 -15.219 1 89.38 419 ASN A C 1
ATOM 3330 O O . ASN A 1 419 ? 38.969 -26.062 -14.523 1 89.38 419 ASN A O 1
ATOM 3334 N N . ALA A 1 420 ? 38.656 -25.062 -16.469 1 84.81 420 ALA A N 1
ATOM 3335 C CA . ALA A 1 420 ? 39.375 -26.094 -17.203 1 84.81 420 ALA A CA 1
ATOM 3336 C C . ALA A 1 420 ? 40.844 -26.156 -16.797 1 84.81 420 ALA A C 1
ATOM 3338 O O . ALA A 1 420 ? 41.5 -27.203 -16.906 1 84.81 420 ALA A O 1
ATOM 3339 N N . GLU A 1 421 ? 41.406 -25.094 -16.234 1 85.25 421 GLU A N 1
ATOM 3340 C CA . GLU A 1 421 ? 42.812 -25.031 -15.844 1 85.25 421 GLU A CA 1
ATOM 3341 C C . GLU A 1 421 ? 43 -25.484 -14.406 1 85.25 421 GLU A C 1
ATOM 3343 O O . GLU A 1 421 ? 44.125 -25.562 -13.922 1 85.25 421 GLU A O 1
ATOM 3348 N N . GLY A 1 422 ? 42 -25.672 -13.773 1 86.44 422 GLY A N 1
ATOM 3349 C CA . GLY A 1 422 ? 42.125 -26.219 -12.438 1 86.44 422 GLY A CA 1
ATOM 3350 C C . GLY A 1 422 ? 41.969 -25.172 -11.344 1 86.44 422 GLY A C 1
ATOM 3351 O O . GLY A 1 422 ? 42.188 -25.469 -10.164 1 86.44 422 GLY A O 1
ATOM 3352 N N . ILE A 1 423 ? 41.688 -24.031 -11.703 1 89.31 423 ILE A N 1
ATOM 3353 C CA . ILE A 1 423 ? 41.469 -23 -10.695 1 89.31 423 ILE A CA 1
ATOM 3354 C C . ILE A 1 423 ? 40.125 -23.188 -10.008 1 89.31 423 ILE A C 1
ATOM 3356 O O . ILE A 1 423 ? 39.094 -23.266 -10.672 1 89.31 423 ILE A O 1
ATOM 3360 N N . LYS A 1 424 ? 40.188 -23.25 -8.688 1 91.19 424 LYS A N 1
ATOM 3361 C CA . LYS A 1 424 ? 39 -23.484 -7.898 1 91.19 424 LYS A CA 1
ATOM 3362 C C . LYS A 1 424 ? 38.562 -22.219 -7.148 1 91.19 424 LYS A C 1
ATOM 3364 O O . LYS A 1 424 ? 39.406 -21.5 -6.637 1 91.19 424 LYS A O 1
ATOM 3369 N N . CYS A 1 425 ? 37.312 -21.953 -7.258 1 92.06 425 CYS A N 1
ATOM 3370 C CA . CYS A 1 425 ? 36.75 -20.828 -6.516 1 92.06 425 CYS A CA 1
ATOM 3371 C C . CYS A 1 425 ? 35.531 -21.266 -5.734 1 92.06 425 CYS A C 1
ATOM 3373 O O . CYS A 1 425 ? 34.719 -22.078 -6.215 1 92.06 425 CYS A O 1
ATOM 3375 N N . ARG A 1 426 ? 35.469 -20.703 -4.516 1 93.25 426 ARG A N 1
ATOM 3376 C CA . ARG A 1 426 ? 34.25 -20.969 -3.729 1 93.25 426 ARG A CA 1
ATOM 3377 C C . ARG A 1 426 ? 33.062 -20.25 -4.312 1 93.25 426 ARG A C 1
ATOM 3379 O O . ARG A 1 426 ? 33.156 -19.094 -4.758 1 93.25 426 ARG A O 1
ATOM 3386 N N . LEU A 1 427 ? 31.875 -20.922 -4.312 1 93.75 427 LEU A N 1
ATOM 3387 C CA . LEU A 1 427 ? 30.656 -20.297 -4.805 1 93.75 427 LEU A CA 1
ATOM 3388 C C . LEU A 1 427 ? 30.234 -19.141 -3.898 1 93.75 427 LEU A C 1
ATOM 3390 O O . LEU A 1 427 ? 30.094 -19.312 -2.686 1 93.75 427 LEU A O 1
ATOM 3394 N N . SER A 1 428 ? 30.141 -18 -4.457 1 92.44 428 SER A N 1
ATOM 3395 C CA . SER A 1 428 ? 29.797 -16.781 -3.744 1 92.44 428 SER A CA 1
ATOM 3396 C C . SER A 1 428 ? 29.172 -15.75 -4.684 1 92.44 428 SER A C 1
ATOM 3398 O O . SER A 1 428 ? 28.828 -16.062 -5.828 1 92.44 428 SER A O 1
ATOM 3400 N N . ALA A 1 429 ? 28.984 -14.594 -4.145 1 91.44 429 ALA A N 1
ATOM 3401 C CA . ALA A 1 429 ? 28.406 -13.516 -4.945 1 91.44 429 ALA A CA 1
ATOM 3402 C C . ALA A 1 429 ? 29.297 -13.172 -6.133 1 91.44 429 ALA A C 1
ATOM 3404 O O . ALA A 1 429 ? 28.797 -12.781 -7.195 1 91.44 429 ALA A O 1
ATOM 3405 N N . GLY A 1 430 ? 30.547 -13.383 -5.992 1 89.38 430 GLY A N 1
ATOM 3406 C CA . GLY A 1 430 ? 31.484 -13.07 -7.051 1 89.38 430 GLY A CA 1
ATOM 3407 C C . GLY A 1 430 ? 31.422 -14.039 -8.219 1 89.38 430 GLY A C 1
ATOM 3408 O O . GLY A 1 430 ? 31.797 -13.695 -9.336 1 89.38 430 GLY A O 1
ATOM 3409 N N . THR A 1 431 ? 30.938 -15.211 -7.973 1 92.94 431 THR A N 1
ATOM 3410 C CA . THR A 1 431 ? 30.938 -16.234 -9.008 1 92.94 431 THR A CA 1
ATOM 3411 C C . THR A 1 431 ? 29.656 -16.172 -9.836 1 92.94 431 THR A C 1
ATOM 3413 O O . THR A 1 431 ? 29.516 -16.875 -10.836 1 92.94 431 THR A O 1
ATOM 3416 N N . ARG A 1 432 ? 28.75 -15.312 -9.516 1 92.44 432 ARG A N 1
ATOM 3417 C CA . ARG A 1 432 ? 27.453 -15.258 -10.188 1 92.44 432 ARG A CA 1
ATOM 3418 C C . ARG A 1 432 ? 27.609 -14.781 -11.625 1 92.44 432 ARG A C 1
ATOM 3420 O O . ARG A 1 432 ? 26.734 -15.031 -12.461 1 92.44 432 ARG A O 1
ATOM 3427 N N . GLU A 1 433 ? 28.688 -14.148 -11.836 1 89.56 433 GLU A N 1
ATOM 3428 C CA . GLU A 1 433 ? 28.953 -13.688 -13.195 1 89.56 433 GLU A CA 1
ATOM 3429 C C . GLU A 1 433 ? 29.062 -14.867 -14.156 1 89.56 433 GLU A C 1
ATOM 3431 O O . GLU A 1 433 ? 28.812 -14.727 -15.359 1 89.56 433 GLU A O 1
ATOM 3436 N N . PHE A 1 434 ? 29.328 -16.047 -13.617 1 91.56 434 PHE A N 1
ATOM 3437 C CA . PHE A 1 434 ? 29.531 -17.234 -14.445 1 91.56 434 PHE A CA 1
ATOM 3438 C C . PHE A 1 434 ? 28.219 -17.969 -14.672 1 91.56 434 PHE A C 1
ATOM 3440 O O . PHE A 1 434 ? 28.172 -18.984 -15.367 1 91.56 434 PHE A O 1
ATOM 3447 N N . PHE A 1 435 ? 27.188 -17.375 -14.156 1 93.44 435 PHE A N 1
ATOM 3448 C CA . PHE A 1 435 ? 25.938 -18.125 -14.188 1 93.44 435 PHE A CA 1
ATOM 3449 C C . PHE A 1 435 ? 24.859 -17.359 -14.945 1 93.44 435 PHE A C 1
ATOM 3451 O O . PHE A 1 435 ? 24.781 -16.125 -14.852 1 93.44 435 PHE A O 1
ATOM 3458 N N . SER A 1 436 ? 24.141 -18.016 -15.781 1 93.38 436 SER A N 1
ATOM 3459 C CA . SER A 1 436 ? 22.828 -17.609 -16.281 1 93.38 436 SER A CA 1
ATOM 3460 C C . SER A 1 436 ? 21.703 -18.406 -15.617 1 93.38 436 SER A C 1
ATOM 3462 O O . SER A 1 436 ? 21.828 -19.625 -15.414 1 93.38 436 SER A O 1
ATOM 3464 N N . TYR A 1 437 ? 20.703 -17.75 -15.203 1 93.56 437 TYR A N 1
ATOM 3465 C CA . TYR A 1 437 ? 19.703 -18.391 -14.367 1 93.56 437 TYR A CA 1
ATOM 3466 C C . TYR A 1 437 ? 18.297 -18.078 -14.859 1 93.56 437 TYR A C 1
ATOM 3468 O O . TYR A 1 437 ? 18 -16.938 -15.227 1 93.56 437 TYR A O 1
ATOM 3476 N N . VAL A 1 438 ? 17.531 -19.062 -14.961 1 92.56 438 VAL A N 1
ATOM 3477 C CA . VAL A 1 438 ? 16.109 -18.922 -15.242 1 92.56 438 VAL A CA 1
ATOM 3478 C C . VAL A 1 438 ? 15.297 -19.516 -14.094 1 92.56 438 VAL A C 1
ATOM 3480 O O . VAL A 1 438 ? 15.227 -20.734 -13.93 1 92.56 438 VAL A O 1
ATOM 3483 N N . PRO A 1 439 ? 14.703 -18.625 -13.32 1 88.19 439 PRO A N 1
ATOM 3484 C CA . PRO A 1 439 ? 13.93 -19.109 -12.172 1 88.19 439 PRO A CA 1
ATOM 3485 C C . PRO A 1 439 ? 12.586 -19.703 -12.57 1 88.19 439 PRO A C 1
ATOM 3487 O O . PRO A 1 439 ? 12.172 -19.594 -13.727 1 88.19 439 PRO A O 1
ATOM 3490 N N . GLN A 1 440 ? 12.062 -20.359 -11.516 1 78.62 440 GLN A N 1
ATOM 3491 C CA . GLN A 1 440 ? 10.695 -20.844 -11.664 1 78.62 440 GLN A CA 1
ATOM 3492 C C . GLN A 1 440 ? 9.688 -19.703 -11.648 1 78.62 440 GLN A C 1
ATOM 3494 O O . GLN A 1 440 ? 9.836 -18.75 -10.875 1 78.62 440 GLN A O 1
ATOM 3499 N N . GLY A 1 441 ? 8.805 -19.781 -12.57 1 73.94 441 GLY A N 1
ATOM 3500 C CA . GLY A 1 441 ? 7.758 -18.766 -12.562 1 73.94 441 GLY A CA 1
ATOM 3501 C C . GLY A 1 441 ? 8.055 -17.594 -13.484 1 73.94 441 GLY A C 1
ATOM 3502 O O . GLY A 1 441 ? 8.953 -17.672 -14.328 1 73.94 441 GLY A O 1
ATOM 3503 N N . ASN A 1 442 ? 7.199 -16.5 -13.328 1 73.38 442 ASN A N 1
ATOM 3504 C CA . ASN A 1 442 ? 7.336 -15.312 -14.164 1 73.38 442 ASN A CA 1
ATOM 3505 C C . ASN A 1 442 ? 8.281 -14.289 -13.547 1 73.38 442 ASN A C 1
ATOM 3507 O O . ASN A 1 442 ? 8.008 -13.758 -12.469 1 73.38 442 ASN A O 1
ATOM 3511 N N . THR A 1 443 ? 9.398 -14.031 -14.188 1 81.69 443 THR A N 1
ATOM 3512 C CA . THR A 1 443 ? 10.391 -13.133 -13.617 1 81.69 443 THR A CA 1
ATOM 3513 C C . THR A 1 443 ? 10.695 -11.984 -14.578 1 81.69 443 THR A C 1
ATOM 3515 O O . THR A 1 443 ? 11.789 -11.414 -14.547 1 81.69 443 THR A O 1
ATOM 3518 N N . ILE A 1 444 ? 9.789 -11.727 -15.469 1 86.25 444 ILE A N 1
ATOM 3519 C CA . ILE A 1 444 ? 10 -10.633 -16.406 1 86.25 444 ILE A CA 1
ATOM 3520 C C . ILE A 1 444 ? 9.758 -9.297 -15.703 1 86.25 444 ILE A C 1
ATOM 3522 O O . ILE A 1 444 ? 8.828 -9.172 -14.898 1 86.25 444 ILE A O 1
ATOM 3526 N N . PHE A 1 445 ? 10.695 -8.391 -15.93 1 87.44 445 PHE A N 1
ATOM 3527 C CA . PHE A 1 445 ? 10.609 -7.074 -15.312 1 87.44 445 PHE A CA 1
ATOM 3528 C C . PHE A 1 445 ? 9.711 -6.152 -16.125 1 87.44 445 PHE A C 1
ATOM 3530 O O . PHE A 1 445 ? 9.531 -6.355 -17.328 1 87.44 445 PHE A O 1
ATOM 3537 N N . ALA A 1 446 ? 9.195 -5.164 -15.453 1 84.81 446 ALA A N 1
ATOM 3538 C CA . ALA A 1 446 ? 8.391 -4.176 -16.172 1 84.81 446 ALA A CA 1
ATOM 3539 C C . ALA A 1 446 ? 9.25 -3.373 -17.141 1 84.81 446 ALA A C 1
ATOM 3541 O O . ALA A 1 446 ? 10.383 -3.01 -16.828 1 84.81 446 ALA A O 1
ATOM 3542 N N . GLY A 1 447 ? 8.758 -3.141 -18.328 1 85.81 447 GLY A N 1
ATOM 3543 C CA . GLY A 1 447 ? 9.484 -2.473 -19.391 1 85.81 447 GLY A CA 1
ATOM 3544 C C . GLY A 1 447 ? 9.312 -3.143 -20.75 1 85.81 447 GLY A C 1
ATOM 3545 O O . GLY A 1 447 ? 8.469 -4.035 -20.891 1 85.81 447 GLY A O 1
ATOM 3546 N N . SER A 1 448 ? 10.07 -2.771 -21.656 1 91.5 448 SER A N 1
ATOM 3547 C CA . SER A 1 448 ? 9.992 -3.373 -22.984 1 91.5 448 SER A CA 1
ATOM 3548 C C . SER A 1 448 ? 10.734 -4.703 -23.031 1 91.5 448 SER A C 1
ATOM 3550 O O . SER A 1 448 ? 11.578 -4.984 -22.172 1 91.5 448 SER A O 1
ATOM 3552 N N . ILE A 1 449 ? 10.336 -5.52 -24 1 93.44 449 ILE A N 1
ATOM 3553 C CA . ILE A 1 449 ? 11.023 -6.789 -24.188 1 93.44 449 ILE A CA 1
ATOM 3554 C C . ILE A 1 449 ? 12.508 -6.531 -24.469 1 93.44 449 ILE A C 1
ATOM 3556 O O . ILE A 1 449 ? 13.375 -7.219 -23.922 1 93.44 449 ILE A O 1
ATOM 3560 N N . ALA A 1 450 ? 12.789 -5.445 -25.234 1 94.06 450 ALA A N 1
ATOM 3561 C CA . ALA A 1 450 ? 14.172 -5.078 -25.547 1 94.06 450 ALA A CA 1
ATOM 3562 C C . ALA A 1 450 ? 14.938 -4.699 -24.281 1 94.06 450 ALA A C 1
ATOM 3564 O O . ALA A 1 450 ? 16.094 -5.086 -24.109 1 94.06 450 ALA A O 1
ATOM 3565 N N . GLU A 1 451 ? 14.352 -3.982 -23.469 1 91.5 451 GLU A N 1
ATOM 3566 C CA . GLU A 1 451 ? 14.984 -3.562 -22.219 1 91.5 451 GLU A CA 1
ATOM 3567 C C . GLU A 1 451 ? 15.273 -4.758 -21.328 1 91.5 451 GLU A C 1
ATOM 3569 O O . GLU A 1 451 ? 16.297 -4.801 -20.641 1 91.5 451 GLU A O 1
ATOM 3574 N N . ASN A 1 452 ? 14.305 -5.664 -21.281 1 92.44 452 ASN A N 1
ATOM 3575 C CA . ASN A 1 452 ? 14.484 -6.879 -20.5 1 92.44 452 ASN A CA 1
ATOM 3576 C C . ASN A 1 452 ? 15.68 -7.691 -20.984 1 92.44 452 ASN A C 1
ATOM 3578 O O . ASN A 1 452 ? 16.391 -8.297 -20.188 1 92.44 452 ASN A O 1
ATOM 3582 N N . MET A 1 453 ? 15.844 -7.664 -22.25 1 94.25 453 MET A N 1
ATOM 3583 C CA . MET A 1 453 ? 16.969 -8.398 -22.828 1 94.25 453 MET A CA 1
ATOM 3584 C C . MET A 1 453 ? 18.281 -7.672 -22.594 1 94.25 453 MET A C 1
ATOM 3586 O O . MET A 1 453 ? 19.266 -8.289 -22.188 1 94.25 453 MET A O 1
ATOM 3590 N N . ARG A 1 454 ? 18.297 -6.418 -22.75 1 93.94 454 ARG A N 1
ATOM 3591 C CA . ARG A 1 454 ? 19.531 -5.637 -22.703 1 93.94 454 ARG A CA 1
ATOM 3592 C C . ARG A 1 454 ? 20 -5.438 -21.25 1 93.94 454 ARG A C 1
ATOM 3594 O O . ARG A 1 454 ? 21.109 -4.984 -21.016 1 93.94 454 ARG A O 1
ATOM 3601 N N . MET A 1 455 ? 19.234 -5.812 -20.328 1 91.94 455 MET A N 1
ATOM 3602 C CA . MET A 1 455 ? 19.625 -5.68 -18.938 1 91.94 455 MET A CA 1
ATOM 3603 C C . MET A 1 455 ? 20.812 -6.578 -18.625 1 91.94 455 MET A C 1
ATOM 3605 O O . MET A 1 455 ? 21.625 -6.254 -17.75 1 91.94 455 MET A O 1
ATOM 3609 N N . VAL A 1 456 ? 20.922 -7.668 -19.297 1 92.75 456 VAL A N 1
ATOM 3610 C CA . VAL A 1 456 ? 22 -8.617 -19.016 1 92.75 456 VAL A CA 1
ATOM 3611 C C . VAL A 1 456 ? 23.188 -8.32 -19.922 1 92.75 456 VAL A C 1
ATOM 3613 O O . VAL A 1 456 ? 24.328 -8.711 -19.609 1 92.75 456 VAL A O 1
ATOM 3616 N N . LYS A 1 457 ? 22.922 -7.77 -21.031 1 93.56 457 LYS A N 1
ATOM 3617 C CA . LYS A 1 457 ? 23.938 -7.324 -21.984 1 93.56 457 LYS A CA 1
ATOM 3618 C C . LYS A 1 457 ? 23.547 -5.98 -22.609 1 93.56 457 LYS A C 1
ATOM 3620 O O . LYS A 1 457 ? 22.875 -5.934 -23.625 1 93.56 457 LYS A O 1
ATOM 3625 N N . GLU A 1 458 ? 24.094 -4.949 -22.109 1 90.81 458 GLU A N 1
ATOM 3626 C CA . GLU A 1 458 ? 23.688 -3.586 -22.438 1 90.81 458 GLU A CA 1
ATOM 3627 C C . GLU A 1 458 ? 23.938 -3.277 -23.906 1 90.81 458 GLU A C 1
ATOM 3629 O O . GLU A 1 458 ? 23.188 -2.516 -24.531 1 90.81 458 GLU A O 1
ATOM 3634 N N . ASP A 1 459 ? 24.922 -3.836 -24.469 1 92.12 459 ASP A N 1
ATOM 3635 C CA . ASP A 1 459 ? 25.328 -3.512 -25.844 1 92.12 459 ASP A CA 1
ATOM 3636 C C . ASP A 1 459 ? 24.781 -4.551 -26.828 1 92.12 459 ASP A C 1
ATOM 3638 O O . ASP A 1 459 ? 25.25 -4.629 -27.969 1 92.12 459 ASP A O 1
ATOM 3642 N N . ALA A 1 460 ? 23.828 -5.316 -26.359 1 94.94 460 ALA A N 1
ATOM 3643 C CA . ALA A 1 460 ? 23.297 -6.348 -27.25 1 94.94 460 ALA A CA 1
ATOM 3644 C C . AL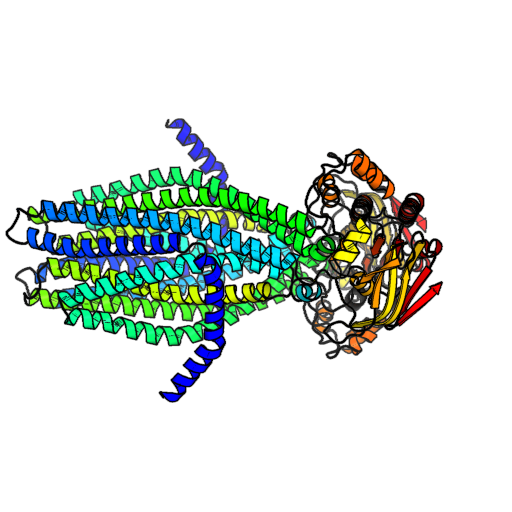A A 1 460 ? 22.625 -5.73 -28.469 1 94.94 460 ALA A C 1
ATOM 3646 O O . ALA A 1 460 ? 21.812 -4.809 -28.328 1 94.94 460 ALA A O 1
ATOM 3647 N N . THR A 1 461 ? 22.969 -6.246 -29.625 1 95.56 461 THR A N 1
ATOM 3648 C CA . THR A 1 461 ? 22.359 -5.777 -30.875 1 95.56 461 THR A CA 1
ATOM 3649 C C . THR A 1 461 ? 21 -6.445 -31.094 1 95.56 461 THR A C 1
ATOM 3651 O O . THR A 1 461 ? 20.703 -7.469 -30.484 1 95.56 461 THR A O 1
ATOM 3654 N N . ASP A 1 462 ? 20.25 -5.895 -31.953 1 94.75 462 ASP A N 1
ATOM 3655 C CA . ASP A 1 462 ? 18.938 -6.445 -32.25 1 94.75 462 ASP A CA 1
ATOM 3656 C C . ASP A 1 462 ? 19.047 -7.844 -32.875 1 94.75 462 ASP A C 1
ATOM 3658 O O . ASP A 1 462 ? 18.188 -8.695 -32.625 1 94.75 462 ASP A O 1
ATOM 3662 N N . GLU A 1 463 ? 20.078 -8.031 -33.562 1 95.19 463 GLU A N 1
ATOM 3663 C CA . GLU A 1 463 ? 20.297 -9.336 -34.156 1 95.19 463 GLU A CA 1
ATOM 3664 C C . GLU A 1 463 ? 20.594 -10.398 -33.094 1 95.19 463 GLU A C 1
ATOM 3666 O O . GLU A 1 463 ? 20.109 -11.523 -33.188 1 95.19 463 GLU A O 1
ATOM 3671 N N . GLU A 1 464 ? 21.391 -10 -32.188 1 94.88 464 GLU A N 1
ATOM 3672 C CA . GLU A 1 464 ? 21.703 -10.93 -31.094 1 94.88 464 GLU A CA 1
ATOM 3673 C C . GLU A 1 464 ? 20.453 -11.297 -30.297 1 94.88 464 GLU A C 1
ATOM 3675 O O . GLU A 1 464 ? 20.281 -12.453 -29.906 1 94.88 464 GLU A O 1
ATOM 3680 N N . ILE A 1 465 ? 19.656 -10.32 -30.109 1 96.25 465 ILE A N 1
ATOM 3681 C CA . ILE A 1 465 ? 18.422 -10.539 -29.359 1 96.25 465 ILE A CA 1
ATOM 3682 C C . ILE A 1 465 ? 17.484 -11.445 -30.156 1 96.25 465 ILE A C 1
ATOM 3684 O O . ILE A 1 465 ? 16.859 -12.352 -29.594 1 96.25 465 ILE A O 1
ATOM 3688 N N . ARG A 1 466 ? 17.438 -11.227 -31.422 1 95.56 466 ARG A N 1
ATOM 3689 C CA . ARG A 1 466 ? 16.594 -12.055 -32.281 1 95.56 466 ARG A CA 1
ATOM 3690 C C . ARG A 1 466 ? 17.047 -13.508 -32.25 1 95.56 466 ARG A C 1
ATOM 3692 O O . ARG A 1 466 ? 16.219 -14.422 -32.188 1 95.56 466 ARG A O 1
ATOM 3699 N N . GLU A 1 467 ? 18.266 -13.719 -32.281 1 94.06 467 GLU A N 1
ATOM 3700 C CA . GLU A 1 467 ? 18.828 -15.062 -32.281 1 94.06 467 GLU A CA 1
ATOM 3701 C C . GLU A 1 467 ? 18.438 -15.836 -31.031 1 94.06 467 GLU A C 1
ATOM 3703 O O . GLU A 1 467 ? 18.031 -17 -31.109 1 94.06 467 GLU A O 1
ATOM 3708 N N . VAL A 1 468 ? 18.594 -15.164 -29.906 1 94.62 468 VAL A N 1
ATOM 3709 C CA . VAL A 1 468 ? 18.297 -15.867 -28.672 1 94.62 468 VAL A CA 1
ATOM 3710 C C . VAL A 1 468 ? 16.781 -16.047 -28.531 1 94.62 468 VAL A C 1
ATOM 3712 O O . VAL A 1 468 ? 16.328 -17.031 -27.938 1 94.62 468 VAL A O 1
ATOM 3715 N N . LEU A 1 469 ? 16.016 -15.141 -29.062 1 95.75 469 LEU A N 1
ATOM 3716 C CA . LEU A 1 469 ? 14.57 -15.297 -29.062 1 95.75 469 LEU A CA 1
ATOM 3717 C C . LEU A 1 469 ? 14.148 -16.5 -29.891 1 95.75 469 LEU A C 1
ATOM 3719 O O . LEU A 1 469 ? 13.211 -17.219 -29.531 1 95.75 469 LEU A O 1
ATOM 3723 N N . GLU A 1 470 ? 14.805 -16.688 -30.922 1 94.31 470 GLU A N 1
ATOM 3724 C CA . GLU A 1 470 ? 14.523 -17.844 -31.781 1 94.31 470 GLU A CA 1
ATOM 3725 C C . GLU A 1 470 ? 14.906 -19.141 -31.078 1 94.31 470 GLU A C 1
ATOM 3727 O O . GLU A 1 470 ? 14.164 -20.125 -31.141 1 94.31 470 GLU A O 1
ATOM 3732 N N . MET A 1 471 ? 16.016 -19.078 -30.406 1 91.75 471 MET A N 1
ATOM 3733 C CA . MET A 1 471 ? 16.484 -20.266 -29.688 1 91.75 471 MET A CA 1
ATOM 3734 C C . MET A 1 471 ? 15.5 -20.672 -28.609 1 91.75 471 MET A C 1
ATOM 3736 O O . MET A 1 471 ? 15.297 -21.859 -28.359 1 91.75 471 MET A O 1
ATOM 3740 N N . ALA A 1 472 ? 14.938 -19.688 -28.016 1 93.19 472 ALA A N 1
ATOM 3741 C CA . ALA A 1 472 ? 13.992 -19.938 -26.922 1 93.19 472 ALA A CA 1
ATOM 3742 C C . ALA A 1 472 ? 12.578 -20.109 -27.453 1 93.19 472 ALA A C 1
ATOM 3744 O O . ALA A 1 472 ? 11.617 -20.188 -26.688 1 93.19 472 ALA A O 1
ATOM 3745 N N . CYS A 1 473 ? 12.43 -20.078 -28.781 1 92.62 473 CYS A N 1
ATOM 3746 C CA . CYS A 1 473 ? 11.133 -20.203 -29.438 1 92.62 473 CYS A CA 1
ATOM 3747 C C . CYS A 1 473 ? 10.195 -19.078 -29.016 1 92.62 473 CYS A C 1
ATOM 3749 O O . CYS A 1 473 ? 9 -19.312 -28.812 1 92.62 473 CYS A O 1
ATOM 3751 N N . ALA A 1 474 ? 10.727 -17.969 -28.781 1 92.94 474 ALA A N 1
ATOM 3752 C CA . ALA A 1 474 ? 9.93 -16.828 -28.344 1 92.94 474 ALA A CA 1
ATOM 3753 C C . ALA A 1 474 ? 9.727 -15.828 -29.484 1 92.94 474 ALA A C 1
ATOM 3755 O O . ALA A 1 474 ? 8.805 -15.008 -29.453 1 92.94 474 ALA A O 1
ATOM 3756 N N . TYR A 1 475 ? 10.523 -15.867 -30.484 1 93.38 475 TYR A N 1
ATOM 3757 C CA . TYR A 1 475 ? 10.492 -14.875 -31.562 1 93.38 475 TYR A CA 1
ATOM 3758 C C . TYR A 1 475 ? 9.164 -14.906 -32.312 1 93.38 475 TYR A C 1
ATOM 3760 O O . TYR A 1 475 ? 8.672 -13.867 -32.75 1 93.38 475 TYR A O 1
ATOM 3768 N N . ASP A 1 476 ? 8.625 -16.016 -32.438 1 87.56 476 ASP A N 1
ATOM 3769 C CA . ASP A 1 476 ? 7.391 -16.188 -33.188 1 87.56 476 ASP A CA 1
ATOM 3770 C C . ASP A 1 476 ? 6.273 -15.312 -32.625 1 87.56 476 ASP A C 1
ATOM 3772 O O . ASP A 1 476 ? 5.531 -14.672 -33.375 1 87.56 476 ASP A O 1
ATOM 3776 N N . PHE A 1 477 ? 6.172 -15.281 -31.297 1 85.88 477 PHE A N 1
ATOM 3777 C CA . PHE A 1 477 ? 5.094 -14.477 -30.734 1 85.88 477 PHE A CA 1
ATOM 3778 C C . PHE A 1 477 ? 5.516 -13.023 -30.578 1 85.88 477 PHE A C 1
ATOM 3780 O O . PHE A 1 477 ? 4.68 -12.117 -30.625 1 85.88 477 PHE A O 1
ATOM 3787 N N . VAL A 1 478 ? 6.793 -12.781 -30.438 1 92.31 478 VAL A N 1
ATOM 3788 C CA . VAL A 1 478 ? 7.281 -11.414 -30.281 1 92.31 478 VAL A CA 1
ATOM 3789 C C . VAL A 1 478 ? 7.07 -10.648 -31.594 1 92.31 478 VAL A C 1
ATOM 3791 O O . VAL A 1 478 ? 6.715 -9.469 -31.562 1 92.31 478 VAL A O 1
ATOM 3794 N N . LYS A 1 479 ? 7.297 -11.336 -32.625 1 90.19 479 LYS A N 1
ATOM 3795 C CA . LYS A 1 479 ? 7.145 -10.719 -33.969 1 90.19 479 LYS A CA 1
ATOM 3796 C C . LYS A 1 479 ? 5.684 -10.375 -34.219 1 90.19 479 LYS A C 1
ATOM 3798 O O . LYS A 1 479 ? 5.395 -9.445 -35 1 90.19 479 LYS A O 1
ATOM 3803 N N . LYS A 1 480 ? 4.832 -11.016 -33.625 1 85.56 480 LYS A N 1
ATOM 3804 C CA . LYS A 1 480 ? 3.402 -10.82 -33.844 1 85.56 480 LYS A CA 1
ATOM 3805 C C . LYS A 1 480 ? 2.859 -9.68 -33 1 85.56 480 LYS A C 1
ATOM 3807 O O . LYS A 1 480 ? 1.758 -9.18 -33.25 1 85.56 480 LYS A O 1
ATOM 3812 N N . LEU A 1 481 ? 3.619 -9.328 -32.062 1 86.94 481 LEU A N 1
ATOM 3813 C CA . LEU A 1 481 ? 3.188 -8.211 -31.234 1 86.94 481 LEU A CA 1
ATOM 3814 C C . LEU A 1 481 ? 3.275 -6.895 -32 1 86.94 481 LEU A C 1
ATOM 3816 O O . LEU A 1 481 ? 4.203 -6.684 -32.781 1 86.94 481 LEU A O 1
ATOM 3820 N N . PRO A 1 482 ? 2.393 -5.965 -31.75 1 84.19 482 PRO A N 1
ATOM 3821 C CA . PRO A 1 482 ? 2.332 -4.715 -32.5 1 84.19 482 PRO A CA 1
ATOM 3822 C C . PRO A 1 482 ? 3.635 -3.918 -32.438 1 84.19 482 PRO A C 1
ATOM 3824 O O . PRO A 1 482 ? 4.031 -3.287 -33.438 1 84.19 482 PRO A O 1
ATOM 3827 N N . LYS A 1 483 ? 4.301 -3.957 -31.391 1 90.75 483 LYS A N 1
ATOM 3828 C CA . LYS A 1 483 ? 5.52 -3.164 -31.25 1 90.75 483 LYS A CA 1
ATOM 3829 C C . LYS A 1 483 ? 6.754 -4.062 -31.203 1 90.75 483 LYS A C 1
ATOM 3831 O O . LYS A 1 483 ? 7.836 -3.613 -30.812 1 90.75 483 LYS A O 1
ATOM 3836 N N . GLY A 1 484 ? 6.527 -5.281 -31.469 1 90.88 484 GLY A N 1
ATOM 3837 C CA . GLY A 1 484 ? 7.648 -6.207 -31.469 1 90.88 484 GLY A CA 1
ATOM 3838 C C . GLY A 1 484 ? 8.422 -6.227 -30.172 1 90.88 484 GLY A C 1
ATOM 3839 O O . GLY A 1 484 ? 7.832 -6.363 -29.094 1 90.88 484 GLY A O 1
ATOM 3840 N N . MET A 1 485 ? 9.742 -5.902 -30.344 1 91.75 485 MET A N 1
ATOM 3841 C CA . MET A 1 485 ? 10.633 -5.945 -29.188 1 91.75 485 MET A CA 1
ATOM 3842 C C . MET A 1 485 ? 10.406 -4.734 -28.281 1 91.75 485 MET A C 1
ATOM 3844 O O . MET A 1 485 ? 10.797 -4.746 -27.109 1 91.75 485 MET A O 1
ATOM 3848 N N . GLU A 1 486 ? 9.758 -3.83 -28.781 1 91.38 486 GLU A N 1
ATOM 3849 C CA . GLU A 1 486 ? 9.523 -2.617 -28 1 91.38 486 GLU A CA 1
ATOM 3850 C C . GLU A 1 486 ? 8.211 -2.695 -27.234 1 91.38 486 GLU A C 1
ATOM 3852 O O . GLU A 1 486 ? 7.836 -1.757 -26.531 1 91.38 486 GLU A O 1
ATOM 3857 N N . THR A 1 487 ? 7.594 -3.838 -27.297 1 89.69 487 THR A N 1
ATOM 3858 C CA . THR A 1 487 ? 6.348 -4.027 -26.562 1 89.69 487 THR A CA 1
ATOM 3859 C C . THR A 1 487 ? 6.594 -3.947 -25.062 1 89.69 487 THR A C 1
ATOM 3861 O O . THR A 1 487 ? 7.516 -4.582 -24.547 1 89.69 487 THR A O 1
ATOM 3864 N N . VAL A 1 488 ? 5.828 -3.156 -24.422 1 87.19 488 VAL A N 1
ATOM 3865 C CA . VAL A 1 488 ? 5.98 -2.947 -22.984 1 87.19 488 VAL A CA 1
ATOM 3866 C C . VAL A 1 488 ? 5.195 -4.016 -22.234 1 87.19 488 VAL A C 1
ATOM 3868 O O . VAL A 1 488 ? 4.008 -4.227 -22.484 1 87.19 488 VAL A O 1
ATOM 3871 N N . VAL A 1 489 ? 5.934 -4.707 -21.344 1 83.62 489 VAL A N 1
ATOM 3872 C CA . VAL A 1 489 ? 5.32 -5.707 -20.469 1 83.62 489 VAL A CA 1
ATOM 3873 C C . VAL A 1 489 ? 5.148 -5.137 -19.062 1 83.62 489 VAL A C 1
ATOM 3875 O O . VAL A 1 489 ? 5.98 -4.348 -18.609 1 83.62 489 VAL A O 1
ATOM 3878 N N . GLY A 1 490 ? 4.094 -5.473 -18.484 1 74.5 490 GLY A N 1
ATOM 3879 C CA . GLY A 1 490 ? 3.828 -4.973 -17.141 1 74.5 490 GLY A CA 1
ATOM 3880 C C . GLY A 1 490 ? 4.523 -5.773 -16.062 1 74.5 490 GLY A C 1
ATOM 3881 O O . GLY A 1 490 ? 5.348 -6.641 -16.359 1 74.5 490 GLY A O 1
ATOM 3882 N N . GLU A 1 491 ? 4.098 -5.469 -14.828 1 68.94 491 GLU A N 1
ATOM 3883 C CA . GLU A 1 491 ? 4.688 -6.156 -13.68 1 68.94 491 GLU A CA 1
ATOM 3884 C C . GLU A 1 491 ? 4.355 -7.645 -13.695 1 68.94 491 GLU A C 1
ATOM 3886 O O . GLU A 1 491 ? 3.256 -8.039 -14.086 1 68.94 491 GLU A O 1
ATOM 3891 N N . LYS A 1 492 ? 5.352 -8.438 -13.305 1 66.06 492 LYS A N 1
ATOM 3892 C CA . LYS A 1 492 ? 5.234 -9.891 -13.266 1 66.06 492 LYS A CA 1
ATOM 3893 C C . LYS A 1 492 ? 4.789 -10.445 -14.625 1 66.06 492 LYS A C 1
ATOM 3895 O O . LYS A 1 492 ? 3.977 -11.367 -14.688 1 66.06 492 LYS A O 1
ATOM 3900 N N . GLY A 1 493 ? 5.207 -9.711 -15.656 1 66.56 493 GLY A N 1
ATOM 3901 C CA . GLY A 1 493 ? 4.934 -10.172 -17.016 1 66.56 493 GLY A CA 1
ATOM 3902 C C . GLY A 1 493 ? 3.488 -9.992 -17.422 1 66.56 493 GLY A C 1
ATOM 3903 O O . GLY A 1 493 ? 2.965 -10.758 -18.234 1 66.56 493 GLY A O 1
ATOM 3904 N N . SER A 1 494 ? 2.908 -9.055 -16.75 1 65.19 494 SER A N 1
ATOM 3905 C CA . SER A 1 494 ? 1.512 -8.828 -17.109 1 65.19 494 SER A CA 1
ATOM 3906 C C . SER A 1 494 ? 1.36 -8.539 -18.594 1 65.19 494 SER A C 1
ATOM 3908 O O . SER A 1 494 ? 2.135 -7.762 -19.172 1 65.19 494 SER A O 1
ATOM 3910 N N . GLY A 1 495 ? 0.543 -9.273 -19.312 1 67.12 495 GLY A N 1
ATOM 3911 C CA . GLY A 1 495 ? 0.342 -9.148 -20.75 1 67.12 495 GLY A CA 1
ATOM 3912 C C . GLY A 1 495 ? 0.807 -10.359 -21.531 1 67.12 495 GLY A C 1
ATOM 3913 O O . GLY A 1 495 ? 0.483 -10.508 -22.703 1 67.12 495 GLY A O 1
ATOM 3914 N N . LEU A 1 496 ? 1.664 -11.164 -20.812 1 76.38 496 LEU A N 1
ATOM 3915 C CA . LEU A 1 496 ? 2.191 -12.375 -21.438 1 76.38 496 LEU A CA 1
ATOM 3916 C C . LEU A 1 496 ? 1.646 -13.625 -20.734 1 76.38 496 LEU A C 1
ATOM 3918 O O . LEU A 1 496 ? 1.326 -13.586 -19.547 1 76.38 496 LEU A O 1
ATOM 3922 N N . SER A 1 497 ? 1.488 -14.578 -21.547 1 71.62 497 SER A N 1
ATOM 3923 C CA . SER A 1 497 ? 1.205 -15.867 -20.922 1 71.62 497 SER A CA 1
ATOM 3924 C C . SER A 1 497 ? 2.41 -16.375 -20.141 1 71.62 497 SER A C 1
ATOM 3926 O O . SER A 1 497 ? 3.533 -15.906 -20.344 1 71.62 497 SER A O 1
ATOM 3928 N N . GLU A 1 498 ? 2.172 -17.234 -19.188 1 76 498 GLU A N 1
ATOM 3929 C CA . GLU A 1 498 ? 3.258 -17.797 -18.391 1 76 498 GLU A CA 1
ATOM 3930 C C . GLU A 1 498 ? 4.32 -18.438 -19.281 1 76 498 GLU A C 1
ATOM 3932 O O . GLU A 1 498 ? 5.52 -18.297 -19.031 1 76 498 GLU A O 1
ATOM 3937 N N . GLY A 1 499 ? 3.836 -19.156 -20.281 1 80.75 499 GLY A N 1
ATOM 3938 C CA . GLY A 1 499 ? 4.766 -19.781 -21.203 1 80.75 499 GLY A CA 1
ATOM 3939 C C . GLY A 1 499 ? 5.582 -18.781 -22 1 80.75 499 GLY A C 1
ATOM 3940 O O . GLY A 1 499 ? 6.77 -19 -22.25 1 80.75 499 GLY A O 1
ATOM 3941 N N . GLN A 1 500 ? 4.926 -17.75 -22.344 1 82.44 500 GLN A N 1
ATOM 3942 C CA . GLN A 1 500 ? 5.625 -16.688 -23.062 1 82.44 500 GLN A CA 1
ATOM 3943 C C . GLN A 1 500 ? 6.688 -16.031 -22.188 1 82.44 500 GLN A C 1
ATOM 3945 O O . GLN A 1 500 ? 7.812 -15.789 -22.641 1 82.44 500 GLN A O 1
ATOM 3950 N N . ALA A 1 501 ? 6.309 -15.82 -21.016 1 87.56 501 ALA A N 1
ATOM 3951 C CA . ALA A 1 501 ? 7.23 -15.195 -20.062 1 87.56 501 ALA A CA 1
ATOM 3952 C C . ALA A 1 501 ? 8.438 -16.094 -19.812 1 87.56 501 ALA A C 1
ATOM 3954 O O . ALA A 1 501 ? 9.562 -15.602 -19.688 1 87.56 501 ALA A O 1
ATOM 3955 N N . GLN A 1 502 ? 8.203 -17.328 -19.734 1 88.38 502 GLN A N 1
ATOM 3956 C CA . GLN A 1 502 ? 9.281 -18.281 -19.5 1 88.38 502 GLN A CA 1
ATOM 3957 C C . GLN A 1 502 ? 10.25 -18.312 -20.672 1 88.38 502 GLN A C 1
ATOM 3959 O O . GLN A 1 502 ? 11.469 -18.359 -20.484 1 88.38 502 GLN A O 1
ATOM 3964 N N . ARG A 1 503 ? 9.688 -18.312 -21.859 1 91.75 503 ARG A N 1
ATOM 3965 C CA . ARG A 1 503 ? 10.531 -18.328 -23.047 1 91.75 503 ARG A CA 1
ATOM 3966 C C . ARG A 1 503 ? 11.375 -17.062 -23.141 1 91.75 503 ARG A C 1
ATOM 3968 O O . ARG A 1 503 ? 12.531 -17.109 -23.562 1 91.75 503 ARG A O 1
ATOM 3975 N N . LEU A 1 504 ? 10.789 -15.992 -22.75 1 92.62 504 LEU A N 1
ATOM 3976 C CA . LEU A 1 504 ? 11.547 -14.742 -22.719 1 92.62 504 LEU A CA 1
ATOM 3977 C C . LEU A 1 504 ? 12.648 -14.789 -21.672 1 92.62 504 LEU A C 1
ATOM 3979 O O . LEU A 1 504 ? 13.742 -14.266 -21.891 1 92.62 504 LEU A O 1
ATOM 3983 N N . ALA A 1 505 ? 12.352 -15.328 -20.531 1 92.81 505 ALA A N 1
ATOM 3984 C CA . ALA A 1 505 ? 13.344 -15.469 -19.469 1 92.81 505 ALA A CA 1
ATOM 3985 C C . ALA A 1 505 ? 14.508 -16.344 -19.922 1 92.81 505 ALA A C 1
ATOM 3987 O O . ALA A 1 505 ? 15.664 -16.062 -19.625 1 92.81 505 ALA A O 1
ATOM 3988 N N . ILE A 1 506 ? 14.125 -17.359 -20.641 1 93.25 506 ILE A N 1
ATOM 3989 C CA . ILE A 1 506 ? 15.148 -18.25 -21.172 1 93.25 506 ILE A CA 1
ATOM 3990 C C . ILE A 1 506 ? 16.016 -17.484 -22.188 1 93.25 506 ILE A C 1
ATOM 3992 O O . ILE A 1 506 ? 17.234 -17.578 -22.156 1 93.25 506 ILE A O 1
ATOM 3996 N N . ALA A 1 507 ? 15.352 -16.75 -23.031 1 94.38 507 ALA A N 1
ATOM 3997 C CA . ALA A 1 507 ? 16.078 -15.945 -24 1 94.38 507 ALA A CA 1
ATOM 3998 C C . ALA A 1 507 ? 17.047 -14.984 -23.312 1 94.38 507 ALA A C 1
ATOM 4000 O O . ALA A 1 507 ? 18.188 -14.82 -23.75 1 94.38 507 ALA A O 1
ATOM 4001 N N . ARG A 1 508 ? 16.594 -14.367 -22.312 1 94.19 508 ARG A N 1
ATOM 4002 C CA . ARG A 1 508 ? 17.422 -13.438 -21.562 1 94.19 508 ARG A CA 1
ATOM 4003 C C . ARG A 1 508 ? 18.656 -14.141 -20.984 1 94.19 508 ARG A C 1
ATOM 4005 O O . ARG A 1 508 ? 19.766 -13.617 -21.047 1 94.19 508 ARG A O 1
ATOM 4012 N N . ALA A 1 509 ? 18.438 -15.25 -20.438 1 92.62 509 ALA A N 1
ATOM 4013 C CA . ALA A 1 509 ? 19.531 -16.031 -19.875 1 92.62 509 ALA A CA 1
ATOM 4014 C C . ALA A 1 509 ? 20.531 -16.422 -20.953 1 92.62 509 ALA A C 1
ATOM 4016 O O . ALA A 1 509 ? 21.75 -16.406 -20.719 1 92.62 509 ALA A O 1
ATOM 4017 N N . LEU A 1 510 ? 20.031 -16.781 -22.078 1 92.5 510 LEU A N 1
ATOM 4018 C CA . LEU A 1 510 ? 20.891 -17.188 -23.188 1 92.5 510 LEU A CA 1
ATOM 4019 C C . LEU A 1 510 ? 21.688 -16 -23.719 1 92.5 510 LEU A C 1
ATOM 4021 O O . LEU A 1 510 ? 22.828 -16.156 -24.188 1 92.5 510 LEU A O 1
ATOM 4025 N N . LEU A 1 511 ? 21.062 -14.867 -23.656 1 93.81 511 LEU A N 1
ATOM 4026 C CA . LEU A 1 511 ? 21.734 -13.664 -24.125 1 93.81 511 LEU A CA 1
ATOM 4027 C C . LEU A 1 511 ? 22.938 -13.328 -23.234 1 93.81 511 LEU A C 1
ATOM 4029 O O . LEU A 1 511 ? 23.953 -12.836 -23.719 1 93.81 511 LEU A O 1
ATOM 4033 N N . LYS A 1 512 ? 22.781 -13.492 -21.969 1 91.62 512 LYS A N 1
ATOM 4034 C CA . LYS A 1 512 ? 23.906 -13.273 -21.062 1 91.62 512 LYS A CA 1
ATOM 4035 C C . LYS A 1 512 ? 25.094 -14.156 -21.422 1 91.62 512 LYS A C 1
ATOM 4037 O O . LYS A 1 512 ? 26.25 -13.766 -21.234 1 91.62 512 LYS A O 1
ATOM 4042 N N . ASN A 1 513 ? 24.812 -15.359 -21.922 1 87.94 513 ASN A N 1
ATOM 4043 C CA . ASN A 1 513 ? 25.797 -16.297 -22.453 1 87.94 513 ASN A CA 1
ATOM 4044 C C . ASN A 1 513 ? 26.859 -16.641 -21.422 1 87.94 513 ASN A C 1
ATOM 4046 O O . ASN A 1 513 ? 28.047 -16.609 -21.719 1 87.94 513 ASN A O 1
ATOM 4050 N N . ALA A 1 514 ? 26.469 -16.906 -20.203 1 90.69 514 ALA A N 1
ATOM 4051 C CA . ALA A 1 514 ? 27.391 -17.375 -19.172 1 90.69 514 ALA A CA 1
ATOM 4052 C C . ALA A 1 514 ? 27.75 -18.844 -19.359 1 90.69 514 ALA A C 1
ATOM 4054 O O . ALA A 1 514 ? 27.016 -19.594 -20 1 90.69 514 ALA A O 1
ATOM 4055 N N . PRO A 1 515 ? 28.844 -19.219 -18.812 1 90.19 515 PRO A N 1
ATOM 4056 C CA . PRO A 1 515 ? 29.297 -20.594 -19.031 1 90.19 515 PRO A CA 1
ATOM 4057 C C . PRO A 1 515 ? 28.422 -21.625 -18.344 1 90.19 515 PRO A C 1
ATOM 4059 O O . PRO A 1 515 ? 28.391 -22.781 -18.75 1 90.19 515 PRO A O 1
ATOM 4062 N N . VAL A 1 516 ? 27.766 -21.234 -17.344 1 93.12 516 VAL A N 1
ATOM 4063 C CA . VAL A 1 516 ? 26.891 -22.156 -16.641 1 93.12 516 VAL A CA 1
ATOM 4064 C C . VAL A 1 516 ? 25.453 -21.688 -16.75 1 93.12 516 VAL A C 1
ATOM 4066 O O . VAL A 1 516 ? 25.125 -20.547 -16.438 1 93.12 516 VAL A O 1
ATOM 4069 N N . LEU A 1 517 ? 24.609 -22.562 -17.234 1 93.31 517 LEU A N 1
ATOM 4070 C CA . LEU A 1 517 ? 23.188 -22.266 -17.375 1 93.31 517 LEU A CA 1
ATOM 4071 C C . LEU A 1 517 ? 22.359 -23.109 -16.406 1 93.31 517 LEU A C 1
ATOM 4073 O O . LEU A 1 517 ? 22.469 -24.344 -16.406 1 93.31 517 LEU A O 1
ATOM 4077 N N . ILE A 1 518 ? 21.609 -22.422 -15.609 1 94.88 518 ILE A N 1
ATOM 4078 C CA . ILE A 1 518 ? 20.734 -23.109 -14.664 1 94.88 518 ILE A CA 1
ATOM 4079 C C . ILE A 1 518 ? 19.266 -22.859 -15.039 1 94.88 518 ILE A C 1
ATOM 4081 O O . ILE A 1 518 ? 18.828 -21.719 -15.125 1 94.88 518 ILE A O 1
ATOM 4085 N N . LEU A 1 519 ? 18.547 -23.922 -15.234 1 92.62 519 LEU A N 1
ATOM 4086 C CA . LEU A 1 519 ? 17.125 -23.859 -15.516 1 92.62 519 LEU A CA 1
ATOM 4087 C C . LEU A 1 519 ? 16.312 -24.469 -14.375 1 92.62 519 LEU A C 1
ATOM 4089 O O . LEU A 1 519 ? 16.219 -25.688 -14.266 1 92.62 519 LEU A O 1
ATOM 4093 N N . ASP A 1 520 ? 15.734 -23.641 -13.602 1 90.38 520 ASP A N 1
ATOM 4094 C CA . ASP A 1 520 ? 14.961 -24.094 -12.453 1 90.38 520 ASP A CA 1
ATOM 4095 C C . ASP A 1 520 ? 13.477 -24.25 -12.805 1 90.38 520 ASP A C 1
ATOM 4097 O O . ASP A 1 520 ? 12.688 -23.328 -12.602 1 90.38 520 ASP A O 1
ATOM 4101 N N . GLU A 1 521 ? 13.078 -25.375 -13.227 1 83 521 GLU A N 1
ATOM 4102 C CA . GLU A 1 521 ? 11.727 -25.672 -13.711 1 83 521 GLU A CA 1
ATOM 4103 C C . GLU A 1 521 ? 11.258 -24.609 -14.711 1 83 521 GLU A C 1
ATOM 4105 O O . GLU A 1 521 ? 10.125 -24.141 -14.633 1 83 521 GLU A O 1
ATOM 4110 N N . ALA A 1 522 ? 12.164 -24.234 -15.516 1 82.81 522 ALA A N 1
ATOM 4111 C CA . ALA A 1 522 ? 11.977 -23.094 -16.406 1 82.81 522 ALA A CA 1
ATOM 4112 C C . ALA A 1 522 ? 11.102 -23.453 -17.594 1 82.81 522 ALA A C 1
ATOM 4114 O O . ALA A 1 522 ? 10.758 -22.594 -18.422 1 82.81 522 ALA A O 1
ATOM 4115 N N . THR A 1 523 ? 10.695 -24.719 -17.734 1 78.38 523 THR A N 1
ATOM 4116 C CA . THR A 1 523 ? 9.898 -25.141 -18.875 1 78.38 523 THR A CA 1
ATOM 4117 C C . THR A 1 523 ? 8.578 -25.75 -18.422 1 78.38 523 THR A C 1
ATOM 4119 O O . THR A 1 523 ? 7.914 -26.453 -19.188 1 78.38 523 THR A O 1
ATOM 4122 N N . SER A 1 524 ? 8.312 -25.469 -17.172 1 72.5 524 SER A N 1
ATOM 4123 C CA . SER A 1 524 ? 7.156 -26.125 -16.562 1 72.5 524 SER A CA 1
ATOM 4124 C C . SER A 1 524 ? 5.855 -25.656 -17.219 1 72.5 524 SER A C 1
ATOM 4126 O O . SER A 1 524 ? 4.867 -26.391 -17.234 1 72.5 524 SER A O 1
ATOM 4128 N N . ALA A 1 525 ? 5.867 -24.438 -17.734 1 71.69 525 ALA A N 1
ATOM 4129 C CA . ALA A 1 525 ? 4.641 -23.875 -18.297 1 71.69 525 ALA A CA 1
ATOM 4130 C C . ALA A 1 525 ? 4.586 -24.078 -19.797 1 71.69 525 ALA A C 1
ATOM 4132 O O . ALA A 1 525 ? 3.635 -23.641 -20.453 1 71.69 525 ALA A O 1
ATOM 4133 N N . LEU A 1 526 ? 5.582 -24.797 -20.328 1 76.12 526 LEU A N 1
ATOM 4134 C CA . LEU A 1 526 ? 5.637 -25.016 -21.766 1 76.12 526 LEU A CA 1
ATOM 4135 C C . LEU A 1 526 ? 4.992 -26.344 -22.141 1 76.12 526 LEU A C 1
ATOM 4137 O O . LEU A 1 526 ? 5.012 -27.297 -21.359 1 76.12 526 LEU A O 1
ATOM 4141 N N . ASP A 1 527 ? 4.402 -26.344 -23.312 1 73.69 527 ASP A N 1
ATOM 4142 C CA . ASP A 1 527 ? 3.947 -27.625 -23.844 1 73.69 527 ASP A CA 1
ATOM 4143 C C . ASP A 1 527 ? 5.129 -28.531 -24.203 1 73.69 527 ASP A C 1
ATOM 4145 O O . ASP A 1 527 ? 6.246 -28.047 -24.406 1 73.69 527 ASP A O 1
ATOM 4149 N N . ILE A 1 528 ? 4.832 -29.781 -24.281 1 72.94 528 ILE A N 1
ATOM 4150 C CA . ILE A 1 528 ? 5.863 -30.812 -24.438 1 72.94 528 ILE A CA 1
ATOM 4151 C C . ILE A 1 528 ? 6.672 -30.547 -25.703 1 72.94 528 ILE A C 1
ATOM 4153 O O . ILE A 1 528 ? 7.902 -30.625 -25.688 1 72.94 528 ILE A O 1
ATOM 4157 N N . ASP A 1 529 ? 5.969 -30.203 -26.734 1 76.19 529 ASP A N 1
ATOM 4158 C CA . ASP A 1 529 ? 6.656 -29.984 -28.016 1 76.19 529 ASP A CA 1
ATOM 4159 C C . ASP A 1 529 ? 7.59 -28.781 -27.922 1 76.19 529 ASP A C 1
ATOM 4161 O O . ASP A 1 529 ? 8.734 -28.844 -28.375 1 76.19 529 ASP A O 1
ATOM 4165 N N . THR A 1 530 ? 7.125 -27.75 -27.422 1 82 530 THR A N 1
ATOM 4166 C CA . THR A 1 530 ? 7.922 -26.531 -27.281 1 82 530 THR A CA 1
ATOM 4167 C C . THR A 1 530 ? 9.094 -26.766 -26.328 1 82 530 THR A C 1
ATOM 4169 O O . THR A 1 530 ? 10.195 -26.281 -26.578 1 82 530 THR A O 1
ATOM 4172 N N . GLU A 1 531 ? 8.789 -27.406 -25.297 1 82.44 531 GLU A N 1
ATOM 4173 C CA . GLU A 1 531 ? 9.828 -27.734 -24.312 1 82.44 531 GLU A CA 1
ATOM 4174 C C . GLU A 1 531 ? 10.984 -28.484 -24.969 1 82.44 531 GLU A C 1
ATOM 4176 O O . GLU A 1 531 ? 12.148 -28.141 -24.75 1 82.44 531 GLU A O 1
ATOM 4181 N N . GLU A 1 532 ? 10.641 -29.453 -25.703 1 78.44 532 GLU A N 1
ATOM 4182 C CA . GLU A 1 532 ? 11.656 -30.266 -26.359 1 78.44 532 GLU A CA 1
ATOM 4183 C C . GLU A 1 532 ? 12.484 -29.438 -27.328 1 78.44 532 GLU A C 1
ATOM 4185 O O . GLU A 1 532 ? 13.703 -29.578 -27.406 1 78.44 532 GLU A O 1
ATOM 4190 N N . ARG A 1 533 ? 11.812 -28.609 -28.062 1 84 533 ARG A N 1
ATOM 4191 C CA . ARG A 1 533 ? 12.492 -27.766 -29.031 1 84 533 ARG A CA 1
ATOM 4192 C C . ARG A 1 533 ? 13.453 -26.797 -28.344 1 84 533 ARG A C 1
ATOM 4194 O O . ARG A 1 533 ? 14.578 -26.609 -28.812 1 84 533 ARG A O 1
ATOM 4201 N N . VAL A 1 534 ? 13.008 -26.203 -27.344 1 87.62 534 VAL A N 1
ATOM 4202 C CA . VAL A 1 534 ? 13.82 -25.25 -26.609 1 87.62 534 VAL A CA 1
ATOM 4203 C C . VAL A 1 534 ? 15.062 -25.938 -26.047 1 87.62 534 VAL A C 1
ATOM 4205 O O . VAL A 1 534 ? 16.172 -25.422 -26.172 1 87.62 534 VAL A O 1
ATOM 4208 N N . LEU A 1 535 ? 14.906 -27.031 -25.484 1 81.62 535 LEU A N 1
ATOM 4209 C CA . LEU A 1 535 ? 16.016 -27.75 -24.891 1 81.62 535 LEU A CA 1
ATOM 4210 C C . LEU A 1 535 ? 17.016 -28.203 -25.938 1 81.62 535 LEU A C 1
ATOM 4212 O O . LEU A 1 535 ? 18.234 -28.172 -25.719 1 81.62 535 LEU A O 1
ATOM 4216 N N . LYS A 1 536 ? 16.453 -28.656 -27.016 1 78.94 536 LYS A N 1
ATOM 4217 C CA . LYS A 1 536 ? 17.328 -29.062 -28.125 1 78.94 536 LYS A CA 1
ATOM 4218 C C . LYS A 1 536 ? 18.156 -27.891 -28.641 1 78.94 536 LYS A C 1
ATOM 4220 O O . LYS A 1 536 ? 19.344 -28.047 -28.938 1 78.94 536 LYS A O 1
ATOM 4225 N N . ASN A 1 537 ? 17.469 -26.828 -28.75 1 84.5 537 ASN A N 1
ATOM 4226 C CA . ASN A 1 537 ? 18.156 -25.625 -29.219 1 84.5 537 ASN A CA 1
ATOM 4227 C C . ASN A 1 537 ? 19.25 -25.203 -28.25 1 84.5 537 ASN A C 1
ATOM 4229 O O . ASN A 1 537 ? 20.312 -24.75 -28.688 1 84.5 537 ASN A O 1
ATOM 4233 N N . ILE A 1 538 ? 18.984 -25.25 -27.031 1 81.25 538 ILE A N 1
ATOM 4234 C CA . ILE A 1 538 ? 19.922 -24.844 -26 1 81.25 538 ILE A CA 1
ATOM 4235 C C . ILE A 1 538 ? 21.156 -25.734 -26.047 1 81.25 538 ILE A C 1
ATOM 4237 O O . ILE A 1 538 ? 22.281 -25.25 -25.891 1 81.25 538 ILE A O 1
ATOM 4241 N N . MET A 1 539 ? 20.969 -26.953 -26.359 1 74.12 539 MET A N 1
ATOM 4242 C CA . MET A 1 539 ? 22.062 -27.922 -26.312 1 74.12 539 MET A CA 1
ATOM 4243 C C . MET A 1 539 ? 22.875 -27.875 -27.594 1 74.12 539 MET A C 1
ATOM 4245 O O . MET A 1 539 ? 24.062 -28.219 -27.594 1 74.12 539 MET A O 1
ATOM 4249 N N . LYS A 1 540 ? 22.156 -27.641 -28.75 1 71.19 540 LYS A N 1
ATOM 4250 C CA . LYS A 1 540 ? 22.859 -27.594 -30.031 1 71.19 540 LYS A CA 1
ATOM 4251 C C . LYS A 1 540 ? 23.922 -26.484 -30.031 1 71.19 540 LYS A C 1
ATOM 4253 O O . LYS A 1 540 ? 24.984 -26.641 -30.609 1 71.19 540 LYS A O 1
ATOM 4258 N N . LYS A 1 541 ? 23.578 -25.391 -29.688 1 59.22 541 LYS A N 1
ATOM 4259 C CA . LYS A 1 541 ? 24.438 -24.219 -29.844 1 59.22 541 LYS A CA 1
ATOM 4260 C C . LYS A 1 541 ? 25.656 -24.297 -28.938 1 59.22 541 LYS A C 1
ATOM 4262 O O . LYS A 1 541 ? 26.75 -23.891 -29.312 1 59.22 541 LYS A O 1
ATOM 4267 N N . GLU A 1 542 ? 25.531 -24.531 -27.656 1 57.34 542 GLU A N 1
ATOM 4268 C CA . GLU A 1 542 ? 26.625 -24.125 -26.781 1 57.34 542 GLU A CA 1
ATOM 4269 C C . GLU A 1 542 ? 27.469 -25.328 -26.375 1 57.34 542 GLU A C 1
ATOM 4271 O O . GLU A 1 542 ? 27.156 -26.016 -25.391 1 57.34 542 GLU A O 1
ATOM 4276 N N . LYS A 1 543 ? 28.484 -25.547 -27.469 1 57.84 543 LYS A N 1
ATOM 4277 C CA . LYS A 1 543 ? 29.484 -26.578 -27.203 1 57.84 543 LYS A CA 1
ATOM 4278 C C . LYS A 1 543 ? 30.375 -26.203 -26.016 1 57.84 543 LYS A C 1
ATOM 4280 O O . LYS A 1 543 ? 30.953 -25.109 -25.984 1 57.84 543 LYS A O 1
ATOM 4285 N N . GLY A 1 544 ? 29.953 -26.359 -24.812 1 76.19 544 GLY A N 1
ATOM 4286 C CA . GLY A 1 544 ? 30.828 -26.234 -23.656 1 76.19 544 GLY A CA 1
ATOM 4287 C C . GLY A 1 544 ? 30.141 -25.641 -22.438 1 76.19 544 GLY A C 1
ATOM 4288 O O . GLY A 1 544 ? 30.797 -25.344 -21.438 1 76.19 544 GLY A O 1
ATOM 4289 N N . ARG A 1 545 ? 28.922 -25.469 -22.609 1 85.69 545 ARG A N 1
ATOM 4290 C CA . ARG A 1 545 ? 28.203 -24.875 -21.5 1 85.69 545 ARG A CA 1
ATOM 4291 C C . ARG A 1 545 ? 27.75 -25.938 -20.5 1 85.69 545 ARG A C 1
ATOM 4293 O O . ARG A 1 545 ? 27.312 -27.016 -20.891 1 85.69 545 ARG A O 1
ATOM 4300 N N . THR A 1 546 ? 28 -25.656 -19.219 1 91.56 546 THR A N 1
ATOM 4301 C CA . THR A 1 546 ? 27.453 -26.516 -18.156 1 91.56 546 THR A CA 1
ATOM 4302 C C . THR A 1 546 ? 25.969 -26.219 -17.938 1 91.56 546 THR A C 1
ATOM 4304 O O . THR A 1 546 ? 25.594 -25.078 -17.641 1 91.56 546 THR A O 1
ATOM 4307 N N . CYS A 1 547 ? 25.156 -27.188 -18.156 1 91.06 547 CYS A N 1
ATOM 4308 C CA . CYS A 1 547 ? 23.719 -26.984 -18.031 1 91.06 547 CYS A CA 1
ATOM 4309 C C . CYS A 1 547 ? 23.141 -27.781 -16.875 1 91.06 547 CYS A C 1
ATOM 4311 O O . CYS A 1 547 ? 23.328 -29 -16.812 1 91.06 547 CYS A O 1
ATOM 4313 N N . ILE A 1 548 ? 22.562 -27.094 -15.945 1 93.5 548 ILE A N 1
ATOM 4314 C CA . ILE A 1 548 ? 21.875 -27.719 -14.82 1 93.5 548 ILE A CA 1
ATOM 4315 C C . ILE A 1 548 ? 20.375 -27.438 -14.906 1 93.5 548 ILE A C 1
ATOM 4317 O O . ILE A 1 548 ? 19.953 -26.281 -14.969 1 93.5 548 ILE A O 1
ATOM 4321 N N . VAL A 1 549 ? 19.578 -28.516 -14.898 1 91.19 549 VAL A N 1
ATOM 4322 C CA . VAL A 1 549 ? 18.141 -28.359 -15.078 1 91.19 549 VAL A CA 1
ATOM 4323 C C . VAL A 1 549 ? 17.391 -29.094 -13.969 1 91.19 549 VAL A C 1
ATOM 4325 O O . VAL A 1 549 ? 17.719 -30.234 -13.648 1 91.19 549 VAL A O 1
ATOM 4328 N N . THR A 1 550 ? 16.516 -28.391 -13.344 1 90.12 550 THR A N 1
ATOM 4329 C CA . THR A 1 550 ? 15.578 -29.062 -12.461 1 90.12 550 THR A CA 1
ATOM 4330 C C . THR A 1 550 ? 14.258 -29.328 -13.18 1 90.12 550 THR A C 1
ATOM 4332 O O . THR A 1 550 ? 13.742 -28.453 -13.891 1 90.12 550 THR A O 1
ATOM 4335 N N . THR A 1 551 ? 13.742 -30.578 -13.133 1 79.88 551 THR A N 1
ATOM 4336 C CA . THR A 1 551 ? 12.531 -30.922 -13.867 1 79.88 551 THR A CA 1
ATOM 4337 C C . THR A 1 551 ? 11.828 -32.125 -13.242 1 79.88 551 THR A C 1
ATOM 4339 O O . THR A 1 551 ? 12.406 -32.812 -12.398 1 79.88 551 THR A O 1
ATOM 4342 N N . HIS A 1 552 ? 10.641 -32.219 -13.578 1 70.12 552 HIS A N 1
ATOM 4343 C CA . HIS A 1 552 ? 9.883 -33.438 -13.289 1 70.12 552 HIS A CA 1
ATOM 4344 C C . HIS A 1 552 ? 9.406 -34.125 -14.57 1 70.12 552 HIS A C 1
ATOM 4346 O O . HIS A 1 552 ? 8.672 -35.094 -14.523 1 70.12 552 HIS A O 1
ATOM 4352 N N . ARG A 1 553 ? 9.984 -33.688 -15.609 1 73 553 ARG A N 1
ATOM 4353 C CA . ARG A 1 553 ? 9.469 -34.156 -16.891 1 73 553 ARG A CA 1
ATOM 4354 C C . ARG A 1 553 ? 10.391 -35.188 -17.516 1 73 553 ARG A C 1
ATOM 4356 O O . ARG A 1 553 ? 11.602 -34.969 -17.594 1 73 553 ARG A O 1
ATOM 4363 N N . PRO A 1 554 ? 9.82 -36.156 -18 1 73.5 554 PRO A N 1
ATOM 4364 C CA . PRO A 1 554 ? 10.617 -37.219 -18.594 1 73.5 554 PRO A CA 1
ATOM 4365 C C . PRO A 1 554 ? 11.344 -36.812 -19.859 1 73.5 554 PRO A C 1
ATOM 4367 O O . PRO A 1 554 ? 12.414 -37.312 -20.172 1 73.5 554 PRO A O 1
ATOM 4370 N N . SER A 1 555 ? 10.805 -35.906 -20.562 1 71.75 555 SER A N 1
ATOM 4371 C CA . SER A 1 555 ? 11.414 -35.469 -21.812 1 71.75 555 SER A CA 1
ATOM 4372 C C . SER A 1 555 ? 12.805 -34.875 -21.578 1 71.75 555 SER A C 1
ATOM 4374 O O . SER A 1 555 ? 13.719 -35.094 -22.375 1 71.75 555 SER A O 1
ATOM 4376 N N . VAL A 1 556 ? 12.969 -34.219 -20.5 1 77.69 556 VAL A N 1
ATOM 4377 C CA . VAL A 1 556 ? 14.25 -33.594 -20.156 1 77.69 556 VAL A CA 1
ATOM 4378 C C . VAL A 1 556 ? 15.211 -34.656 -19.656 1 77.69 556 VAL A C 1
ATOM 4380 O O . VAL A 1 556 ? 16.422 -34.625 -19.922 1 77.69 556 VAL A O 1
ATOM 4383 N N . LEU A 1 557 ? 14.633 -35.625 -19.047 1 81.81 557 LEU A N 1
ATOM 4384 C CA . LEU A 1 557 ? 15.453 -36.656 -18.469 1 81.81 557 LEU A CA 1
ATOM 4385 C C . LEU A 1 557 ? 16.125 -37.5 -19.562 1 81.81 557 LEU A C 1
ATOM 4387 O O . LEU A 1 557 ? 17.25 -37.969 -19.391 1 81.81 557 LEU A O 1
ATOM 4391 N N . SER A 1 558 ? 15.438 -37.625 -20.672 1 78.94 558 SER A N 1
ATOM 4392 C CA . SER A 1 558 ? 15.938 -38.438 -21.766 1 78.94 558 SER A CA 1
ATOM 4393 C C . SER A 1 558 ? 17.156 -37.812 -22.422 1 78.94 558 SER A C 1
ATOM 4395 O O . SER A 1 558 ? 18.016 -38.531 -22.953 1 78.94 558 SER A O 1
ATOM 4397 N N . VAL A 1 559 ? 17.344 -36.562 -22.281 1 79 559 VAL A N 1
ATOM 4398 C CA . VAL A 1 559 ? 18.438 -35.875 -22.969 1 79 559 VAL A CA 1
ATOM 4399 C C . VAL A 1 559 ? 19.531 -35.531 -21.969 1 79 559 VAL A C 1
ATOM 4401 O O . VAL A 1 559 ? 20.594 -35.031 -22.359 1 79 559 VAL A O 1
ATOM 4404 N N . SER A 1 560 ? 19.344 -35.844 -20.75 1 87.81 560 SER A N 1
ATOM 4405 C CA . SER A 1 560 ? 20.297 -35.469 -19.719 1 87.81 560 SER A CA 1
ATOM 4406 C C . SER A 1 560 ? 21.422 -36.5 -19.625 1 87.81 560 SER A C 1
ATOM 4408 O O . SER A 1 560 ? 21.188 -37.719 -19.766 1 87.81 560 SER A O 1
ATOM 4410 N N . ASP A 1 561 ? 22.688 -36 -19.406 1 89.38 561 ASP A N 1
ATOM 4411 C CA . ASP A 1 561 ? 23.844 -36.875 -19.25 1 89.38 561 ASP A CA 1
ATOM 4412 C C . ASP A 1 561 ? 23.906 -37.438 -17.844 1 89.38 561 ASP A C 1
ATOM 4414 O O . ASP A 1 561 ? 24.297 -38.594 -17.656 1 89.38 561 ASP A O 1
ATOM 4418 N N . HIS A 1 562 ? 23.578 -36.656 -16.891 1 93.38 562 HIS A N 1
ATOM 4419 C CA . HIS A 1 562 ? 23.547 -37.062 -15.492 1 93.38 562 HIS A CA 1
ATOM 4420 C C . HIS A 1 562 ? 22.203 -36.719 -14.844 1 93.38 562 HIS A C 1
ATOM 4422 O O . HIS A 1 562 ? 21.594 -35.688 -15.195 1 93.38 562 HIS A O 1
ATOM 4428 N N . ILE A 1 563 ? 21.781 -37.594 -13.984 1 94.5 563 ILE A N 1
ATOM 4429 C CA . ILE A 1 563 ? 20.516 -37.344 -13.281 1 94.5 563 ILE A CA 1
ATOM 4430 C C . ILE A 1 563 ? 20.719 -37.531 -11.781 1 94.5 563 ILE A C 1
ATOM 4432 O O . ILE A 1 563 ? 21.203 -38.594 -11.336 1 94.5 563 ILE A O 1
ATOM 4436 N N . TYR A 1 564 ? 20.422 -36.531 -11.07 1 94.75 564 TYR A N 1
ATOM 4437 C CA . TYR A 1 564 ? 20.438 -36.562 -9.609 1 94.75 564 TYR A CA 1
ATOM 4438 C C . TYR A 1 564 ? 19.031 -36.531 -9.047 1 94.75 564 TYR A C 1
ATOM 4440 O O . TYR A 1 564 ? 18.156 -35.875 -9.594 1 94.75 564 TYR A O 1
ATOM 4448 N N . GLU A 1 565 ? 18.844 -37.219 -7.965 1 93.5 565 GLU A N 1
ATOM 4449 C CA . GLU A 1 565 ? 17.547 -37.219 -7.273 1 93.5 565 GLU A CA 1
ATOM 4450 C C . GLU A 1 565 ? 17.703 -36.75 -5.828 1 93.5 565 GLU A C 1
ATOM 4452 O O . GLU A 1 565 ? 18.609 -37.188 -5.121 1 93.5 565 GLU A O 1
ATOM 4457 N N . ILE A 1 566 ? 16.875 -35.844 -5.551 1 90.38 566 ILE A N 1
ATOM 4458 C CA . ILE A 1 566 ? 16.797 -35.406 -4.16 1 90.38 566 ILE A CA 1
ATOM 4459 C C . ILE A 1 566 ? 15.555 -35.969 -3.506 1 90.38 566 ILE A C 1
ATOM 4461 O O . ILE A 1 566 ? 14.43 -35.719 -3.938 1 90.38 566 ILE A O 1
ATOM 4465 N N . ARG A 1 567 ? 15.773 -36.75 -2.494 1 86.31 567 ARG A N 1
ATOM 4466 C CA . ARG A 1 567 ? 14.68 -37.375 -1.758 1 86.31 567 ARG A CA 1
ATOM 4467 C C . ARG A 1 567 ? 15.023 -37.5 -0.281 1 86.31 567 ARG A C 1
ATOM 4469 O O . ARG A 1 567 ? 16.094 -38.031 0.063 1 86.31 567 ARG A O 1
ATOM 4476 N N . GLU A 1 568 ? 14.109 -37.125 0.544 1 82.94 568 GLU A N 1
ATOM 4477 C CA . GLU A 1 568 ? 14.273 -37.25 1.989 1 82.94 568 GLU A CA 1
ATOM 4478 C C . GLU A 1 568 ? 15.625 -36.719 2.439 1 82.94 568 GLU A C 1
ATOM 4480 O O . GLU A 1 568 ? 16.375 -37.406 3.143 1 82.94 568 GLU A O 1
ATOM 4485 N N . SER A 1 569 ? 16.078 -35.656 1.969 1 86.38 569 SER A N 1
ATOM 4486 C CA . SER A 1 569 ? 17.266 -34.875 2.35 1 86.38 569 SER A CA 1
ATOM 4487 C C . SER A 1 569 ? 18.547 -35.562 1.862 1 86.38 569 SER A C 1
ATOM 4489 O O . SER A 1 569 ? 19.641 -35.281 2.359 1 86.38 569 SER A O 1
ATOM 4491 N N . HIS A 1 570 ? 18.328 -36.5 0.958 1 90.88 570 HIS A N 1
ATOM 4492 C CA . HIS A 1 570 ? 19.484 -37.156 0.381 1 90.88 570 HIS A CA 1
ATOM 4493 C C . HIS A 1 570 ? 19.594 -36.906 -1.115 1 90.88 570 HIS A C 1
ATOM 4495 O O . HIS A 1 570 ? 18.578 -36.906 -1.824 1 90.88 570 HIS A O 1
ATOM 4501 N N . LEU A 1 571 ? 20.75 -36.562 -1.493 1 93.06 571 LEU A N 1
ATOM 4502 C CA . LEU A 1 571 ? 21.062 -36.344 -2.904 1 93.06 571 LEU A CA 1
ATOM 4503 C C . LEU A 1 571 ? 21.781 -37.562 -3.488 1 93.06 571 LEU A C 1
ATOM 4505 O O . LEU A 1 571 ? 22.891 -37.875 -3.07 1 93.06 571 LEU A O 1
ATOM 4509 N N . LYS A 1 572 ? 21.078 -38.219 -4.398 1 92.62 572 LYS A N 1
ATOM 4510 C CA . LYS A 1 572 ? 21.641 -39.438 -4.969 1 92.62 572 LYS A CA 1
ATOM 4511 C C . LYS A 1 572 ? 21.734 -39.344 -6.488 1 92.62 572 LYS A C 1
ATOM 4513 O O . LYS A 1 572 ? 20.844 -38.812 -7.141 1 92.62 572 LYS A O 1
ATOM 4518 N N . LYS A 1 573 ? 22.828 -39.875 -7.051 1 93.56 573 LYS A N 1
ATOM 4519 C CA . LYS A 1 573 ? 22.984 -39.938 -8.5 1 93.56 573 LYS A CA 1
ATOM 4520 C C . LYS A 1 573 ? 22.297 -41.188 -9.07 1 93.56 573 LYS A C 1
ATOM 4522 O O . LYS A 1 573 ? 22.594 -42.312 -8.648 1 93.56 573 LYS A O 1
ATOM 4527 N N . LEU A 1 574 ? 21.484 -40.969 -10.008 1 90.25 574 LEU A N 1
ATOM 4528 C CA . LEU A 1 574 ? 20.766 -42.062 -10.617 1 90.25 574 LEU A CA 1
ATOM 4529 C C . LEU A 1 574 ? 21.453 -42.531 -11.898 1 90.25 574 LEU A C 1
ATOM 4531 O O . LEU A 1 574 ? 21.406 -43.719 -12.242 1 90.25 574 LEU A O 1
ATOM 4535 N N . LYS A 1 575 ? 21.922 -41.5 -12.633 1 87.06 575 LYS A N 1
ATOM 4536 C CA . LYS A 1 575 ? 22.609 -41.75 -13.898 1 87.06 575 LYS A CA 1
ATOM 4537 C C . LYS A 1 575 ? 23.828 -40.812 -14.047 1 87.06 575 LYS A C 1
ATOM 4539 O O . LYS A 1 575 ? 23.766 -39.656 -13.688 1 87.06 575 LYS A O 1
ATOM 4544 N N . MET B 1 1 ? -11.281 39.031 -23.016 1 27.06 1 MET B N 1
ATOM 4545 C CA . MET B 1 1 ? -10.766 38.656 -21.703 1 27.06 1 MET B CA 1
ATOM 4546 C C . MET B 1 1 ? -11.836 37.938 -20.891 1 27.06 1 MET B C 1
ATOM 4548 O O . MET B 1 1 ? -11.547 36.969 -20.203 1 27.06 1 MET B O 1
ATOM 4552 N N . LYS B 1 2 ? -12.945 38.406 -20.906 1 35.91 2 LYS B N 1
ATOM 4553 C CA . LYS B 1 2 ? -14.195 38 -20.281 1 35.91 2 LYS B CA 1
ATOM 4554 C C . LYS B 1 2 ? -14.703 36.688 -20.875 1 35.91 2 LYS B C 1
ATOM 4556 O O . LYS B 1 2 ? -15.25 35.844 -20.156 1 35.91 2 LYS B O 1
ATOM 4561 N N . ARG B 1 3 ? -14.562 36.625 -22.109 1 39.06 3 ARG B N 1
ATOM 4562 C CA . ARG B 1 3 ? -15.164 35.469 -22.781 1 39.06 3 ARG B CA 1
ATOM 4563 C C . ARG B 1 3 ? -14.375 34.188 -22.5 1 39.06 3 ARG B C 1
ATOM 4565 O O . ARG B 1 3 ? -14.938 33.094 -22.484 1 39.06 3 ARG B O 1
ATOM 4572 N N . TRP B 1 4 ? -13.086 34.406 -22.594 1 32.09 4 TRP B N 1
ATOM 4573 C CA . TRP B 1 4 ? -12.18 33.281 -22.438 1 32.09 4 TRP B CA 1
ATOM 4574 C C . TRP B 1 4 ? -12.203 32.781 -21 1 32.09 4 TRP B C 1
ATOM 4576 O O . TRP B 1 4 ? -12.141 31.562 -20.766 1 32.09 4 TRP B O 1
ATOM 4586 N N . ILE B 1 5 ? -12.367 33.625 -20.062 1 37.38 5 ILE B N 1
ATOM 4587 C CA . ILE B 1 5 ? -12.523 33.25 -18.656 1 37.38 5 ILE B CA 1
ATOM 4588 C C . ILE B 1 5 ? -13.812 32.438 -18.484 1 37.38 5 ILE B C 1
ATOM 4590 O O . ILE B 1 5 ? -13.844 31.438 -17.75 1 37.38 5 ILE B O 1
ATOM 4594 N N . LYS B 1 6 ? -14.82 32.812 -19.25 1 39.53 6 LYS B N 1
ATOM 4595 C CA . LYS B 1 6 ? -16.125 32.156 -19.203 1 39.53 6 LYS B CA 1
ATOM 4596 C C . LYS B 1 6 ? -16.031 30.719 -19.719 1 39.53 6 LYS B C 1
ATOM 4598 O O . LYS B 1 6 ? -16.672 29.812 -19.188 1 39.53 6 LYS B O 1
ATOM 4603 N N . LYS B 1 7 ? -15.297 30.562 -20.641 1 41.91 7 LYS B N 1
ATOM 4604 C CA . LYS B 1 7 ? -15.195 29.219 -21.203 1 41.91 7 LYS B CA 1
ATOM 4605 C C . LYS B 1 7 ? -14.391 28.297 -20.297 1 41.91 7 LYS B C 1
ATOM 4607 O O . LYS B 1 7 ? -14.594 27.078 -20.312 1 41.91 7 LYS B O 1
ATOM 4612 N N . ILE B 1 8 ? -13.328 28.828 -19.688 1 37.78 8 ILE B N 1
ATOM 4613 C CA . ILE B 1 8 ? -12.555 28.016 -18.75 1 37.78 8 ILE B CA 1
ATOM 4614 C C . ILE B 1 8 ? -13.406 27.703 -17.516 1 37.78 8 ILE B C 1
ATOM 4616 O O . ILE B 1 8 ? -13.406 26.562 -17.031 1 37.78 8 ILE B O 1
ATOM 4620 N N . ILE B 1 9 ? -14.203 28.594 -17.031 1 42.38 9 ILE B N 1
ATOM 4621 C CA . ILE B 1 9 ? -15.18 28.391 -15.953 1 42.38 9 ILE B CA 1
ATOM 4622 C C . ILE B 1 9 ? -16.266 27.422 -16.406 1 42.38 9 ILE B C 1
ATOM 4624 O O . ILE B 1 9 ? -16.672 26.547 -15.656 1 42.38 9 ILE B O 1
ATOM 4628 N N . VAL B 1 10 ? -16.781 27.562 -17.562 1 42.94 10 VAL B N 1
ATOM 4629 C CA . VAL B 1 10 ? -17.812 26.688 -18.109 1 42.94 10 VAL B CA 1
ATOM 4630 C C . VAL B 1 10 ? -17.234 25.297 -18.344 1 42.94 10 VAL B C 1
ATOM 4632 O O . VAL B 1 10 ? -17.891 24.297 -18.031 1 42.94 10 VAL B O 1
ATOM 4635 N N . ARG B 1 11 ? -16.156 25.156 -18.969 1 42.66 11 ARG B N 1
ATOM 4636 C CA . ARG B 1 11 ? -15.516 23.875 -19.203 1 42.66 11 ARG B CA 1
ATOM 4637 C C . ARG B 1 11 ? -14.992 23.266 -17.906 1 42.66 11 ARG B C 1
ATOM 4639 O O . ARG B 1 11 ? -14.945 22.047 -17.75 1 42.66 11 ARG B O 1
ATOM 4646 N N . ILE B 1 12 ? -14.367 23.859 -16.969 1 42.25 12 ILE B N 1
ATOM 4647 C CA . ILE B 1 12 ? -14.102 23.516 -15.578 1 42.25 12 ILE B CA 1
ATOM 4648 C C . ILE B 1 12 ? -15.422 23.203 -14.867 1 42.25 12 ILE B C 1
ATOM 4650 O O . ILE B 1 12 ? -15.508 22.234 -14.109 1 42.25 12 ILE B O 1
ATOM 4654 N N . ARG B 1 13 ? -16.516 23.969 -14.812 1 41.25 13 ARG B N 1
ATOM 4655 C CA . ARG B 1 13 ? -17.891 23.875 -14.352 1 41.25 13 ARG B CA 1
ATOM 4656 C C . ARG B 1 13 ? -18.609 22.688 -14.992 1 41.25 13 ARG B C 1
ATOM 4658 O O . ARG B 1 13 ? -19.344 21.969 -14.32 1 41.25 13 ARG B O 1
ATOM 4665 N N . GLU B 1 14 ? -18.797 22.688 -16.172 1 47.75 14 GLU B N 1
ATOM 4666 C CA . GLU B 1 14 ? -19.672 21.734 -16.859 1 47.75 14 GLU B CA 1
ATOM 4667 C C . GLU B 1 14 ? -19.141 20.312 -16.719 1 47.75 14 GLU B C 1
ATOM 4669 O O . GLU B 1 14 ? -19.922 19.375 -16.562 1 47.75 14 GLU B O 1
ATOM 4674 N N . GLY B 1 15 ? -17.875 20 -16.938 1 46.03 15 GLY B N 1
ATOM 4675 C CA . GLY B 1 15 ? -17.406 18.625 -16.938 1 46.03 15 GLY B CA 1
ATOM 4676 C C . GLY B 1 15 ? -16.797 18.203 -15.609 1 46.03 15 GLY B C 1
ATOM 4677 O O . GLY B 1 15 ? -17.141 17.141 -15.078 1 46.03 15 GLY B O 1
ATOM 4678 N N . TYR B 1 16 ? -15.82 18.953 -15.117 1 47.97 16 TYR B N 1
ATOM 4679 C CA . TYR B 1 16 ? -15.125 18.609 -13.883 1 47.97 16 TYR B CA 1
ATOM 4680 C C . TYR B 1 16 ? -15.977 18.953 -12.664 1 47.97 16 TYR B C 1
ATOM 4682 O O . TYR B 1 16 ? -16.062 18.172 -11.711 1 47.97 16 TYR B O 1
ATOM 4690 N N . LEU B 1 17 ? -16.578 20.25 -12.703 1 51.59 17 LEU B N 1
ATOM 4691 C CA . LEU B 1 17 ? -17.406 20.656 -11.578 1 51.59 17 LEU B CA 1
ATOM 4692 C C . LEU B 1 17 ? -18.656 19.797 -11.5 1 51.59 17 LEU B C 1
ATOM 4694 O O . LEU B 1 17 ? -19.141 19.484 -10.398 1 51.59 17 LEU B O 1
ATOM 4698 N N . LYS B 1 18 ? -19.125 19.562 -12.703 1 54.69 18 LYS B N 1
ATOM 4699 C CA . LYS B 1 18 ? -20.281 18.672 -12.703 1 54.69 18 LYS B CA 1
ATOM 4700 C C . LYS B 1 18 ? -19.922 17.312 -12.117 1 54.69 18 LYS B C 1
ATOM 4702 O O . LYS B 1 18 ? -20.703 16.719 -11.375 1 54.69 18 LYS B O 1
ATOM 4707 N N . GLU B 1 19 ? -18.766 16.906 -12.5 1 61.41 19 GLU B N 1
ATOM 4708 C CA . GLU B 1 19 ? -18.344 15.633 -11.945 1 61.41 19 GLU B CA 1
ATOM 4709 C C . GLU B 1 19 ? -18.109 15.742 -10.445 1 61.41 19 GLU B C 1
ATOM 4711 O O . GLU B 1 19 ? -18.484 14.844 -9.688 1 61.41 19 GLU B O 1
ATOM 4716 N N . ILE B 1 20 ? -17.578 16.875 -10.148 1 62.25 20 ILE B N 1
ATOM 4717 C CA . ILE B 1 20 ? -17.344 17.109 -8.727 1 62.25 20 ILE B CA 1
ATOM 4718 C C . ILE B 1 20 ? -18.672 17.234 -7.992 1 62.25 20 ILE B C 1
ATOM 4720 O O . ILE B 1 20 ? -18.812 16.75 -6.871 1 62.25 20 ILE B O 1
ATOM 4724 N N . TYR B 1 21 ? -19.531 17.891 -8.734 1 62.88 21 TYR B N 1
ATOM 4725 C CA . TYR B 1 21 ? -20.859 18.062 -8.141 1 62.88 21 TYR B CA 1
ATOM 4726 C C . TYR B 1 21 ? -21.547 16.703 -7.945 1 62.88 21 TYR B C 1
ATOM 4728 O O . TYR B 1 21 ? -22.125 16.438 -6.891 1 62.88 21 TYR B O 1
ATOM 4736 N N . LYS B 1 22 ? -21.5 15.883 -8.984 1 68.56 22 LYS B N 1
ATOM 4737 C CA . LYS B 1 22 ? -22.109 14.562 -8.859 1 68.56 22 LYS B CA 1
ATOM 4738 C C . LYS B 1 22 ? -21.438 13.758 -7.75 1 68.56 22 LYS B C 1
ATOM 4740 O O . LYS B 1 22 ? -22.125 13.062 -6.988 1 68.56 22 LYS B O 1
ATOM 4745 N N . GLU B 1 23 ? -20.219 13.977 -7.695 1 72.38 23 GLU B N 1
ATOM 4746 C CA . GLU B 1 23 ? -19.453 13.25 -6.688 1 72.38 23 GLU B CA 1
ATOM 4747 C C . GLU B 1 23 ? -19.766 13.742 -5.281 1 72.38 23 GLU B C 1
ATOM 4749 O O . GLU B 1 23 ? -19.875 12.953 -4.348 1 72.38 23 GLU B O 1
ATOM 4754 N N . THR B 1 24 ? -19.984 15.039 -5.27 1 71.31 24 THR B N 1
ATOM 4755 C CA . THR B 1 24 ? -20.312 15.633 -3.98 1 71.31 24 THR B CA 1
ATOM 4756 C C . THR B 1 24 ? -21.719 15.227 -3.543 1 71.31 24 THR B C 1
ATOM 4758 O O . THR B 1 24 ? -21.953 14.969 -2.361 1 71.31 24 THR B O 1
ATOM 4761 N N . VAL B 1 25 ? -22.562 15.086 -4.512 1 72.38 25 VAL B N 1
ATOM 4762 C CA . VAL B 1 25 ? -23.938 14.688 -4.219 1 72.38 25 VAL B CA 1
ATOM 4763 C C . VAL B 1 25 ? -23.969 13.242 -3.727 1 72.38 25 VAL B C 1
ATOM 4765 O O . VAL B 1 25 ? -24.734 12.898 -2.826 1 72.38 25 VAL B O 1
ATOM 4768 N N . TRP B 1 26 ? -23.109 12.469 -4.309 1 75.44 26 TRP B N 1
ATOM 4769 C CA . TRP B 1 26 ? -23.031 11.07 -3.873 1 75.44 26 TRP B CA 1
ATOM 4770 C C . TRP B 1 26 ? -22.578 10.984 -2.422 1 75.44 26 TRP B C 1
ATOM 4772 O O . TRP B 1 26 ? -23.078 10.156 -1.655 1 75.44 26 TRP B O 1
ATOM 4782 N N . MET B 1 27 ? -21.688 11.828 -2.133 1 73.88 27 MET B N 1
ATOM 4783 C CA . MET B 1 27 ? -21.172 11.859 -0.768 1 73.88 27 MET B CA 1
ATOM 4784 C C . MET B 1 27 ? -22.266 12.258 0.218 1 73.88 27 MET B C 1
ATOM 4786 O O . MET B 1 27 ? -22.281 11.789 1.354 1 73.88 27 MET B O 1
ATOM 4790 N N . TYR B 1 28 ? -23.172 13 -0.304 1 73.62 28 TYR B N 1
ATOM 4791 C CA . TYR B 1 28 ? -24.203 13.578 0.555 1 73.62 28 TYR B CA 1
ATOM 4792 C C . TYR B 1 28 ? -25.281 12.562 0.878 1 73.62 28 TYR B C 1
ATOM 4794 O O . TYR B 1 28 ? -26.047 12.742 1.822 1 73.62 28 TYR B O 1
ATOM 4802 N N . GLN B 1 29 ? -25.281 11.445 0.134 1 75.31 29 GLN B N 1
ATOM 4803 C CA . GLN B 1 29 ? -26.266 10.414 0.468 1 75.31 29 GLN B CA 1
ATOM 4804 C C . GLN B 1 29 ? -26 9.836 1.855 1 75.31 29 GLN B C 1
ATOM 4806 O O . GLN B 1 29 ? -26.938 9.484 2.572 1 75.31 29 GLN B O 1
ATOM 4811 N N . TYR B 1 30 ? -24.766 9.875 2.234 1 75.62 30 TYR B N 1
ATOM 4812 C CA . TYR B 1 30 ? -24.406 9.336 3.541 1 75.62 30 TYR B CA 1
ATOM 4813 C C . TYR B 1 30 ? -24.609 10.375 4.637 1 75.62 30 TYR B C 1
ATOM 4815 O O . TYR B 1 30 ? -24.844 10.023 5.797 1 75.62 30 TYR B O 1
ATOM 4823 N N . VAL B 1 31 ? -24.547 11.641 4.16 1 76.81 31 VAL B N 1
ATOM 4824 C CA . VAL B 1 31 ? -24.719 12.742 5.105 1 76.81 31 VAL B CA 1
ATOM 4825 C C . VAL B 1 31 ? -26.188 12.867 5.492 1 76.81 31 VAL B C 1
ATOM 4827 O O . VAL B 1 31 ? -26.516 13.211 6.629 1 76.81 31 VAL B O 1
ATOM 4830 N N . LYS B 1 32 ? -27.094 12.453 4.547 1 78.38 32 LYS B N 1
ATOM 4831 C CA . LYS B 1 32 ? -28.531 12.57 4.762 1 78.38 32 LYS B CA 1
ATOM 4832 C C . LYS B 1 32 ? -29 11.633 5.871 1 78.38 32 LYS B C 1
ATOM 4834 O O . LYS B 1 32 ? -29.953 11.945 6.59 1 78.38 32 LYS B O 1
ATOM 4839 N N . ARG B 1 33 ? -28.297 10.555 6.043 1 77.94 33 ARG B N 1
ATOM 4840 C CA . ARG B 1 33 ? -28.656 9.594 7.07 1 77.94 33 ARG B CA 1
ATOM 4841 C C . ARG B 1 33 ? -28.359 10.133 8.461 1 77.94 33 ARG B C 1
ATOM 4843 O O . ARG B 1 33 ? -29.016 9.766 9.438 1 77.94 33 ARG B O 1
ATOM 4850 N N . TYR B 1 34 ? -27.406 11.062 8.547 1 80.69 34 TYR B N 1
ATOM 4851 C CA . TYR B 1 34 ? -27 11.617 9.828 1 80.69 34 TYR B CA 1
ATOM 4852 C C . TYR B 1 34 ? -27.172 13.133 9.852 1 80.69 34 TYR B C 1
ATOM 4854 O O . TYR B 1 34 ? -26.344 13.852 10.414 1 80.69 34 TYR B O 1
ATOM 4862 N N . TRP B 1 35 ? -28.266 13.641 9.305 1 80.69 35 TRP B N 1
ATOM 4863 C CA . TRP B 1 35 ? -28.5 15.078 9.164 1 80.69 35 TRP B CA 1
ATOM 4864 C C . TRP B 1 35 ? -28.672 15.734 10.531 1 80.69 35 TRP B C 1
ATOM 4866 O O . TRP B 1 35 ? -28.234 16.875 10.734 1 80.69 35 TRP B O 1
ATOM 4876 N N . PHE B 1 36 ? -29.219 14.992 11.383 1 82.56 36 PHE B N 1
ATOM 4877 C CA . PHE B 1 36 ? -29.453 15.578 12.695 1 82.56 36 PHE B CA 1
ATOM 4878 C C . PHE B 1 36 ? -28.141 15.836 13.422 1 82.56 36 PHE B C 1
ATOM 4880 O O . PHE B 1 36 ? -27.953 16.891 14.023 1 82.56 36 PHE B O 1
ATOM 4887 N N . SER B 1 37 ? -27.312 14.867 13.359 1 83 37 SER B N 1
ATOM 4888 C CA . SER B 1 37 ? -26.031 15.016 14.047 1 83 37 SER B CA 1
ATOM 4889 C C . SER B 1 37 ? -25.172 16.094 13.391 1 83 37 SER B C 1
ATOM 4891 O O . SER B 1 37 ? -24.453 16.828 14.078 1 83 37 SER B O 1
ATOM 4893 N N . ILE B 1 38 ? -25.328 16.266 12.141 1 84.38 38 ILE B N 1
ATOM 4894 C CA . ILE B 1 38 ? -24.531 17.25 11.414 1 84.38 38 ILE B CA 1
ATOM 4895 C C . ILE B 1 38 ? -25.078 18.656 11.711 1 84.38 38 ILE B C 1
ATOM 4897 O O . ILE B 1 38 ? -24.312 19.594 11.891 1 84.38 38 ILE B O 1
ATOM 4901 N N . CYS B 1 39 ? -26.375 18.781 11.766 1 85.25 39 CYS B N 1
ATOM 4902 C CA . CYS B 1 39 ? -26.984 20.062 12.117 1 85.25 39 CYS B CA 1
ATOM 4903 C C . CYS B 1 39 ? -26.562 20.484 13.516 1 85.25 39 CYS B C 1
ATOM 4905 O O . CYS B 1 39 ? -26.297 21.672 13.75 1 85.25 39 CYS B O 1
ATOM 4907 N N . PHE B 1 40 ? -26.547 19.516 14.32 1 85.75 40 PHE B N 1
ATOM 4908 C CA . PHE B 1 40 ? -26.109 19.797 15.68 1 85.75 40 PHE B CA 1
ATOM 4909 C C . PHE B 1 40 ? -24.641 20.203 15.703 1 85.75 40 PHE B C 1
ATOM 4911 O O . PHE B 1 40 ? -24.25 21.078 16.484 1 85.75 40 PHE B O 1
ATOM 4918 N N . TYR B 1 41 ? -23.906 19.594 14.883 1 84.75 41 TYR B N 1
ATOM 4919 C CA . TYR B 1 41 ? -22.5 19.922 14.742 1 84.75 41 TYR B CA 1
ATOM 4920 C C . TYR B 1 41 ? -22.328 21.359 14.266 1 84.75 41 TYR B C 1
ATOM 4922 O O . TYR B 1 41 ? -21.531 22.125 14.82 1 84.75 41 TYR B O 1
ATOM 4930 N N . ILE B 1 42 ? -23.094 21.797 13.359 1 86.25 42 ILE B N 1
ATOM 4931 C CA . ILE B 1 42 ? -23 23.141 12.781 1 86.25 42 ILE B CA 1
ATOM 4932 C C . ILE B 1 42 ? -23.484 24.172 13.797 1 86.25 42 ILE B C 1
ATOM 4934 O O . ILE B 1 42 ? -22.859 25.203 13.984 1 86.25 42 ILE B O 1
ATOM 4938 N N . LEU B 1 43 ? -24.531 23.828 14.469 1 87.81 43 LEU B N 1
ATOM 4939 C CA . LEU B 1 43 ? -25.094 24.734 15.453 1 87.81 43 LEU B CA 1
ATOM 4940 C C . LEU B 1 43 ? -24.141 24.938 16.625 1 87.81 43 LEU B C 1
ATOM 4942 O O . LEU B 1 43 ? -23.984 26.047 17.125 1 87.81 43 LEU B O 1
ATOM 4946 N N . ALA B 1 44 ? -23.594 23.828 17 1 86.44 44 ALA B N 1
ATOM 4947 C CA . ALA B 1 44 ? -22.609 23.922 18.078 1 86.44 44 ALA B CA 1
ATOM 4948 C C . ALA B 1 44 ? -21.375 24.719 17.656 1 86.44 44 ALA B C 1
ATOM 4950 O O . ALA B 1 44 ? -20.797 25.469 18.438 1 86.44 44 ALA B O 1
ATOM 4951 N N . GLY B 1 45 ? -21.016 24.531 16.422 1 84.94 45 GLY B N 1
ATOM 4952 C CA . GLY B 1 45 ? -19.891 25.281 15.891 1 84.94 45 GLY B CA 1
ATOM 4953 C C . GLY B 1 45 ? -20.172 26.766 15.789 1 84.94 45 GLY B C 1
ATOM 4954 O O . GLY B 1 45 ? -19.344 27.594 16.172 1 84.94 45 GLY B O 1
ATOM 4955 N N . VAL B 1 46 ? -21.359 27.125 15.336 1 88.06 46 VAL B N 1
ATOM 4956 C CA . VAL B 1 46 ? -21.766 28.516 15.211 1 88.06 46 VAL B CA 1
ATOM 4957 C C . VAL B 1 46 ? -21.859 29.156 16.594 1 88.06 46 VAL B C 1
ATOM 4959 O O . VAL B 1 46 ? -21.422 30.297 16.781 1 88.06 46 VAL B O 1
ATOM 4962 N N . PHE B 1 47 ? -22.359 28.391 17.484 1 88.25 47 PHE B N 1
ATOM 4963 C CA . PHE B 1 47 ? -22.453 28.875 18.859 1 88.25 47 PHE B CA 1
ATOM 4964 C C . PHE B 1 47 ? -21.078 29.172 19.438 1 88.25 47 PHE B C 1
ATOM 4966 O O . PHE B 1 47 ? -20.859 30.219 20.047 1 88.25 47 PHE B O 1
ATOM 4973 N N . GLY B 1 48 ? -20.234 28.234 19.203 1 84.75 48 GLY B N 1
ATOM 4974 C CA . GLY B 1 48 ? -18.875 28.453 19.703 1 84.75 48 GLY B CA 1
ATOM 4975 C C . GLY B 1 48 ? -18.203 29.656 19.062 1 84.75 48 GLY B C 1
ATOM 4976 O O . GLY B 1 48 ? -17.516 30.422 19.75 1 84.75 48 GLY B O 1
ATOM 4977 N N . THR B 1 49 ? -18.438 29.844 17.797 1 84.19 49 THR B N 1
ATOM 4978 C CA . THR B 1 49 ? -17.844 30.953 17.078 1 84.19 49 THR B CA 1
ATOM 4979 C C . THR B 1 49 ? -18.438 32.281 17.547 1 84.19 49 THR B C 1
ATOM 4981 O O . THR B 1 49 ? -17.703 33.25 17.719 1 84.19 49 THR B O 1
ATOM 4984 N N . VAL B 1 50 ? -19.688 32.344 17.781 1 85.62 50 VAL B N 1
ATOM 4985 C CA . VAL B 1 50 ? -20.359 33.562 18.219 1 85.62 50 VAL B CA 1
ATOM 4986 C C . VAL B 1 50 ? -19.875 33.938 19.625 1 85.62 50 VAL B C 1
ATOM 4988 O O . VAL B 1 50 ? -19.656 35.125 19.922 1 85.62 50 VAL B O 1
ATOM 4991 N N . MET B 1 51 ? -19.688 32.938 20.406 1 85.5 51 MET B N 1
ATOM 4992 C CA . MET B 1 51 ? -19.156 33.188 21.734 1 85.5 51 MET B CA 1
ATOM 4993 C C . MET B 1 51 ? -17.734 33.688 21.688 1 85.5 51 MET B C 1
ATOM 4995 O O . MET B 1 51 ? -17.344 34.531 22.484 1 85.5 51 MET B O 1
ATOM 4999 N N . GLY B 1 52 ? -16.984 33.156 20.766 1 80.94 52 GLY B N 1
ATOM 5000 C CA . GLY B 1 52 ? -15.625 33.625 20.594 1 80.94 52 GLY B CA 1
ATOM 5001 C C . GLY B 1 52 ? -15.531 35.062 20.125 1 80.94 52 GLY B C 1
ATOM 5002 O O . GLY B 1 52 ? -14.773 35.875 20.688 1 80.94 52 GLY B O 1
ATOM 5003 N N . LEU B 1 53 ? -16.359 35.469 19.203 1 81.38 53 LEU B N 1
ATOM 5004 C CA . LEU B 1 53 ? -16.406 36.844 18.703 1 81.38 53 LEU B CA 1
ATOM 5005 C C . LEU B 1 53 ? -16.969 37.781 19.75 1 81.38 53 LEU B C 1
ATOM 5007 O O . LEU B 1 53 ? -16.5 38.906 19.891 1 81.38 53 LEU B O 1
ATOM 5011 N N . GLY B 1 54 ? -17.953 37.25 20.453 1 80.5 54 GLY B N 1
ATOM 5012 C CA . GLY B 1 54 ? -18.531 38.031 21.516 1 80.5 54 GLY B CA 1
ATOM 5013 C C . GLY B 1 54 ? -17.562 38.375 22.625 1 80.5 54 GLY B C 1
ATOM 5014 O O . GLY B 1 54 ? -17.562 39.469 23.156 1 80.5 54 GLY B O 1
ATOM 5015 N N . SER B 1 55 ? -16.719 37.438 22.891 1 80.38 55 SER B N 1
ATOM 5016 C CA . SER B 1 55 ? -15.727 37.656 23.922 1 80.38 55 SER B CA 1
ATOM 5017 C C . SER B 1 55 ? -14.773 38.781 23.547 1 80.38 55 SER B C 1
ATOM 5019 O O . SER B 1 55 ? -14.305 39.531 24.406 1 80.38 55 SER B O 1
ATOM 5021 N N . SER B 1 56 ? -14.477 38.875 22.266 1 77.06 56 SER B N 1
ATOM 5022 C CA . SER B 1 56 ? -13.602 39.969 21.781 1 77.06 56 SER B CA 1
ATOM 5023 C C . SER B 1 56 ? -14.258 41.312 21.938 1 77.06 56 SER B C 1
ATOM 5025 O O . SER B 1 56 ? -13.602 42.312 22.297 1 77.06 56 SER B O 1
ATOM 5027 N N . VAL B 1 57 ? -15.555 41.406 21.719 1 77.62 57 VAL B N 1
ATOM 5028 C CA . VAL B 1 57 ? -16.281 42.656 21.844 1 77.62 57 VAL B CA 1
ATOM 5029 C C . VAL B 1 57 ? -16.344 43.062 23.312 1 77.62 57 VAL B C 1
ATOM 5031 O O . VAL B 1 57 ? -16.188 44.25 23.641 1 77.62 57 VAL B O 1
ATOM 5034 N N . VAL B 1 58 ? -16.531 42.031 24.141 1 76.94 58 VAL B N 1
ATOM 5035 C CA . VAL B 1 58 ? -16.641 42.312 25.562 1 76.94 58 VAL B CA 1
ATOM 5036 C C . VAL B 1 58 ? -15.281 42.75 26.094 1 76.94 58 VAL B C 1
ATOM 5038 O O . VAL B 1 58 ? -15.203 43.562 27.047 1 76.94 58 VAL B O 1
ATOM 5041 N N . SER B 1 59 ? -14.227 42.219 25.5 1 76.5 59 SER B N 1
ATOM 5042 C CA . SER B 1 59 ? -12.883 42.625 25.906 1 76.5 59 SER B CA 1
ATOM 5043 C C . SER B 1 59 ? -12.656 44.125 25.656 1 76.5 59 SER B C 1
ATOM 5045 O O . SER B 1 59 ? -11.922 44.781 26.406 1 76.5 59 SER B O 1
ATOM 5047 N N . LYS B 1 60 ? -13.305 44.656 24.641 1 73.19 60 LYS B N 1
ATOM 5048 C CA . LYS B 1 60 ? -13.242 46.094 24.375 1 73.19 60 LYS B CA 1
ATOM 5049 C C . LYS B 1 60 ? -13.812 46.875 25.547 1 73.19 60 LYS B C 1
ATOM 5051 O O . LYS B 1 60 ? -13.172 47.812 26.031 1 73.19 60 LYS B O 1
ATOM 5056 N N . TYR B 1 61 ? -14.969 46.438 25.969 1 71.12 61 TYR B N 1
ATOM 5057 C CA . TYR B 1 61 ? -15.641 47.156 27.031 1 71.12 61 TYR B CA 1
ATOM 5058 C C . TYR B 1 61 ? -14.867 47.062 28.344 1 71.12 61 TYR B C 1
ATOM 5060 O O . TYR B 1 61 ? -14.852 48 29.156 1 71.12 61 TYR B O 1
ATOM 5068 N N . LEU B 1 62 ? -14.195 45.969 28.469 1 71.81 62 LEU B N 1
ATOM 5069 C CA . LEU B 1 62 ? -13.406 45.75 29.672 1 71.81 62 LEU B CA 1
ATOM 5070 C C . LEU B 1 62 ? -12.219 46.719 29.703 1 71.81 62 LEU B C 1
ATOM 5072 O O . LEU B 1 62 ? -11.969 47.375 30.719 1 71.81 62 LEU B O 1
ATOM 5076 N N . ILE B 1 63 ? -11.516 46.844 28.594 1 71.69 63 ILE B N 1
ATOM 5077 C CA . ILE B 1 63 ? -10.32 47.688 28.531 1 71.69 63 ILE B CA 1
ATOM 5078 C C . ILE B 1 63 ? -10.703 49.156 28.594 1 71.69 63 ILE B C 1
ATOM 5080 O O . ILE B 1 63 ? -10.023 49.938 29.25 1 71.69 63 ILE B O 1
ATOM 5084 N N . ASP B 1 64 ? -11.812 49.438 27.953 1 70.69 64 ASP B N 1
ATOM 5085 C CA . ASP B 1 64 ? -12.266 50.812 28 1 70.69 64 ASP B CA 1
ATOM 5086 C C . ASP B 1 64 ? -12.688 51.188 29.422 1 70.69 64 ASP B C 1
ATOM 5088 O O . ASP B 1 64 ? -12.477 52.344 29.844 1 70.69 64 ASP B O 1
ATOM 5092 N N . ALA B 1 65 ? -13.289 50.219 30.109 1 66 65 ALA B N 1
ATOM 5093 C CA . ALA B 1 65 ? -13.719 50.5 31.484 1 66 65 ALA B CA 1
ATOM 5094 C C . ALA B 1 65 ? -12.523 50.656 32.406 1 66 65 ALA B C 1
ATOM 5096 O O . ALA B 1 65 ? -12.547 51.5 33.344 1 66 65 ALA B O 1
ATOM 5097 N N . VAL B 1 66 ? -11.555 49.906 32.125 1 64.62 66 VAL B N 1
ATOM 5098 C CA . VAL B 1 66 ? -10.375 49.938 32.969 1 64.62 66 VAL B CA 1
ATOM 5099 C C . VAL B 1 66 ? -9.625 51.25 32.75 1 64.62 66 VAL B C 1
ATOM 5101 O O . VAL B 1 66 ? -9.078 51.844 33.688 1 64.62 66 VAL B O 1
ATOM 5104 N N . THR B 1 67 ? -9.477 51.594 31.438 1 61.34 67 THR B N 1
ATOM 5105 C CA . THR B 1 67 ? -8.734 52.812 31.125 1 61.34 67 THR B CA 1
ATOM 5106 C C . THR B 1 67 ? -9.578 54.062 31.438 1 61.34 67 THR B C 1
ATOM 5108 O O . THR B 1 67 ? -9.039 55.125 31.641 1 61.34 67 THR B O 1
ATOM 5111 N N . GLY B 1 68 ? -10.852 53.812 31.406 1 59.97 68 GLY B N 1
ATOM 5112 C CA . GLY B 1 68 ? -11.711 54.906 31.75 1 59.97 68 GLY B CA 1
ATOM 5113 C C . GLY B 1 68 ? -12.141 54.906 33.219 1 59.97 68 GLY B C 1
ATOM 5114 O O . GLY B 1 68 ? -11.766 54.031 33.969 1 59.97 68 GLY B O 1
ATOM 5115 N N . VAL B 1 69 ? -12.766 55.875 33.719 1 48.84 69 VAL B N 1
ATOM 5116 C CA . VAL B 1 69 ? -13.109 56.25 35.094 1 48.84 69 VAL B CA 1
ATOM 5117 C C . VAL B 1 69 ? -14.141 55.25 35.625 1 48.84 69 VAL B C 1
ATOM 5119 O O . VAL B 1 69 ? -14.453 55.281 36.812 1 48.84 69 VAL B O 1
ATOM 5122 N N . ARG B 1 70 ? -14.852 54.406 34.844 1 54.94 70 ARG B N 1
ATOM 5123 C CA . ARG B 1 70 ? -15.953 53.75 35.5 1 54.94 70 ARG B CA 1
ATOM 5124 C C . ARG B 1 70 ? -15.555 52.344 35.938 1 54.94 70 ARG B C 1
ATOM 5126 O O . ARG B 1 70 ? -15.609 51.406 35.156 1 54.94 70 ARG B O 1
ATOM 5133 N N . LYS B 1 71 ? -14.984 52.188 37.156 1 60 71 LYS B N 1
ATOM 5134 C CA . LYS B 1 71 ? -14.383 51.031 37.812 1 60 71 LYS B CA 1
ATOM 5135 C C . LYS B 1 71 ? -15.43 49.969 38.094 1 60 71 LYS B C 1
ATOM 5137 O O . LYS B 1 71 ? -15.094 48.812 38.344 1 60 71 LYS B O 1
ATOM 5142 N N . ASP B 1 72 ? -16.75 50.312 38.094 1 59.09 72 ASP B N 1
ATOM 5143 C CA . ASP B 1 72 ? -17.719 49.438 38.719 1 59.09 72 ASP B CA 1
ATOM 5144 C C . ASP B 1 72 ? -18 48.219 37.844 1 59.09 72 ASP B C 1
ATOM 5146 O O . ASP B 1 72 ? -18.328 47.125 38.344 1 59.09 72 ASP B O 1
ATOM 5150 N N . LYS B 1 73 ? -17.75 48.375 36.5 1 68.69 73 LYS B N 1
ATOM 5151 C CA . LYS B 1 73 ? -18.25 47.281 35.688 1 68.69 73 LYS B CA 1
ATOM 5152 C C . LYS B 1 73 ? -17.109 46.406 35.156 1 68.69 73 LYS B C 1
ATOM 5154 O O . LYS B 1 73 ? -17.281 45.656 34.219 1 68.69 73 LYS B O 1
ATOM 5159 N N . ILE B 1 74 ? -16.094 46.5 35.906 1 74.69 74 ILE B N 1
ATOM 5160 C CA . ILE B 1 74 ? -14.914 45.781 35.438 1 74.69 74 ILE B CA 1
ATOM 5161 C C . ILE B 1 74 ? -15.078 44.281 35.719 1 74.69 74 ILE B C 1
ATOM 5163 O O . ILE B 1 74 ? -14.797 43.438 34.844 1 74.69 74 ILE B O 1
ATOM 5167 N N . LEU B 1 75 ? -15.609 44.031 36.844 1 71.69 75 LEU B N 1
ATOM 5168 C CA . LEU B 1 75 ? -15.75 42.625 37.25 1 71.69 75 LEU B CA 1
ATOM 5169 C C . LEU B 1 75 ? -16.781 41.938 36.375 1 71.69 75 LEU B C 1
ATOM 5171 O O . LEU B 1 75 ? -16.609 40.75 36.031 1 71.69 75 LEU B O 1
ATOM 5175 N N . LEU B 1 76 ? -17.812 42.656 36.031 1 76.81 76 LEU B N 1
ATOM 5176 C CA . LEU B 1 76 ? -18.875 42.062 35.219 1 76.81 76 LEU B CA 1
ATOM 5177 C C . LEU B 1 76 ? -18.344 41.719 33.812 1 76.81 76 LEU B C 1
ATOM 5179 O O . LEU B 1 76 ? -18.609 40.625 33.312 1 76.81 76 LEU B O 1
ATOM 5183 N N . PHE B 1 77 ? -17.531 42.562 33.281 1 79.56 77 PHE B N 1
ATOM 5184 C CA . PHE B 1 77 ? -17.016 42.344 31.938 1 79.56 77 PHE B CA 1
ATOM 5185 C C . PHE B 1 77 ? -15.953 41.219 31.953 1 79.56 77 PHE B C 1
ATOM 5187 O O . PHE B 1 77 ? -15.859 40.438 31 1 79.56 77 PHE B O 1
ATOM 5194 N N . ALA B 1 78 ? -15.312 41.125 33 1 75.06 78 ALA B N 1
ATOM 5195 C CA . ALA B 1 78 ? -14.305 40.062 33.125 1 75.06 78 ALA B CA 1
ATOM 5196 C C . ALA B 1 78 ? -14.953 38.688 33.219 1 75.06 78 ALA B C 1
ATOM 5198 O O . ALA B 1 78 ? -14.508 37.75 32.594 1 75.06 78 ALA B O 1
ATOM 5199 N N . VAL B 1 79 ? -15.969 38.656 34 1 75.38 79 VAL B N 1
ATOM 5200 C CA . VAL B 1 79 ? -16.672 37.406 34.188 1 75.38 79 VAL B CA 1
ATOM 5201 C C . VAL B 1 79 ? -17.359 37 32.875 1 75.38 79 VAL B C 1
ATOM 5203 O O . VAL B 1 79 ? -17.406 35.812 32.531 1 75.38 79 VAL B O 1
ATOM 5206 N N . LEU B 1 80 ? -17.812 37.906 32.156 1 82.25 80 LEU B N 1
ATOM 5207 C CA . LEU B 1 80 ? -18.5 37.625 30.891 1 82.25 80 LEU B CA 1
ATOM 5208 C C . LEU B 1 80 ? -17.531 37.094 29.844 1 82.25 80 LEU B C 1
ATOM 5210 O O . LEU B 1 80 ? -17.875 36.188 29.062 1 82.25 80 LEU B O 1
ATOM 5214 N N . ILE B 1 81 ? -16.359 37.594 29.875 1 80.44 81 ILE B N 1
ATOM 5215 C CA . ILE B 1 81 ? -15.344 37.125 28.938 1 80.44 81 ILE B CA 1
ATOM 5216 C C . ILE B 1 81 ? -14.977 35.688 29.234 1 80.44 81 ILE B C 1
ATOM 5218 O O . ILE B 1 81 ? -14.875 34.844 28.328 1 80.44 81 ILE B O 1
ATOM 5222 N N . ILE B 1 82 ? -14.867 35.344 30.5 1 76.31 82 ILE B N 1
ATOM 5223 C CA . ILE B 1 82 ? -14.492 34 30.922 1 76.31 82 ILE B CA 1
ATOM 5224 C C . ILE B 1 82 ? -15.609 33.031 30.578 1 76.31 82 ILE B C 1
ATOM 5226 O O . ILE B 1 82 ? -15.352 31.922 30.094 1 76.31 82 ILE B O 1
ATOM 5230 N N . CYS B 1 83 ? -16.75 33.531 30.844 1 80.19 83 CYS B N 1
ATOM 5231 C CA . CYS B 1 83 ? -17.906 32.656 30.562 1 80.19 83 CYS B CA 1
ATOM 5232 C C . CYS B 1 83 ? -18.047 32.406 29.062 1 80.19 83 CYS B C 1
ATOM 5234 O O . CYS B 1 83 ? -18.328 31.297 28.641 1 80.19 83 CYS B O 1
ATOM 5236 N N . MET B 1 84 ? -17.797 33.344 28.266 1 85.31 84 MET B N 1
ATOM 5237 C CA . MET B 1 84 ? -17.938 33.219 26.828 1 85.31 84 MET B CA 1
ATOM 5238 C C . MET B 1 84 ? -16.828 32.344 26.25 1 85.31 84 MET B C 1
ATOM 5240 O O . MET B 1 84 ? -17.062 31.531 25.344 1 85.31 84 MET B O 1
ATOM 5244 N N . THR B 1 85 ? -15.695 32.5 26.781 1 78.06 85 THR B N 1
ATOM 5245 C CA . THR B 1 85 ? -14.578 31.688 26.312 1 78.06 85 THR B CA 1
ATOM 5246 C C . THR B 1 85 ? -14.758 30.219 26.719 1 78.06 85 THR B C 1
ATOM 5248 O O . THR B 1 85 ? -14.469 29.312 25.938 1 78.06 85 THR B O 1
ATOM 5251 N N . ALA B 1 86 ? -15.18 30.031 27.938 1 78.25 86 ALA B N 1
ATOM 5252 C CA . ALA B 1 86 ? -15.469 28.672 28.406 1 78.25 86 ALA B CA 1
ATOM 5253 C C . ALA B 1 86 ? -16.531 28.016 27.547 1 78.25 86 ALA B C 1
ATOM 5255 O O . ALA B 1 86 ? -16.438 26.828 27.219 1 78.25 86 ALA B O 1
ATOM 5256 N N . ALA B 1 87 ? -17.516 28.812 27.234 1 83.31 87 ALA B N 1
ATOM 5257 C CA . ALA B 1 87 ? -18.578 28.297 26.375 1 83.31 87 ALA B CA 1
ATOM 5258 C C . ALA B 1 87 ? -18.016 27.906 25 1 83.31 87 ALA B C 1
ATOM 5260 O O . ALA B 1 87 ? -18.438 26.922 24.406 1 83.31 87 ALA B O 1
ATOM 5261 N N . GLY B 1 88 ? -17.078 28.609 24.578 1 81.25 88 GLY B N 1
ATOM 5262 C CA . GLY B 1 88 ? -16.438 28.297 23.328 1 81.25 88 GLY B CA 1
ATOM 5263 C C . GLY B 1 88 ? -15.641 27 23.359 1 81.25 88 GLY B C 1
ATOM 5264 O O . GLY B 1 88 ? -15.711 26.188 22.438 1 81.25 88 GLY B O 1
ATOM 5265 N N . ILE B 1 89 ? -15.023 26.75 24.422 1 77.19 89 ILE B N 1
ATOM 5266 C CA . ILE B 1 89 ? -14.203 25.562 24.594 1 77.19 89 ILE B CA 1
ATOM 5267 C C . ILE B 1 89 ? -15.102 24.328 24.672 1 77.19 89 ILE B C 1
ATOM 5269 O O . ILE B 1 89 ? -14.82 23.312 24.047 1 77.19 89 ILE B O 1
ATOM 5273 N N . ILE B 1 90 ? -16.094 24.5 25.406 1 80.94 90 ILE B N 1
ATOM 5274 C CA . ILE B 1 90 ? -17.031 23.391 25.578 1 80.94 90 ILE B CA 1
ATOM 5275 C C . ILE B 1 90 ? -17.688 23.078 24.234 1 80.94 90 ILE B C 1
ATOM 5277 O O . ILE B 1 90 ? -17.859 21.906 23.875 1 80.94 90 ILE B O 1
ATOM 5281 N N . SER B 1 91 ? -18.047 24.109 23.547 1 84.5 91 SER B N 1
ATOM 5282 C CA . SER B 1 91 ? -18.641 23.906 22.234 1 84.5 91 SER B CA 1
ATOM 5283 C C . SER B 1 91 ? -17.688 23.188 21.297 1 84.5 91 SER B C 1
ATOM 5285 O O . SER B 1 91 ? -18.078 22.312 20.531 1 84.5 91 SER B O 1
ATOM 5287 N N . ASN B 1 92 ? -16.5 23.453 21.375 1 78.38 92 ASN B N 1
ATOM 5288 C CA . ASN B 1 92 ? -15.492 22.812 20.531 1 78.38 92 ASN B CA 1
ATOM 5289 C C . ASN B 1 92 ? -15.281 21.359 20.906 1 78.38 92 ASN B C 1
ATOM 5291 O O . ASN B 1 92 ? -15.039 20.516 20.031 1 78.38 92 ASN B O 1
ATOM 5295 N N . ALA B 1 93 ? -15.32 21.125 22.141 1 76.56 93 ALA B N 1
ATOM 5296 C CA . ALA B 1 93 ? -15.195 19.75 22.594 1 76.56 93 ALA B CA 1
ATOM 5297 C C . ALA B 1 93 ? -16.344 18.891 22.109 1 76.56 93 ALA B C 1
ATOM 5299 O O . ALA B 1 93 ? -16.141 17.75 21.672 1 76.56 93 ALA B O 1
ATOM 5300 N N . VAL B 1 94 ? -17.469 19.531 22.219 1 81.38 94 VAL B N 1
ATOM 5301 C CA . VAL B 1 94 ? -18.672 18.812 21.781 1 81.38 94 VAL B CA 1
ATOM 5302 C C . VAL B 1 94 ? -18.609 18.562 20.266 1 81.38 94 VAL B C 1
ATOM 5304 O O . VAL B 1 94 ? -18.906 17.469 19.797 1 81.38 94 VAL B O 1
ATOM 5307 N N . ILE B 1 95 ? -18.203 19.5 19.594 1 82.94 95 ILE B N 1
ATOM 5308 C CA . ILE B 1 95 ? -18.078 19.406 18.141 1 82.94 95 ILE B CA 1
ATOM 5309 C C . ILE B 1 95 ? -17.078 18.328 17.766 1 82.94 95 ILE B C 1
ATOM 5311 O O . ILE B 1 95 ? -17.312 17.531 16.875 1 82.94 95 ILE B O 1
ATOM 5315 N N . SER B 1 96 ? -16 18.344 18.453 1 78.5 96 SER B N 1
ATOM 5316 C CA . SER B 1 96 ? -14.938 17.391 18.141 1 78.5 96 SER B CA 1
ATOM 5317 C C . SER B 1 96 ? -15.391 15.953 18.375 1 78.5 96 SER B C 1
ATOM 5319 O O . SER B 1 96 ? -15.078 15.055 17.594 1 78.5 96 SER B O 1
ATOM 5321 N N . ARG B 1 97 ? -16.141 15.844 19.406 1 78.75 97 ARG B N 1
ATOM 5322 C CA . ARG B 1 97 ? -16.641 14.516 19.734 1 78.75 97 ARG B CA 1
ATOM 5323 C C . ARG B 1 97 ? -17.656 14.039 18.703 1 78.75 97 ARG B C 1
ATOM 5325 O O . ARG B 1 97 ? -17.609 12.898 18.25 1 78.75 97 ARG B O 1
ATOM 5332 N N . ILE B 1 98 ? -18.531 14.883 18.391 1 83.38 98 ILE B N 1
ATOM 5333 C CA . ILE B 1 98 ? -19.578 14.531 17.422 1 83.38 98 ILE B CA 1
ATOM 5334 C C . ILE B 1 98 ? -18.953 14.273 16.062 1 83.38 98 ILE B C 1
ATOM 5336 O O . ILE B 1 98 ? -19.312 13.32 15.375 1 83.38 98 ILE B O 1
ATOM 5340 N N . SER B 1 99 ? -18.047 15.094 15.719 1 82.69 99 SER B N 1
ATOM 5341 C CA . SER B 1 99 ? -17.375 14.953 14.43 1 82.69 99 SER B CA 1
ATOM 5342 C C . SER B 1 99 ? -16.641 13.625 14.328 1 82.69 99 SER B C 1
ATOM 5344 O O . SER B 1 99 ? -16.719 12.938 13.312 1 82.69 99 SER B O 1
ATOM 5346 N N . ALA B 1 100 ? -15.961 13.289 15.375 1 79.06 100 ALA B N 1
ATOM 5347 C CA . ALA B 1 100 ? -15.195 12.039 15.383 1 79.06 100 ALA B CA 1
ATOM 5348 C C . ALA B 1 100 ? -16.125 10.836 15.258 1 79.06 100 ALA B C 1
ATOM 5350 O O . ALA B 1 100 ? -15.828 9.898 14.516 1 79.06 100 ALA B O 1
ATOM 5351 N N . ARG B 1 101 ? -17.172 10.922 15.984 1 82.62 101 ARG B N 1
ATOM 5352 C CA . ARG B 1 101 ? -18.125 9.812 15.961 1 82.62 101 ARG B CA 1
ATOM 5353 C C . ARG B 1 101 ? -18.75 9.648 14.578 1 82.62 101 ARG B C 1
ATOM 5355 O O . ARG B 1 101 ? -18.812 8.531 14.055 1 82.62 101 ARG B O 1
ATOM 5362 N N . ILE B 1 102 ? -19.172 10.656 14.023 1 84.12 102 ILE B N 1
ATOM 5363 C CA . ILE B 1 102 ? -19.844 10.594 12.727 1 84.12 102 ILE B CA 1
ATOM 5364 C C . ILE B 1 102 ? -18.844 10.156 11.656 1 84.12 102 ILE B C 1
ATOM 5366 O O . ILE B 1 102 ? -19.203 9.422 10.734 1 84.12 102 ILE B O 1
ATOM 5370 N N . ASN B 1 103 ? -17.625 10.617 11.766 1 83.94 103 ASN B N 1
ATOM 5371 C CA . ASN B 1 103 ? -16.578 10.258 10.805 1 83.94 103 ASN B CA 1
ATOM 5372 C C . ASN B 1 103 ? -16.344 8.75 10.773 1 83.94 103 ASN B C 1
ATOM 5374 O O . ASN B 1 103 ? -16.266 8.156 9.695 1 83.94 103 ASN B O 1
ATOM 5378 N N . VAL B 1 104 ? -16.312 8.172 11.961 1 84.88 104 VAL B N 1
ATOM 5379 C CA . VAL B 1 104 ? -16.031 6.738 12.055 1 84.88 104 VAL B CA 1
ATOM 5380 C C . VAL B 1 104 ? -17.219 5.949 11.508 1 84.88 104 VAL B C 1
ATOM 5382 O O . VAL B 1 104 ? -17.047 4.969 10.781 1 84.88 104 VAL B O 1
ATOM 5385 N N . VAL B 1 105 ? -18.406 6.363 11.906 1 85.69 105 VAL B N 1
ATOM 5386 C CA . VAL B 1 105 ? -19.609 5.645 11.5 1 85.69 105 VAL B CA 1
ATOM 5387 C C . VAL B 1 105 ? -19.781 5.73 9.984 1 85.69 105 VAL B C 1
ATOM 5389 O O . VAL B 1 105 ? -20.078 4.73 9.328 1 85.69 105 VAL B O 1
ATOM 5392 N N . ILE B 1 106 ? -19.578 6.887 9.445 1 85.12 106 ILE B N 1
ATOM 5393 C CA . ILE B 1 106 ? -19.766 7.078 8.008 1 85.12 106 ILE B CA 1
ATOM 5394 C C . ILE B 1 106 ? -18.672 6.316 7.25 1 85.12 106 ILE B C 1
ATOM 5396 O O . ILE B 1 106 ? -18.938 5.727 6.203 1 85.12 106 ILE B O 1
ATOM 5400 N N . GLN B 1 107 ? -17.453 6.422 7.691 1 87.25 107 GLN B N 1
ATOM 5401 C CA . GLN B 1 107 ? -16.359 5.688 7.07 1 87.25 107 GLN B CA 1
ATOM 5402 C C . GLN B 1 107 ? -16.672 4.195 7 1 87.25 107 GLN B C 1
ATOM 5404 O O . GLN B 1 107 ? -16.469 3.557 5.969 1 87.25 107 GLN B O 1
ATOM 5409 N N . ASN B 1 108 ? -17.172 3.705 8.117 1 86.44 108 ASN B N 1
ATOM 5410 C CA . ASN B 1 108 ? -17.516 2.287 8.203 1 86.44 108 ASN B CA 1
ATOM 5411 C C . ASN B 1 108 ? -18.656 1.924 7.25 1 86.44 108 ASN B C 1
ATOM 5413 O O . ASN B 1 108 ? -18.641 0.853 6.641 1 86.44 108 ASN B O 1
ATOM 5417 N N . GLU B 1 109 ? -19.594 2.732 7.191 1 85.88 109 GLU B N 1
ATOM 5418 C CA . GLU B 1 109 ? -20.734 2.469 6.328 1 85.88 109 GLU B CA 1
ATOM 5419 C C . GLU B 1 109 ? -20.344 2.512 4.855 1 85.88 109 GLU B C 1
ATOM 5421 O O . GLU B 1 109 ? -20.797 1.685 4.062 1 85.88 109 GLU B O 1
ATOM 5426 N N . ILE B 1 110 ? -19.531 3.436 4.504 1 87.88 110 ILE B N 1
ATOM 5427 C CA . ILE B 1 110 ? -19.094 3.539 3.117 1 87.88 110 ILE B CA 1
ATOM 5428 C C . ILE B 1 110 ? -18.281 2.305 2.742 1 87.88 110 ILE B C 1
ATOM 5430 O O . ILE B 1 110 ? -18.469 1.727 1.671 1 87.88 110 ILE B O 1
ATOM 5434 N N . GLN B 1 111 ? -17.391 2.018 3.631 1 88.56 111 GLN B N 1
ATOM 5435 C CA . GLN B 1 111 ? -16.547 0.858 3.377 1 88.56 111 GLN B CA 1
ATOM 5436 C C . GLN B 1 111 ? -17.375 -0.412 3.234 1 88.56 111 GLN B C 1
ATOM 5438 O O . GLN B 1 111 ? -17.125 -1.231 2.35 1 88.56 111 GLN B O 1
ATOM 5443 N N . ALA B 1 112 ? -18.328 -0.584 4.117 1 87.5 112 ALA B N 1
ATOM 5444 C CA . ALA B 1 112 ? -19.188 -1.76 4.082 1 87.5 112 ALA B CA 1
ATOM 5445 C C . ALA B 1 112 ? -20 -1.802 2.791 1 87.5 112 ALA B C 1
ATOM 5447 O O . ALA B 1 112 ? -20.141 -2.857 2.168 1 87.5 112 ALA B O 1
ATOM 5448 N N . ASP B 1 113 ? -20.516 -0.688 2.424 1 87.69 113 ASP B N 1
ATOM 5449 C CA . ASP B 1 113 ? -21.344 -0.614 1.225 1 87.69 113 ASP B CA 1
ATOM 5450 C C . ASP B 1 113 ? -20.531 -0.919 -0.028 1 87.69 113 ASP B C 1
ATOM 5452 O O . ASP B 1 113 ? -20.984 -1.634 -0.919 1 87.69 113 ASP B O 1
ATOM 5456 N N . ILE B 1 114 ? -19.375 -0.396 -0.121 1 88.94 114 ILE B N 1
ATOM 5457 C CA . ILE B 1 114 ? -18.531 -0.586 -1.298 1 88.94 114 ILE B CA 1
ATOM 5458 C C . ILE B 1 114 ? -18.031 -2.029 -1.35 1 88.94 114 ILE B C 1
ATOM 5460 O O . ILE B 1 114 ? -17.969 -2.635 -2.422 1 88.94 114 ILE B O 1
ATOM 5464 N N . PHE B 1 115 ? -17.688 -2.512 -0.252 1 88.81 115 PHE B N 1
ATOM 5465 C CA . PHE B 1 115 ? -17.234 -3.898 -0.192 1 88.81 115 PHE B CA 1
ATOM 5466 C C . PHE B 1 115 ? -18.359 -4.844 -0.637 1 88.81 115 PHE B C 1
ATOM 5468 O O . PHE B 1 115 ? -18.109 -5.773 -1.406 1 88.81 115 PHE B O 1
ATOM 5475 N N . GLN B 1 116 ? -19.484 -4.629 -0.073 1 88.31 116 GLN B N 1
ATOM 5476 C CA . GLN B 1 116 ? -20.625 -5.445 -0.463 1 88.31 116 GLN B CA 1
ATOM 5477 C C . GLN B 1 116 ? -20.875 -5.348 -1.964 1 88.31 116 GLN B C 1
ATOM 5479 O O . GLN B 1 116 ? -21.156 -6.355 -2.617 1 88.31 116 GLN B O 1
ATOM 5484 N N . LYS B 1 117 ? -20.812 -4.168 -2.404 1 89.81 117 LYS B N 1
ATOM 5485 C CA . LYS B 1 117 ? -21.031 -3.961 -3.832 1 89.81 117 LYS B CA 1
ATOM 5486 C C . LYS B 1 117 ? -20 -4.711 -4.664 1 89.81 117 LYS B C 1
ATOM 5488 O O . LYS B 1 117 ? -20.328 -5.305 -5.691 1 89.81 117 LYS B O 1
ATOM 5493 N N . LEU B 1 118 ? -18.797 -4.707 -4.27 1 89.38 118 LEU B N 1
ATOM 5494 C CA . LEU B 1 118 ? -17.719 -5.375 -4.992 1 89.38 118 LEU B CA 1
ATOM 5495 C C . LEU B 1 118 ? -17.922 -6.887 -4.984 1 89.38 118 LEU B C 1
ATOM 5497 O O . LEU B 1 118 ? -17.578 -7.562 -5.961 1 89.38 118 LEU B O 1
ATOM 5501 N N . LEU B 1 119 ? -18.453 -7.383 -3.91 1 88.69 119 LEU B N 1
ATOM 5502 C CA . LEU B 1 119 ? -18.688 -8.82 -3.797 1 88.69 119 LEU B CA 1
ATOM 5503 C C . LEU B 1 119 ? -19.781 -9.266 -4.762 1 88.69 119 LEU B C 1
ATOM 5505 O O . LEU B 1 119 ? -19.734 -10.383 -5.285 1 88.69 119 LEU B O 1
ATOM 5509 N N . TYR B 1 120 ? -20.703 -8.398 -5.012 1 89.44 120 TYR B N 1
ATOM 5510 C CA . TYR B 1 120 ? -21.875 -8.789 -5.801 1 89.44 120 TYR B CA 1
ATOM 5511 C C . TYR B 1 120 ? -21.766 -8.266 -7.23 1 89.44 120 TYR B C 1
ATOM 5513 O O . TYR B 1 120 ? -22.688 -8.422 -8.031 1 89.44 120 TYR B O 1
ATOM 5521 N N . THR B 1 121 ? -20.703 -7.656 -7.574 1 90.12 121 THR B N 1
ATOM 5522 C CA . THR B 1 121 ? -20.484 -7.129 -8.914 1 90.12 121 THR B CA 1
ATOM 5523 C C . THR B 1 121 ? -20.078 -8.242 -9.875 1 90.12 121 THR B C 1
ATOM 5525 O O . THR B 1 121 ? -19.531 -9.266 -9.453 1 90.12 121 THR B O 1
ATOM 5528 N N . GLU B 1 122 ? -20.344 -8.031 -11.18 1 88.81 122 GLU B N 1
ATOM 5529 C CA . GLU B 1 122 ? -19.969 -8.992 -12.219 1 88.81 122 GLU B CA 1
ATOM 5530 C C . GLU B 1 122 ? -18.453 -9.172 -12.281 1 88.81 122 GLU B C 1
ATOM 5532 O O . GLU B 1 122 ? -17.703 -8.203 -12.164 1 88.81 122 GLU B O 1
ATOM 5537 N N . TRP B 1 123 ? -18.094 -10.375 -12.438 1 85.69 123 TRP B N 1
ATOM 5538 C CA . TRP B 1 123 ? -16.672 -10.734 -12.453 1 85.69 123 TRP B CA 1
ATOM 5539 C C . TRP B 1 123 ? -15.938 -9.984 -13.562 1 85.69 123 TRP B C 1
ATOM 5541 O O . TRP B 1 123 ? -14.812 -9.531 -13.367 1 85.69 123 TRP B O 1
ATOM 5551 N N . LYS B 1 124 ? -16.578 -9.836 -14.688 1 81.5 124 LYS B N 1
ATOM 5552 C CA . LYS B 1 124 ? -15.961 -9.195 -15.844 1 81.5 124 LYS B CA 1
ATOM 5553 C C . LYS B 1 124 ? -15.586 -7.746 -15.539 1 81.5 124 LYS B C 1
ATOM 5555 O O . LYS B 1 124 ? -14.523 -7.277 -15.945 1 81.5 124 LYS B O 1
ATOM 5560 N N . GLU B 1 125 ? -16.422 -7.152 -14.828 1 82 125 GLU B N 1
ATOM 5561 C CA . GLU B 1 125 ? -16.203 -5.75 -14.492 1 82 125 GLU B CA 1
ATOM 5562 C C . GLU B 1 125 ? -15.109 -5.609 -13.43 1 82 125 GLU B C 1
ATOM 5564 O O . GLU B 1 125 ? -14.406 -4.598 -13.383 1 82 125 GLU B O 1
ATOM 5569 N N . LEU B 1 126 ? -14.969 -6.57 -12.594 1 81.31 126 LEU B N 1
ATOM 5570 C CA . LEU B 1 126 ? -13.984 -6.531 -11.516 1 81.31 126 LEU B CA 1
ATOM 5571 C C . LEU B 1 126 ? -12.57 -6.672 -12.07 1 81.31 126 LEU B C 1
ATOM 5573 O O . LEU B 1 126 ? -11.609 -6.211 -11.445 1 81.31 126 LEU B O 1
ATOM 5577 N N . GLN B 1 127 ? -12.492 -7.367 -13.188 1 76.56 127 GLN B N 1
ATOM 5578 C CA . GLN B 1 127 ? -11.188 -7.633 -13.773 1 76.56 127 GLN B CA 1
ATOM 5579 C C . GLN B 1 127 ? -10.531 -6.348 -14.273 1 76.56 127 GLN B C 1
ATOM 5581 O O . GLN B 1 127 ? -9.32 -6.297 -14.477 1 76.56 127 GLN B O 1
ATOM 5586 N N . GLN B 1 128 ? -11.305 -5.375 -14.359 1 73 128 GLN B N 1
ATOM 5587 C CA . GLN B 1 128 ? -10.766 -4.102 -14.82 1 73 128 GLN B CA 1
ATOM 5588 C C . GLN B 1 128 ? -9.977 -3.406 -13.711 1 73 128 GLN B C 1
ATOM 5590 O O . GLN B 1 128 ? -9.156 -2.521 -13.984 1 73 128 GLN B O 1
ATOM 5595 N N . PHE B 1 129 ? -10.242 -3.951 -12.57 1 75.88 129 PHE B N 1
ATOM 5596 C CA . PHE B 1 129 ? -9.562 -3.326 -11.445 1 75.88 129 PHE B CA 1
ATOM 5597 C C . PHE B 1 129 ? -8.445 -4.219 -10.922 1 75.88 129 PHE B C 1
ATOM 5599 O O . PHE B 1 129 ? -8.562 -5.449 -10.945 1 75.88 129 PHE B O 1
ATOM 5606 N N . ARG B 1 130 ? -7.418 -3.596 -10.516 1 68.81 130 ARG B N 1
ATOM 5607 C CA . ARG B 1 130 ? -6.363 -4.32 -9.812 1 68.81 130 ARG B CA 1
ATOM 5608 C C . ARG B 1 130 ? -6.688 -4.461 -8.328 1 68.81 130 ARG B C 1
ATOM 5610 O O . ARG B 1 130 ? -7.344 -3.598 -7.746 1 68.81 130 ARG B O 1
ATOM 5617 N N . SER B 1 131 ? -6.301 -5.629 -7.746 1 74 131 SER B N 1
ATOM 5618 C CA . SER B 1 131 ? -6.562 -5.887 -6.332 1 74 131 SER B CA 1
ATOM 5619 C C . SER B 1 131 ? -6.039 -4.754 -5.457 1 74 131 SER B C 1
ATOM 5621 O O . SER B 1 131 ? -6.715 -4.324 -4.52 1 74 131 SER B O 1
ATOM 5623 N N . GLY B 1 132 ? -4.906 -4.332 -5.77 1 66.19 132 GLY B N 1
ATOM 5624 C CA . GLY B 1 132 ? -4.336 -3.225 -5.02 1 66.19 132 GLY B CA 1
ATOM 5625 C C . GLY B 1 132 ? -5.156 -1.952 -5.113 1 66.19 132 GLY B C 1
ATOM 5626 O O . GLY B 1 132 ? -5.305 -1.229 -4.129 1 66.19 132 GLY B O 1
ATOM 5627 N N . ASP B 1 133 ? -5.656 -1.659 -6.238 1 74.94 133 ASP B N 1
ATOM 5628 C CA . ASP B 1 133 ? -6.484 -0.475 -6.445 1 74.94 133 ASP B CA 1
ATOM 5629 C C . ASP B 1 133 ? -7.773 -0.556 -5.633 1 74.94 133 ASP B C 1
ATOM 5631 O O . ASP B 1 133 ? -8.211 0.439 -5.051 1 74.94 133 ASP B O 1
ATOM 5635 N N . LEU B 1 134 ? -8.336 -1.71 -5.664 1 82.25 134 LEU B N 1
ATOM 5636 C CA . LEU B 1 134 ? -9.578 -1.896 -4.918 1 82.25 134 LEU B CA 1
ATOM 5637 C C . LEU B 1 134 ? -9.344 -1.725 -3.42 1 82.25 134 LEU B C 1
ATOM 5639 O O . LEU B 1 134 ? -10.156 -1.119 -2.723 1 82.25 134 LEU B O 1
ATOM 5643 N N . LEU B 1 135 ? -8.242 -2.207 -3.027 1 79.88 135 LEU B N 1
ATOM 5644 C CA . LEU B 1 135 ? -7.902 -2.07 -1.615 1 79.88 135 LEU B CA 1
ATOM 5645 C C . LEU B 1 135 ? -7.672 -0.608 -1.25 1 79.88 135 LEU B C 1
ATOM 5647 O O . LEU B 1 135 ? -8.094 -0.157 -0.181 1 79.88 135 LEU B O 1
ATOM 5651 N N . ASN B 1 136 ? -6.98 0.135 -2.094 1 76.06 136 ASN B N 1
ATOM 5652 C CA . ASN B 1 136 ? -6.742 1.556 -1.864 1 76.06 136 ASN B CA 1
ATOM 5653 C C . ASN B 1 136 ? -8.047 2.342 -1.81 1 76.06 136 ASN B C 1
ATOM 5655 O O . ASN B 1 136 ? -8.195 3.262 -1.001 1 76.06 136 ASN B O 1
ATOM 5659 N N . ARG B 1 137 ? -8.93 2.004 -2.646 1 80.75 137 ARG B N 1
ATOM 5660 C CA . ARG B 1 137 ? -10.227 2.674 -2.668 1 80.75 137 ARG B CA 1
ATOM 5661 C C . ARG B 1 137 ? -11 2.404 -1.381 1 80.75 137 ARG B C 1
ATOM 5663 O O . ARG B 1 137 ? -11.602 3.318 -0.812 1 80.75 137 ARG B O 1
ATOM 5670 N N . LEU B 1 138 ? -10.836 1.21 -0.943 1 85.38 138 LEU B N 1
ATOM 5671 C CA . LEU B 1 138 ? -11.594 0.816 0.241 1 85.38 138 LEU B CA 1
ATOM 5672 C C . LEU B 1 138 ? -10.953 1.374 1.507 1 85.38 138 LEU B C 1
ATOM 5674 O O . LEU B 1 138 ? -11.641 1.626 2.498 1 85.38 138 LEU B O 1
ATOM 5678 N N . SER B 1 139 ? -9.711 1.595 1.463 1 80.25 139 SER B N 1
ATOM 5679 C CA . SER B 1 139 ? -9.016 2.027 2.67 1 80.25 139 SER B CA 1
ATOM 5680 C C . SER B 1 139 ? -8.773 3.533 2.66 1 80.25 139 SER B C 1
ATOM 5682 O O . SER B 1 139 ? -9.398 4.273 3.424 1 80.25 139 SER B O 1
ATOM 5684 N N . ASN B 1 140 ? -8.078 4.039 1.669 1 75.44 140 ASN B N 1
ATOM 5685 C CA . ASN B 1 140 ? -7.652 5.434 1.648 1 75.44 140 ASN B CA 1
ATOM 5686 C C . ASN B 1 140 ? -8.75 6.348 1.121 1 75.44 140 ASN B C 1
ATOM 5688 O O . ASN B 1 140 ? -9.031 7.398 1.708 1 75.44 140 ASN B O 1
ATOM 5692 N N . ASP B 1 141 ? -9.336 5.973 0.054 1 81.19 141 ASP B N 1
ATOM 5693 C CA . ASP B 1 141 ? -10.344 6.844 -0.552 1 81.19 141 ASP B CA 1
ATOM 5694 C C . ASP B 1 141 ? -11.547 7.012 0.368 1 81.19 141 ASP B C 1
ATOM 5696 O O . ASP B 1 141 ? -12.109 8.109 0.471 1 81.19 141 ASP B O 1
ATOM 5700 N N . VAL B 1 142 ? -11.922 5.965 1.036 1 86.38 142 VAL B N 1
ATOM 5701 C CA . VAL B 1 142 ? -13.07 6.012 1.934 1 86.38 142 VAL B CA 1
ATOM 5702 C C . VAL B 1 142 ? -12.781 6.953 3.1 1 86.38 142 VAL B C 1
ATOM 5704 O O . VAL B 1 142 ? -13.648 7.734 3.506 1 86.38 142 VAL B O 1
ATOM 5707 N N . VAL B 1 143 ? -11.602 6.91 3.553 1 82.25 143 VAL B N 1
ATOM 5708 C CA . VAL B 1 143 ? -11.211 7.762 4.668 1 82.25 143 VAL B CA 1
ATOM 5709 C C . VAL B 1 143 ? -11.25 9.227 4.238 1 82.25 143 VAL B C 1
ATOM 5711 O O . VAL B 1 143 ? -11.742 10.086 4.977 1 82.25 143 VAL B O 1
ATOM 5714 N N . GLN B 1 144 ? -10.773 9.461 3.105 1 79 144 GLN B N 1
ATOM 5715 C CA . GLN B 1 144 ? -10.734 10.828 2.596 1 79 144 GLN B CA 1
ATOM 5716 C C . GLN B 1 144 ? -12.148 11.367 2.361 1 79 144 GLN B C 1
ATOM 5718 O O . GLN B 1 144 ? -12.422 12.539 2.637 1 79 144 GLN B O 1
ATOM 5723 N N . VAL B 1 145 ? -13 10.562 1.862 1 82.88 145 VAL B N 1
ATOM 5724 C CA . VAL B 1 145 ? -14.375 10.984 1.587 1 82.88 145 VAL B CA 1
ATOM 5725 C C . VAL B 1 145 ? -15.117 11.211 2.9 1 82.88 145 VAL B C 1
ATOM 5727 O O . VAL B 1 145 ? -15.844 12.195 3.043 1 82.88 145 VAL B O 1
ATOM 5730 N N . ALA B 1 146 ? -14.891 10.305 3.838 1 83.81 146 ALA B N 1
ATOM 5731 C CA . ALA B 1 146 ? -15.547 10.438 5.133 1 83.81 146 ALA B CA 1
ATOM 5732 C C . ALA B 1 146 ? -15.07 11.695 5.863 1 83.81 146 ALA B C 1
ATOM 5734 O O . ALA B 1 146 ? -15.875 12.445 6.41 1 83.81 146 ALA B O 1
ATOM 5735 N N . SER B 1 147 ? -13.766 11.883 5.84 1 77.81 147 SER B N 1
ATOM 5736 C CA . SER B 1 147 ? -13.203 13.055 6.496 1 77.81 147 SER B CA 1
ATOM 5737 C C . SER B 1 147 ? -13.641 14.344 5.809 1 77.81 147 SER B C 1
ATOM 5739 O O . SER B 1 147 ? -13.836 15.367 6.461 1 77.81 147 SER B O 1
ATOM 5741 N N . GLY B 1 148 ? -13.773 14.305 4.516 1 74.38 148 GLY B N 1
ATOM 5742 C CA . GLY B 1 148 ? -14.234 15.453 3.76 1 74.38 148 GLY B CA 1
ATOM 5743 C C . GLY B 1 148 ? -15.656 15.867 4.098 1 74.38 148 GLY B C 1
ATOM 5744 O O . GLY B 1 148 ? -15.93 17.047 4.328 1 74.38 148 GLY B O 1
ATOM 5745 N N . VAL B 1 149 ? -16.516 14.953 4.203 1 72.81 149 VAL B N 1
ATOM 5746 C CA . VAL B 1 149 ? -17.922 15.211 4.469 1 72.81 149 VAL B CA 1
ATOM 5747 C C . VAL B 1 149 ? -18.094 15.805 5.863 1 72.81 149 VAL B C 1
ATOM 5749 O O . VAL B 1 149 ? -18.875 16.734 6.059 1 72.81 149 VAL B O 1
ATOM 5752 N N . ILE B 1 150 ? -17.281 15.391 6.781 1 71.06 150 ILE B N 1
ATOM 5753 C CA . ILE B 1 150 ? -17.516 15.758 8.172 1 71.06 150 ILE B CA 1
ATOM 5754 C C . ILE B 1 150 ? -16.688 16.984 8.531 1 71.06 150 ILE B C 1
ATOM 5756 O O . ILE B 1 150 ? -17.125 17.844 9.305 1 71.06 150 ILE B O 1
ATOM 5760 N N . SER B 1 151 ? -15.477 16.906 8.039 1 67.81 151 SER B N 1
ATOM 5761 C CA . SER B 1 151 ? -14.602 17.984 8.508 1 67.81 151 SER B CA 1
ATOM 5762 C C . SER B 1 151 ? -14.727 19.219 7.641 1 67.81 151 SER B C 1
ATOM 5764 O O . SER B 1 151 ? -14.828 20.344 8.156 1 67.81 151 SER B O 1
ATOM 5766 N N . TRP B 1 152 ? -14.992 19.078 6.418 1 69.69 152 TRP B N 1
ATOM 5767 C CA . TRP B 1 152 ? -14.883 20.234 5.543 1 69.69 152 TRP B CA 1
ATOM 5768 C C . TRP B 1 152 ? -16.188 21.031 5.527 1 69.69 152 TRP B C 1
ATOM 5770 O O . TRP B 1 152 ? -16.156 22.266 5.605 1 69.69 152 TRP B O 1
ATOM 5780 N N . ILE B 1 153 ? -17.281 20.375 5.578 1 72.06 153 ILE B N 1
ATOM 5781 C CA . ILE B 1 153 ? -18.531 21.094 5.402 1 72.06 153 ILE B CA 1
ATOM 5782 C C . ILE B 1 153 ? -18.859 21.891 6.668 1 72.06 153 ILE B C 1
ATOM 5784 O O . ILE B 1 153 ? -19.047 23.109 6.613 1 72.06 153 ILE B O 1
ATOM 5788 N N . PRO B 1 154 ? -18.891 21.188 7.773 1 71.19 154 PRO B N 1
ATOM 5789 C CA . PRO B 1 154 ? -19.219 21.953 8.977 1 71.19 154 PRO B CA 1
ATOM 5790 C C . PRO B 1 154 ? -18.172 23.016 9.305 1 71.19 154 PRO B C 1
ATOM 5792 O O . PRO B 1 154 ? -18.516 24.109 9.734 1 71.19 154 PRO B O 1
ATOM 5795 N N . ASN B 1 155 ? -16.906 22.656 9.07 1 73.56 155 ASN B N 1
ATOM 5796 C CA . ASN B 1 155 ? -15.828 23.609 9.352 1 73.56 155 ASN B CA 1
ATOM 5797 C C . ASN B 1 155 ? -15.914 24.828 8.43 1 73.56 155 ASN B C 1
ATOM 5799 O O . ASN B 1 155 ? -15.648 25.953 8.852 1 73.56 155 ASN B O 1
ATOM 5803 N N . SER B 1 156 ? -16.328 24.562 7.203 1 77.38 156 SER B N 1
ATOM 5804 C CA . SER B 1 156 ? -16.484 25.672 6.258 1 77.38 156 SER B CA 1
ATOM 5805 C C . SER B 1 156 ? -17.594 26.625 6.699 1 77.38 156 SER B C 1
ATOM 5807 O O . SER B 1 156 ? -17.422 27.844 6.625 1 77.38 156 SER B O 1
ATOM 5809 N N . ILE B 1 157 ? -18.625 26.062 7.223 1 80.38 157 ILE B N 1
ATOM 5810 C CA . ILE B 1 157 ? -19.766 26.891 7.648 1 80.38 157 ILE B CA 1
ATOM 5811 C C . ILE B 1 157 ? -19.375 27.688 8.891 1 80.38 157 ILE B C 1
ATOM 5813 O O . ILE B 1 157 ? -19.656 28.875 8.977 1 80.38 157 ILE B O 1
ATOM 5817 N N . THR B 1 158 ? -18.766 27 9.781 1 79.75 158 THR B N 1
ATOM 5818 C CA . THR B 1 158 ? -18.375 27.672 11.016 1 79.75 158 THR B CA 1
ATOM 5819 C C . THR B 1 158 ? -17.359 28.766 10.734 1 79.75 158 THR B C 1
ATOM 5821 O O . THR B 1 158 ? -17.438 29.859 11.312 1 79.75 158 THR B O 1
ATOM 5824 N N . LYS B 1 159 ? -16.438 28.484 9.867 1 79.81 159 LYS B N 1
ATOM 5825 C CA . LYS B 1 159 ? -15.406 29.469 9.555 1 79.81 159 LYS B CA 1
ATOM 5826 C C . LYS B 1 159 ? -15.992 30.625 8.742 1 79.81 159 LYS B C 1
ATOM 5828 O O . LYS B 1 159 ? -15.555 31.766 8.875 1 79.81 159 LYS B O 1
ATOM 5833 N N . LEU B 1 160 ? -16.969 30.312 7.934 1 82.75 160 LEU B N 1
ATOM 5834 C CA . LEU B 1 160 ? -17.672 31.375 7.203 1 82.75 160 LEU B CA 1
ATOM 5835 C C . LEU B 1 160 ? -18.422 32.281 8.156 1 82.75 160 LEU B C 1
ATOM 5837 O O . LEU B 1 160 ? -18.438 33.5 7.969 1 82.75 160 LEU B O 1
ATOM 5841 N N . VAL B 1 161 ? -19.047 31.688 9.117 1 84.12 161 VAL B N 1
ATOM 5842 C CA . VAL B 1 161 ? -19.75 32.469 10.125 1 84.12 161 VAL B CA 1
ATOM 5843 C C . VAL B 1 161 ? -18.75 33.312 10.898 1 84.12 161 VAL B C 1
ATOM 5845 O O . VAL B 1 161 ? -19.031 34.469 11.219 1 84.12 161 VAL B O 1
ATOM 5848 N N . GLN B 1 162 ? -17.641 32.719 11.219 1 84.06 162 GLN B N 1
ATOM 5849 C CA . GLN B 1 162 ? -16.594 33.469 11.914 1 84.06 162 GLN B CA 1
ATOM 5850 C C . GLN B 1 162 ? -16.109 34.656 11.07 1 84.06 162 GLN B C 1
ATOM 5852 O O . GLN B 1 162 ? -15.891 35.75 11.586 1 84.06 162 GLN B O 1
ATOM 5857 N N . PHE B 1 163 ? -15.969 34.344 9.875 1 81 163 PHE B N 1
ATOM 5858 C CA . PHE B 1 163 ? -15.516 35.375 8.945 1 81 163 PHE B CA 1
ATOM 5859 C C . PHE B 1 163 ? -16.547 36.5 8.828 1 81 163 PHE B C 1
ATOM 5861 O O . PHE B 1 163 ? -16.203 37.688 8.977 1 81 163 PHE B O 1
ATOM 5868 N N . ILE B 1 164 ? -17.734 36.094 8.562 1 83.25 164 ILE B N 1
ATOM 5869 C CA . ILE B 1 164 ? -18.812 37.062 8.391 1 83.25 164 ILE B CA 1
ATOM 5870 C C . ILE B 1 164 ? -19.047 37.812 9.711 1 83.25 164 ILE B C 1
ATOM 5872 O O . ILE B 1 164 ? -19.281 39.031 9.719 1 83.25 164 ILE B O 1
ATOM 5876 N N . GLY B 1 165 ? -19.047 37.031 10.781 1 82.31 165 GLY B N 1
ATOM 5877 C CA . GLY B 1 165 ? -19.234 37.656 12.086 1 82.31 165 GLY B CA 1
ATOM 5878 C C . GLY B 1 165 ? -18.172 38.688 12.422 1 82.31 165 GLY B C 1
ATOM 5879 O O . GLY B 1 165 ? -18.469 39.781 12.859 1 82.31 165 GLY B O 1
ATOM 5880 N N . ALA B 1 166 ? -16.906 38.281 12.234 1 81.12 166 ALA B N 1
ATOM 5881 C CA . ALA B 1 166 ? -15.789 39.219 12.5 1 81.12 166 ALA B CA 1
ATOM 5882 C C . ALA B 1 166 ? -15.867 40.438 11.594 1 81.12 166 ALA B C 1
ATOM 5884 O O . ALA B 1 166 ? -15.633 41.562 12.039 1 81.12 166 ALA B O 1
ATOM 5885 N N . PHE B 1 167 ? -16.219 40.188 10.398 1 80.31 167 PHE B N 1
ATOM 5886 C CA . PHE B 1 167 ? -16.344 41.281 9.438 1 80.31 167 PHE B CA 1
ATOM 5887 C C . PHE B 1 167 ? -17.453 42.219 9.836 1 80.31 167 PHE B C 1
ATOM 5889 O O . PHE B 1 167 ? -17.297 43.438 9.766 1 80.31 167 PHE B O 1
ATOM 5896 N N . ALA B 1 168 ? -18.594 41.688 10.203 1 81.06 168 ALA B N 1
ATOM 5897 C CA . ALA B 1 168 ? -19.75 42.5 10.586 1 81.06 168 ALA B CA 1
ATOM 5898 C C . ALA B 1 168 ? -19.438 43.344 11.805 1 81.06 168 ALA B C 1
ATOM 5900 O O . ALA B 1 168 ? -19.844 44.531 11.867 1 81.06 168 ALA B O 1
ATOM 5901 N N . ILE B 1 169 ? -18.719 42.875 12.734 1 81.5 169 ILE B N 1
ATOM 5902 C CA . ILE B 1 169 ? -18.375 43.594 13.953 1 81.5 169 ILE B CA 1
ATOM 5903 C C . ILE B 1 169 ? -17.406 44.719 13.625 1 81.5 169 ILE B C 1
ATOM 5905 O O . ILE B 1 169 ? -17.562 45.844 14.109 1 81.5 169 ILE B O 1
ATOM 5909 N N . ILE B 1 170 ? -16.422 44.469 12.773 1 77.56 170 ILE B N 1
ATOM 5910 C CA . ILE B 1 170 ? -15.453 45.469 12.383 1 77.56 170 ILE B CA 1
ATOM 5911 C C . ILE B 1 170 ? -16.156 46.594 11.602 1 77.56 170 ILE B C 1
ATOM 5913 O O . ILE B 1 170 ? -15.875 47.781 11.797 1 77.56 170 ILE B O 1
ATOM 5917 N N . PHE B 1 171 ? -17.094 46.188 10.805 1 79.31 171 PHE B N 1
ATOM 5918 C CA . PHE B 1 171 ? -17.828 47.156 9.984 1 79.31 171 PHE B CA 1
ATOM 5919 C C . PHE B 1 171 ? -18.688 48.062 10.859 1 79.31 171 PHE B C 1
ATOM 5921 O O . PHE B 1 171 ? -18.844 49.25 10.555 1 79.31 171 PHE B O 1
ATOM 5928 N N . TYR B 1 172 ? -19.25 47.5 11.898 1 78.31 172 TYR B N 1
ATOM 5929 C CA . TYR B 1 172 ? -20.094 48.281 12.797 1 78.31 172 TYR B CA 1
ATOM 5930 C C . TYR B 1 172 ? -19.281 49.344 13.523 1 78.31 172 TYR B C 1
ATOM 5932 O O . TYR B 1 172 ? -19.766 50.469 13.711 1 78.31 172 TYR B O 1
ATOM 5940 N N . TYR B 1 173 ? -18.078 49.094 13.836 1 74.62 173 TYR B N 1
ATOM 5941 C CA . TYR B 1 173 ? -17.281 50.062 14.602 1 74.62 173 TYR B CA 1
ATOM 5942 C C . TYR B 1 173 ? -16.531 51 13.68 1 74.62 173 TYR B C 1
ATOM 5944 O O . TYR B 1 173 ? -16.438 52.219 13.945 1 74.62 173 TYR B O 1
ATOM 5952 N N . ASP B 1 174 ? -15.875 50.406 12.57 1 77.56 174 ASP B N 1
ATOM 5953 C CA . ASP B 1 174 ? -15.141 51.25 11.633 1 77.56 174 ASP B CA 1
ATOM 5954 C C . ASP B 1 174 ? -15.234 50.688 10.211 1 77.56 174 ASP B C 1
ATOM 5956 O O . ASP B 1 174 ? -14.516 49.781 9.852 1 77.56 174 ASP B O 1
ATOM 5960 N N . PRO B 1 175 ? -16 51.281 9.43 1 77.19 175 PRO B N 1
ATOM 5961 C CA . PRO B 1 175 ? -16.203 50.812 8.055 1 77.19 175 PRO B CA 1
ATOM 5962 C C . PRO B 1 175 ? -14.938 50.875 7.219 1 77.19 175 PRO B C 1
ATOM 5964 O O . PRO B 1 175 ? -14.773 50.125 6.27 1 77.19 175 PRO B O 1
ATOM 5967 N N . VAL B 1 176 ? -14.07 51.875 7.562 1 74.75 176 VAL B N 1
ATOM 5968 C CA . VAL B 1 176 ? -12.852 52 6.773 1 74.75 176 VAL B CA 1
ATOM 5969 C C . VAL B 1 176 ? -11.953 50.781 7.004 1 74.75 176 VAL B C 1
ATOM 5971 O O . VAL B 1 176 ? -11.398 50.219 6.055 1 74.75 176 VAL B O 1
ATOM 5974 N N . MET B 1 177 ? -11.914 50.406 8.227 1 75.25 177 MET B N 1
ATOM 5975 C CA . MET B 1 177 ? -11.125 49.219 8.539 1 75.25 177 MET B CA 1
ATOM 5976 C C . MET B 1 177 ? -11.719 47.969 7.895 1 75.25 177 MET B C 1
ATOM 5978 O O . MET B 1 177 ? -10.992 47.094 7.43 1 75.25 177 MET B O 1
ATOM 5982 N N . ALA B 1 178 ? -12.953 47.875 7.887 1 75.31 178 ALA B N 1
ATOM 5983 C CA . ALA B 1 178 ? -13.656 46.75 7.273 1 75.31 178 ALA B CA 1
ATOM 5984 C C . ALA B 1 178 ? -13.375 46.656 5.773 1 75.31 178 ALA B C 1
ATOM 5986 O O . ALA B 1 178 ? -13.258 45.594 5.211 1 75.31 178 ALA B O 1
ATOM 5987 N N . GLY B 1 179 ? -13.32 47.781 5.164 1 74.75 179 GLY B N 1
ATOM 5988 C CA . GLY B 1 179 ? -13.023 47.844 3.74 1 74.75 179 GLY B CA 1
ATOM 5989 C C . GLY B 1 179 ? -11.641 47.312 3.398 1 74.75 179 GLY B C 1
ATOM 5990 O O . GLY B 1 179 ? -11.477 46.594 2.416 1 74.75 179 GLY B O 1
ATOM 5991 N N . ILE B 1 180 ? -10.695 47.562 4.293 1 71.94 180 ILE B N 1
ATOM 5992 C CA . ILE B 1 180 ? -9.336 47.094 4.078 1 71.94 180 ILE B CA 1
ATOM 5993 C C . ILE B 1 180 ? -9.273 45.594 4.258 1 71.94 180 ILE B C 1
ATOM 5995 O O . ILE B 1 180 ? -8.594 44.875 3.5 1 71.94 180 ILE B O 1
ATOM 5999 N N . ALA B 1 181 ? -9.984 45.188 5.258 1 69.69 181 ALA B N 1
ATOM 6000 C CA . ALA B 1 181 ? -10.016 43.75 5.523 1 69.69 181 ALA B CA 1
ATOM 6001 C C . ALA B 1 181 ? -10.695 43 4.383 1 69.69 181 ALA B C 1
ATOM 6003 O O . ALA B 1 181 ? -10.266 41.906 4.012 1 69.69 181 ALA B O 1
ATOM 6004 N N . LEU B 1 182 ? -11.648 43.531 3.85 1 71 182 LEU B N 1
ATOM 6005 C CA . LEU B 1 182 ? -12.398 42.906 2.766 1 71 182 LEU B CA 1
ATOM 6006 C C . LEU B 1 182 ? -11.578 42.906 1.48 1 71 182 LEU B C 1
ATOM 6008 O O . LEU B 1 182 ? -11.695 41.969 0.685 1 71 182 LEU B O 1
ATOM 6012 N N . LEU B 1 183 ? -10.82 43.875 1.288 1 69.94 183 LEU B N 1
ATOM 6013 C CA . LEU B 1 183 ? -10.023 43.938 0.068 1 69.94 183 LEU B CA 1
ATOM 6014 C C . LEU B 1 183 ? -8.945 42.875 0.051 1 69.94 183 LEU B C 1
ATOM 6016 O O . LEU B 1 183 ? -8.461 42.5 -1.018 1 69.94 183 LEU B O 1
ATOM 6020 N N . SER B 1 184 ? -8.641 42.375 1.207 1 69 184 SER B N 1
ATOM 6021 C CA . SER B 1 184 ? -7.617 41.312 1.274 1 69 184 SER B CA 1
ATOM 6022 C C . SER B 1 184 ? -8.148 40 0.76 1 69 184 SER B C 1
ATOM 6024 O O . SER B 1 184 ? -7.395 39.188 0.222 1 69 184 SER B O 1
ATOM 6026 N N . ALA B 1 185 ? -9.43 39.812 0.868 1 67.31 185 ALA B N 1
ATOM 6027 C CA . ALA B 1 185 ? -10.031 38.531 0.488 1 67.31 185 ALA B CA 1
ATOM 6028 C C . ALA B 1 185 ? -9.961 38.312 -1.021 1 67.31 185 ALA B C 1
ATOM 6030 O O . ALA B 1 185 ? -9.453 37.281 -1.486 1 67.31 185 ALA B O 1
ATOM 6031 N N . PRO B 1 186 ? -10.398 39.312 -1.769 1 65.75 186 PRO B N 1
ATOM 6032 C CA . PRO B 1 186 ? -10.344 39.125 -3.219 1 65.75 186 PRO B CA 1
ATOM 6033 C C . PRO B 1 186 ? -8.914 38.969 -3.736 1 65.75 186 PRO B C 1
ATOM 6035 O O . PRO B 1 186 ? -8.664 38.188 -4.668 1 65.75 186 PRO B O 1
ATOM 6038 N N . VAL B 1 187 ? -8 39.656 -3.115 1 68.94 187 VAL B N 1
ATOM 6039 C CA . VAL B 1 187 ? -6.609 39.562 -3.549 1 68.94 187 VAL B CA 1
ATOM 6040 C C . VAL B 1 187 ? -6.082 38.156 -3.312 1 68.94 187 VAL B C 1
ATOM 6042 O O . VAL B 1 187 ? -5.426 37.594 -4.184 1 68.94 187 VAL B O 1
ATOM 6045 N N . THR B 1 188 ? -6.438 37.656 -2.219 1 68.44 188 THR B N 1
ATOM 6046 C CA . THR B 1 188 ? -5.98 36.312 -1.882 1 68.44 188 THR B CA 1
ATOM 6047 C C . THR B 1 188 ? -6.605 35.281 -2.816 1 68.44 188 THR B C 1
ATOM 6049 O O . THR B 1 188 ? -5.93 34.344 -3.271 1 68.44 188 THR B O 1
ATOM 6052 N N . VAL B 1 189 ? -7.812 35.5 -3.117 1 67.44 189 VAL B N 1
ATOM 6053 C CA . VAL B 1 189 ? -8.547 34.531 -3.938 1 67.44 189 VAL B CA 1
ATOM 6054 C C . VAL B 1 189 ? -8 34.562 -5.363 1 67.44 189 VAL B C 1
ATOM 6056 O O . VAL B 1 189 ? -7.801 33.5 -5.977 1 67.44 189 VAL B O 1
ATOM 6059 N N . ILE B 1 190 ? -7.82 35.719 -5.891 1 69.94 190 ILE B N 1
ATOM 6060 C CA . ILE B 1 190 ? -7.371 35.875 -7.27 1 69.94 190 ILE B CA 1
ATOM 6061 C C . ILE B 1 190 ? -5.98 35.25 -7.426 1 69.94 190 ILE B C 1
ATOM 6063 O O . ILE B 1 190 ? -5.723 34.531 -8.383 1 69.94 190 ILE B O 1
ATOM 6067 N N . PHE B 1 191 ? -5.164 35.438 -6.441 1 71 191 PHE B N 1
ATOM 6068 C CA . PHE B 1 191 ? -3.803 34.906 -6.531 1 71 191 PHE B CA 1
ATOM 6069 C C . PHE B 1 191 ? -3.77 33.406 -6.266 1 71 191 PHE B C 1
ATOM 6071 O O . PHE B 1 191 ? -2.971 32.688 -6.863 1 71 191 PHE B O 1
ATOM 6078 N N . SER B 1 192 ? -4.652 33 -5.477 1 68.75 192 SER B N 1
ATOM 6079 C CA . SER B 1 192 ? -4.734 31.562 -5.168 1 68.75 192 SER B CA 1
ATOM 6080 C C . SER B 1 192 ? -5.145 30.766 -6.395 1 68.75 192 SER B C 1
ATOM 6082 O O . SER B 1 192 ? -4.617 29.672 -6.633 1 68.75 192 SER B O 1
ATOM 6084 N N . ARG B 1 193 ? -5.992 31.344 -7.113 1 64.56 193 ARG B N 1
ATOM 6085 C CA . ARG B 1 193 ? -6.477 30.625 -8.289 1 64.56 193 ARG B CA 1
ATOM 6086 C C . ARG B 1 193 ? -5.355 30.391 -9.297 1 64.56 193 ARG B C 1
ATOM 6088 O O . ARG B 1 193 ? -5.242 29.312 -9.883 1 64.56 193 ARG B O 1
ATOM 6095 N N . LYS B 1 194 ? -4.625 31.422 -9.539 1 71.94 194 LYS B N 1
ATOM 6096 C CA . LYS B 1 194 ? -3.521 31.312 -10.492 1 71.94 194 LYS B CA 1
ATOM 6097 C C . LYS B 1 194 ? -2.49 30.297 -10.031 1 71.94 194 LYS B C 1
ATOM 6099 O O . LYS B 1 194 ? -1.969 29.516 -10.844 1 71.94 194 LYS B O 1
ATOM 6104 N N . PHE B 1 195 ? -2.344 30.234 -8.82 1 74.75 195 PHE B N 1
ATOM 6105 C CA . PHE B 1 195 ? -1.338 29.328 -8.273 1 74.75 195 PHE B CA 1
ATOM 6106 C C . PHE B 1 195 ? -1.874 27.906 -8.188 1 74.75 195 PHE B C 1
ATOM 6108 O O . PHE B 1 195 ? -1.116 26.938 -8.312 1 74.75 195 PHE B O 1
ATOM 6115 N N . MET B 1 196 ? -3.104 27.812 -8.148 1 68.94 196 MET B N 1
ATOM 6116 C CA . MET B 1 196 ? -3.727 26.5 -7.992 1 68.94 196 MET B CA 1
ATOM 6117 C C . MET B 1 196 ? -3.572 25.672 -9.266 1 68.94 196 MET B C 1
ATOM 6119 O O . MET B 1 196 ? -3.355 24.453 -9.195 1 68.94 196 MET B O 1
ATOM 6123 N N . GLY B 1 197 ? -3.719 26.312 -10.414 1 68.31 197 GLY B N 1
ATOM 6124 C CA . GLY B 1 197 ? -3.535 25.594 -11.664 1 68.31 197 GLY B CA 1
ATOM 6125 C C . GLY B 1 197 ? -2.143 25.016 -11.812 1 68.31 197 GLY B C 1
ATOM 6126 O O . GLY B 1 197 ? -1.986 23.828 -12.141 1 68.31 197 GLY B O 1
ATOM 6127 N N . LYS B 1 198 ? -1.214 25.781 -11.484 1 76.38 198 LYS B N 1
ATOM 6128 C CA . LYS B 1 198 ? 0.172 25.328 -11.594 1 76.38 198 LYS B CA 1
ATOM 6129 C C . LYS B 1 198 ? 0.493 24.281 -10.547 1 76.38 198 LYS B C 1
ATOM 6131 O O . LYS B 1 198 ? 1.228 23.328 -10.82 1 76.38 198 LYS B O 1
ATOM 6136 N N . MET B 1 199 ? -0.11 24.391 -9.453 1 73.62 199 MET B N 1
ATOM 6137 C CA . MET B 1 199 ? 0.082 23.438 -8.375 1 73.62 199 MET B CA 1
ATOM 6138 C C . MET B 1 199 ? -0.476 22.062 -8.758 1 73.62 199 MET B C 1
ATOM 6140 O O . MET B 1 199 ? 0.135 21.031 -8.461 1 73.62 199 MET B O 1
ATOM 6144 N N . ARG B 1 200 ? -1.492 22.141 -9.477 1 70.31 200 ARG B N 1
ATOM 6145 C CA . ARG B 1 200 ? -2.111 20.891 -9.922 1 70.31 200 ARG B CA 1
ATOM 6146 C C . ARG B 1 200 ? -1.197 20.141 -10.883 1 70.31 200 ARG B C 1
ATOM 6148 O O . ARG B 1 200 ? -1.059 18.922 -10.781 1 70.31 200 ARG B O 1
ATOM 6155 N N . THR B 1 201 ? -0.657 20.875 -11.766 1 76.69 201 THR B N 1
ATOM 6156 C CA . THR B 1 201 ? 0.25 20.266 -12.734 1 76.69 201 THR B CA 1
ATOM 6157 C C . THR B 1 201 ? 1.457 19.656 -12.023 1 76.69 201 THR B C 1
ATOM 6159 O O . THR B 1 201 ? 1.848 18.516 -12.328 1 76.69 201 THR B O 1
ATOM 6162 N N . TYR B 1 202 ? 2.004 20.375 -11.078 1 78.81 202 TYR B N 1
ATOM 6163 C CA . TYR B 1 202 ? 3.16 19.891 -10.336 1 78.81 202 TYR B CA 1
ATOM 6164 C C . TYR B 1 202 ? 2.791 18.672 -9.5 1 78.81 202 TYR B C 1
ATOM 6166 O O . TYR B 1 202 ? 3.566 17.703 -9.406 1 78.81 202 TYR B O 1
ATOM 6174 N N . ASN B 1 203 ? 1.634 18.656 -9.016 1 73.12 203 ASN B N 1
ATOM 6175 C CA . ASN B 1 203 ? 1.167 17.531 -8.195 1 73.12 203 ASN B CA 1
ATOM 6176 C C . ASN B 1 203 ? 1.018 16.266 -9.023 1 73.12 203 ASN B C 1
ATOM 6178 O O . ASN B 1 203 ? 1.401 15.18 -8.578 1 73.12 203 ASN B O 1
ATOM 6182 N N . ASN B 1 204 ? 0.507 16.484 -10.164 1 75.56 204 ASN B N 1
ATOM 6183 C CA . ASN B 1 204 ? 0.337 15.328 -11.047 1 75.56 204 ASN B CA 1
ATOM 6184 C C . ASN B 1 204 ? 1.681 14.742 -11.469 1 75.56 204 ASN B C 1
ATOM 6186 O O . ASN B 1 204 ? 1.849 13.523 -11.5 1 75.56 204 ASN B O 1
ATOM 6190 N N . GLU B 1 205 ? 2.549 15.625 -11.766 1 82 205 GLU B N 1
ATOM 6191 C CA . GLU B 1 205 ? 3.887 15.188 -12.156 1 82 205 GLU B CA 1
ATOM 6192 C C . GLU B 1 205 ? 4.578 14.445 -11.016 1 82 205 GLU B C 1
ATOM 6194 O O . GLU B 1 205 ? 5.238 13.43 -11.234 1 82 205 GLU B O 1
ATOM 6199 N N . MET B 1 206 ? 4.438 14.898 -9.883 1 80.31 206 MET B N 1
ATOM 6200 C CA . MET B 1 206 ? 5.07 14.297 -8.711 1 80.31 206 MET B CA 1
ATOM 6201 C C . MET B 1 206 ? 4.449 12.938 -8.406 1 80.31 206 MET B C 1
ATOM 6203 O O . MET B 1 206 ? 5.152 12 -8.016 1 80.31 206 MET B O 1
ATOM 6207 N N . ARG B 1 207 ? 3.191 12.859 -8.594 1 74.25 207 ARG B N 1
ATOM 6208 C CA . ARG B 1 207 ? 2.504 11.586 -8.391 1 74.25 207 ARG B CA 1
ATOM 6209 C C . ARG B 1 207 ? 3.018 10.531 -9.359 1 74.25 207 ARG B C 1
ATOM 6211 O O . ARG B 1 207 ? 3.252 9.383 -8.969 1 74.25 207 ARG B O 1
ATOM 6218 N N . GLU B 1 208 ? 3.137 10.906 -10.562 1 80.31 208 GLU B N 1
ATOM 6219 C CA . GLU B 1 208 ? 3.639 9.984 -11.578 1 80.31 208 GLU B CA 1
ATOM 6220 C C . GLU B 1 208 ? 5.059 9.523 -11.258 1 80.31 208 GLU B C 1
ATOM 6222 O O . GLU B 1 208 ? 5.383 8.352 -11.406 1 80.31 208 GLU B O 1
ATOM 6227 N N . MET B 1 209 ? 5.863 10.477 -10.875 1 82.25 209 MET B N 1
ATOM 6228 C CA . MET B 1 209 ? 7.25 10.156 -10.555 1 82.25 209 MET B CA 1
ATOM 6229 C C . MET B 1 209 ? 7.332 9.242 -9.336 1 82.25 209 MET B C 1
ATOM 6231 O O . MET B 1 209 ? 8.141 8.312 -9.312 1 82.25 209 MET B O 1
ATOM 6235 N N . THR B 1 210 ? 6.562 9.492 -8.398 1 80.12 210 THR B N 1
ATOM 6236 C CA . THR B 1 210 ? 6.523 8.664 -7.199 1 80.12 210 THR B CA 1
ATOM 6237 C C . THR B 1 210 ? 6.047 7.254 -7.539 1 80.12 210 THR B C 1
ATOM 6239 O O . THR B 1 210 ? 6.613 6.27 -7.059 1 80.12 210 THR B O 1
ATOM 6242 N N . SER B 1 211 ? 5.062 7.211 -8.375 1 77.25 211 SER B N 1
ATOM 6243 C CA . SER B 1 211 ? 4.535 5.918 -8.797 1 77.25 211 SER B CA 1
ATOM 6244 C C . SER B 1 211 ? 5.59 5.113 -9.555 1 77.25 211 SER B C 1
ATOM 6246 O O . SER B 1 211 ? 5.715 3.904 -9.352 1 77.25 211 SER B O 1
ATOM 6248 N N . SER B 1 212 ? 6.258 5.809 -10.383 1 83.5 212 SER B N 1
ATOM 6249 C CA . SER B 1 212 ? 7.305 5.152 -11.156 1 83.5 212 SER B CA 1
ATOM 6250 C C . SER B 1 212 ? 8.414 4.625 -10.258 1 83.5 212 SER B C 1
ATOM 6252 O O . SER B 1 212 ? 8.906 3.512 -10.453 1 83.5 212 SER B O 1
ATOM 6254 N N . LEU B 1 213 ? 8.805 5.426 -9.336 1 83.94 213 LEU B N 1
ATOM 6255 C CA . LEU B 1 213 ? 9.859 5.035 -8.398 1 83.94 213 LEU B CA 1
ATOM 6256 C C . LEU B 1 213 ? 9.414 3.842 -7.559 1 83.94 213 LEU B C 1
ATOM 6258 O O . LEU B 1 213 ? 10.164 2.875 -7.402 1 83.94 213 LEU B O 1
ATOM 6262 N N . MET B 1 214 ? 8.258 3.83 -7.117 1 80.25 214 MET B N 1
ATOM 6263 C CA . MET B 1 214 ? 7.727 2.754 -6.289 1 80.25 214 MET B CA 1
ATOM 6264 C C . MET B 1 214 ? 7.574 1.47 -7.094 1 80.25 214 MET B C 1
ATOM 6266 O O . MET B 1 214 ? 7.848 0.379 -6.59 1 80.25 214 MET B O 1
ATOM 6270 N N . SER B 1 215 ? 7.09 1.677 -8.266 1 79.75 215 SER B N 1
ATOM 6271 C CA . SER B 1 215 ? 6.934 0.518 -9.141 1 79.75 215 SER B CA 1
ATOM 6272 C C . SER B 1 215 ? 8.273 -0.153 -9.406 1 79.75 215 SER B C 1
ATOM 6274 O O . SER B 1 215 ? 8.367 -1.382 -9.422 1 79.75 215 SER B O 1
ATOM 6276 N N . PHE B 1 216 ? 9.234 0.59 -9.648 1 86.19 216 PHE B N 1
ATOM 6277 C CA . PHE B 1 216 ? 10.578 0.072 -9.898 1 86.19 216 PHE B CA 1
ATOM 6278 C C . PHE B 1 216 ? 11.102 -0.68 -8.68 1 86.19 216 PHE B C 1
ATOM 6280 O O . PHE B 1 216 ? 11.656 -1.773 -8.805 1 86.19 216 PHE B O 1
ATOM 6287 N N . GLN B 1 217 ? 10.969 -0.093 -7.586 1 86.19 217 GLN B N 1
ATOM 6288 C CA . GLN B 1 217 ? 11.422 -0.723 -6.352 1 86.19 217 GLN B CA 1
ATOM 6289 C C . GLN B 1 217 ? 10.688 -2.031 -6.098 1 86.19 217 GLN B C 1
ATOM 6291 O O . GLN B 1 217 ? 11.297 -3.033 -5.715 1 86.19 217 GLN B O 1
ATOM 6296 N N . ASP B 1 218 ? 9.406 -2.066 -6.312 1 81.75 218 ASP B N 1
ATOM 6297 C CA . ASP B 1 218 ? 8.57 -3.248 -6.105 1 81.75 218 ASP B CA 1
ATOM 6298 C C . ASP B 1 218 ? 8.977 -4.379 -7.047 1 81.75 218 ASP B C 1
ATOM 6300 O O . ASP B 1 218 ? 9.094 -5.531 -6.629 1 81.75 218 ASP B O 1
ATOM 6304 N N . ASP B 1 219 ? 9.211 -3.982 -8.25 1 82.62 219 ASP B N 1
ATOM 6305 C CA . ASP B 1 219 ? 9.648 -4.945 -9.258 1 82.62 219 ASP B CA 1
ATOM 6306 C C . ASP B 1 219 ? 10.992 -5.562 -8.875 1 82.62 219 ASP B C 1
ATOM 6308 O O . ASP B 1 219 ? 11.195 -6.766 -9.055 1 82.62 219 ASP B O 1
ATOM 6312 N N . THR B 1 220 ? 11.867 -4.73 -8.43 1 86.25 220 THR B N 1
ATOM 6313 C CA . THR B 1 220 ? 13.195 -5.188 -8.055 1 86.25 220 THR B CA 1
ATOM 6314 C C . THR B 1 220 ? 13.133 -6.152 -6.879 1 86.25 220 THR B C 1
ATOM 6316 O O . THR B 1 220 ? 13.773 -7.203 -6.895 1 86.25 220 THR B O 1
ATOM 6319 N N . PHE B 1 221 ? 12.281 -5.93 -5.965 1 83.94 221 PHE B N 1
ATOM 6320 C CA . PHE B 1 221 ? 12.234 -6.742 -4.754 1 83.94 221 PHE B CA 1
ATOM 6321 C C . PHE B 1 221 ? 11.5 -8.055 -5.016 1 83.94 221 PHE B C 1
ATOM 6323 O O . PHE B 1 221 ? 11.852 -9.086 -4.441 1 83.94 221 PHE B O 1
ATOM 6330 N N . GLN B 1 222 ? 10.531 -7.973 -5.84 1 78.69 222 GLN B N 1
ATOM 6331 C CA . GLN B 1 222 ? 9.812 -9.195 -6.188 1 78.69 222 GLN B CA 1
ATOM 6332 C C . GLN B 1 222 ? 10.719 -10.164 -6.945 1 78.69 222 GLN B C 1
ATOM 6334 O O . GLN B 1 222 ? 10.562 -11.383 -6.84 1 78.69 222 GLN B O 1
ATOM 6339 N N . ASN 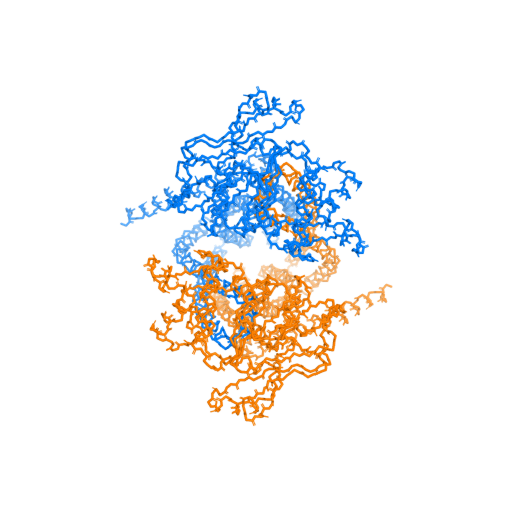B 1 223 ? 11.641 -9.562 -7.633 1 86.19 223 ASN B N 1
ATOM 6340 C CA . ASN B 1 223 ? 12.555 -10.375 -8.438 1 86.19 223 ASN B CA 1
ATOM 6341 C C . ASN B 1 223 ? 13.992 -10.266 -7.945 1 86.19 223 ASN B C 1
ATOM 6343 O O . ASN B 1 223 ? 14.93 -10.273 -8.742 1 86.19 223 ASN B O 1
ATOM 6347 N N . ILE B 1 224 ? 14.148 -10.102 -6.707 1 87.31 224 ILE B N 1
ATOM 6348 C CA . ILE B 1 224 ? 15.469 -9.836 -6.148 1 87.31 224 ILE B CA 1
ATOM 6349 C C . ILE B 1 224 ? 16.391 -11.031 -6.402 1 87.31 224 ILE B C 1
ATOM 6351 O O . ILE B 1 224 ? 17.578 -10.867 -6.629 1 87.31 224 ILE B O 1
ATOM 6355 N N . GLN B 1 225 ? 15.852 -12.227 -6.312 1 86.19 225 GLN B N 1
ATOM 6356 C CA . GLN B 1 225 ? 16.656 -13.414 -6.574 1 86.19 225 GLN B CA 1
ATOM 6357 C C . GLN B 1 225 ? 17.203 -13.406 -7.996 1 86.19 225 GLN B C 1
ATOM 6359 O O . GLN B 1 225 ? 18.375 -13.742 -8.219 1 86.19 225 GLN B O 1
ATOM 6364 N N . THR B 1 226 ? 16.359 -13.07 -8.891 1 88.81 226 THR B N 1
ATOM 6365 C CA . THR B 1 226 ? 16.781 -13 -10.289 1 88.81 226 THR B CA 1
ATOM 6366 C C . THR B 1 226 ? 17.828 -11.914 -10.492 1 88.81 226 THR B C 1
ATOM 6368 O O . THR B 1 226 ? 18.812 -12.109 -11.211 1 88.81 226 THR B O 1
ATOM 6371 N N . VAL B 1 227 ? 17.656 -10.812 -9.859 1 91 227 VAL B N 1
ATOM 6372 C CA . VAL B 1 227 ? 18.578 -9.688 -9.977 1 91 227 VAL B CA 1
ATOM 6373 C C . VAL B 1 227 ? 19.953 -10.102 -9.469 1 91 227 VAL B C 1
ATOM 6375 O O . VAL B 1 227 ? 20.969 -9.797 -10.094 1 91 227 VAL B O 1
ATOM 6378 N N . LYS B 1 228 ? 19.953 -10.812 -8.422 1 89.62 228 LYS B N 1
ATOM 6379 C CA . LYS B 1 228 ? 21.219 -11.25 -7.84 1 89.62 228 LYS B CA 1
ATOM 6380 C C . LYS B 1 228 ? 21.844 -12.383 -8.656 1 89.62 228 LYS B C 1
ATOM 6382 O O . LYS B 1 228 ? 23.047 -12.391 -8.898 1 89.62 228 LYS B O 1
ATOM 6387 N N . ALA B 1 229 ? 20.984 -13.281 -9.031 1 90 229 ALA B N 1
ATOM 6388 C CA . ALA B 1 229 ? 21.469 -14.453 -9.758 1 90 229 ALA B CA 1
ATOM 6389 C C . ALA B 1 229 ? 22.078 -14.062 -11.102 1 90 229 ALA B C 1
ATOM 6391 O O . ALA B 1 229 ? 23.031 -14.695 -11.555 1 90 229 ALA B O 1
ATOM 6392 N N . LEU B 1 230 ? 21.547 -13.023 -11.672 1 89.62 230 LEU B N 1
ATOM 6393 C CA . LEU B 1 230 ? 22.031 -12.578 -12.969 1 89.62 230 LEU B CA 1
ATOM 6394 C C . LEU B 1 230 ? 23.078 -11.469 -12.812 1 89.62 230 LEU B C 1
ATOM 6396 O O . LEU B 1 230 ? 23.516 -10.875 -13.797 1 89.62 230 LEU B O 1
ATOM 6400 N N . ASP B 1 231 ? 23.453 -11.156 -11.609 1 88.31 231 ASP B N 1
ATOM 6401 C CA . ASP B 1 231 ? 24.453 -10.148 -11.289 1 88.31 231 ASP B CA 1
ATOM 6402 C C . ASP B 1 231 ? 24.078 -8.789 -11.867 1 88.31 231 ASP B C 1
ATOM 6404 O O . ASP B 1 231 ? 24.891 -8.133 -12.523 1 88.31 231 ASP B O 1
ATOM 6408 N N . LEU B 1 232 ? 22.828 -8.469 -11.688 1 90.12 232 LEU B N 1
ATOM 6409 C CA . LEU B 1 232 ? 22.312 -7.211 -12.227 1 90.12 232 LEU B CA 1
ATOM 6410 C C . LEU B 1 232 ? 22.25 -6.145 -11.141 1 90.12 232 LEU B C 1
ATOM 6412 O O . LEU B 1 232 ? 21.578 -5.121 -11.312 1 90.12 232 LEU B O 1
ATOM 6416 N N . THR B 1 233 ? 22.859 -6.289 -10.086 1 89.88 233 THR B N 1
ATOM 6417 C CA . THR B 1 233 ? 22.781 -5.363 -8.961 1 89.88 233 THR B CA 1
ATOM 6418 C C . THR B 1 233 ? 23.297 -3.984 -9.359 1 89.88 233 THR B C 1
ATOM 6420 O O . THR B 1 233 ? 22.703 -2.965 -8.992 1 89.88 233 THR B O 1
ATOM 6423 N N . GLY B 1 234 ? 24.375 -3.926 -10.109 1 87.75 234 GLY B N 1
ATOM 6424 C CA . GLY B 1 234 ? 24.938 -2.654 -10.547 1 87.75 234 GLY B CA 1
ATOM 6425 C C . GLY B 1 234 ? 24.031 -1.897 -11.492 1 87.75 234 GLY B C 1
ATOM 6426 O O . GLY B 1 234 ? 23.875 -0.68 -11.375 1 87.75 234 GLY B O 1
ATOM 6427 N N . VAL B 1 235 ? 23.422 -2.605 -12.336 1 89.81 235 VAL B N 1
ATOM 6428 C CA . VAL B 1 235 ? 22.531 -2.006 -13.328 1 89.81 235 VAL B CA 1
ATOM 6429 C C . VAL B 1 235 ? 21.312 -1.414 -12.625 1 89.81 235 VAL B C 1
ATOM 6431 O O . VAL B 1 235 ? 20.891 -0.295 -12.93 1 89.81 235 VAL B O 1
ATOM 6434 N N . PHE B 1 236 ? 20.781 -2.162 -11.719 1 90.69 236 PHE B N 1
ATOM 6435 C CA . PHE B 1 236 ? 19.578 -1.719 -11.023 1 90.69 236 PHE B CA 1
ATOM 6436 C C . PHE B 1 236 ? 19.906 -0.571 -10.07 1 90.69 236 PHE B C 1
ATOM 6438 O O . PHE B 1 236 ? 19.062 0.303 -9.844 1 90.69 236 PHE B O 1
ATOM 6445 N N . GLU B 1 237 ? 21.094 -0.582 -9.539 1 89.88 237 GLU B N 1
ATOM 6446 C CA . GLU B 1 237 ? 21.531 0.542 -8.719 1 89.88 237 GLU B CA 1
ATOM 6447 C C . GLU B 1 237 ? 21.609 1.829 -9.531 1 89.88 237 GLU B C 1
ATOM 6449 O O . GLU B 1 237 ? 21.141 2.881 -9.086 1 89.88 237 GLU B O 1
ATOM 6454 N N . LYS B 1 238 ? 22.156 1.733 -10.711 1 89.94 238 LYS B N 1
ATOM 6455 C CA . LYS B 1 238 ? 22.281 2.898 -11.578 1 89.94 238 LYS B CA 1
ATOM 6456 C C . LYS B 1 238 ? 20.922 3.395 -12.031 1 89.94 238 LYS B C 1
ATOM 6458 O O . LYS B 1 238 ? 20.688 4.602 -12.125 1 89.94 238 LYS B O 1
ATOM 6463 N N . LYS B 1 239 ? 20.094 2.494 -12.305 1 89.25 239 LYS B N 1
ATOM 6464 C CA . LYS B 1 239 ? 18.734 2.865 -12.727 1 89.25 239 LYS B CA 1
ATOM 6465 C C . LYS B 1 239 ? 17.984 3.568 -11.594 1 89.25 239 LYS B C 1
ATOM 6467 O O . LYS B 1 239 ? 17.266 4.539 -11.836 1 89.25 239 LYS B O 1
ATOM 6472 N N . LEU B 1 240 ? 18.156 3.08 -10.453 1 88.12 240 LEU B N 1
ATOM 6473 C CA . LEU B 1 240 ? 17.516 3.715 -9.297 1 88.12 240 LEU B CA 1
ATOM 6474 C C . LEU B 1 240 ? 18.078 5.121 -9.086 1 88.12 240 LEU B C 1
ATOM 6476 O O . LEU B 1 240 ? 17.312 6.051 -8.797 1 88.12 240 LEU B O 1
ATOM 6480 N N . GLN B 1 241 ? 19.375 5.262 -9.172 1 88.69 241 GLN B N 1
ATOM 6481 C CA . GLN B 1 241 ? 20 6.566 -8.992 1 88.69 241 GLN B CA 1
ATOM 6482 C C . GLN B 1 241 ? 19.469 7.574 -10.016 1 88.69 241 GLN B C 1
ATOM 6484 O O . GLN B 1 241 ? 19.25 8.742 -9.688 1 88.69 241 GLN B O 1
ATOM 6489 N N . SER B 1 242 ? 19.328 7.098 -11.18 1 90.69 242 SER B N 1
ATOM 6490 C CA . SER B 1 242 ? 18.812 7.973 -12.227 1 90.69 242 SER B CA 1
ATOM 6491 C C . SER B 1 242 ? 17.375 8.398 -11.938 1 90.69 242 SER B C 1
ATOM 6493 O O . SER B 1 242 ? 17.031 9.578 -12.078 1 90.69 242 SER B O 1
ATOM 6495 N N . LEU B 1 243 ? 16.562 7.469 -11.523 1 87.38 243 LEU B N 1
ATOM 6496 C CA . LEU B 1 243 ? 15.18 7.762 -11.195 1 87.38 243 LEU B CA 1
ATOM 6497 C C . LEU B 1 243 ? 15.086 8.68 -9.984 1 87.38 243 LEU B C 1
ATOM 6499 O O . LEU B 1 243 ? 14.242 9.578 -9.945 1 87.38 243 LEU B O 1
ATOM 6503 N N . GLN B 1 244 ? 15.914 8.453 -9.07 1 87.5 244 GLN B N 1
ATOM 6504 C CA . GLN B 1 244 ? 15.938 9.273 -7.859 1 87.5 244 GLN B CA 1
ATOM 6505 C C . GLN B 1 244 ? 16.375 10.695 -8.172 1 87.5 244 GLN B C 1
ATOM 6507 O O . GLN B 1 244 ? 15.898 11.648 -7.555 1 87.5 244 GLN B O 1
ATOM 6512 N N . ASN B 1 245 ? 17.359 10.812 -9.008 1 89.56 245 ASN B N 1
ATOM 6513 C CA . ASN B 1 245 ? 17.812 12.141 -9.391 1 89.56 245 ASN B CA 1
ATOM 6514 C C . ASN B 1 245 ? 16.719 12.922 -10.109 1 89.56 245 ASN B C 1
ATOM 6516 O O . ASN B 1 245 ? 16.562 14.125 -9.883 1 89.56 245 ASN B O 1
ATOM 6520 N N . ARG B 1 246 ? 16.016 12.281 -10.914 1 86.94 246 ARG B N 1
ATOM 6521 C CA . ARG B 1 246 ? 14.891 12.922 -11.586 1 86.94 246 ARG B CA 1
ATOM 6522 C C . ARG B 1 246 ? 13.82 13.328 -10.586 1 86.94 246 ARG B C 1
ATOM 6524 O O . ARG B 1 246 ? 13.227 14.398 -10.703 1 86.94 246 ARG B O 1
ATOM 6531 N N . TYR B 1 247 ? 13.547 12.5 -9.648 1 86.5 247 TYR B N 1
ATOM 6532 C CA . TYR B 1 247 ? 12.586 12.781 -8.594 1 86.5 247 TYR B CA 1
ATOM 6533 C C . TYR B 1 247 ? 13.016 14 -7.773 1 86.5 247 TYR B C 1
ATOM 6535 O O . TYR B 1 247 ? 12.195 14.875 -7.48 1 86.5 247 TYR B O 1
ATOM 6543 N N . LYS B 1 248 ? 14.312 13.961 -7.453 1 87 248 LYS B N 1
ATOM 6544 C CA . LYS B 1 248 ? 14.859 15.055 -6.66 1 87 248 LYS B CA 1
ATOM 6545 C C . LYS B 1 248 ? 14.703 16.391 -7.383 1 87 248 LYS B C 1
ATOM 6547 O O . LYS B 1 248 ? 14.281 17.375 -6.785 1 87 248 LYS B O 1
ATOM 6552 N N . GLU B 1 249 ? 14.992 16.375 -8.594 1 87.56 249 GLU B N 1
ATOM 6553 C CA . GLU B 1 249 ? 14.922 17.609 -9.367 1 87.56 249 GLU B CA 1
ATOM 6554 C C . GLU B 1 249 ? 13.484 18.125 -9.461 1 87.56 249 GLU B C 1
ATOM 6556 O O . GLU B 1 249 ? 13.227 19.312 -9.281 1 87.56 249 GLU B O 1
ATOM 6561 N N . LYS B 1 250 ? 12.594 17.25 -9.727 1 85.81 250 LYS B N 1
ATOM 6562 C CA . LYS B 1 250 ? 11.195 17.625 -9.844 1 85.81 250 LYS B CA 1
ATOM 6563 C C . LYS B 1 250 ? 10.625 18.062 -8.5 1 85.81 250 LYS B C 1
ATOM 6565 O O . LYS B 1 250 ? 9.828 19 -8.43 1 85.81 250 LYS B O 1
ATOM 6570 N N . MET B 1 251 ? 11.008 17.438 -7.469 1 84.88 251 MET B N 1
ATOM 6571 C CA . MET B 1 251 ? 10.531 17.766 -6.125 1 84.88 251 MET B CA 1
ATOM 6572 C C . MET B 1 251 ? 11.047 19.125 -5.688 1 84.88 251 MET B C 1
ATOM 6574 O O . MET B 1 251 ? 10.328 19.891 -5.035 1 84.88 251 MET B O 1
ATOM 6578 N N . LEU B 1 252 ? 12.289 19.422 -6.004 1 85.31 252 LEU B N 1
ATOM 6579 C CA . LEU B 1 252 ? 12.852 20.734 -5.664 1 85.31 252 LEU B CA 1
ATOM 6580 C C . LEU B 1 252 ? 12.109 21.844 -6.395 1 85.31 252 LEU B C 1
ATOM 6582 O O . LEU B 1 252 ? 11.859 22.906 -5.82 1 85.31 252 LEU B O 1
ATOM 6586 N N . ASP B 1 253 ? 11.734 21.547 -7.578 1 82.56 253 ASP B N 1
ATOM 6587 C CA . ASP B 1 253 ? 10.953 22.516 -8.336 1 82.56 253 ASP B CA 1
ATOM 6588 C C . ASP B 1 253 ? 9.57 22.703 -7.719 1 82.56 253 ASP B C 1
ATOM 6590 O O . ASP B 1 253 ? 9.07 23.828 -7.625 1 82.56 253 ASP B O 1
ATOM 6594 N N . TYR B 1 254 ? 8.984 21.672 -7.309 1 80.38 254 TYR B N 1
ATOM 6595 C CA . TYR B 1 254 ? 7.684 21.688 -6.656 1 80.38 254 TYR B CA 1
ATOM 6596 C C . TYR B 1 254 ? 7.746 22.438 -5.332 1 80.38 254 TYR B C 1
ATOM 6598 O O . TYR B 1 254 ? 6.879 23.266 -5.043 1 80.38 254 TYR B O 1
ATOM 6606 N N . ASN B 1 255 ? 8.75 22.203 -4.629 1 78.06 255 ASN B N 1
ATOM 6607 C CA . ASN B 1 255 ? 8.898 22.844 -3.326 1 78.06 255 ASN B CA 1
ATOM 6608 C C . ASN B 1 255 ? 9.164 24.344 -3.467 1 78.06 255 ASN B C 1
ATOM 6610 O O . ASN B 1 255 ? 8.68 25.141 -2.662 1 78.06 255 ASN B O 1
ATOM 6614 N N . LYS B 1 256 ? 9.969 24.688 -4.453 1 78.88 256 LYS B N 1
ATOM 6615 C CA . LYS B 1 256 ? 10.195 26.109 -4.711 1 78.88 256 LYS B CA 1
ATOM 6616 C C . LYS B 1 256 ? 8.883 26.844 -4.973 1 78.88 256 LYS B C 1
ATOM 6618 O O . LYS B 1 256 ? 8.656 27.938 -4.457 1 78.88 256 LYS B O 1
ATOM 6623 N N . PHE B 1 257 ? 8.094 26.172 -5.691 1 77.5 257 PHE B N 1
ATOM 6624 C CA . PHE B 1 257 ? 6.809 26.781 -6.035 1 77.5 257 PHE B CA 1
ATOM 6625 C C . PHE B 1 257 ? 5.891 26.812 -4.82 1 77.5 257 PHE B C 1
ATOM 6627 O O . PHE B 1 257 ? 5.207 27.812 -4.586 1 77.5 257 PHE B O 1
ATOM 6634 N N . THR B 1 258 ? 5.855 25.844 -4.066 1 72.06 258 THR B N 1
ATOM 6635 C CA . THR B 1 258 ? 4.977 25.766 -2.904 1 72.06 258 THR B CA 1
ATOM 6636 C C . THR B 1 258 ? 5.406 26.781 -1.842 1 72.06 258 THR B C 1
ATOM 6638 O O . THR B 1 258 ? 4.562 27.406 -1.205 1 72.06 258 THR B O 1
ATOM 6641 N N . VAL B 1 259 ? 6.699 26.922 -1.641 1 71.5 259 VAL B N 1
ATOM 6642 C CA . VAL B 1 259 ? 7.215 27.891 -0.671 1 71.5 259 VAL B CA 1
ATOM 6643 C C . VAL B 1 259 ? 6.891 29.297 -1.129 1 71.5 259 VAL B C 1
ATOM 6645 O O . VAL B 1 259 ? 6.484 30.141 -0.323 1 71.5 259 VAL B O 1
ATOM 6648 N N . TYR B 1 260 ? 7.004 29.453 -2.371 1 74.5 260 TYR B N 1
ATOM 6649 C CA . TYR B 1 260 ? 6.691 30.766 -2.92 1 74.5 260 TYR B CA 1
ATOM 6650 C C . TYR B 1 260 ? 5.219 31.109 -2.727 1 74.5 260 TYR B C 1
ATOM 6652 O O . TYR B 1 260 ? 4.875 32.219 -2.318 1 74.5 260 TYR B O 1
ATOM 6660 N N . THR B 1 261 ? 4.441 30.234 -3.055 1 72.5 261 THR B N 1
ATOM 6661 C CA . THR B 1 261 ? 3.004 30.453 -2.941 1 72.5 261 THR B CA 1
ATOM 6662 C C . THR B 1 261 ? 2.598 30.656 -1.483 1 72.5 261 THR B C 1
ATOM 6664 O O . THR B 1 261 ? 1.825 31.562 -1.163 1 72.5 261 THR B O 1
ATOM 6667 N N . SER B 1 262 ? 3.145 29.828 -0.581 1 69.56 262 SER B N 1
ATOM 6668 C CA . SER B 1 262 ? 2.811 29.938 0.836 1 69.56 262 SER B CA 1
ATOM 6669 C C . SER B 1 262 ? 3.336 31.234 1.436 1 69.56 262 SER B C 1
ATOM 6671 O O . SER B 1 262 ? 2.641 31.891 2.211 1 69.56 262 SER B O 1
ATOM 6673 N N . SER B 1 263 ? 4.578 31.562 1.075 1 68.69 263 SER B N 1
ATOM 6674 C CA . SER B 1 263 ? 5.168 32.812 1.559 1 68.69 263 SER B CA 1
ATOM 6675 C C . SER B 1 263 ? 4.395 34.031 1.053 1 68.69 263 SER B C 1
ATOM 6677 O O . SER B 1 263 ? 4.199 35 1.788 1 68.69 263 SER B O 1
ATOM 6679 N N . PHE B 1 264 ? 3.986 33.906 -0.106 1 72.62 264 PHE B N 1
ATOM 6680 C CA . PHE B 1 264 ? 3.225 35 -0.7 1 72.62 264 PHE B CA 1
ATOM 6681 C C . PHE B 1 264 ? 1.878 35.156 -0.007 1 72.62 264 PHE B C 1
ATOM 6683 O O . PHE B 1 264 ? 1.467 36.281 0.312 1 72.62 264 PHE B O 1
ATOM 6690 N N . MET B 1 265 ? 1.267 34.125 0.21 1 68.56 265 MET B N 1
ATOM 6691 C CA . MET B 1 265 ? -0.017 34.156 0.903 1 68.56 265 MET B CA 1
ATOM 6692 C C . MET B 1 265 ? 0.152 34.656 2.332 1 68.56 265 MET B C 1
ATOM 6694 O O . MET B 1 265 ? -0.664 35.438 2.818 1 68.56 265 MET B O 1
ATOM 6698 N N . SER B 1 266 ? 1.159 34.188 3 1 68.75 266 SER B N 1
ATOM 6699 C CA . SER B 1 266 ? 1.444 34.625 4.355 1 68.75 266 SER B CA 1
ATOM 6700 C C . SER B 1 266 ? 1.73 36.125 4.383 1 68.75 266 SER B C 1
ATOM 6702 O O . SER B 1 266 ? 1.301 36.844 5.297 1 68.75 266 SER B O 1
ATOM 6704 N N . ALA B 1 267 ? 2.414 36.625 3.373 1 69.56 267 ALA B N 1
ATOM 6705 C CA . ALA B 1 267 ? 2.742 38.031 3.266 1 69.56 267 ALA B CA 1
ATOM 6706 C C . ALA B 1 267 ? 1.48 38.875 3.105 1 69.56 267 ALA B C 1
ATOM 6708 O O . ALA B 1 267 ? 1.363 39.938 3.703 1 69.56 267 ALA B O 1
ATOM 6709 N N . ILE B 1 268 ? 0.612 38.375 2.35 1 69.69 268 ILE B N 1
ATOM 6710 C CA . ILE B 1 268 ? -0.639 39.094 2.145 1 69.69 268 ILE B CA 1
ATOM 6711 C C . ILE B 1 268 ? -1.429 39.156 3.449 1 69.69 268 ILE B C 1
ATOM 6713 O O . ILE B 1 268 ? -1.936 40.188 3.84 1 69.69 268 ILE B O 1
ATOM 6717 N N . GLY B 1 269 ? -1.51 38 4.09 1 66.25 269 GLY B N 1
ATOM 6718 C CA . GLY B 1 269 ? -2.234 37.969 5.348 1 66.25 269 GLY B CA 1
ATOM 6719 C C . GLY B 1 269 ? -1.647 38.875 6.41 1 66.25 269 GLY B C 1
ATOM 6720 O O . GLY B 1 269 ? -2.373 39.625 7.047 1 66.25 269 GLY B O 1
ATOM 6721 N N . THR B 1 270 ? -0.345 38.781 6.578 1 67.31 270 THR B N 1
ATOM 6722 C CA . THR B 1 270 ? 0.336 39.625 7.555 1 67.31 270 THR B CA 1
ATOM 6723 C C . THR B 1 270 ? 0.233 41.094 7.164 1 67.31 270 THR B C 1
ATOM 6725 O O . THR B 1 270 ? 0.056 41.938 8.023 1 67.31 270 THR B O 1
ATOM 6728 N N . GLY B 1 271 ? 0.348 41.312 5.824 1 68.44 271 GLY B N 1
ATOM 6729 C CA . GLY B 1 271 ? 0.208 42.688 5.34 1 68.44 271 GLY B CA 1
ATOM 6730 C C . GLY B 1 271 ? -1.132 43.281 5.684 1 68.44 271 GLY B C 1
ATOM 6731 O O . GLY B 1 271 ? -1.193 44.438 6.129 1 68.44 271 GLY B O 1
ATOM 6732 N N . VAL B 1 272 ? -2.121 42.562 5.512 1 66.56 272 VAL B N 1
ATOM 6733 C CA . VAL B 1 272 ? -3.461 43.031 5.828 1 66.56 272 VAL B CA 1
ATOM 6734 C C . VAL B 1 272 ? -3.566 43.344 7.324 1 66.56 272 VAL B C 1
ATOM 6736 O O . VAL B 1 272 ? -4.137 44.344 7.723 1 66.56 272 VAL B O 1
ATOM 6739 N N . SER B 1 273 ? -3.07 42.438 8.203 1 67.31 273 SER B N 1
ATOM 6740 C CA . SER B 1 273 ? -3.113 42.625 9.648 1 67.31 273 SER B CA 1
ATOM 6741 C C . SER B 1 273 ? -2.402 43.938 10.062 1 67.31 273 SER B C 1
ATOM 6743 O O . SER B 1 273 ? -2.9 44.656 10.906 1 67.31 273 SER B O 1
ATOM 6745 N N . TYR B 1 274 ? -1.388 44.188 9.453 1 67.06 274 TYR B N 1
ATOM 6746 C CA . TYR B 1 274 ? -0.606 45.344 9.836 1 67.06 274 TYR B CA 1
ATOM 6747 C C . TYR B 1 274 ? -1.248 46.625 9.32 1 67.06 274 TYR B C 1
ATOM 6749 O O . TYR B 1 274 ? -1.184 47.688 9.977 1 67.06 274 TYR B O 1
ATOM 6757 N N . ILE B 1 275 ? -1.761 46.531 8.102 1 70.75 275 ILE B N 1
ATOM 6758 C CA . ILE B 1 275 ? -2.475 47.719 7.59 1 70.75 275 ILE B CA 1
ATOM 6759 C C . ILE B 1 275 ? -3.641 48.062 8.516 1 70.75 275 ILE B C 1
ATOM 6761 O O . ILE B 1 275 ? -3.873 49.219 8.828 1 70.75 275 ILE B O 1
ATOM 6765 N N . CYS B 1 276 ? -4.277 47.062 8.969 1 68 276 CYS B N 1
ATOM 6766 C CA . CYS B 1 276 ? -5.379 47.25 9.898 1 68 276 CYS B CA 1
ATOM 6767 C C . CYS B 1 276 ? -4.879 47.812 11.227 1 68 276 CYS B C 1
ATOM 6769 O O . CYS B 1 276 ? -5.516 48.688 11.812 1 68 276 CYS B O 1
ATOM 6771 N N . PHE B 1 277 ? -3.74 47.281 11.68 1 69.75 277 PHE B N 1
ATOM 6772 C CA . PHE B 1 277 ? -3.145 47.781 12.914 1 69.75 277 PHE B CA 1
ATOM 6773 C C . PHE B 1 277 ? -2.758 49.25 12.797 1 69.75 277 PHE B C 1
ATOM 6775 O O . PHE B 1 277 ? -3.029 50.031 13.695 1 69.75 277 PHE B O 1
ATOM 6782 N N . GLY B 1 278 ? -2.027 49.594 11.664 1 70.06 278 GLY B N 1
ATOM 6783 C CA . GLY B 1 278 ? -1.643 51 11.438 1 70.06 278 GLY B CA 1
ATOM 6784 C C . GLY B 1 278 ? -2.826 51.938 11.391 1 70.06 278 GLY B C 1
ATOM 6785 O O . GLY B 1 278 ? -2.783 53.031 11.984 1 70.06 278 GLY B O 1
ATOM 6786 N N . TRP B 1 279 ? -3.838 51.438 10.711 1 72.19 279 TRP B N 1
ATOM 6787 C CA . TRP B 1 279 ? -5.039 52.281 10.625 1 72.19 279 TRP B CA 1
ATOM 6788 C C . TRP B 1 279 ? -5.688 52.438 12 1 72.19 279 TRP B C 1
ATOM 6790 O O . TRP B 1 279 ? -6.18 53.5 12.328 1 72.19 279 TRP B O 1
ATOM 6800 N N . SER B 1 280 ? -5.707 51.406 12.789 1 71.69 280 SER B N 1
ATOM 6801 C CA . SER B 1 280 ? -6.309 51.469 14.117 1 71.69 280 SER B CA 1
ATOM 6802 C C . SER B 1 280 ? -5.535 52.406 15.031 1 71.69 280 SER B C 1
ATOM 6804 O O . SER B 1 280 ? -6.133 53.125 15.836 1 71.69 280 SER B O 1
ATOM 6806 N N . VAL B 1 281 ? -4.23 52.406 14.945 1 70.94 281 VAL B N 1
ATOM 6807 C CA . VAL B 1 281 ? -3.395 53.281 15.758 1 70.94 281 VAL B CA 1
ATOM 6808 C C . VAL B 1 281 ? -3.635 54.75 15.352 1 70.94 281 VAL B C 1
ATOM 6810 O O . VAL B 1 281 ? -3.684 55.625 16.203 1 70.94 281 VAL B O 1
ATOM 6813 N N . TYR B 1 282 ? -3.691 54.906 14 1 71 282 TYR B N 1
ATOM 6814 C CA . TYR B 1 282 ? -3.971 56.25 13.508 1 71 282 TYR B CA 1
ATOM 6815 C C . TYR B 1 282 ? -5.309 56.75 14.039 1 71 282 TYR B C 1
ATOM 6817 O O . TYR B 1 282 ? -5.43 57.938 14.438 1 71 282 TYR B O 1
ATOM 6825 N N . ARG B 1 283 ? -6.266 55.969 14.062 1 72.94 283 ARG B N 1
ATOM 6826 C CA . ARG B 1 283 ? -7.59 56.375 14.531 1 72.94 283 ARG B CA 1
ATOM 6827 C C . ARG B 1 283 ? -7.598 56.594 16.047 1 72.94 283 ARG B C 1
ATOM 6829 O O . ARG B 1 283 ? -8.383 57.375 16.562 1 72.94 283 ARG B O 1
ATOM 6836 N N . LEU B 1 284 ? -6.781 55.844 16.734 1 70.44 284 LEU B N 1
ATOM 6837 C CA . LEU B 1 284 ? -6.621 56.062 18.156 1 70.44 284 LEU B CA 1
ATOM 6838 C C . LEU B 1 284 ? -6.012 57.438 18.438 1 70.44 284 LEU B C 1
ATOM 6840 O O . LEU B 1 284 ? -6.434 58.125 19.359 1 70.44 284 LEU B O 1
ATOM 6844 N N . TRP B 1 285 ? -5.023 57.688 17.594 1 64.62 285 TRP B N 1
ATOM 6845 C CA . TRP B 1 285 ? -4.332 58.969 17.719 1 64.62 285 TRP B CA 1
ATOM 6846 C C . TRP B 1 285 ? -5.285 60.125 17.484 1 64.62 285 TRP B C 1
ATOM 6848 O O . TRP B 1 285 ? -5.207 61.156 18.156 1 64.62 285 TRP B O 1
ATOM 6858 N N . SER B 1 286 ? -6.113 59.906 16.531 1 66.69 286 SER B N 1
ATOM 6859 C CA . SER B 1 286 ? -7.043 61 16.203 1 66.69 286 SER B CA 1
ATOM 6860 C C . SER B 1 286 ? -8.188 61.062 17.219 1 66.69 286 SER B C 1
ATOM 6862 O O . SER B 1 286 ? -8.992 62 17.172 1 66.69 286 SER B O 1
ATOM 6864 N N . GLY B 1 287 ? -8.195 60.125 18.219 1 65.94 287 GLY B N 1
ATOM 6865 C CA . GLY B 1 287 ? -9.172 60.125 19.297 1 65.94 287 GLY B CA 1
ATOM 6866 C C . GLY B 1 287 ? -10.5 59.5 18.906 1 65.94 287 GLY B C 1
ATOM 6867 O O . GLY B 1 287 ? -11.477 59.625 19.656 1 65.94 287 GLY B O 1
ATOM 6868 N N . TYR B 1 288 ? -10.547 59 17.766 1 67.38 288 TYR B N 1
ATOM 6869 C CA . TYR B 1 288 ? -11.828 58.469 17.297 1 67.38 288 TYR B CA 1
ATOM 6870 C C . TYR B 1 288 ? -12.109 57.094 17.891 1 67.38 288 TYR B C 1
ATOM 6872 O O . TYR B 1 288 ? -13.273 56.688 18 1 67.38 288 TYR B O 1
ATOM 6880 N N . ILE B 1 289 ? -11.062 56.438 18.297 1 71.94 289 ILE B N 1
ATOM 6881 C CA . ILE B 1 289 ? -11.297 55.094 18.844 1 71.94 289 ILE B CA 1
ATOM 6882 C C . ILE B 1 289 ? -10.609 54.969 20.203 1 71.94 289 ILE B C 1
ATOM 6884 O O . ILE B 1 289 ? -9.727 55.781 20.531 1 71.94 289 ILE B O 1
ATOM 6888 N N . THR B 1 290 ? -11.273 54.188 21.016 1 70.44 290 THR B N 1
ATOM 6889 C CA . THR B 1 290 ? -10.719 53.969 22.344 1 70.44 290 THR B CA 1
ATOM 6890 C C . THR B 1 290 ? -9.664 52.875 22.312 1 70.44 290 THR B C 1
ATOM 6892 O O . THR B 1 290 ? -9.477 52.219 21.297 1 70.44 290 THR B O 1
ATOM 6895 N N . THR B 1 291 ? -8.875 52.844 23.375 1 67.5 291 THR B N 1
ATOM 6896 C CA . THR B 1 291 ? -7.863 51.812 23.516 1 67.5 291 THR B CA 1
ATOM 6897 C C . THR B 1 291 ? -8.492 50.406 23.438 1 67.5 291 THR B C 1
ATOM 6899 O O . THR B 1 291 ? -7.91 49.5 22.875 1 67.5 291 THR B O 1
ATOM 6902 N N . GLY B 1 292 ? -9.688 50.312 23.969 1 67.88 292 GLY B N 1
ATOM 6903 C CA . GLY B 1 292 ? -10.406 49.062 23.891 1 67.88 292 GLY B CA 1
ATOM 6904 C C . GLY B 1 292 ? -10.773 48.656 22.469 1 67.88 292 GLY B C 1
ATOM 6905 O O . GLY B 1 292 ? -10.688 47.5 22.109 1 67.88 292 GLY B O 1
ATOM 6906 N N . THR B 1 293 ? -11.141 49.625 21.719 1 72.81 293 THR B N 1
ATOM 6907 C CA . THR B 1 293 ? -11.508 49.375 20.328 1 72.81 293 THR B CA 1
ATOM 6908 C C . THR B 1 293 ? -10.305 48.906 19.531 1 72.81 293 THR B C 1
ATOM 6910 O O . THR B 1 293 ? -10.438 48.094 18.609 1 72.81 293 THR B O 1
ATOM 6913 N N . LEU B 1 294 ? -9.156 49.406 19.922 1 70.88 294 LEU B N 1
ATOM 6914 C CA . LEU B 1 294 ? -7.926 48.969 19.266 1 70.88 294 LEU B CA 1
ATOM 6915 C C . LEU B 1 294 ? -7.66 47.5 19.5 1 70.88 294 LEU B C 1
ATOM 6917 O O . LEU B 1 294 ? -7.336 46.75 18.562 1 70.88 294 LEU B O 1
ATOM 6921 N N . LEU B 1 295 ? -7.766 47.062 20.719 1 68.94 295 LEU B N 1
ATOM 6922 C CA . LEU B 1 295 ? -7.531 45.656 21.062 1 68.94 295 LEU B CA 1
ATOM 6923 C C . LEU B 1 295 ? -8.531 44.75 20.359 1 68.94 295 LEU B C 1
ATOM 6925 O O . LEU B 1 295 ? -8.164 43.688 19.875 1 68.94 295 LEU B O 1
ATOM 6929 N N . MET B 1 296 ? -9.742 45.25 20.359 1 73.5 296 MET B N 1
ATOM 6930 C CA . MET B 1 296 ? -10.781 44.469 19.688 1 73.5 296 MET B CA 1
ATOM 6931 C C . MET B 1 296 ? -10.469 44.312 18.188 1 73.5 296 MET B C 1
ATOM 6933 O O . MET B 1 296 ? -10.625 43.25 17.625 1 73.5 296 MET B O 1
ATOM 6937 N N . PHE B 1 297 ? -10.055 45.375 17.578 1 72.25 297 PHE B N 1
ATOM 6938 C CA . PHE B 1 297 ? -9.734 45.344 16.156 1 72.25 297 PHE B CA 1
ATOM 6939 C C . PHE B 1 297 ? -8.57 44.375 15.891 1 72.25 297 PHE B C 1
ATOM 6941 O O . PHE B 1 297 ? -8.555 43.688 14.883 1 72.25 297 PHE B O 1
ATOM 6948 N N . PHE B 1 298 ? -7.699 44.344 16.812 1 67.12 298 PHE B N 1
ATOM 6949 C CA . PHE B 1 298 ? -6.551 43.469 16.672 1 67.12 298 PHE B CA 1
ATOM 6950 C C . PHE B 1 298 ? -6.988 42 16.75 1 67.12 298 PHE B C 1
ATOM 6952 O O . PHE B 1 298 ? -6.547 41.188 15.945 1 67.12 298 PHE B O 1
ATOM 6959 N N . GLN B 1 299 ? -7.773 41.719 17.656 1 70.06 299 GLN B N 1
ATOM 6960 C CA . GLN B 1 299 ? -8.273 40.344 17.828 1 70.06 299 GLN B CA 1
ATOM 6961 C C . GLN B 1 299 ? -9.125 39.938 16.625 1 70.06 299 GLN B C 1
ATOM 6963 O O . GLN B 1 299 ? -9.008 38.812 16.156 1 70.06 299 GLN B O 1
ATOM 6968 N N . MET B 1 300 ? -9.969 40.781 16.188 1 74.75 300 MET B N 1
ATOM 6969 C CA . MET B 1 300 ? -10.883 40.5 15.078 1 74.75 300 MET B CA 1
ATOM 6970 C C . MET B 1 300 ? -10.109 40.344 13.773 1 74.75 300 MET B C 1
ATOM 6972 O O . MET B 1 300 ? -10.469 39.5 12.938 1 74.75 300 MET B O 1
ATOM 6976 N N . ALA B 1 301 ? -9.148 41.156 13.664 1 68.44 301 ALA B N 1
ATOM 6977 C CA . ALA B 1 301 ? -8.312 41.031 12.469 1 68.44 301 ALA B CA 1
ATOM 6978 C C .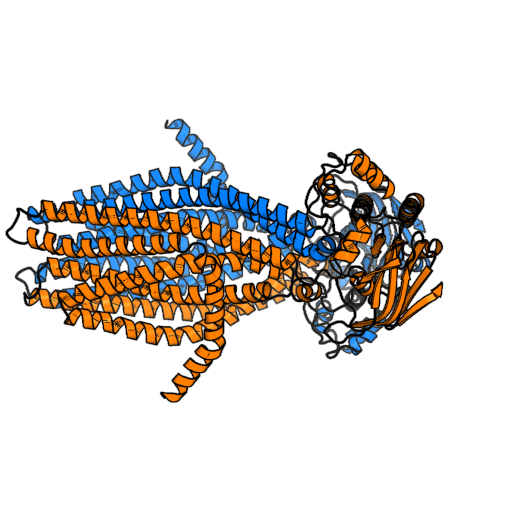 ALA B 1 301 ? -7.637 39.688 12.414 1 68.44 301 ALA B C 1
ATOM 6980 O O . ALA B 1 301 ? -7.531 39.062 11.344 1 68.44 301 ALA B O 1
ATOM 6981 N N . ASN B 1 302 ? -7.16 39.219 13.562 1 66.75 302 ASN B N 1
ATOM 6982 C CA . ASN B 1 302 ? -6.562 37.906 13.633 1 66.75 302 ASN B CA 1
ATOM 6983 C C . ASN B 1 302 ? -7.586 36.812 13.32 1 66.75 302 ASN B C 1
ATOM 6985 O O . ASN B 1 302 ? -7.27 35.844 12.641 1 66.75 302 ASN B O 1
ATOM 6989 N N . SER B 1 303 ? -8.781 37.031 13.859 1 72 303 SER B N 1
ATOM 6990 C CA . SER B 1 303 ? -9.859 36.062 13.602 1 72 303 SER B CA 1
ATOM 6991 C C . SER B 1 303 ? -10.211 36 12.117 1 72 303 SER B C 1
ATOM 6993 O O . SER B 1 303 ? -10.453 34.938 11.578 1 72 303 SER B O 1
ATOM 6995 N N . LEU B 1 304 ? -10.258 37.125 11.477 1 72 304 LEU B N 1
ATOM 6996 C CA . LEU B 1 304 ? -10.555 37.188 10.055 1 72 304 LEU B CA 1
ATOM 6997 C C . LEU B 1 304 ? -9.469 36.5 9.234 1 72 304 LEU B C 1
ATOM 6999 O O . LEU B 1 304 ? -9.773 35.75 8.312 1 72 304 LEU B O 1
ATOM 7003 N N . SER B 1 305 ? -8.312 36.844 9.648 1 67.56 305 SER B N 1
ATOM 7004 C CA . SER B 1 305 ? -7.191 36.25 8.93 1 67.56 305 SER B CA 1
ATOM 7005 C C . SER B 1 305 ? -7.176 34.75 9.094 1 67.56 305 SER B C 1
ATOM 7007 O O . SER B 1 305 ? -6.949 34 8.125 1 67.56 305 SER B O 1
ATOM 7009 N N . SER B 1 306 ? -7.367 34.281 10.305 1 70.19 306 SER B N 1
ATOM 7010 C CA . SER B 1 306 ? -7.375 32.844 10.586 1 70.19 306 SER B CA 1
ATOM 7011 C C . SER B 1 306 ? -8.508 32.156 9.852 1 70.19 306 SER B C 1
ATOM 7013 O O . SER B 1 306 ? -8.32 31.047 9.305 1 70.19 306 SER B O 1
ATOM 7015 N N . SER B 1 307 ? -9.68 32.688 9.906 1 73.06 307 SER B N 1
ATOM 7016 C CA . SER B 1 307 ? -10.836 32.094 9.227 1 73.06 307 SER B CA 1
ATOM 7017 C C . SER B 1 307 ? -10.617 32.031 7.719 1 73.06 307 SER B C 1
ATOM 7019 O O . SER B 1 307 ? -10.961 31.047 7.078 1 73.06 307 SER B O 1
ATOM 7021 N N . PHE B 1 308 ? -10.062 33.031 7.277 1 67.94 308 PHE B N 1
ATOM 7022 C CA . PHE B 1 308 ? -9.805 33.062 5.844 1 67.94 308 PHE B CA 1
ATOM 7023 C C . PHE B 1 308 ? -8.797 32 5.438 1 67.94 308 PHE B C 1
ATOM 7025 O O . PHE B 1 308 ? -8.992 31.297 4.445 1 67.94 308 PHE B O 1
ATOM 7032 N N . SER B 1 309 ? -7.715 32.031 6.152 1 66.06 309 SER B N 1
ATOM 7033 C CA . SER B 1 309 ? -6.688 31.016 5.875 1 66.06 309 SER B CA 1
ATOM 7034 C C . SER B 1 309 ? -7.258 29.609 5.938 1 66.06 309 SER B C 1
ATOM 7036 O O . SER B 1 309 ? -6.922 28.766 5.105 1 66.06 309 SER B O 1
ATOM 7038 N N . SER B 1 310 ? -8.078 29.359 6.906 1 71 310 SER B N 1
ATOM 7039 C CA . SER B 1 310 ? -8.711 28.047 7.066 1 71 310 SER B CA 1
ATOM 7040 C C . SER B 1 310 ? -9.602 27.719 5.875 1 71 310 SER B C 1
ATOM 7042 O O . SER B 1 310 ? -9.641 26.578 5.414 1 71 310 SER B O 1
ATOM 7044 N N . LEU B 1 311 ? -10.336 28.656 5.371 1 70.69 311 LEU B N 1
ATOM 7045 C CA . LEU B 1 311 ? -11.25 28.453 4.254 1 70.69 311 LEU B CA 1
ATOM 7046 C C . LEU B 1 311 ? -10.492 28.125 2.975 1 70.69 311 LEU B C 1
ATOM 7048 O O . LEU B 1 311 ? -10.938 27.297 2.184 1 70.69 311 LEU B O 1
ATOM 7052 N N . ILE B 1 312 ? -9.367 28.688 2.848 1 64.38 312 ILE B N 1
ATOM 7053 C CA . ILE B 1 312 ? -8.57 28.453 1.65 1 64.38 312 ILE B CA 1
ATOM 7054 C C . ILE B 1 312 ? -8.023 27.016 1.659 1 64.38 312 ILE B C 1
ATOM 7056 O O . ILE B 1 312 ? -7.898 26.391 0.606 1 64.38 312 ILE B O 1
ATOM 7060 N N . GLN B 1 313 ? -7.68 26.547 2.838 1 63.03 313 GLN B N 1
ATOM 7061 C CA . GLN B 1 313 ? -7.109 25.203 2.971 1 63.03 313 GLN B CA 1
ATOM 7062 C C . GLN B 1 313 ? -8.164 24.141 2.715 1 63.03 313 GLN B C 1
ATOM 7064 O O . GLN B 1 313 ? -7.824 22.984 2.412 1 63.03 313 GLN B O 1
ATOM 7069 N N . ILE B 1 314 ? -9.398 24.469 2.857 1 69.75 314 ILE B N 1
ATOM 7070 C CA . ILE B 1 314 ? -10.492 23.516 2.68 1 69.75 314 ILE B CA 1
ATOM 7071 C C . ILE B 1 314 ? -10.656 23.188 1.198 1 69.75 314 ILE B C 1
ATOM 7073 O O . ILE B 1 314 ? -11.039 22.062 0.845 1 69.75 314 ILE B O 1
ATOM 7077 N N . ILE B 1 315 ? -10.25 24.078 0.41 1 65.94 315 ILE B N 1
ATOM 7078 C CA . ILE B 1 315 ? -10.516 23.938 -1.018 1 65.94 315 ILE B CA 1
ATOM 7079 C C . ILE B 1 315 ? -9.75 22.734 -1.575 1 65.94 315 ILE B C 1
ATOM 7081 O O . ILE B 1 315 ? -10.344 21.844 -2.18 1 65.94 315 ILE B O 1
ATOM 7085 N N . PRO B 1 316 ? -8.445 22.672 -1.37 1 59.38 316 PRO B N 1
ATOM 7086 C CA . PRO B 1 316 ? -7.73 21.5 -1.878 1 59.38 316 PRO B CA 1
ATOM 7087 C C . PRO B 1 316 ? -8.242 20.188 -1.271 1 59.38 316 PRO B C 1
ATOM 7089 O O . PRO B 1 316 ? -8.312 19.172 -1.964 1 59.38 316 PRO B O 1
ATOM 7092 N N . ALA B 1 317 ? -8.539 20.25 -0.028 1 67.56 317 ALA B N 1
ATOM 7093 C CA . ALA B 1 317 ? -9.055 19.047 0.638 1 67.56 317 ALA B CA 1
ATOM 7094 C C . ALA B 1 317 ? -10.375 18.609 0.015 1 67.56 317 ALA B C 1
ATOM 7096 O O . ALA B 1 317 ? -10.625 17.406 -0.137 1 67.56 317 ALA B O 1
ATOM 7097 N N . ALA B 1 318 ? -11.156 19.562 -0.376 1 70.38 318 ALA B N 1
ATOM 7098 C CA . ALA B 1 318 ? -12.445 19.266 -1.003 1 70.38 318 ALA B CA 1
ATOM 7099 C C . ALA B 1 318 ? -12.25 18.641 -2.377 1 70.38 318 ALA B C 1
ATOM 7101 O O . ALA B 1 318 ? -12.969 17.703 -2.742 1 70.38 318 ALA B O 1
ATOM 7102 N N . ILE B 1 319 ? -11.352 19.109 -3.072 1 66.94 319 ILE B N 1
ATOM 7103 C CA . ILE B 1 319 ? -11.07 18.562 -4.398 1 66.94 319 ILE B CA 1
ATOM 7104 C C . ILE B 1 319 ? -10.578 17.125 -4.281 1 66.94 319 ILE B C 1
ATOM 7106 O O . ILE B 1 319 ? -11 16.25 -5.043 1 66.94 319 ILE B O 1
ATOM 7110 N N . ASN B 1 320 ? -9.711 16.922 -3.342 1 70.25 320 ASN B N 1
ATOM 7111 C CA . ASN B 1 320 ? -9.211 15.562 -3.113 1 70.25 320 ASN B CA 1
ATOM 7112 C C . ASN B 1 320 ? -10.336 14.609 -2.73 1 70.25 320 ASN B C 1
ATOM 7114 O O . ASN B 1 320 ? -10.391 13.484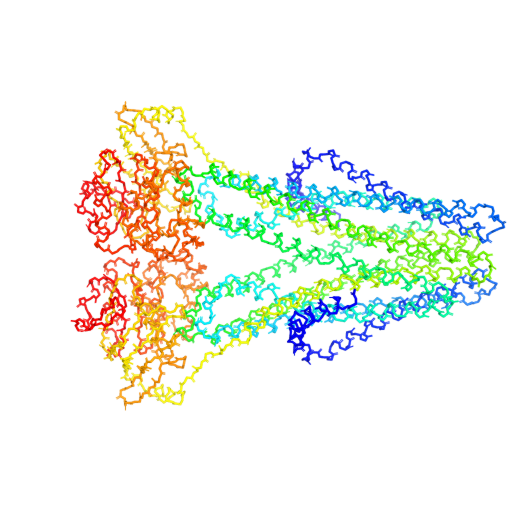 -3.225 1 70.25 320 ASN B O 1
ATOM 7118 N N . ALA B 1 321 ? -11.148 15.07 -1.811 1 76.56 321 ALA B N 1
ATOM 7119 C CA . ALA B 1 321 ? -12.281 14.25 -1.386 1 76.56 321 ALA B CA 1
ATOM 7120 C C . ALA B 1 321 ? -13.203 13.945 -2.559 1 76.56 321 ALA B C 1
ATOM 7122 O O . ALA B 1 321 ? -13.727 12.828 -2.676 1 76.56 321 ALA B O 1
ATOM 7123 N N . ALA B 1 322 ? -13.391 14.914 -3.418 1 75.5 322 ALA B N 1
ATOM 7124 C CA . ALA B 1 322 ? -14.258 14.734 -4.578 1 75.5 322 ALA B CA 1
ATOM 7125 C C . ALA B 1 322 ? -13.664 13.727 -5.555 1 75.5 322 ALA B C 1
ATOM 7127 O O . ALA B 1 322 ? -14.391 12.914 -6.133 1 75.5 322 ALA B O 1
ATOM 7128 N N . THR B 1 323 ? -12.453 13.82 -5.742 1 73.06 323 THR B N 1
ATOM 7129 C CA . THR B 1 323 ? -11.773 12.883 -6.633 1 73.06 323 THR B CA 1
ATOM 7130 C C . THR B 1 323 ? -11.906 11.453 -6.117 1 73.06 323 THR B C 1
ATOM 7132 O O . THR B 1 323 ? -12.172 10.531 -6.891 1 73.06 323 THR B O 1
ATOM 7135 N N . CYS B 1 324 ? -11.617 11.336 -4.793 1 81.94 324 CYS B N 1
ATOM 7136 C CA . CYS B 1 324 ? -11.758 10.023 -4.176 1 81.94 324 CYS B CA 1
ATOM 7137 C C . CYS B 1 324 ? -13.195 9.531 -4.266 1 81.94 324 CYS B C 1
ATOM 7139 O O . CYS B 1 324 ? -13.438 8.344 -4.48 1 81.94 324 CYS B O 1
ATOM 7141 N N . ALA B 1 325 ? -14.07 10.445 -4.102 1 82.88 325 ALA B N 1
ATOM 7142 C CA . ALA B 1 325 ? -15.484 10.094 -4.207 1 82.88 325 ALA B CA 1
ATOM 7143 C C . ALA B 1 325 ? -15.836 9.625 -5.617 1 82.88 325 ALA B C 1
ATOM 7145 O O . ALA B 1 325 ? -16.641 8.719 -5.793 1 82.88 325 ALA B O 1
ATOM 7146 N N . GLY B 1 326 ? -15.289 10.258 -6.555 1 80.88 326 GLY B N 1
ATOM 7147 C CA . GLY B 1 326 ? -15.508 9.836 -7.93 1 80.88 326 GLY B CA 1
ATOM 7148 C C . GLY B 1 326 ? -15.07 8.406 -8.188 1 80.88 326 GLY B C 1
ATOM 7149 O O . GLY B 1 326 ? -15.773 7.648 -8.859 1 80.88 326 GLY B O 1
ATOM 7150 N N . ARG B 1 327 ? -13.984 8.078 -7.633 1 80.62 327 ARG B N 1
ATOM 7151 C CA . ARG B 1 327 ? -13.477 6.719 -7.781 1 80.62 327 ARG B CA 1
ATOM 7152 C C . ARG B 1 327 ? -14.383 5.711 -7.09 1 80.62 327 ARG B C 1
ATOM 7154 O O . ARG B 1 327 ? -14.625 4.621 -7.609 1 80.62 327 ARG B O 1
ATOM 7161 N N . LEU B 1 328 ? -14.82 6.105 -5.98 1 86.44 328 LEU B N 1
ATOM 7162 C CA . LEU B 1 328 ? -15.711 5.215 -5.25 1 86.44 328 LEU B CA 1
ATOM 7163 C C . LEU B 1 328 ? -17.062 5.102 -5.949 1 86.44 328 LEU B C 1
ATOM 7165 O O . LEU B 1 328 ? -17.688 4.039 -5.945 1 86.44 328 LEU B O 1
ATOM 7169 N N . MET B 1 329 ? -17.438 6.152 -6.535 1 84.38 329 MET B N 1
ATOM 7170 C CA . MET B 1 329 ? -18.703 6.164 -7.266 1 84.38 329 MET B CA 1
ATOM 7171 C C . MET B 1 329 ? -18.656 5.242 -8.477 1 84.38 329 MET B C 1
ATOM 7173 O O . MET B 1 329 ? -19.641 4.594 -8.82 1 84.38 329 MET B O 1
ATOM 7177 N N . SER B 1 330 ? -17.578 5.195 -9.109 1 83.56 330 SER B N 1
ATOM 7178 C CA . SER B 1 330 ? -17.406 4.316 -10.266 1 83.56 330 SER B CA 1
ATOM 7179 C C . SER B 1 330 ? -17.594 2.855 -9.875 1 83.56 330 SER B C 1
ATOM 7181 O O . SER B 1 330 ? -18.109 2.059 -10.656 1 83.56 330 SER B O 1
ATOM 7183 N N . VAL B 1 331 ? -17.172 2.576 -8.68 1 85.88 331 VAL B N 1
ATOM 7184 C CA . VAL B 1 331 ? -17.328 1.209 -8.195 1 85.88 331 VAL B CA 1
ATOM 7185 C C . VAL B 1 331 ? -18.781 0.972 -7.797 1 85.88 331 VAL B C 1
ATOM 7187 O O . VAL B 1 331 ? -19.344 -0.107 -8.039 1 85.88 331 VAL B O 1
ATOM 7190 N N . SER B 1 332 ? -19.391 1.968 -7.195 1 85.44 332 SER B N 1
ATOM 7191 C CA . SER B 1 332 ? -20.766 1.853 -6.727 1 85.44 332 SER B CA 1
ATOM 7192 C C . SER B 1 332 ? -21.734 1.756 -7.895 1 85.44 332 SER B C 1
ATOM 7194 O O . SER B 1 332 ? -22.859 1.258 -7.738 1 85.44 332 SER B O 1
ATOM 7196 N N . GLU B 1 333 ? -21.328 2.199 -9 1 83.56 333 GLU B N 1
ATOM 7197 C CA . GLU B 1 333 ? -22.219 2.211 -10.156 1 83.56 333 GLU B CA 1
ATOM 7198 C C . GLU B 1 333 ? -22.062 0.937 -10.984 1 83.56 333 GLU B C 1
ATOM 7200 O O . GLU B 1 333 ? -22.812 0.723 -11.945 1 83.56 333 GLU B O 1
ATOM 7205 N N . LEU B 1 334 ? -21.234 0.101 -10.539 1 86.31 334 LEU B N 1
ATOM 7206 C CA . LEU B 1 334 ? -21.078 -1.156 -11.258 1 86.31 334 LEU B CA 1
ATOM 7207 C C . LEU B 1 334 ? -22.328 -2.016 -11.148 1 86.31 334 LEU B C 1
ATOM 7209 O O . LEU B 1 334 ? -23.078 -1.915 -10.172 1 86.31 334 LEU B O 1
ATOM 7213 N N . GLU B 1 335 ? -22.531 -2.771 -12.156 1 85.38 335 GLU B N 1
ATOM 7214 C CA . GLU B 1 335 ? -23.734 -3.607 -12.195 1 85.38 335 GLU B CA 1
ATOM 7215 C C . GLU B 1 335 ? -23.562 -4.84 -11.312 1 85.38 335 GLU B C 1
ATOM 7217 O O . GLU B 1 335 ? -22.484 -5.43 -11.25 1 85.38 335 GLU B O 1
ATOM 7222 N N . LYS B 1 336 ? -24.594 -5.098 -10.57 1 87.5 336 LYS B N 1
ATOM 7223 C CA . LYS B 1 336 ? -24.609 -6.289 -9.727 1 87.5 336 LYS B CA 1
ATOM 7224 C C . LYS B 1 336 ? -24.844 -7.551 -10.555 1 87.5 336 LYS B C 1
ATOM 7226 O O . LYS B 1 336 ? -25.453 -7.488 -11.625 1 87.5 336 LYS B O 1
ATOM 7231 N N . GLU B 1 337 ? -24.219 -8.586 -10.016 1 89.25 337 GLU B N 1
ATOM 7232 C CA . GLU B 1 337 ? -24.469 -9.859 -10.688 1 89.25 337 GLU B CA 1
ATOM 7233 C C . GLU B 1 337 ? -25.938 -10.242 -10.609 1 89.25 337 GLU B C 1
ATOM 7235 O O . GLU B 1 337 ? -26.594 -10.039 -9.578 1 89.25 337 GLU B O 1
ATOM 7240 N N . ASN B 1 338 ? -26.453 -10.688 -11.758 1 82.94 338 ASN B N 1
ATOM 7241 C CA . ASN B 1 338 ? -27.875 -11.062 -11.805 1 82.94 338 ASN B CA 1
ATOM 7242 C C . ASN B 1 338 ? -28.062 -12.562 -11.578 1 82.94 338 ASN B C 1
ATOM 7244 O O . ASN B 1 338 ? -27.359 -13.375 -12.18 1 82.94 338 ASN B O 1
ATOM 7248 N N . ALA B 1 339 ? -28.781 -12.812 -10.555 1 86.81 339 ALA B N 1
ATOM 7249 C CA . ALA B 1 339 ? -29.25 -14.188 -10.383 1 86.81 339 ALA B CA 1
ATOM 7250 C C . ALA B 1 339 ? -30.5 -14.453 -11.234 1 86.81 339 ALA B C 1
ATOM 7252 O O . ALA B 1 339 ? -31.562 -13.883 -10.984 1 86.81 339 ALA B O 1
ATOM 7253 N N . LEU B 1 340 ? -30.25 -15.312 -12.227 1 83.19 340 LEU B N 1
ATOM 7254 C CA . LEU B 1 340 ? -31.344 -15.594 -13.148 1 83.19 340 LEU B CA 1
ATOM 7255 C C . LEU B 1 340 ? -32.094 -16.844 -12.719 1 83.19 340 LEU B C 1
ATOM 7257 O O . LEU B 1 340 ? -31.531 -17.734 -12.086 1 83.19 340 LEU B O 1
ATOM 7261 N N . ASP B 1 341 ? -33.344 -16.922 -13.055 1 84.25 341 ASP B N 1
ATOM 7262 C CA . ASP B 1 341 ? -34.188 -18.109 -12.922 1 84.25 341 ASP B CA 1
ATOM 7263 C C . ASP B 1 341 ? -34.156 -18.625 -11.484 1 84.25 341 ASP B C 1
ATOM 7265 O O . ASP B 1 341 ? -33.969 -19.828 -11.258 1 84.25 341 ASP B O 1
ATOM 7269 N N . MET B 1 342 ? -34.312 -17.797 -10.602 1 86.19 342 MET B N 1
ATOM 7270 C CA . MET B 1 342 ? -34.188 -18.188 -9.203 1 86.19 342 MET B CA 1
ATOM 7271 C C . MET B 1 342 ? -35.281 -19.141 -8.789 1 86.19 342 MET B C 1
ATOM 7273 O O . MET B 1 342 ? -35.094 -20.031 -7.949 1 86.19 342 MET B O 1
ATOM 7277 N N . GLU B 1 343 ? -36.375 -18.953 -9.383 1 86.56 343 GLU B N 1
ATOM 7278 C CA . GLU B 1 343 ? -37.469 -19.875 -9.086 1 86.56 343 GLU B CA 1
ATOM 7279 C C . GLU B 1 343 ? -37.125 -21.312 -9.477 1 86.56 343 GLU B C 1
ATOM 7281 O O . GLU B 1 343 ? -37.375 -22.25 -8.719 1 86.56 343 GLU B O 1
ATOM 7286 N N . LYS B 1 344 ? -36.562 -21.453 -10.594 1 88.25 344 LYS B N 1
ATOM 7287 C CA . LYS B 1 344 ? -36.156 -22.766 -11.062 1 88.25 344 LYS B CA 1
ATOM 7288 C C . LYS B 1 344 ? -35 -23.328 -10.234 1 88.25 344 LYS B C 1
ATOM 7290 O O . LYS B 1 344 ? -34.969 -24.516 -9.922 1 88.25 344 LYS B O 1
ATOM 7295 N N . VAL B 1 345 ? -34.125 -22.516 -9.891 1 89.31 345 VAL B N 1
ATOM 7296 C CA . VAL B 1 345 ? -32.969 -22.922 -9.086 1 89.31 345 VAL B CA 1
ATOM 7297 C C . VAL B 1 345 ? -33.438 -23.453 -7.738 1 89.31 345 VAL B C 1
ATOM 7299 O O . VAL B 1 345 ? -32.969 -24.484 -7.27 1 89.31 345 VAL B O 1
ATOM 7302 N N . ASP B 1 346 ? -34.406 -22.781 -7.18 1 88.38 346 ASP B N 1
ATOM 7303 C CA . ASP B 1 346 ? -34.938 -23.203 -5.891 1 88.38 346 ASP B CA 1
ATOM 7304 C C . ASP B 1 346 ? -35.656 -24.547 -6 1 88.38 346 ASP B C 1
ATOM 7306 O O . ASP B 1 346 ? -35.594 -25.359 -5.082 1 88.38 346 ASP B O 1
ATOM 7310 N N . ARG B 1 347 ? -36.219 -24.719 -7.055 1 86.19 347 ARG B N 1
ATOM 7311 C CA . ARG B 1 347 ? -36.938 -25.969 -7.277 1 86.19 347 ARG B CA 1
ATOM 7312 C C . ARG B 1 347 ? -35.938 -27.141 -7.363 1 86.19 347 ARG B C 1
ATOM 7314 O O . ARG B 1 347 ? -36.219 -28.234 -6.879 1 86.19 347 ARG B O 1
ATOM 7321 N N . ILE B 1 348 ? -34.875 -26.875 -7.984 1 86.19 348 ILE B N 1
ATOM 7322 C CA . ILE B 1 348 ? -33.844 -27.922 -8.148 1 86.19 348 ILE B CA 1
ATOM 7323 C C . ILE B 1 348 ? -33.188 -28.203 -6.797 1 86.19 348 ILE B C 1
ATOM 7325 O O . ILE B 1 348 ? -32.906 -29.359 -6.484 1 86.19 348 ILE B O 1
ATOM 7329 N N . LEU B 1 349 ? -33 -27.234 -6.031 1 80.5 349 LEU B N 1
ATOM 7330 C CA . LEU B 1 349 ? -32.375 -27.375 -4.723 1 80.5 349 LEU B CA 1
ATOM 7331 C C . LEU B 1 349 ? -33.25 -28.203 -3.777 1 80.5 349 LEU B C 1
ATOM 7333 O O . LEU B 1 349 ? -32.719 -28.906 -2.92 1 80.5 349 LEU B O 1
ATOM 7337 N N . GLU B 1 350 ? -34.531 -27.969 -3.83 1 75.69 350 GLU B N 1
ATOM 7338 C CA . GLU B 1 350 ? -35.469 -28.656 -2.957 1 75.69 350 GLU B CA 1
ATOM 7339 C C . GLU B 1 350 ? -35.5 -30.156 -3.232 1 75.69 350 GLU B C 1
ATOM 7341 O O . GLU B 1 350 ? -35.75 -30.953 -2.33 1 75.69 350 GLU B O 1
ATOM 7346 N N . LYS B 1 351 ? -35.156 -30.375 -4.438 1 66.62 351 LYS B N 1
ATOM 7347 C CA . LYS B 1 351 ? -35.219 -31.797 -4.789 1 66.62 351 LYS B CA 1
ATOM 7348 C C . LYS B 1 351 ? -33.875 -32.469 -4.539 1 66.62 351 LYS B C 1
ATOM 7350 O O . LYS B 1 351 ? -32.812 -31.828 -4.488 1 66.62 351 LYS B O 1
ATOM 7355 N N . GLU B 1 352 ? -33.844 -33.656 -3.895 1 59.78 352 GLU B N 1
ATOM 7356 C CA . GLU B 1 352 ? -32.625 -34.406 -3.562 1 59.78 352 GLU B CA 1
ATOM 7357 C C . GLU B 1 352 ? -31.641 -34.406 -4.723 1 59.78 352 GLU B C 1
ATOM 7359 O O . GLU B 1 352 ? -32.031 -34.5 -5.887 1 59.78 352 GLU B O 1
ATOM 7364 N N . TYR B 1 353 ? -30.469 -33.969 -4.516 1 62.19 353 TYR B N 1
ATOM 7365 C CA . TYR B 1 353 ? -29.391 -33.812 -5.48 1 62.19 353 TYR B CA 1
ATOM 7366 C C . TYR B 1 353 ? -29.203 -35.094 -6.316 1 62.19 353 TYR B C 1
ATOM 7368 O O . TYR B 1 353 ? -28.641 -36.062 -5.844 1 62.19 353 TYR B O 1
ATOM 7376 N N . LYS B 1 354 ? -30.25 -35.375 -7.246 1 63.47 354 LYS B N 1
ATOM 7377 C CA . LYS B 1 354 ? -30.156 -36.594 -8.055 1 63.47 354 LYS B CA 1
ATOM 7378 C C . LYS B 1 354 ? -29.297 -36.344 -9.289 1 63.47 354 LYS B C 1
ATOM 7380 O O . LYS B 1 354 ? -29.516 -36.969 -10.328 1 63.47 354 LYS B O 1
ATOM 7385 N N . GLY B 1 355 ? -28.453 -35.594 -9.383 1 82.19 355 GLY B N 1
ATOM 7386 C CA . GLY B 1 355 ? -27.516 -35.469 -10.484 1 82.19 355 GLY B CA 1
ATOM 7387 C C . GLY B 1 355 ? -27.781 -34.25 -11.344 1 82.19 355 GLY B C 1
ATOM 7388 O O . GLY B 1 355 ? -28.938 -33.844 -11.547 1 82.19 355 GLY B O 1
ATOM 7389 N N . ILE B 1 356 ? -26.781 -33.469 -11.773 1 91.19 356 ILE B N 1
ATOM 7390 C CA . ILE B 1 356 ? -26.906 -32.25 -12.578 1 91.19 356 ILE B CA 1
ATOM 7391 C C . ILE B 1 356 ? -26.078 -32.406 -13.852 1 91.19 356 ILE B C 1
ATOM 7393 O O . ILE B 1 356 ? -24.953 -32.938 -13.82 1 91.19 356 ILE B O 1
ATOM 7397 N N . THR B 1 357 ? -26.75 -32.156 -14.984 1 94.06 357 THR B N 1
ATOM 7398 C CA . THR B 1 357 ? -26.062 -32.125 -16.266 1 94.06 357 THR B CA 1
ATOM 7399 C C . THR B 1 357 ? -25.812 -30.688 -16.734 1 94.06 357 THR B C 1
ATOM 7401 O O . THR B 1 357 ? -26.688 -29.812 -16.562 1 94.06 357 THR B O 1
ATOM 7404 N N . ILE B 1 358 ? -24.672 -30.438 -17.172 1 96.06 358 ILE B N 1
ATOM 7405 C CA . ILE B 1 358 ? -24.328 -29.125 -17.719 1 96.06 358 ILE B CA 1
ATOM 7406 C C . ILE B 1 358 ? -24.234 -29.203 -19.234 1 96.06 358 ILE B C 1
ATOM 7408 O O . ILE B 1 358 ? -23.594 -30.109 -19.781 1 96.06 358 ILE B O 1
ATOM 7412 N N . GLU B 1 359 ? -24.859 -28.203 -19.875 1 95.38 359 GLU B N 1
ATOM 7413 C CA . GLU B 1 359 ? -24.906 -28.219 -21.328 1 95.38 359 GLU B CA 1
ATOM 7414 C C . GLU B 1 359 ? -24.656 -26.828 -21.906 1 95.38 359 GLU B C 1
ATOM 7416 O O . GLU B 1 359 ? -25.25 -25.844 -21.469 1 95.38 359 GLU B O 1
ATOM 7421 N N . LEU B 1 360 ? -23.719 -26.781 -22.781 1 95.88 360 LEU B N 1
ATOM 7422 C CA . LEU B 1 360 ? -23.484 -25.609 -23.609 1 95.88 360 LEU B CA 1
ATOM 7423 C C . LEU B 1 360 ? -23.828 -25.906 -25.078 1 95.88 360 LEU B C 1
ATOM 7425 O O . LEU B 1 360 ? -23.391 -26.922 -25.625 1 95.88 360 LEU B O 1
ATOM 7429 N N . LYS B 1 361 ? -24.672 -25.031 -25.641 1 95.06 361 LYS B N 1
ATOM 7430 C CA . LYS B 1 361 ? -25.078 -25.203 -27.031 1 95.06 361 LYS B CA 1
ATOM 7431 C C . LYS B 1 361 ? -24.719 -24 -27.875 1 95.06 361 LYS B C 1
ATOM 7433 O O . LYS B 1 361 ? -25.281 -22.906 -27.703 1 95.06 361 LYS B O 1
ATOM 7438 N N . GLU B 1 362 ? -23.812 -24.156 -28.828 1 94.5 362 GLU B N 1
ATOM 7439 C CA . GLU B 1 362 ? -23.406 -23.141 -29.797 1 94.5 362 GLU B CA 1
ATOM 7440 C C . GLU B 1 362 ? -23.016 -21.844 -29.125 1 94.5 362 GLU B C 1
ATOM 7442 O O . GLU B 1 362 ? -23.5 -20.766 -29.484 1 94.5 362 GLU B O 1
ATOM 7447 N N . VAL B 1 363 ? -22.219 -22.031 -28.203 1 93.62 363 VAL B N 1
ATOM 7448 C CA . VAL B 1 363 ? -21.875 -20.875 -27.406 1 93.62 363 VAL B CA 1
ATOM 7449 C C . VAL B 1 363 ? -20.703 -20.141 -28.047 1 93.62 363 VAL B C 1
ATOM 7451 O O . VAL B 1 363 ? -19.766 -20.766 -28.562 1 93.62 363 VAL B O 1
ATOM 7454 N N . ASN B 1 364 ? -20.812 -18.781 -28.062 1 92.94 364 ASN B N 1
ATOM 7455 C CA . ASN B 1 364 ? -19.734 -17.891 -28.469 1 92.94 364 ASN B CA 1
ATOM 7456 C C . ASN B 1 364 ? -19.234 -17.047 -27.312 1 92.94 364 ASN B C 1
ATOM 7458 O O . ASN B 1 364 ? -20 -16.328 -26.688 1 92.94 364 ASN B O 1
ATOM 7462 N N . ILE B 1 365 ? -17.953 -17.297 -27.031 1 88.81 365 ILE B N 1
ATOM 7463 C CA . ILE B 1 365 ? -17.391 -16.562 -25.906 1 88.81 365 ILE B CA 1
ATOM 7464 C C . ILE B 1 365 ? -16.297 -15.617 -26.406 1 88.81 365 ILE B C 1
ATOM 7466 O O . ILE B 1 365 ? -15.352 -16.047 -27.078 1 88.81 365 ILE B O 1
ATOM 7470 N N . HIS B 1 366 ? -16.453 -14.336 -26.078 1 82.38 366 HIS B N 1
ATOM 7471 C CA . HIS B 1 366 ? -15.477 -13.305 -26.422 1 82.38 366 HIS B CA 1
ATOM 7472 C C . HIS B 1 366 ? -15.156 -12.414 -25.234 1 82.38 366 HIS B C 1
ATOM 7474 O O . HIS B 1 366 ? -16.031 -12.164 -24.391 1 82.38 366 HIS B O 1
ATOM 7480 N N . TYR B 1 367 ? -13.812 -12.172 -25.094 1 71.62 367 TYR B N 1
ATOM 7481 C CA . TYR B 1 367 ? -13.5 -11.125 -24.125 1 71.62 367 TYR B CA 1
ATOM 7482 C C . TYR B 1 367 ? -13.711 -9.742 -24.734 1 71.62 367 TYR B C 1
ATOM 7484 O O . TYR B 1 367 ? -13.828 -9.609 -25.953 1 71.62 367 TYR B O 1
ATOM 7492 N N . LYS B 1 368 ? -13.867 -8.703 -23.875 1 59.69 368 LYS B N 1
ATOM 7493 C CA . LYS B 1 368 ? -14.164 -7.344 -24.312 1 59.69 368 LYS B CA 1
ATOM 7494 C C . LYS B 1 368 ? -13.164 -6.883 -25.375 1 59.69 368 LYS B C 1
ATOM 7496 O O . LYS B 1 368 ? -13.531 -6.141 -26.297 1 59.69 368 LYS B O 1
ATOM 7501 N N . ASP B 1 369 ? -11.961 -7.289 -25.266 1 55.31 369 ASP B N 1
ATOM 7502 C CA . ASP B 1 369 ? -10.969 -6.785 -26.219 1 55.31 369 ASP B CA 1
ATOM 7503 C C . ASP B 1 369 ? -11.07 -7.504 -27.562 1 55.31 369 ASP B C 1
ATOM 7505 O O . ASP B 1 369 ? -10.219 -7.324 -28.438 1 55.31 369 ASP B O 1
ATOM 7509 N N . GLY B 1 370 ? -12.18 -8.25 -27.766 1 61.25 370 GLY B N 1
ATOM 7510 C CA . GLY B 1 370 ? -12.469 -8.797 -29.078 1 61.25 370 GLY B CA 1
ATOM 7511 C C . GLY B 1 370 ? -11.844 -10.156 -29.312 1 61.25 370 GLY B C 1
ATOM 7512 O O . GLY B 1 370 ? -11.969 -10.727 -30.391 1 61.25 370 GLY B O 1
ATOM 7513 N N . GLU B 1 371 ? -11.156 -10.633 -28.391 1 66.19 371 GLU B N 1
ATOM 7514 C CA . GLU B 1 371 ? -10.539 -11.938 -28.641 1 66.19 371 GLU B CA 1
ATOM 7515 C C . GLU B 1 371 ? -11.555 -13.062 -28.484 1 66.19 371 GLU B C 1
ATOM 7517 O O . GLU B 1 371 ? -12.188 -13.188 -27.438 1 66.19 371 GLU B O 1
ATOM 7522 N N . ASN B 1 372 ? -11.82 -13.719 -29.609 1 79.44 372 ASN B N 1
ATOM 7523 C CA . ASN B 1 372 ? -12.711 -14.875 -29.594 1 79.44 372 ASN B CA 1
ATOM 7524 C C . ASN B 1 372 ? -12.039 -16.094 -28.969 1 79.44 372 ASN B C 1
ATOM 7526 O O . ASN B 1 372 ? -10.984 -16.531 -29.438 1 79.44 372 ASN B O 1
ATOM 7530 N N . VAL B 1 373 ? -12.617 -16.594 -27.891 1 83.75 373 VAL B N 1
ATOM 7531 C CA . VAL B 1 373 ? -12.023 -17.719 -27.188 1 83.75 373 VAL B CA 1
ATOM 7532 C C . VAL B 1 373 ? -12.68 -19.016 -27.641 1 83.75 373 VAL B C 1
ATOM 7534 O O . VAL B 1 373 ? -12 -20.031 -27.844 1 83.75 373 VAL B O 1
ATOM 7537 N N . ILE B 1 374 ? -14.055 -19 -27.812 1 89.75 374 ILE B N 1
ATOM 7538 C CA . ILE B 1 374 ? -14.797 -20.172 -28.281 1 89.75 374 ILE B CA 1
ATOM 7539 C C . ILE B 1 374 ? -15.836 -19.734 -29.312 1 89.75 374 ILE B C 1
ATOM 7541 O O . ILE B 1 374 ? -16.609 -18.797 -29.078 1 89.75 374 ILE B O 1
ATOM 7545 N N . HIS B 1 375 ? -15.758 -20.469 -30.484 1 91.75 375 HIS B N 1
ATOM 7546 C CA . HIS B 1 375 ? -16.719 -20.219 -31.547 1 91.75 375 HIS B CA 1
ATOM 7547 C C . HIS B 1 375 ? -17.672 -21.391 -31.734 1 91.75 375 HIS B C 1
ATOM 7549 O O . HIS B 1 375 ? -17.266 -22.453 -32.188 1 91.75 375 HIS B O 1
ATOM 7555 N N . ARG B 1 376 ? -18.891 -21.125 -31.484 1 90.44 376 ARG B N 1
ATOM 7556 C CA . ARG B 1 376 ? -19.984 -22.078 -31.641 1 90.44 376 ARG B CA 1
ATOM 7557 C C . ARG B 1 376 ? -19.625 -23.422 -31.016 1 90.44 376 ARG B C 1
ATOM 7559 O O . ARG B 1 376 ? -19.688 -24.469 -31.672 1 90.44 376 ARG B O 1
ATOM 7566 N N . GLY B 1 377 ? -19.266 -23.344 -29.812 1 92.69 377 GLY B N 1
ATOM 7567 C CA . GLY B 1 377 ? -18.828 -24.531 -29.094 1 92.69 377 GLY B CA 1
ATOM 7568 C C . GLY B 1 377 ? -19.969 -25.281 -28.438 1 92.69 377 GLY B C 1
ATOM 7569 O O . GLY B 1 377 ? -20.891 -24.656 -27.906 1 92.69 377 GLY B O 1
ATOM 7570 N N . ASP B 1 378 ? -19.906 -26.625 -28.562 1 95 378 ASP B N 1
ATOM 7571 C CA . ASP B 1 378 ? -20.844 -27.5 -27.859 1 95 378 ASP B CA 1
ATOM 7572 C C . ASP B 1 378 ? -20.125 -28.312 -26.781 1 95 378 ASP B C 1
ATOM 7574 O O . ASP B 1 378 ? -19.016 -28.797 -27 1 95 378 ASP B O 1
ATOM 7578 N N . PHE B 1 379 ? -20.766 -28.328 -25.594 1 95.56 379 PHE B N 1
ATOM 7579 C CA . PHE B 1 379 ? -20.172 -29.031 -24.469 1 95.56 379 PHE B CA 1
ATOM 7580 C C . PHE B 1 379 ? -21.266 -29.656 -23.594 1 95.56 379 PHE B C 1
ATOM 7582 O O . PHE B 1 379 ? -22.328 -29.062 -23.391 1 95.56 379 PHE B O 1
ATOM 7589 N N . ILE B 1 380 ? -21.016 -30.922 -23.203 1 95.31 380 ILE B N 1
ATOM 7590 C CA . ILE B 1 380 ? -21.984 -31.578 -22.312 1 95.31 380 ILE B CA 1
ATOM 7591 C C . ILE B 1 380 ? -21.234 -32.375 -21.25 1 95.31 380 ILE B C 1
ATOM 7593 O O . ILE B 1 380 ? -20.281 -33.094 -21.562 1 95.31 380 ILE B O 1
ATOM 7597 N N . ALA B 1 381 ? -21.578 -32.188 -20.062 1 95.44 381 ALA B N 1
ATOM 7598 C CA . ALA B 1 381 ? -21.094 -32.969 -18.938 1 95.44 381 ALA B CA 1
ATOM 7599 C C . ALA B 1 381 ? -22.25 -33.594 -18.172 1 95.44 381 ALA B C 1
ATOM 7601 O O . ALA B 1 381 ? -23.094 -32.875 -17.609 1 95.44 381 ALA B O 1
ATOM 7602 N N . ASN B 1 382 ? -22.203 -34.875 -18.094 1 92.25 382 ASN B N 1
ATOM 7603 C CA . ASN B 1 382 ? -23.344 -35.594 -17.516 1 92.25 382 ASN B CA 1
ATOM 7604 C C . ASN B 1 382 ? -23.062 -36 -16.078 1 92.25 382 ASN B C 1
ATOM 7606 O O . ASN B 1 382 ? -21.906 -36.094 -15.656 1 92.25 382 ASN B O 1
ATOM 7610 N N . ALA B 1 383 ? -24.188 -36.281 -15.352 1 90.75 383 ALA B N 1
ATOM 7611 C CA . ALA B 1 383 ? -24.094 -36.719 -13.961 1 90.75 383 ALA B CA 1
ATOM 7612 C C . ALA B 1 383 ? -23.438 -38.094 -13.867 1 90.75 383 ALA B C 1
ATOM 7614 O O . ALA B 1 383 ? -23.703 -38.969 -14.672 1 90.75 383 ALA B O 1
ATOM 7615 N N . GLY B 1 384 ? -22.453 -38.156 -12.93 1 86.19 384 GLY B N 1
ATOM 7616 C CA . GLY B 1 384 ? -21.797 -39.406 -12.656 1 86.19 384 GLY B CA 1
ATOM 7617 C C . GLY B 1 384 ? -20.625 -39.688 -13.578 1 86.19 384 GLY B C 1
ATOM 7618 O O . GLY B 1 384 ? -20.047 -40.781 -13.539 1 86.19 384 GLY B O 1
ATOM 7619 N N . GLU B 1 385 ? -20.328 -38.719 -14.43 1 89.19 385 GLU B N 1
ATOM 7620 C CA . GLU B 1 385 ? -19.25 -38.906 -15.383 1 89.19 385 GLU B CA 1
ATOM 7621 C C . GLU B 1 385 ? -18.141 -37.875 -15.172 1 89.19 385 GLU B C 1
ATOM 7623 O O . GLU B 1 385 ? -18.375 -36.812 -14.578 1 89.19 385 GLU B O 1
ATOM 7628 N N . ILE B 1 386 ? -16.984 -38.281 -15.633 1 89.69 386 ILE B N 1
ATOM 7629 C CA . ILE B 1 386 ? -15.852 -37.344 -15.617 1 89.69 386 ILE B CA 1
ATOM 7630 C C . ILE B 1 386 ? -15.602 -36.812 -17.031 1 89.69 386 ILE B C 1
ATOM 7632 O O . ILE B 1 386 ? -15.367 -37.594 -17.953 1 89.69 386 ILE B O 1
ATOM 7636 N N . THR B 1 387 ? -15.75 -35.562 -17.156 1 93 387 THR B N 1
ATOM 7637 C CA . THR B 1 387 ? -15.461 -34.906 -18.422 1 93 387 THR B CA 1
ATOM 7638 C C . THR B 1 387 ? -14.188 -34.062 -18.328 1 93 387 THR B C 1
ATOM 7640 O O . THR B 1 387 ? -14.086 -33.156 -17.5 1 93 387 THR B O 1
ATOM 7643 N N . ALA B 1 388 ? -13.25 -34.375 -19.156 1 92.44 388 ALA B N 1
ATOM 7644 C CA . ALA B 1 388 ? -11.977 -33.656 -19.156 1 92.44 388 ALA B CA 1
ATOM 7645 C C . ALA B 1 388 ? -11.906 -32.656 -20.297 1 92.44 388 ALA B C 1
ATOM 7647 O O . ALA B 1 388 ? -12.406 -32.906 -21.391 1 92.44 388 ALA B O 1
ATOM 7648 N N . VAL B 1 389 ? -11.359 -31.562 -20.016 1 92.62 389 VAL B N 1
ATOM 7649 C CA . VAL B 1 389 ? -11.094 -30.531 -21.031 1 92.62 389 VAL B CA 1
ATOM 7650 C C . VAL B 1 389 ? -9.586 -30.344 -21.172 1 92.62 389 VAL B C 1
ATOM 7652 O O . VAL B 1 389 ? -8.898 -30.016 -20.203 1 92.62 389 VAL B O 1
ATOM 7655 N N . VAL B 1 390 ? -9.094 -30.562 -22.406 1 89 390 VAL B N 1
ATOM 7656 C CA . VAL B 1 390 ? -7.66 -30.453 -22.656 1 89 390 VAL B CA 1
ATOM 7657 C C . VAL B 1 390 ? -7.398 -29.406 -23.734 1 89 390 VAL B C 1
ATOM 7659 O O . VAL B 1 390 ? -8.305 -29.016 -24.469 1 89 390 VAL B O 1
ATOM 7662 N N . GLY B 1 391 ? -6.207 -28.906 -23.781 1 81 391 GLY B N 1
ATOM 7663 C CA . GLY B 1 391 ? -5.777 -27.906 -24.734 1 81 391 GLY B CA 1
ATOM 7664 C C . GLY B 1 391 ? -4.523 -27.172 -24.312 1 81 391 GLY B C 1
ATOM 7665 O O . GLY B 1 391 ? -4.125 -27.25 -23.141 1 81 391 GLY B O 1
ATOM 7666 N N . PRO B 1 392 ? -4 -26.562 -25.281 1 73.31 392 PRO B N 1
ATOM 7667 C CA . PRO B 1 392 ? -2.795 -25.797 -24.938 1 73.31 392 PRO B CA 1
ATOM 7668 C C . PRO B 1 392 ? -3.072 -24.656 -23.953 1 73.31 392 PRO B C 1
ATOM 7670 O O . PRO B 1 392 ? -4.219 -24.234 -23.812 1 73.31 392 PRO B O 1
ATOM 7673 N N . SER B 1 393 ? -2.018 -24.344 -23.266 1 65.88 393 SER B N 1
ATOM 7674 C CA . SER B 1 393 ? -2.146 -23.234 -22.312 1 65.88 393 SER B CA 1
ATOM 7675 C C . SER B 1 393 ? -2.57 -21.953 -23.016 1 65.88 393 SER B C 1
ATOM 7677 O O . SER B 1 393 ? -2.057 -21.625 -24.078 1 65.88 393 SER B O 1
ATOM 7679 N N . GLY B 1 394 ? -3.48 -21.297 -22.453 1 68.25 394 GLY B N 1
ATOM 7680 C CA . GLY B 1 394 ? -3.906 -20.016 -22.984 1 68.25 394 GLY B CA 1
ATOM 7681 C C . GLY B 1 394 ? -4.984 -20.141 -24.047 1 68.25 394 GLY B C 1
ATOM 7682 O O . GLY B 1 394 ? -5.387 -19.141 -24.641 1 68.25 394 GLY B O 1
ATOM 7683 N N . GLU B 1 395 ? -5.441 -21.312 -24.219 1 72.62 395 GLU B N 1
ATOM 7684 C CA . GLU B 1 395 ? -6.379 -21.5 -25.312 1 72.62 395 GLU B CA 1
ATOM 7685 C C . GLU B 1 395 ? -7.824 -21.375 -24.844 1 72.62 395 GLU B C 1
ATOM 7687 O O . GLU B 1 395 ? -8.758 -21.578 -25.625 1 72.62 395 GLU B O 1
ATOM 7692 N N . GLY B 1 396 ? -8.039 -21.109 -23.547 1 79.88 396 GLY B N 1
ATOM 7693 C CA . GLY B 1 396 ? -9.406 -20.766 -23.172 1 79.88 396 GLY B CA 1
ATOM 7694 C C . GLY B 1 396 ? -10.008 -21.75 -22.188 1 79.88 396 GLY B C 1
ATOM 7695 O O . GLY B 1 396 ? -11.195 -21.688 -21.875 1 79.88 396 GLY B O 1
ATOM 7696 N N . LYS B 1 397 ? -9.352 -22.719 -21.672 1 85.5 397 LYS B N 1
ATOM 7697 C CA . LYS B 1 397 ? -9.867 -23.688 -20.703 1 85.5 397 LYS B CA 1
ATOM 7698 C C . LYS B 1 397 ? -10.484 -22.984 -19.5 1 85.5 397 LYS B C 1
ATOM 7700 O O . LYS B 1 397 ? -11.617 -23.281 -19.109 1 85.5 397 LYS B O 1
ATOM 7705 N N . THR B 1 398 ? -9.758 -22.016 -19.016 1 82.75 398 THR B N 1
ATOM 7706 C CA . THR B 1 398 ? -10.211 -21.297 -17.828 1 82.75 398 THR B CA 1
ATOM 7707 C C . THR B 1 398 ? -11.43 -20.422 -18.156 1 82.75 398 THR B C 1
ATOM 7709 O O . THR B 1 398 ? -12.32 -20.25 -17.328 1 82.75 398 THR B O 1
ATOM 7712 N N . THR B 1 399 ? -11.461 -19.906 -19.328 1 87.69 399 THR B N 1
ATOM 7713 C CA . THR B 1 399 ? -12.609 -19.141 -19.781 1 87.69 399 THR B CA 1
ATOM 7714 C C . THR B 1 399 ? -13.867 -20 -19.812 1 87.69 399 THR B C 1
ATOM 7716 O O . THR B 1 399 ? -14.953 -19.547 -19.438 1 87.69 399 THR B O 1
ATOM 7719 N N . LEU B 1 400 ? -13.656 -21.172 -20.297 1 92 400 LEU B N 1
ATOM 7720 C CA . LEU B 1 400 ? -14.773 -22.109 -20.312 1 92 400 LEU B CA 1
ATOM 7721 C C . LEU B 1 400 ? -15.297 -22.359 -18.906 1 92 400 LEU B C 1
ATOM 7723 O O . LEU B 1 400 ? -16.516 -22.359 -18.672 1 92 400 LEU B O 1
ATOM 7727 N N . ILE B 1 401 ? -14.414 -22.516 -18 1 92.44 401 ILE B N 1
ATOM 7728 C CA . ILE B 1 401 ? -14.789 -22.766 -16.609 1 92.44 401 ILE B CA 1
ATOM 7729 C C . ILE B 1 401 ? -15.539 -21.547 -16.047 1 92.44 401 ILE B C 1
ATOM 7731 O O . ILE B 1 401 ? -16.531 -21.703 -15.328 1 92.44 401 ILE B O 1
ATOM 7735 N N . ARG B 1 402 ? -15.148 -20.422 -16.406 1 91.75 402 ARG B N 1
ATOM 7736 C CA . ARG B 1 402 ? -15.805 -19.203 -15.93 1 91.75 402 ARG B CA 1
ATOM 7737 C C . ARG B 1 402 ? -17.234 -19.109 -16.453 1 91.75 402 ARG B C 1
ATOM 7739 O O . ARG B 1 402 ? -18.125 -18.609 -15.766 1 91.75 402 ARG B O 1
ATOM 7746 N N . VAL B 1 403 ? -17.422 -19.578 -17.609 1 93.19 403 VAL B N 1
ATOM 7747 C CA . VAL B 1 403 ? -18.766 -19.594 -18.188 1 93.19 403 VAL B CA 1
ATOM 7748 C C . VAL B 1 403 ? -19.625 -20.609 -17.438 1 93.19 403 VAL B C 1
ATOM 7750 O O . VAL B 1 403 ? -20.781 -20.328 -17.125 1 93.19 403 VAL B O 1
ATOM 7753 N N . LEU B 1 404 ? -19 -21.719 -17.172 1 94.69 404 LEU B N 1
ATOM 7754 C CA . LEU B 1 404 ? -19.734 -22.75 -16.453 1 94.69 404 LEU B CA 1
ATOM 7755 C C . LEU B 1 404 ? -20.172 -22.266 -15.078 1 94.69 404 LEU B C 1
ATOM 7757 O O . LEU B 1 404 ? -21.25 -22.609 -14.602 1 94.69 404 LEU B O 1
ATOM 7761 N N . LEU B 1 405 ? -19.375 -21.422 -14.508 1 94.25 405 LEU B N 1
ATOM 7762 C CA . LEU B 1 405 ? -19.625 -20.938 -13.148 1 94.25 405 LEU B CA 1
ATOM 7763 C C . LEU B 1 405 ? -20.5 -19.688 -13.172 1 94.25 405 LEU B C 1
ATOM 7765 O O . LEU B 1 405 ? -20.797 -19.125 -12.117 1 94.25 405 LEU B O 1
ATOM 7769 N N . GLY B 1 406 ? -20.859 -19.219 -14.297 1 92.06 406 GLY B N 1
ATOM 7770 C CA . GLY B 1 406 ? -21.703 -18.047 -14.438 1 92.06 406 GLY B CA 1
ATOM 7771 C C . GLY B 1 406 ? -20.969 -16.75 -14.156 1 92.06 406 GLY B C 1
ATOM 7772 O O . GLY B 1 406 ? -21.578 -15.734 -13.812 1 92.06 406 GLY B O 1
ATOM 7773 N N . LEU B 1 407 ? -19.703 -16.828 -14.164 1 90.81 407 LEU B N 1
ATOM 7774 C CA . LEU B 1 407 ? -18.906 -15.633 -13.977 1 90.81 407 LEU B CA 1
ATOM 7775 C C . LEU B 1 407 ? -18.812 -14.828 -15.273 1 90.81 407 LEU B C 1
ATOM 7777 O O . LEU B 1 407 ? -18.656 -13.609 -15.242 1 90.81 407 LEU B O 1
ATOM 7781 N N . LEU B 1 408 ? -18.812 -15.562 -16.344 1 89.88 408 LEU B N 1
ATOM 7782 C CA . LEU B 1 408 ? -18.859 -14.977 -17.688 1 89.88 408 LEU B CA 1
ATOM 7783 C C . LEU B 1 408 ? -20.078 -15.492 -18.453 1 89.88 408 LEU B C 1
ATOM 7785 O O . LEU B 1 408 ? -20.453 -16.656 -18.328 1 89.88 408 LEU B O 1
ATOM 7789 N N . HIS B 1 409 ? -20.609 -14.641 -19.266 1 90.19 409 HIS B N 1
ATOM 7790 C CA . HIS B 1 409 ? -21.781 -15.016 -20.047 1 90.19 409 HIS B CA 1
ATOM 7791 C C . HIS B 1 409 ? -21.469 -15.031 -21.531 1 90.19 409 HIS B C 1
ATOM 7793 O O . HIS B 1 409 ? -20.781 -14.148 -22.031 1 90.19 409 HIS B O 1
ATOM 7799 N N . PRO B 1 410 ? -21.938 -16.078 -22.094 1 91.25 410 PRO B N 1
ATOM 7800 C CA . PRO B 1 410 ? -21.734 -16.125 -23.547 1 91.25 410 PRO B CA 1
ATOM 7801 C C . PRO B 1 410 ? -22.531 -15.062 -24.297 1 91.25 410 PRO B C 1
ATOM 7803 O O . PRO B 1 410 ? -23.609 -14.664 -23.844 1 91.25 410 PRO B O 1
ATOM 7806 N N . MET B 1 411 ? -22.031 -14.688 -25.406 1 88.81 411 MET B N 1
ATOM 7807 C CA . MET B 1 411 ? -22.703 -13.68 -26.234 1 88.81 411 MET B CA 1
ATOM 7808 C C . MET B 1 411 ? -23.859 -14.297 -27 1 88.81 411 MET B C 1
ATOM 7810 O O . MET B 1 411 ? -24.906 -13.664 -27.172 1 88.81 411 MET B O 1
ATOM 7814 N N . GLU B 1 412 ? -23.547 -15.406 -27.547 1 91.88 412 GLU B N 1
ATOM 7815 C CA . GLU B 1 412 ? -24.547 -16.188 -28.266 1 91.88 412 GLU B CA 1
ATOM 7816 C C . GLU B 1 412 ? -24.547 -17.641 -27.797 1 91.88 412 GLU B C 1
ATOM 7818 O O . GLU B 1 412 ? -23.578 -18.125 -27.219 1 91.88 412 GLU B O 1
ATOM 7823 N N . GLY B 1 413 ? -25.688 -18.188 -27.938 1 92.88 413 GLY B N 1
ATOM 7824 C CA . GLY B 1 413 ? -25.828 -19.562 -27.516 1 92.88 413 GLY B CA 1
ATOM 7825 C C . GLY B 1 413 ? -26.469 -19.703 -26.141 1 92.88 413 GLY B C 1
ATOM 7826 O O . GLY B 1 413 ? -26.969 -18.734 -25.578 1 92.88 413 GLY B O 1
ATOM 7827 N N . ARG B 1 414 ? -26.531 -21 -25.75 1 93.5 414 ARG B N 1
ATOM 7828 C CA . ARG B 1 414 ? -27.203 -21.266 -24.484 1 93.5 414 ARG B CA 1
ATOM 7829 C C . ARG B 1 414 ? -26.297 -22.062 -23.547 1 93.5 414 ARG B C 1
ATOM 7831 O O . ARG B 1 414 ? -25.672 -23.047 -23.953 1 93.5 414 ARG B O 1
ATOM 7838 N N . ALA B 1 415 ? -26.141 -21.562 -22.391 1 94.5 415 ALA B N 1
ATOM 7839 C CA . ALA B 1 415 ? -25.453 -22.25 -21.297 1 94.5 415 ALA B CA 1
ATOM 7840 C C . ALA B 1 415 ? -26.406 -22.562 -20.156 1 94.5 415 ALA B C 1
ATOM 7842 O O . ALA B 1 415 ? -26.859 -21.656 -19.453 1 94.5 415 ALA B O 1
ATOM 7843 N N . GLU B 1 416 ? -26.672 -23.844 -19.969 1 94.88 416 GLU B N 1
ATOM 7844 C CA . GLU B 1 416 ? -27.719 -24.188 -19.016 1 94.88 416 GLU B CA 1
ATOM 7845 C C . GLU B 1 416 ? -27.328 -25.422 -18.188 1 94.88 416 GLU B C 1
ATOM 7847 O O . GLU B 1 416 ? -26.422 -26.156 -18.562 1 94.88 416 GLU B O 1
ATOM 7852 N N . LEU B 1 417 ? -27.906 -25.484 -17.062 1 94.25 417 LEU B N 1
ATOM 7853 C CA . LEU B 1 417 ? -27.844 -26.672 -16.219 1 94.25 417 LEU B CA 1
ATOM 7854 C C . LEU B 1 417 ? -29.203 -27.375 -16.188 1 94.25 417 LEU B C 1
ATOM 7856 O O . LEU B 1 417 ? -30.25 -26.734 -16.234 1 94.25 417 LEU B O 1
ATOM 7860 N N . LYS B 1 418 ? -29.172 -28.734 -16.234 1 91.75 418 LYS B N 1
ATOM 7861 C CA . LYS B 1 418 ? -30.391 -29.562 -16.234 1 91.75 418 LYS B CA 1
ATOM 7862 C C . LYS B 1 418 ? -30.344 -30.609 -15.125 1 91.75 418 LYS B C 1
ATOM 7864 O O . LYS B 1 418 ? -29.312 -31.281 -14.945 1 91.75 418 LYS B O 1
ATOM 7869 N N . ASN B 1 419 ? -31.422 -30.656 -14.414 1 89.5 419 ASN B N 1
ATOM 7870 C CA . ASN B 1 419 ? -31.469 -31.719 -13.406 1 89.5 419 ASN B CA 1
ATOM 7871 C C . ASN B 1 419 ? -32.062 -33 -13.969 1 89.5 419 ASN B C 1
ATOM 7873 O O . ASN B 1 419 ? -32.438 -33.062 -15.141 1 89.5 419 ASN B O 1
ATOM 7877 N N . ALA B 1 420 ? -32.125 -33.969 -13.164 1 84.88 420 ALA B N 1
ATOM 7878 C CA . ALA B 1 420 ? -32.625 -35.281 -13.602 1 84.88 420 ALA B CA 1
ATOM 7879 C C . ALA B 1 420 ? -34.094 -35.219 -14.008 1 84.88 420 ALA B C 1
ATOM 7881 O O . ALA B 1 420 ? -34.531 -36.031 -14.82 1 84.88 420 ALA B O 1
ATOM 7882 N N . GLU B 1 421 ? -34.844 -34.25 -13.539 1 85.38 421 GLU B N 1
ATOM 7883 C CA . GLU B 1 421 ? -36.281 -34.125 -13.828 1 85.38 421 GLU B CA 1
ATOM 7884 C C . GLU B 1 421 ? -36.5 -33.281 -15.078 1 85.38 421 GLU B C 1
ATOM 7886 O O . GLU B 1 421 ? -37.656 -33.125 -15.508 1 85.38 421 GLU B O 1
ATOM 7891 N N . GLY B 1 422 ? -35.562 -32.719 -15.516 1 86.75 422 GLY B N 1
ATOM 7892 C CA . GLY B 1 422 ? -35.688 -32 -16.766 1 86.75 422 GLY B CA 1
ATOM 7893 C C . GLY B 1 422 ? -35.812 -30.5 -16.578 1 86.75 422 GLY B C 1
ATOM 7894 O O . GLY B 1 422 ? -36.094 -29.781 -17.547 1 86.75 422 GLY B O 1
ATOM 7895 N N . ILE B 1 423 ? -35.656 -30.078 -15.43 1 89.44 423 ILE B N 1
ATOM 7896 C CA . ILE B 1 423 ? -35.719 -28.625 -15.195 1 89.44 423 ILE B CA 1
ATOM 7897 C C . ILE B 1 423 ? -34.438 -27.984 -15.656 1 89.44 423 ILE B C 1
ATOM 7899 O O . ILE B 1 423 ? -33.344 -28.391 -15.234 1 89.44 423 ILE B O 1
ATOM 7903 N N . LYS B 1 424 ? -34.594 -26.969 -16.516 1 91.31 424 LYS B N 1
ATOM 7904 C CA . LYS B 1 424 ? -33.438 -26.281 -17.078 1 91.31 424 LYS B CA 1
ATOM 7905 C C . LYS B 1 424 ? -33.281 -24.891 -16.484 1 91.31 424 LYS B C 1
ATOM 7907 O O . LYS B 1 424 ? -34.281 -24.188 -16.266 1 91.31 424 LYS B O 1
ATOM 7912 N N . CYS B 1 425 ? -32.094 -24.609 -16.094 1 92.12 425 CYS B N 1
ATOM 7913 C CA . CYS B 1 425 ? -31.781 -23.266 -15.602 1 92.12 425 CYS B CA 1
ATOM 7914 C C . CYS B 1 425 ? -30.547 -22.703 -16.312 1 92.12 425 CYS B C 1
ATOM 7916 O O . CYS B 1 425 ? -29.609 -23.422 -16.609 1 92.12 425 CYS B O 1
ATOM 7918 N N . ARG B 1 426 ? -30.688 -21.391 -16.594 1 93.25 426 ARG B N 1
ATOM 7919 C CA . ARG B 1 426 ? -29.531 -20.734 -17.172 1 93.25 426 ARG B CA 1
ATOM 7920 C C . ARG B 1 426 ? -28.406 -20.578 -16.156 1 93.25 426 ARG B C 1
ATOM 7922 O O . ARG B 1 426 ? -28.672 -20.281 -14.984 1 93.25 426 ARG B O 1
ATOM 7929 N N . LEU B 1 427 ? -27.141 -20.781 -16.594 1 93.88 427 LEU B N 1
ATOM 7930 C CA . LEU B 1 427 ? -26 -20.609 -15.695 1 93.88 427 LEU B CA 1
ATOM 7931 C C . LEU B 1 427 ? -25.859 -19.141 -15.289 1 93.88 427 LEU B C 1
ATOM 7933 O O . LEU B 1 427 ? -25.781 -18.266 -16.141 1 93.88 427 LEU B O 1
ATOM 7937 N N . SER B 1 428 ? -25.891 -18.906 -14.039 1 92.5 428 SER B N 1
ATOM 7938 C CA . SER B 1 428 ? -25.797 -17.578 -13.461 1 92.5 428 SER B CA 1
ATOM 7939 C C . SER B 1 428 ? -25.266 -17.625 -12.031 1 92.5 428 SER B C 1
ATOM 7941 O O . SER B 1 428 ? -24.797 -18.656 -11.57 1 92.5 428 SER B O 1
ATOM 7943 N N . ALA B 1 429 ? -25.312 -16.484 -11.414 1 91.56 429 ALA B N 1
ATOM 7944 C CA . ALA B 1 429 ? -24.859 -16.406 -10.031 1 91.56 429 ALA B CA 1
ATOM 7945 C C . ALA B 1 429 ? -25.688 -17.297 -9.117 1 91.56 429 ALA B C 1
ATOM 7947 O O . ALA B 1 429 ? -25.188 -17.828 -8.133 1 91.56 429 ALA B O 1
ATOM 7948 N N . GLY B 1 430 ? -26.891 -17.5 -9.477 1 89.5 430 GLY B N 1
ATOM 7949 C CA . GLY B 1 430 ? -27.781 -18.312 -8.672 1 89.5 430 GLY B CA 1
ATOM 7950 C C . GLY B 1 430 ? -27.469 -19.797 -8.734 1 89.5 430 GLY B C 1
ATOM 7951 O O . GLY B 1 430 ? -27.812 -20.547 -7.824 1 89.5 430 GLY B O 1
ATOM 7952 N N . THR B 1 431 ? -26.828 -20.203 -9.773 1 93 431 THR B N 1
ATOM 7953 C CA . THR B 1 431 ? -26.578 -21.625 -9.977 1 93 431 THR B CA 1
ATOM 7954 C C . THR B 1 431 ? -25.266 -22.047 -9.328 1 93 431 THR B C 1
ATOM 7956 O O . THR B 1 431 ? -24.938 -23.234 -9.281 1 93 431 THR B O 1
ATOM 7959 N N . ARG B 1 432 ? -24.547 -21.156 -8.758 1 92.5 432 ARG B N 1
ATOM 7960 C CA . ARG B 1 432 ? -23.219 -21.438 -8.203 1 92.5 432 ARG B CA 1
ATOM 7961 C C . ARG B 1 432 ? -23.328 -22.344 -6.98 1 92.5 432 ARG B C 1
ATOM 7963 O O . ARG B 1 432 ? -22.359 -23.016 -6.609 1 92.5 432 ARG B O 1
ATOM 7970 N N . GLU B 1 433 ? -24.469 -22.297 -6.438 1 89.62 433 GLU B N 1
ATOM 7971 C CA . GLU B 1 433 ? -24.688 -23.156 -5.281 1 89.62 433 GLU B CA 1
ATOM 7972 C C . GLU B 1 433 ? -24.547 -24.625 -5.652 1 89.62 433 GLU B C 1
ATOM 7974 O O . GLU B 1 433 ? -24.219 -25.453 -4.801 1 89.62 433 GLU B O 1
ATOM 7979 N N . PHE B 1 434 ? -24.656 -24.922 -6.93 1 91.75 434 PHE B N 1
ATOM 7980 C CA . PHE B 1 434 ? -24.594 -26.312 -7.395 1 91.75 434 PHE B CA 1
ATOM 7981 C C . PHE B 1 434 ? -23.172 -26.703 -7.738 1 91.75 434 PHE B C 1
ATOM 7983 O O . PHE B 1 434 ? -22.906 -27.844 -8.133 1 91.75 434 PHE B O 1
ATOM 7990 N N . PHE B 1 435 ? -22.297 -25.797 -7.508 1 93.44 435 PHE B N 1
ATOM 7991 C CA . PHE B 1 435 ? -20.938 -26.047 -7.984 1 93.44 435 PHE B CA 1
ATOM 7992 C C . PHE B 1 435 ? -19.938 -26.031 -6.828 1 93.44 435 PHE B C 1
ATOM 7994 O O . PHE B 1 435 ? -20.078 -25.219 -5.906 1 93.44 435 PHE B O 1
ATOM 8001 N N . SER B 1 436 ? -19.047 -26.969 -6.793 1 93.38 436 SER B N 1
ATOM 8002 C CA . SER B 1 436 ? -17.781 -26.906 -6.066 1 93.38 436 SER B CA 1
ATOM 8003 C C . SER B 1 436 ? -16.609 -26.672 -7.012 1 93.38 436 SER B C 1
ATOM 8005 O O . SER B 1 436 ? -16.547 -27.234 -8.102 1 93.38 436 SER B O 1
ATOM 8007 N N . TYR B 1 437 ? -15.766 -25.797 -6.652 1 93.5 437 TYR B N 1
ATOM 8008 C CA . TYR B 1 437 ? -14.742 -25.328 -7.586 1 93.5 437 TYR B CA 1
ATOM 8009 C C . TYR B 1 437 ? -13.367 -25.312 -6.922 1 93.5 437 TYR B C 1
ATOM 8011 O O . TYR B 1 437 ? -13.234 -24.906 -5.77 1 93.5 437 TYR B O 1
ATOM 8019 N N . VAL B 1 438 ? -12.461 -25.859 -7.586 1 92.56 438 VAL B N 1
ATOM 8020 C CA . VAL B 1 438 ? -11.055 -25.766 -7.184 1 92.56 438 VAL B CA 1
ATOM 8021 C C . VAL B 1 438 ? -10.25 -25.062 -8.273 1 92.56 438 VAL B C 1
ATOM 8023 O O . VAL B 1 438 ? -10.016 -25.625 -9.344 1 92.56 438 VAL B O 1
ATOM 8026 N N . PRO B 1 439 ? -9.875 -23.844 -7.984 1 88.19 439 PRO B N 1
ATOM 8027 C CA . PRO B 1 439 ? -9.133 -23.078 -8.992 1 88.19 439 PRO B CA 1
ATOM 8028 C C . PRO B 1 439 ? -7.684 -23.516 -9.133 1 88.19 439 PRO B C 1
ATOM 8030 O O . PRO B 1 439 ? -7.195 -24.312 -8.312 1 88.19 439 PRO B O 1
ATOM 8033 N N . GLN B 1 440 ? -7.164 -22.969 -10.234 1 78.56 440 GLN B N 1
ATOM 8034 C CA . GLN B 1 440 ? -5.73 -23.156 -10.438 1 78.56 440 GLN B CA 1
ATOM 8035 C C . GLN B 1 440 ? -4.922 -22.312 -9.453 1 78.56 440 GLN B C 1
ATOM 8037 O O . GLN B 1 440 ? -5.285 -21.172 -9.172 1 78.56 440 GLN B O 1
ATOM 8042 N N . GLY B 1 441 ? -3.959 -22.922 -8.891 1 73.94 441 GLY B N 1
ATOM 8043 C CA . GLY B 1 441 ? -3.092 -22.172 -8.008 1 73.94 441 GLY B CA 1
ATOM 8044 C C . GLY B 1 441 ? -3.49 -22.266 -6.543 1 73.94 441 GLY B C 1
ATOM 8045 O O . GLY B 1 441 ? -4.301 -23.125 -6.176 1 73.94 441 GLY B O 1
ATOM 8046 N N . ASN B 1 442 ? -2.832 -21.359 -5.691 1 73.44 442 ASN B N 1
ATOM 8047 C CA . ASN B 1 442 ? -3.08 -21.375 -4.254 1 73.44 442 ASN B CA 1
ATOM 8048 C C . ASN B 1 442 ? -4.23 -20.438 -3.883 1 73.44 442 ASN B C 1
ATOM 8050 O O . ASN B 1 442 ? -4.137 -19.219 -4.078 1 73.44 442 ASN B O 1
ATOM 8054 N N . THR B 1 443 ? -5.309 -20.984 -3.387 1 81.56 443 THR B N 1
ATOM 8055 C CA . THR B 1 443 ? -6.477 -20.156 -3.084 1 81.56 443 THR B CA 1
ATOM 8056 C C . THR B 1 443 ? -6.879 -20.312 -1.62 1 81.56 443 THR B C 1
ATOM 8058 O O . THR B 1 443 ? -8.047 -20.141 -1.271 1 81.56 443 THR B O 1
ATOM 8061 N N . ILE B 1 444 ? -5.965 -20.734 -0.812 1 86.19 444 ILE B N 1
ATOM 8062 C CA . ILE B 1 444 ? -6.266 -20.875 0.608 1 86.19 444 ILE B CA 1
ATOM 8063 C C . ILE B 1 444 ? -6.312 -19.484 1.267 1 86.19 444 ILE B C 1
ATOM 8065 O O . ILE B 1 444 ? -5.492 -18.625 0.961 1 86.19 444 ILE B O 1
ATOM 8069 N N . PHE B 1 445 ? -7.359 -19.297 2.053 1 87.5 445 PHE B N 1
ATOM 8070 C CA . PHE B 1 445 ? -7.543 -18.031 2.742 1 87.5 445 PHE B CA 1
ATOM 8071 C C . PHE B 1 445 ? -6.742 -18 4.039 1 87.5 445 PHE B C 1
ATOM 8073 O O . PHE B 1 445 ? -6.43 -19.047 4.609 1 87.5 445 PHE B O 1
ATOM 8080 N N . ALA B 1 446 ? -6.441 -16.797 4.449 1 84.94 446 ALA B N 1
ATOM 8081 C CA . ALA B 1 446 ? -5.75 -16.656 5.73 1 84.94 446 ALA B CA 1
ATOM 8082 C C . ALA B 1 446 ? -6.641 -17.109 6.883 1 84.94 446 ALA B C 1
ATOM 8084 O O . ALA B 1 446 ? -7.844 -16.828 6.895 1 84.94 446 ALA B O 1
ATOM 8085 N N . GLY B 1 447 ? -6.09 -17.828 7.816 1 85.88 447 GLY B N 1
ATOM 8086 C CA . GLY B 1 447 ? -6.82 -18.406 8.93 1 85.88 447 GLY B CA 1
ATOM 8087 C C . GLY B 1 447 ? -6.426 -19.844 9.219 1 85.88 447 GLY B C 1
ATOM 8088 O O . GLY B 1 447 ? -5.441 -20.344 8.664 1 85.88 447 GLY B O 1
ATOM 8089 N N . SER B 1 448 ? -7.164 -20.484 10.008 1 91.69 448 SER B N 1
ATOM 8090 C CA . SER B 1 448 ? -6.875 -21.875 10.328 1 91.69 448 SER B CA 1
ATOM 8091 C C . SER B 1 448 ? -7.387 -22.812 9.234 1 91.69 448 SER B C 1
ATOM 8093 O O . SER B 1 448 ? -8.242 -22.422 8.438 1 91.69 448 SER B O 1
ATOM 8095 N N . ILE B 1 449 ? -6.785 -24 9.195 1 93.44 449 ILE B N 1
ATOM 8096 C CA . ILE B 1 449 ? -7.246 -25 8.25 1 93.44 449 ILE B CA 1
ATOM 8097 C C . ILE B 1 449 ? -8.719 -25.312 8.5 1 93.44 449 ILE B C 1
ATOM 8099 O O . ILE B 1 449 ? -9.508 -25.422 7.555 1 93.44 449 ILE B O 1
ATOM 8103 N N . ALA B 1 450 ? -9.109 -25.328 9.789 1 94.12 450 ALA B N 1
ATOM 8104 C CA . ALA B 1 450 ? -10.492 -25.594 10.164 1 94.12 450 ALA B CA 1
ATOM 8105 C C . ALA B 1 450 ? -11.422 -24.5 9.648 1 94.12 450 ALA B C 1
ATOM 8107 O O . ALA B 1 450 ? -12.508 -24.781 9.141 1 94.12 450 ALA B O 1
ATOM 8108 N N . GLU B 1 451 ? -11.023 -23.344 9.789 1 91.56 451 GLU B N 1
ATOM 8109 C CA . GLU B 1 451 ? -11.82 -22.203 9.328 1 91.56 451 GLU B CA 1
ATOM 8110 C C . GLU B 1 451 ? -11.984 -22.234 7.812 1 91.56 451 GLU B C 1
ATOM 8112 O O . GLU B 1 451 ? -13.047 -21.891 7.293 1 91.56 451 GLU B O 1
ATOM 8117 N N . ASN B 1 452 ? -10.891 -22.562 7.141 1 92.38 452 ASN B N 1
ATOM 8118 C CA . ASN B 1 452 ? -10.945 -22.672 5.688 1 92.38 452 ASN B CA 1
ATOM 8119 C C . ASN B 1 452 ? -11.945 -23.734 5.242 1 92.38 452 ASN B C 1
ATOM 8121 O O . ASN B 1 452 ? -12.625 -23.562 4.223 1 92.38 452 ASN B O 1
ATOM 8125 N N . MET B 1 453 ? -12.008 -24.75 6.004 1 94.31 453 MET B N 1
ATOM 8126 C CA . MET B 1 453 ? -12.945 -25.828 5.68 1 94.31 453 MET B CA 1
ATOM 8127 C C . MET B 1 453 ? -14.375 -25.422 6.008 1 94.31 453 MET B C 1
ATOM 8129 O O . MET B 1 453 ? -15.281 -25.609 5.195 1 94.31 453 MET B O 1
ATOM 8133 N N . ARG B 1 454 ? -14.57 -24.828 7.098 1 94 454 ARG B N 1
ATOM 8134 C CA . ARG B 1 454 ? -15.914 -24.531 7.594 1 94 454 ARG B CA 1
ATOM 8135 C C . ARG B 1 454 ? -16.516 -23.344 6.852 1 94 454 ARG B C 1
ATOM 8137 O O . ARG B 1 454 ? -17.719 -23.062 6.98 1 94 454 ARG B O 1
ATOM 8144 N N . MET B 1 455 ? -15.781 -22.688 6.07 1 92 455 MET B N 1
ATOM 8145 C CA . MET B 1 455 ? -16.312 -21.562 5.309 1 92 455 MET B CA 1
ATOM 8146 C C . MET B 1 455 ? -17.359 -22.031 4.309 1 92 455 MET B C 1
ATOM 8148 O O . MET B 1 455 ? -18.281 -21.281 3.982 1 92 455 MET B O 1
ATOM 8152 N N . VAL B 1 456 ? -17.25 -23.219 3.832 1 92.81 456 VAL B N 1
ATOM 8153 C CA . VAL B 1 456 ? -18.172 -23.734 2.828 1 92.81 456 VAL B CA 1
ATOM 8154 C C . VAL B 1 456 ? -19.312 -24.469 3.512 1 92.81 456 VAL B C 1
ATOM 8156 O O . VAL B 1 456 ? -20.391 -24.625 2.93 1 92.81 456 VAL B O 1
ATOM 8159 N N . LYS B 1 457 ? -19.062 -24.984 4.629 1 93.62 457 LYS B N 1
ATOM 8160 C CA . LYS B 1 457 ? -20.047 -25.656 5.473 1 93.62 457 LYS B CA 1
ATOM 8161 C C . LYS B 1 457 ? -19.828 -25.312 6.945 1 93.62 457 LYS B C 1
ATOM 8163 O O . LYS B 1 457 ? -19.078 -25.984 7.648 1 93.62 457 LYS B O 1
ATOM 8168 N N . GLU B 1 458 ? -20.578 -24.406 7.43 1 90.81 458 GLU B N 1
ATOM 8169 C CA . GLU B 1 458 ? -20.375 -23.812 8.75 1 90.81 458 GLU B CA 1
ATOM 8170 C C . GLU B 1 458 ? -20.547 -24.844 9.852 1 90.81 458 GLU B C 1
ATOM 8172 O O . GLU B 1 458 ? -19.875 -24.781 10.891 1 90.81 458 GLU B O 1
ATOM 8177 N N . ASP B 1 459 ? -21.391 -25.766 9.664 1 92.19 459 ASP B N 1
ATOM 8178 C CA . ASP B 1 459 ? -21.703 -26.734 10.711 1 92.19 459 ASP B CA 1
ATOM 8179 C C . ASP B 1 459 ? -20.938 -28.047 10.508 1 92.19 459 ASP B C 1
ATOM 8181 O O . ASP B 1 459 ? -21.281 -29.062 11.094 1 92.19 459 ASP B O 1
ATOM 8185 N N . ALA B 1 460 ? -19.906 -27.969 9.703 1 95 460 ALA B N 1
ATOM 8186 C CA . ALA B 1 460 ? -19.141 -29.188 9.445 1 95 460 ALA B CA 1
ATOM 8187 C C . ALA B 1 460 ? -18.484 -29.688 10.727 1 95 460 ALA B C 1
ATOM 8189 O O . ALA B 1 460 ? -17.844 -28.922 11.445 1 95 460 ALA B O 1
ATOM 8190 N N . THR B 1 461 ? -18.625 -30.969 10.977 1 95.62 461 THR B N 1
ATOM 8191 C CA . THR B 1 461 ? -18 -31.594 12.141 1 95.62 461 THR B CA 1
ATOM 8192 C C . THR B 1 461 ? -16.547 -31.938 11.852 1 95.62 461 THR B C 1
ATOM 8194 O O . THR B 1 461 ? -16.141 -31.984 10.688 1 95.62 461 THR B O 1
ATOM 8197 N N . ASP B 1 462 ? -15.82 -32.188 12.875 1 94.75 462 ASP B N 1
ATOM 8198 C CA . ASP B 1 462 ? -14.414 -32.531 12.727 1 94.75 462 ASP B CA 1
ATOM 8199 C C . ASP B 1 462 ? -14.25 -33.844 11.953 1 94.75 462 ASP B C 1
ATOM 8201 O O . ASP B 1 462 ? -13.281 -34 11.211 1 94.75 462 ASP B O 1
ATOM 8205 N N . GLU B 1 463 ? -15.172 -34.656 12.133 1 95.19 463 GLU B N 1
ATOM 8206 C CA . GLU B 1 463 ? -15.133 -35.938 11.438 1 95.19 463 GLU B CA 1
ATOM 8207 C C . GLU B 1 463 ? -15.344 -35.781 9.938 1 95.19 463 GLU B C 1
ATOM 8209 O O . GLU B 1 463 ? -14.672 -36.406 9.133 1 95.19 463 GLU B O 1
ATOM 8214 N N . GLU B 1 464 ? -16.266 -34.938 9.633 1 94.88 464 GLU B N 1
ATOM 8215 C CA . GLU B 1 464 ? -16.516 -34.656 8.219 1 94.88 464 GLU B CA 1
ATOM 8216 C C . GLU B 1 464 ? -15.289 -34.031 7.555 1 94.88 464 GLU B C 1
ATOM 8218 O O . GLU B 1 464 ? -14.953 -34.375 6.418 1 94.88 464 GLU B O 1
ATOM 8223 N N . ILE B 1 465 ? -14.68 -33.188 8.289 1 96.25 465 ILE B N 1
ATOM 8224 C CA . ILE B 1 465 ? -13.5 -32.5 7.762 1 96.25 465 ILE B CA 1
ATOM 8225 C C . ILE B 1 465 ? -12.367 -33.531 7.594 1 96.25 465 ILE B C 1
ATOM 8227 O O . ILE B 1 465 ? -11.656 -33.5 6.586 1 96.25 465 ILE B O 1
ATOM 8231 N N . ARG B 1 466 ? -12.234 -34.375 8.516 1 95.56 466 ARG B N 1
ATOM 8232 C CA . ARG B 1 466 ? -11.203 -35.406 8.438 1 95.56 466 ARG B CA 1
ATOM 8233 C C . ARG B 1 466 ? -11.422 -36.312 7.223 1 95.56 466 ARG B C 1
ATOM 8235 O O . ARG B 1 466 ? -10.461 -36.688 6.531 1 95.56 466 ARG B O 1
ATOM 8242 N N . GLU B 1 467 ? -12.586 -36.656 6.98 1 94.12 467 GLU B N 1
ATOM 8243 C CA . GLU B 1 467 ? -12.93 -37.531 5.867 1 94.12 467 GLU B CA 1
ATOM 8244 C C . GLU B 1 467 ? -12.516 -36.906 4.531 1 94.12 467 GLU B C 1
ATOM 8246 O O . GLU B 1 467 ? -11.922 -37.594 3.686 1 94.12 467 GLU B O 1
ATOM 8251 N N . VAL B 1 468 ? -12.867 -35.656 4.387 1 94.62 468 VAL B N 1
ATOM 8252 C CA . VAL B 1 468 ? -12.562 -35.031 3.109 1 94.62 468 VAL B CA 1
ATOM 8253 C C . VAL B 1 468 ? -11.062 -34.781 2.998 1 94.62 468 VAL B C 1
ATOM 8255 O O . VAL B 1 468 ? -10.5 -34.812 1.902 1 94.62 468 VAL B O 1
ATOM 8258 N N . LEU B 1 469 ? -10.414 -34.562 4.102 1 95.81 469 LEU B N 1
ATOM 8259 C CA . LEU B 1 469 ? -8.961 -34.406 4.094 1 95.81 469 LEU B CA 1
ATOM 8260 C C . LEU B 1 469 ? -8.289 -35.719 3.664 1 95.81 469 LEU B C 1
ATOM 8262 O O . LEU B 1 469 ? -7.281 -35.688 2.947 1 95.81 469 LEU B O 1
ATOM 8266 N N . GLU B 1 470 ? -8.812 -36.75 4.074 1 94.31 470 GLU B N 1
ATOM 8267 C CA . GLU B 1 470 ? -8.289 -38.062 3.688 1 94.31 470 GLU B CA 1
ATOM 8268 C C . GLU B 1 470 ? -8.508 -38.312 2.203 1 94.31 470 GLU B C 1
ATOM 8270 O O . GLU B 1 470 ? -7.617 -38.812 1.516 1 94.31 470 GLU B O 1
ATOM 8275 N N . MET B 1 471 ? -9.672 -37.938 1.763 1 91.75 471 MET B N 1
ATOM 8276 C CA . MET B 1 471 ? -10 -38.125 0.353 1 91.75 471 MET B CA 1
ATOM 8277 C C . MET B 1 471 ? -9.055 -37.312 -0.54 1 91.75 471 MET B C 1
ATOM 8279 O O . MET B 1 471 ? -8.68 -37.781 -1.621 1 91.75 471 MET B O 1
ATOM 8283 N N . ALA B 1 472 ? -8.711 -36.188 -0.055 1 93.19 472 ALA B N 1
ATOM 8284 C CA . ALA B 1 472 ? -7.832 -35.312 -0.83 1 93.19 472 ALA B CA 1
ATOM 8285 C C . ALA B 1 472 ? -6.363 -35.594 -0.537 1 93.19 472 ALA B C 1
ATOM 8287 O O . ALA B 1 472 ? -5.477 -34.875 -0.983 1 93.19 472 ALA B O 1
ATOM 8288 N N . CYS B 1 473 ? -6.113 -36.625 0.275 1 92.69 473 CYS B N 1
ATOM 8289 C CA . CYS B 1 473 ? -4.762 -37 0.666 1 92.69 473 CYS B CA 1
ATOM 8290 C C . CYS B 1 473 ? -4.055 -35.875 1.391 1 92.69 473 CYS B C 1
ATOM 8292 O O . CYS B 1 473 ? -2.863 -35.656 1.186 1 92.69 473 CYS B O 1
ATOM 8294 N N . ALA B 1 474 ? -4.77 -35.125 2.109 1 93.06 474 ALA B N 1
ATOM 8295 C CA . ALA B 1 474 ? -4.211 -33.969 2.824 1 93.06 474 ALA B CA 1
ATOM 8296 C C . ALA B 1 474 ? -4.082 -34.281 4.316 1 93.06 474 ALA B C 1
ATOM 8298 O O . ALA B 1 474 ? -3.309 -33.625 5.02 1 93.06 474 ALA B O 1
ATOM 8299 N N . TYR B 1 475 ? -4.773 -35.219 4.82 1 93.44 475 TYR B N 1
ATOM 8300 C CA . TYR B 1 475 ? -4.82 -35.5 6.25 1 93.44 475 TYR B CA 1
ATOM 8301 C C . TYR B 1 475 ? -3.443 -35.906 6.773 1 93.44 475 TYR B C 1
ATOM 8303 O O . TYR B 1 475 ? -3.086 -35.562 7.91 1 93.44 475 TYR B O 1
ATOM 8311 N N . ASP B 1 476 ? -2.725 -36.562 6.016 1 87.56 476 ASP B N 1
ATOM 8312 C CA . ASP B 1 476 ? -1.418 -37.062 6.43 1 87.56 476 ASP B CA 1
ATOM 8313 C C . ASP B 1 476 ? -0.504 -35.906 6.867 1 87.56 476 ASP B C 1
ATOM 8315 O O . ASP B 1 476 ? 0.187 -36.031 7.883 1 87.56 476 ASP B O 1
ATOM 8319 N N . PHE B 1 477 ? -0.529 -34.812 6.105 1 86.06 477 PHE B N 1
ATOM 8320 C CA . PHE B 1 477 ? 0.359 -33.719 6.492 1 86.06 477 PHE B CA 1
ATOM 8321 C C . PHE B 1 477 ? -0.304 -32.844 7.535 1 86.06 477 PHE B C 1
ATOM 8323 O O . PHE B 1 477 ? 0.378 -32.219 8.352 1 86.06 477 PHE B O 1
ATOM 8330 N N . VAL B 1 478 ? -1.604 -32.781 7.547 1 92.44 478 VAL B N 1
ATOM 8331 C CA . VAL B 1 478 ? -2.314 -31.953 8.508 1 92.44 478 VAL B CA 1
ATOM 8332 C C . VAL B 1 478 ? -2.123 -32.5 9.922 1 92.44 478 VAL B C 1
ATOM 8334 O O . VAL B 1 478 ? -1.96 -31.75 10.875 1 92.44 478 VAL B O 1
ATOM 8337 N N . LYS B 1 479 ? -2.152 -33.781 9.977 1 90.19 479 LYS B N 1
ATOM 8338 C CA . LYS B 1 479 ? -1.992 -34.469 11.266 1 90.19 479 LYS B CA 1
ATOM 8339 C C . LYS B 1 479 ? -0.588 -34.25 11.82 1 90.19 479 LYS B C 1
ATOM 8341 O O . LYS B 1 479 ? -0.39 -34.25 13.039 1 90.19 479 LYS B O 1
ATOM 8346 N N . LYS B 1 480 ? 0.299 -34 11.008 1 85.94 480 LYS B N 1
ATOM 8347 C CA . LYS B 1 480 ? 1.692 -33.812 11.414 1 85.94 480 LYS B CA 1
ATOM 8348 C C . LYS B 1 480 ? 1.976 -32.375 11.844 1 85.94 480 LYS B C 1
ATOM 8350 O O . LYS B 1 480 ? 2.998 -32.125 12.477 1 85.94 480 LYS B O 1
ATOM 8355 N N . LEU B 1 481 ? 1.099 -31.578 11.523 1 86.94 481 LEU B N 1
ATOM 8356 C CA . LEU B 1 481 ? 1.277 -30.188 11.945 1 86.94 481 LEU B CA 1
ATOM 8357 C C . LEU B 1 481 ? 1.046 -30.047 13.445 1 86.94 481 LEU B C 1
ATOM 8359 O O . LEU B 1 481 ? 0.164 -30.688 14.008 1 86.94 481 LEU B O 1
ATOM 8363 N N . PRO B 1 482 ? 1.749 -29.156 14.117 1 84.31 482 PRO B N 1
ATOM 8364 C CA . PRO B 1 482 ? 1.669 -29.031 15.57 1 84.31 482 PRO B CA 1
ATOM 8365 C C . PRO B 1 482 ? 0.255 -28.719 16.062 1 84.31 482 PRO B C 1
ATOM 8367 O O . PRO B 1 482 ? -0.154 -29.188 17.125 1 84.31 482 PRO B O 1
ATOM 8370 N N . LYS B 1 483 ? -0.472 -28.016 15.344 1 90.94 483 LYS B N 1
ATOM 8371 C CA . LYS B 1 483 ? -1.81 -27.641 15.797 1 90.94 483 LYS B CA 1
ATOM 8372 C C . LYS B 1 483 ? -2.885 -28.312 14.945 1 90.94 483 LYS B C 1
ATOM 8374 O O . LYS B 1 483 ? -4.051 -27.906 14.977 1 90.94 483 LYS B O 1
ATOM 8379 N N . GLY B 1 484 ? -2.449 -29.188 14.148 1 90.88 484 GLY B N 1
ATOM 8380 C CA . GLY B 1 484 ? -3.402 -29.922 13.328 1 90.88 484 GLY B CA 1
ATOM 8381 C C . GLY B 1 484 ? -4.273 -29.016 12.477 1 90.88 484 GLY B C 1
ATOM 8382 O O . GLY B 1 484 ? -3.764 -28.141 11.766 1 90.88 484 GLY B O 1
ATOM 8383 N N . MET B 1 485 ? -5.605 -29.188 12.742 1 91.94 485 MET B N 1
ATOM 8384 C CA . MET B 1 485 ? -6.57 -28.438 11.945 1 91.94 485 MET B CA 1
ATOM 8385 C C . MET B 1 485 ? -6.617 -26.969 12.383 1 91.94 485 MET B C 1
ATOM 8387 O O . MET B 1 485 ? -7.102 -26.109 11.641 1 91.94 485 MET B O 1
ATOM 8391 N N . GLU B 1 486 ? -6.082 -26.734 13.453 1 91.5 486 GLU B N 1
ATOM 8392 C CA . GLU B 1 486 ? -6.113 -25.375 13.969 1 91.5 486 GLU B CA 1
ATOM 8393 C C . GLU B 1 486 ? -4.867 -24.594 13.547 1 91.5 486 GLU B C 1
ATOM 8395 O O . GLU B 1 486 ? -4.715 -23.422 13.898 1 91.5 486 GLU B O 1
ATOM 8400 N N . THR B 1 487 ? -4.082 -25.203 12.734 1 89.75 487 THR B N 1
ATOM 8401 C CA . THR B 1 487 ? -2.889 -24.531 12.234 1 89.75 487 THR B CA 1
ATOM 8402 C C . THR B 1 487 ? -3.268 -23.328 11.383 1 89.75 487 THR B C 1
ATOM 8404 O O . THR B 1 487 ? -4.109 -23.438 10.484 1 89.75 487 THR B O 1
ATOM 8407 N N . VAL B 1 488 ? -2.697 -22.234 11.695 1 87.38 488 VAL B N 1
ATOM 8408 C CA . VAL B 1 488 ? -2.996 -21 10.992 1 87.38 488 VAL B CA 1
ATOM 8409 C C . VAL B 1 488 ? -2.119 -20.875 9.75 1 87.38 488 VAL B C 1
ATOM 8411 O O . VAL B 1 488 ? -0.896 -21.016 9.828 1 87.38 488 VAL B O 1
ATOM 8414 N N . VAL B 1 489 ? -2.795 -20.672 8.602 1 83.81 489 VAL B N 1
ATOM 8415 C CA . VAL B 1 489 ? -2.104 -20.469 7.336 1 83.81 489 VAL B CA 1
ATOM 8416 C C . VAL B 1 489 ? -2.143 -18.984 6.961 1 83.81 489 VAL B C 1
ATOM 8418 O O . VAL B 1 489 ? -3.117 -18.297 7.254 1 83.81 489 VAL B O 1
ATOM 8421 N N . GLY B 1 490 ? -1.104 -18.562 6.434 1 74.81 490 GLY B N 1
ATOM 8422 C CA . GLY B 1 490 ? -1.03 -17.156 6.051 1 74.81 490 GLY B CA 1
ATOM 8423 C C . GLY B 1 490 ? -1.681 -16.875 4.711 1 74.81 490 GLY B C 1
ATOM 8424 O O . GLY B 1 490 ? -2.336 -17.734 4.133 1 74.81 490 GLY B O 1
ATOM 8425 N N . GLU B 1 491 ? -1.41 -15.641 4.246 1 69.19 491 GLU B N 1
ATOM 8426 C CA . GLU B 1 491 ? -1.976 -15.219 2.967 1 69.19 491 GLU B CA 1
ATOM 8427 C C . GLU B 1 491 ? -1.413 -16.047 1.813 1 69.19 491 GLU B C 1
ATOM 8429 O O . GLU B 1 491 ? -0.236 -16.422 1.823 1 69.19 491 GLU B O 1
ATOM 8434 N N . LYS B 1 492 ? -2.289 -16.344 0.858 1 66.38 492 LYS B N 1
ATOM 8435 C CA . LYS B 1 492 ? -1.942 -17.125 -0.318 1 66.38 492 LYS B CA 1
ATOM 8436 C C . LYS B 1 492 ? -1.31 -18.469 0.083 1 66.38 492 LYS B C 1
ATOM 8438 O O . LYS B 1 492 ? -0.361 -18.922 -0.557 1 66.38 492 LYS B O 1
ATOM 8443 N N . GLY B 1 493 ? -1.763 -18.938 1.251 1 66.88 493 GLY B N 1
ATOM 8444 C CA . GLY B 1 493 ? -1.312 -20.25 1.701 1 66.88 493 GLY B CA 1
ATOM 8445 C C . GLY B 1 493 ? 0.116 -20.25 2.213 1 66.88 493 GLY B C 1
ATOM 8446 O O . GLY B 1 493 ? 0.818 -21.25 2.119 1 66.88 493 GLY B O 1
ATOM 8447 N N . SER B 1 494 ? 0.49 -19.078 2.609 1 65.75 494 SER B N 1
ATOM 8448 C CA . SER B 1 494 ? 1.857 -19 3.115 1 65.75 494 SER B CA 1
ATOM 8449 C C . SER B 1 494 ? 2.082 -20 4.25 1 65.75 494 SER B C 1
ATOM 8451 O O . SER B 1 494 ? 1.241 -20.125 5.141 1 65.75 494 SER B O 1
ATOM 8453 N N . GLY B 1 495 ? 3.068 -20.859 4.156 1 67.25 495 GLY B N 1
ATOM 8454 C CA . GLY B 1 495 ? 3.365 -21.891 5.137 1 67.25 495 GLY B CA 1
ATOM 8455 C C . GLY B 1 495 ? 3.168 -23.297 4.602 1 67.25 495 GLY B C 1
ATOM 8456 O O . GLY B 1 495 ? 3.609 -24.266 5.219 1 67.25 495 GLY B O 1
ATOM 8457 N N . LEU B 1 496 ? 2.398 -23.344 3.473 1 76.5 496 LEU B N 1
ATOM 8458 C CA . LEU B 1 496 ? 2.127 -24.625 2.838 1 76.5 496 LEU B CA 1
ATOM 8459 C C . LEU B 1 496 ? 2.805 -24.703 1.475 1 76.5 496 LEU B C 1
ATOM 8461 O O . LEU B 1 496 ? 3.012 -23.688 0.815 1 76.5 496 LEU B O 1
ATOM 8465 N N . SER B 1 497 ? 3.17 -25.891 1.203 1 71.88 497 SER B N 1
ATOM 8466 C CA . SER B 1 497 ? 3.602 -26.078 -0.177 1 71.88 497 SER B CA 1
ATOM 8467 C C . SER B 1 497 ? 2.432 -25.953 -1.146 1 71.88 497 SER B C 1
ATOM 8469 O O . SER B 1 497 ? 1.27 -26.031 -0.741 1 71.88 497 SER B O 1
ATOM 8471 N N . GLU B 1 498 ? 2.73 -25.656 -2.391 1 76 498 GLU B N 1
ATOM 8472 C CA . GLU B 1 498 ? 1.687 -25.531 -3.402 1 76 498 GLU B CA 1
ATOM 8473 C C . GLU B 1 498 ? 0.821 -26.781 -3.463 1 76 498 GLU B C 1
ATOM 8475 O O . GLU B 1 498 ? -0.401 -26.703 -3.6 1 76 498 GLU B O 1
ATOM 8480 N N . GLY B 1 499 ? 1.485 -27.922 -3.377 1 80.88 499 GLY B N 1
ATOM 8481 C CA . GLY B 1 499 ? 0.75 -29.172 -3.395 1 80.88 499 GLY B CA 1
ATOM 8482 C C . GLY B 1 499 ? -0.149 -29.359 -2.188 1 80.88 499 GLY B C 1
ATOM 8483 O O . GLY B 1 499 ? -1.261 -29.875 -2.307 1 80.88 499 GLY B O 1
ATOM 8484 N N . GLN B 1 500 ? 0.366 -28.922 -1.112 1 82.5 500 GLN B N 1
ATOM 8485 C CA . GLN B 1 500 ? -0.43 -29 0.108 1 82.5 500 GLN B CA 1
ATOM 8486 C C . GLN B 1 500 ? -1.652 -28.094 0.02 1 82.5 500 GLN B C 1
ATOM 8488 O O . GLN B 1 500 ? -2.76 -28.484 0.383 1 82.5 500 GLN B O 1
ATOM 8493 N N . ALA B 1 501 ? -1.411 -26.969 -0.483 1 87.56 501 ALA B N 1
ATOM 8494 C CA . ALA B 1 501 ? -2.496 -26 -0.621 1 87.56 501 ALA B CA 1
ATOM 8495 C C . ALA B 1 501 ? -3.564 -26.5 -1.586 1 87.56 501 ALA B C 1
ATOM 8497 O O . ALA B 1 501 ? -4.762 -26.312 -1.354 1 87.56 501 ALA B O 1
ATOM 8498 N N . GLN B 1 502 ? -3.15 -27.125 -2.611 1 88.44 502 GLN B N 1
ATOM 8499 C CA . GLN B 1 502 ? -4.086 -27.672 -3.596 1 88.44 502 GLN B CA 1
ATOM 8500 C C . GLN B 1 502 ? -4.934 -28.781 -2.992 1 88.44 502 GLN B C 1
ATOM 8502 O O . GLN B 1 502 ? -6.141 -28.859 -3.236 1 88.44 502 GLN B O 1
ATOM 8507 N N . ARG B 1 503 ? -4.277 -29.641 -2.244 1 91.81 503 ARG B N 1
ATOM 8508 C CA . ARG B 1 503 ? -5.004 -30.734 -1.613 1 91.81 503 ARG B CA 1
ATOM 8509 C C . ARG B 1 503 ? -6.027 -30.203 -0.612 1 91.81 503 ARG B C 1
ATOM 8511 O O . ARG B 1 503 ? -7.125 -30.766 -0.489 1 91.81 503 ARG B O 1
ATOM 8518 N N . LEU B 1 504 ? -5.66 -29.172 0.06 1 92.69 504 LEU B N 1
ATOM 8519 C CA . LEU B 1 504 ? -6.602 -28.547 0.985 1 92.69 504 LEU B CA 1
ATOM 8520 C C . LEU B 1 504 ? -7.766 -27.906 0.231 1 92.69 504 LEU B C 1
ATOM 8522 O O . LEU B 1 504 ? -8.906 -27.969 0.69 1 92.69 504 LEU B O 1
ATOM 8526 N N . ALA B 1 505 ? -7.488 -27.266 -0.856 1 92.81 505 ALA B N 1
ATOM 8527 C CA . ALA B 1 505 ? -8.531 -26.672 -1.683 1 92.81 505 ALA B CA 1
ATOM 8528 C C . ALA B 1 505 ? -9.492 -27.734 -2.203 1 92.81 505 ALA B C 1
ATOM 8530 O O . ALA B 1 505 ? -10.711 -27.516 -2.254 1 92.81 505 ALA B O 1
ATOM 8531 N N . ILE B 1 506 ? -8.898 -28.828 -2.549 1 93.25 506 ILE B N 1
ATOM 8532 C CA . ILE B 1 506 ? -9.719 -29.938 -3.016 1 93.25 506 ILE B CA 1
ATOM 8533 C C . ILE B 1 506 ? -10.609 -30.438 -1.876 1 93.25 506 ILE B C 1
ATOM 8535 O O . ILE B 1 506 ? -11.805 -30.672 -2.068 1 93.25 506 ILE B O 1
ATOM 8539 N N . ALA B 1 507 ? -10 -30.578 -0.742 1 94.44 507 ALA B N 1
ATOM 8540 C CA . ALA B 1 507 ? -10.766 -31 0.427 1 94.44 507 ALA B CA 1
ATOM 8541 C C . ALA B 1 507 ? -11.922 -30.047 0.702 1 94.44 507 ALA B C 1
ATOM 8543 O O . ALA B 1 507 ? -13.031 -30.484 1.009 1 94.44 507 ALA B O 1
ATOM 8544 N N . ARG B 1 508 ? -11.672 -28.812 0.645 1 94.19 508 ARG B N 1
ATOM 8545 C CA . ARG B 1 508 ? -12.703 -27.812 0.867 1 94.19 508 ARG B CA 1
ATOM 8546 C C . ARG B 1 508 ? -13.836 -27.953 -0.137 1 94.19 508 ARG B C 1
ATOM 8548 O O . ARG B 1 508 ? -15.016 -27.891 0.233 1 94.19 508 ARG B O 1
ATOM 8555 N N . ALA B 1 509 ? -13.492 -28.125 -1.335 1 92.69 509 ALA B N 1
ATOM 8556 C CA . ALA B 1 509 ? -14.5 -28.312 -2.381 1 92.69 509 ALA B CA 1
ATOM 8557 C C . ALA B 1 509 ? -15.336 -29.562 -2.127 1 92.69 509 ALA B C 1
ATOM 8559 O O . ALA B 1 509 ? -16.547 -29.562 -2.352 1 92.69 509 ALA B O 1
ATOM 8560 N N . LEU B 1 510 ? -14.68 -30.594 -1.7 1 92.62 510 LEU B N 1
ATOM 8561 C CA . LEU B 1 510 ? -15.367 -31.859 -1.43 1 92.62 510 LEU B CA 1
ATOM 8562 C C . LEU B 1 510 ? -16.297 -31.719 -0.23 1 92.62 510 LEU B C 1
ATOM 8564 O O . LEU B 1 510 ? -17.344 -32.375 -0.177 1 92.62 510 LEU B O 1
ATOM 8568 N N . LEU B 1 511 ? -15.883 -30.906 0.678 1 93.88 511 LEU B N 1
ATOM 8569 C CA . LEU B 1 511 ? -16.703 -30.688 1.865 1 93.88 511 LEU B CA 1
ATOM 8570 C C . LEU B 1 511 ? -18 -29.969 1.503 1 93.88 511 LEU B C 1
ATOM 8572 O O . LEU B 1 511 ? -19.047 -30.234 2.098 1 93.88 511 LEU B O 1
ATOM 8576 N N . LYS B 1 512 ? -17.938 -29.031 0.627 1 91.62 512 LYS B N 1
ATOM 8577 C CA . LYS B 1 512 ? -19.141 -28.359 0.164 1 91.62 512 LYS B CA 1
ATOM 8578 C C . LYS B 1 512 ? -20.141 -29.359 -0.422 1 91.62 512 LYS B C 1
ATOM 8580 O O . LYS B 1 512 ? -21.344 -29.172 -0.314 1 91.62 512 LYS B O 1
ATOM 8585 N N . ASN B 1 513 ? -19.625 -30.422 -1.061 1 87.94 513 ASN B N 1
ATOM 8586 C CA . ASN B 1 513 ? -20.375 -31.547 -1.574 1 87.94 513 ASN B CA 1
ATOM 8587 C C . ASN B 1 513 ? -21.469 -31.094 -2.545 1 87.94 513 ASN B C 1
ATOM 8589 O O . ASN B 1 513 ? -22.625 -31.531 -2.434 1 87.94 513 ASN B O 1
ATOM 8593 N N . ALA B 1 514 ? -21.156 -30.219 -3.453 1 90.75 514 ALA B N 1
ATOM 8594 C CA . ALA B 1 514 ? -22.078 -29.812 -4.508 1 90.75 514 ALA B CA 1
ATOM 8595 C C . ALA B 1 514 ? -22.188 -30.875 -5.59 1 90.75 514 ALA B C 1
ATOM 8597 O O . ALA B 1 514 ? -21.281 -31.703 -5.746 1 90.75 514 ALA B O 1
ATOM 8598 N N . PRO B 1 515 ? -23.234 -30.844 -6.305 1 90.31 515 PRO B N 1
ATOM 8599 C CA . PRO B 1 515 ? -23.453 -31.891 -7.309 1 90.31 515 PRO B CA 1
ATOM 8600 C C . PRO B 1 515 ? -22.469 -31.797 -8.477 1 90.31 515 PRO B C 1
ATOM 8602 O O . PRO B 1 515 ? -22.203 -32.781 -9.148 1 90.31 515 PRO B O 1
ATOM 8605 N N . VAL B 1 516 ? -21.984 -30.672 -8.711 1 93.25 516 VAL B N 1
ATOM 8606 C CA . VAL B 1 516 ? -21.031 -30.5 -9.797 1 93.25 516 VAL B CA 1
ATOM 8607 C C . VAL B 1 516 ? -19.672 -30.094 -9.242 1 93.25 516 VAL B C 1
ATOM 8609 O O . VAL B 1 516 ? -19.562 -29.125 -8.492 1 93.25 516 VAL B O 1
ATOM 8612 N N . LEU B 1 517 ? -18.672 -30.844 -9.578 1 93.38 517 LEU B N 1
ATOM 8613 C CA . LEU B 1 517 ? -17.297 -30.562 -9.148 1 93.38 517 LEU B CA 1
ATOM 8614 C C . LEU B 1 517 ? -16.422 -30.141 -10.328 1 93.38 517 LEU B C 1
ATOM 8616 O O . LEU B 1 517 ? -16.344 -30.875 -11.32 1 93.38 517 LEU B O 1
ATOM 8620 N N . ILE B 1 518 ? -15.867 -28.984 -10.203 1 94.88 518 ILE B N 1
ATOM 8621 C CA . ILE B 1 518 ? -14.977 -28.484 -11.25 1 94.88 518 ILE B CA 1
ATOM 8622 C C . ILE B 1 518 ? -13.555 -28.406 -10.711 1 94.88 518 ILE B C 1
ATOM 8624 O O . ILE B 1 518 ? -13.297 -27.734 -9.703 1 94.88 518 ILE B O 1
ATOM 8628 N N . LEU B 1 519 ? -12.656 -29.047 -11.375 1 92.62 519 LEU B N 1
ATOM 8629 C CA . LEU B 1 519 ? -11.234 -29.016 -11.039 1 92.62 519 LEU B CA 1
ATOM 8630 C C . LEU B 1 519 ? -10.438 -28.328 -12.148 1 92.62 519 LEU B C 1
ATOM 8632 O O . LEU B 1 519 ? -10.164 -28.922 -13.188 1 92.62 519 LEU B O 1
ATOM 8636 N N . ASP B 1 520 ? -10.055 -27.141 -11.906 1 90.31 520 ASP B N 1
ATOM 8637 C CA . ASP B 1 520 ? -9.32 -26.359 -12.898 1 90.31 520 ASP B CA 1
ATOM 8638 C C . ASP B 1 520 ? -7.812 -26.484 -12.688 1 90.31 520 ASP B C 1
ATOM 8640 O O . ASP B 1 520 ? -7.199 -25.656 -12.008 1 90.31 520 ASP B O 1
ATOM 8644 N N . GLU B 1 521 ? -7.211 -27.422 -13.297 1 82.94 521 GLU B N 1
ATOM 8645 C CA . GLU B 1 521 ? -5.797 -27.75 -13.141 1 82.94 521 GLU B CA 1
ATOM 8646 C C . GLU B 1 521 ? -5.418 -27.859 -11.664 1 82.94 521 GLU B C 1
ATOM 8648 O O . GLU B 1 521 ? -4.383 -27.328 -11.242 1 82.94 521 GLU B O 1
ATOM 8653 N N . ALA B 1 522 ? -6.289 -28.422 -10.953 1 82.56 522 ALA B N 1
ATOM 8654 C CA . ALA B 1 522 ? -6.215 -28.438 -9.492 1 82.56 522 ALA B CA 1
ATOM 8655 C C . ALA B 1 522 ? -5.199 -29.453 -9 1 82.56 522 ALA B C 1
ATOM 8657 O O . ALA B 1 522 ? -4.938 -29.547 -7.797 1 82.56 522 ALA B O 1
ATOM 8658 N N . THR B 1 523 ? -4.586 -30.219 -9.891 1 78.31 523 THR B N 1
ATOM 8659 C CA . THR B 1 523 ? -3.637 -31.25 -9.484 1 78.31 523 THR B CA 1
ATOM 8660 C C . THR B 1 523 ? -2.277 -31.031 -10.141 1 78.31 523 THR B C 1
ATOM 8662 O O . THR B 1 523 ? -1.449 -31.953 -10.18 1 78.31 523 THR B O 1
ATOM 8665 N N . SER B 1 524 ? -2.17 -29.828 -10.641 1 72.56 524 SER B N 1
ATOM 8666 C CA . SER B 1 524 ? -0.979 -29.547 -11.43 1 72.56 524 SER B CA 1
ATOM 8667 C C . SER B 1 524 ? 0.278 -29.578 -10.57 1 72.56 524 SER B C 1
ATOM 8669 O O . SER B 1 524 ? 1.371 -29.859 -11.062 1 72.56 524 SER B O 1
ATOM 8671 N N . ALA B 1 525 ? 0.118 -29.281 -9.289 1 71.62 525 ALA B N 1
ATOM 8672 C CA . ALA B 1 525 ? 1.278 -29.203 -8.406 1 71.62 525 ALA B CA 1
ATOM 8673 C C . ALA B 1 525 ? 1.49 -30.516 -7.656 1 71.62 525 ALA B C 1
ATOM 8675 O O . ALA B 1 525 ? 2.406 -30.625 -6.84 1 71.62 525 ALA B O 1
ATOM 8676 N N . LEU B 1 526 ? 0.676 -31.516 -7.996 1 76.12 526 LEU B N 1
ATOM 8677 C CA . LEU B 1 526 ? 0.775 -32.812 -7.312 1 76.12 526 LEU B CA 1
ATOM 8678 C C . LEU B 1 526 ? 1.657 -33.75 -8.094 1 76.12 526 LEU B C 1
ATOM 8680 O O . LEU B 1 526 ? 1.734 -33.688 -9.328 1 76.12 526 LEU B O 1
ATOM 8684 N N . ASP B 1 527 ? 2.338 -34.594 -7.352 1 73.5 527 ASP B N 1
ATOM 8685 C CA . ASP B 1 527 ? 3.035 -35.688 -8.023 1 73.5 527 ASP B CA 1
ATOM 8686 C C . ASP B 1 527 ? 2.047 -36.688 -8.617 1 73.5 527 ASP B C 1
ATOM 8688 O O . ASP B 1 527 ? 0.888 -36.75 -8.203 1 73.5 527 ASP B O 1
ATOM 8692 N N . ILE B 1 528 ? 2.545 -37.438 -9.547 1 72.81 528 ILE B N 1
ATOM 8693 C CA . ILE B 1 528 ? 1.711 -38.312 -10.352 1 72.81 528 ILE B CA 1
ATOM 8694 C C . ILE B 1 528 ? 0.977 -39.312 -9.453 1 72.81 528 ILE B C 1
ATOM 8696 O O . ILE B 1 528 ? -0.222 -39.562 -9.625 1 72.81 528 ILE B O 1
ATOM 8700 N N . ASP B 1 529 ? 1.689 -39.844 -8.508 1 76.12 529 ASP B N 1
ATOM 8701 C CA . ASP B 1 529 ? 1.084 -40.844 -7.629 1 76.12 529 ASP B CA 1
ATOM 8702 C C . ASP B 1 529 ? -0.033 -40.219 -6.789 1 76.12 529 ASP B C 1
ATOM 8704 O O . ASP B 1 529 ? -1.112 -40.781 -6.656 1 76.12 529 ASP B O 1
ATOM 8708 N N . THR B 1 530 ? 0.219 -39.125 -6.242 1 82 530 THR B N 1
ATOM 8709 C CA . THR B 1 530 ? -0.768 -38.438 -5.414 1 82 530 THR B CA 1
ATOM 8710 C C . THR B 1 530 ? -1.964 -38 -6.254 1 82 530 THR B C 1
ATOM 8712 O O . THR B 1 530 ? -3.109 -38.094 -5.809 1 82 530 THR B O 1
ATOM 8715 N N . GLU B 1 531 ? -1.652 -37.5 -7.371 1 82.44 531 GLU B N 1
ATOM 8716 C CA . GLU B 1 531 ? -2.705 -37.094 -8.289 1 82.44 531 GLU B CA 1
ATOM 8717 C C . GLU B 1 531 ? -3.666 -38.219 -8.594 1 82.44 531 GLU B C 1
ATOM 8719 O O . GLU B 1 531 ? -4.887 -38.062 -8.539 1 82.44 531 GLU B O 1
ATOM 8724 N N . GLU B 1 532 ? -3.111 -39.312 -8.906 1 78.44 532 GLU B N 1
ATOM 8725 C CA . GLU B 1 532 ? -3.93 -40.5 -9.242 1 78.44 532 GLU B CA 1
ATOM 8726 C C . GLU B 1 532 ? -4.789 -40.906 -8.055 1 78.44 532 GLU B C 1
ATOM 8728 O O . GLU B 1 532 ? -5.969 -41.25 -8.219 1 78.44 532 GLU B O 1
ATOM 8733 N N . ARG B 1 533 ? -4.207 -40.906 -6.926 1 84 533 ARG B N 1
ATOM 8734 C CA . ARG B 1 533 ? -4.922 -41.312 -5.719 1 84 533 ARG B CA 1
ATOM 8735 C C . ARG B 1 533 ? -6.078 -40.344 -5.43 1 84 533 ARG B C 1
ATOM 8737 O O . ARG B 1 533 ? -7.18 -40.781 -5.086 1 84 533 ARG B O 1
ATOM 8744 N N . VAL B 1 534 ? -5.82 -39.125 -5.516 1 87.69 534 VAL B N 1
ATOM 8745 C CA . VAL B 1 534 ? -6.836 -38.125 -5.246 1 87.69 534 VAL B CA 1
ATOM 8746 C C . VAL B 1 534 ? -7.992 -38.281 -6.23 1 87.69 534 VAL B C 1
ATOM 8748 O O . VAL B 1 534 ? -9.164 -38.25 -5.832 1 87.69 534 VAL B O 1
ATOM 8751 N N . LEU B 1 535 ? -7.715 -38.438 -7.43 1 81.62 535 LEU B N 1
ATOM 8752 C CA . LEU B 1 535 ? -8.742 -38.562 -8.461 1 81.62 535 LEU B CA 1
ATOM 8753 C C . LEU B 1 535 ? -9.562 -39.844 -8.258 1 81.62 535 LEU B C 1
ATOM 8755 O O . LEU B 1 535 ? -10.781 -39.812 -8.461 1 81.62 535 LEU B O 1
ATOM 8759 N N . LYS B 1 536 ? -8.852 -40.844 -7.941 1 78.94 536 LYS B N 1
ATOM 8760 C CA . LYS B 1 536 ? -9.547 -42.125 -7.676 1 78.94 536 LYS B CA 1
ATOM 8761 C C . LYS B 1 536 ? -10.5 -41.969 -6.496 1 78.94 536 LYS B C 1
ATOM 8763 O O . LYS B 1 536 ? -11.625 -42.5 -6.531 1 78.94 536 LYS B O 1
ATOM 8768 N N . ASN B 1 537 ? -9.992 -41.344 -5.52 1 84.56 537 ASN B N 1
ATOM 8769 C CA . ASN B 1 537 ? -10.82 -41.125 -4.332 1 84.56 537 ASN B CA 1
ATOM 8770 C C . ASN B 1 537 ? -12.047 -40.281 -4.648 1 84.56 537 ASN B C 1
ATOM 8772 O O . ASN B 1 537 ? -13.133 -40.531 -4.117 1 84.56 537 ASN B O 1
ATOM 8776 N N . ILE B 1 538 ? -11.867 -39.312 -5.41 1 81.38 538 ILE B N 1
ATOM 8777 C CA . ILE B 1 538 ? -12.945 -38.375 -5.766 1 81.38 538 ILE B CA 1
ATOM 8778 C C . ILE B 1 538 ? -14.023 -39.125 -6.543 1 81.38 538 ILE B C 1
ATOM 8780 O O . ILE B 1 538 ? -15.219 -38.906 -6.336 1 81.38 538 ILE B O 1
ATOM 8784 N N . MET B 1 539 ? -13.609 -40.062 -7.336 1 74.38 539 MET B N 1
ATOM 8785 C CA . MET B 1 539 ? -14.547 -40.75 -8.211 1 74.38 539 MET B CA 1
ATOM 8786 C C . MET B 1 539 ? -15.242 -41.906 -7.477 1 74.38 539 MET B C 1
ATOM 8788 O O . MET B 1 539 ? -16.359 -42.281 -7.84 1 74.38 539 MET B O 1
ATOM 8792 N N . LYS B 1 540 ? -14.5 -42.562 -6.527 1 71.44 540 LYS B N 1
ATOM 8793 C CA . LYS B 1 540 ? -15.086 -43.656 -5.777 1 71.44 540 LYS B CA 1
ATOM 8794 C C . LYS B 1 540 ? -16.297 -43.188 -4.98 1 71.44 540 LYS B C 1
ATOM 8796 O O . LYS B 1 540 ? -17.281 -43.938 -4.848 1 71.44 540 LYS B O 1
ATOM 8801 N N . LYS B 1 541 ? -16.188 -42.219 -4.34 1 59.28 541 LYS B N 1
ATOM 8802 C CA . LYS B 1 541 ? -17.203 -41.781 -3.381 1 59.28 541 LYS B CA 1
ATOM 8803 C C . LYS B 1 541 ? -18.469 -41.312 -4.094 1 59.28 541 LYS B C 1
ATOM 8805 O O . LYS B 1 541 ? -19.578 -41.531 -3.621 1 59.28 541 LYS B O 1
ATOM 8810 N N . GLU B 1 542 ? -18.406 -40.469 -5.117 1 58.06 542 GLU B N 1
ATOM 8811 C CA . GLU B 1 542 ? -19.609 -39.719 -5.418 1 58.06 542 GLU B CA 1
ATOM 8812 C C . GLU B 1 542 ? -20.266 -40.219 -6.703 1 58.06 542 GLU B C 1
ATOM 8814 O O . GLU B 1 542 ? -19.938 -39.75 -7.797 1 58.06 542 GLU B O 1
ATOM 8819 N N . LYS B 1 543 ? -21.109 -41.406 -6.445 1 58.25 543 LYS B N 1
ATOM 8820 C CA . LYS B 1 543 ? -21.781 -42.031 -7.57 1 58.25 543 LYS B CA 1
ATOM 8821 C C . LYS B 1 543 ? -22.766 -41.062 -8.234 1 58.25 543 LYS B C 1
ATOM 8823 O O . LYS B 1 543 ? -23.094 -41.219 -9.414 1 58.25 543 LYS B O 1
ATOM 8828 N N . GLY B 1 544 ? -22.641 -39.938 -8.203 1 76.69 544 GLY B N 1
ATOM 8829 C CA . GLY B 1 544 ? -23.625 -39.094 -8.883 1 76.69 544 GLY B CA 1
ATOM 8830 C C . GLY B 1 544 ? -23.156 -37.688 -9.109 1 76.69 544 GLY B C 1
ATOM 8831 O O . GLY B 1 544 ? -23.938 -36.812 -9.5 1 76.69 544 GLY B O 1
ATOM 8832 N N . ARG B 1 545 ? -21.969 -37.531 -8.992 1 85.88 545 ARG B N 1
ATOM 8833 C CA . ARG B 1 545 ? -21.453 -36.156 -9.125 1 85.88 545 ARG B CA 1
ATOM 8834 C C . ARG B 1 545 ? -20.938 -35.938 -10.539 1 85.88 545 ARG B C 1
ATOM 8836 O O . ARG B 1 545 ? -20.297 -36.812 -11.133 1 85.88 545 ARG B O 1
ATOM 8843 N N . THR B 1 546 ? -21.328 -34.781 -11.133 1 91.62 546 THR B N 1
ATOM 8844 C CA . THR B 1 546 ? -20.75 -34.344 -12.398 1 91.62 546 THR B CA 1
ATOM 8845 C C . THR B 1 546 ? -19.359 -33.75 -12.18 1 91.62 546 THR B C 1
ATOM 8847 O O . THR B 1 546 ? -19.188 -32.812 -11.422 1 91.62 546 THR B O 1
ATOM 8850 N N . CYS B 1 547 ? -18.391 -34.375 -12.758 1 91.12 547 CYS B N 1
ATOM 8851 C CA . CYS B 1 547 ? -17.016 -33.906 -12.547 1 91.12 547 CYS B CA 1
ATOM 8852 C C . CYS B 1 547 ? -16.422 -33.375 -13.836 1 91.12 547 CYS B C 1
ATOM 8854 O O . CYS B 1 547 ? -16.391 -34.062 -14.859 1 91.12 547 CYS B O 1
ATOM 8856 N N . ILE B 1 548 ? -16.016 -32.125 -13.797 1 93.5 548 ILE B N 1
ATOM 8857 C CA . ILE B 1 548 ? -15.344 -31.484 -14.922 1 93.5 548 ILE B CA 1
ATOM 8858 C C . ILE B 1 548 ? -13.906 -31.141 -14.531 1 93.5 548 ILE B C 1
ATOM 8860 O O . ILE B 1 548 ? -13.672 -30.453 -13.539 1 93.5 548 ILE B O 1
ATOM 8864 N N . VAL B 1 549 ? -12.961 -31.641 -15.328 1 91.31 549 VAL B N 1
ATOM 8865 C CA . VAL B 1 549 ? -11.555 -31.453 -14.969 1 91.31 549 VAL B CA 1
ATOM 8866 C C . VAL B 1 549 ? -10.789 -30.875 -16.156 1 91.31 549 VAL B C 1
ATOM 8868 O O . VAL B 1 549 ? -10.945 -31.344 -17.297 1 91.31 549 VAL B O 1
ATOM 8871 N N . THR B 1 550 ? -10.102 -29.828 -15.914 1 90.12 550 THR B N 1
ATOM 8872 C CA . THR B 1 550 ? -9.141 -29.344 -16.891 1 90.12 550 THR B CA 1
ATOM 8873 C C . THR B 1 550 ? -7.738 -29.859 -16.578 1 90.12 550 THR B C 1
ATOM 8875 O O . THR B 1 550 ? -7.316 -29.844 -15.414 1 90.12 550 THR B O 1
ATOM 8878 N N . THR B 1 551 ? -7.031 -30.469 -17.562 1 79.94 551 THR B N 1
ATOM 8879 C CA . THR B 1 551 ? -5.723 -31.062 -17.281 1 79.94 551 THR B CA 1
ATOM 8880 C C . THR B 1 551 ? -4.891 -31.125 -18.562 1 79.94 551 THR B C 1
ATOM 8882 O O . THR B 1 551 ? -5.414 -30.953 -19.672 1 79.94 551 THR B O 1
ATOM 8885 N N . HIS B 1 552 ? -3.67 -31.266 -18.344 1 70 552 HIS B N 1
ATOM 8886 C CA . HIS B 1 552 ? -2.756 -31.625 -19.438 1 70 552 HIS B CA 1
ATOM 8887 C C . HIS B 1 552 ? -2.074 -32.969 -19.172 1 70 552 HIS B C 1
ATOM 8889 O O . HIS B 1 552 ? -1.194 -33.375 -19.922 1 70 552 HIS B O 1
ATOM 8895 N N . ARG B 1 553 ? -2.639 -33.625 -18.234 1 73 553 ARG B N 1
ATOM 8896 C CA . ARG B 1 553 ? -1.947 -34.844 -17.797 1 73 553 ARG B CA 1
ATOM 8897 C C . ARG B 1 553 ? -2.633 -36.094 -18.344 1 73 553 ARG B C 1
ATOM 8899 O O . ARG B 1 553 ? -3.852 -36.25 -18.219 1 73 553 ARG B O 1
ATOM 8906 N N . PRO B 1 554 ? -1.883 -36.969 -18.766 1 73.38 554 PRO B N 1
ATOM 8907 C CA . PRO B 1 554 ? -2.447 -38.188 -19.344 1 73.38 554 PRO B CA 1
ATOM 8908 C C . PRO B 1 554 ? -3.123 -39.062 -18.297 1 73.38 554 PRO B C 1
ATOM 8910 O O . PRO B 1 554 ? -4.066 -39.781 -18.625 1 73.38 554 PRO B O 1
ATOM 8913 N N . SER B 1 555 ? -2.672 -39.031 -17.125 1 71.69 555 SER B N 1
ATOM 8914 C CA . SER B 1 555 ? -3.24 -39.875 -16.078 1 71.69 555 SER B CA 1
ATOM 8915 C C . SER B 1 555 ? -4.719 -39.562 -15.859 1 71.69 555 SER B C 1
ATOM 8917 O O . SER B 1 555 ? -5.52 -40.469 -15.625 1 71.69 555 SER B O 1
ATOM 8919 N N . VAL B 1 556 ? -5.082 -38.344 -15.977 1 77.75 556 VAL B N 1
ATOM 8920 C CA . VAL B 1 556 ? -6.465 -37.906 -15.805 1 77.75 556 VAL B CA 1
ATOM 8921 C C . VAL B 1 556 ? -7.281 -38.281 -17.031 1 77.75 556 VAL B C 1
ATOM 8923 O O . VAL B 1 556 ? -8.453 -38.656 -16.922 1 77.75 556 VAL B O 1
ATOM 8926 N N . LEU B 1 557 ? -6.621 -38.25 -18.094 1 81.81 557 LEU B N 1
ATOM 8927 C CA . LEU B 1 557 ? -7.309 -38.562 -19.344 1 81.81 557 LEU B CA 1
ATOM 8928 C C . LEU B 1 557 ? -7.738 -40.031 -19.406 1 81.81 557 LEU B C 1
ATOM 8930 O O . LEU B 1 557 ? -8.789 -40.344 -19.969 1 81.81 557 LEU B O 1
ATOM 8934 N N . SER B 1 558 ? -6.949 -40.875 -18.797 1 79 558 SER B N 1
ATOM 8935 C CA . SER B 1 558 ? -7.219 -42.312 -18.844 1 79 558 SER B CA 1
ATOM 8936 C C . SER B 1 558 ? -8.461 -42.656 -18.031 1 79 558 SER B C 1
ATOM 8938 O O . SER B 1 558 ? -9.141 -43.656 -18.344 1 79 558 SER B O 1
ATOM 8940 N N . VAL B 1 559 ? -8.859 -41.844 -17.141 1 78.81 559 VAL B N 1
ATOM 8941 C CA . VAL B 1 559 ? -9.984 -42.188 -16.266 1 78.81 559 VAL B CA 1
ATOM 8942 C C . VAL B 1 559 ? -11.203 -41.344 -16.672 1 78.81 559 VAL B C 1
ATOM 8944 O O . VAL B 1 559 ? -12.289 -41.531 -16.109 1 78.81 559 VAL B O 1
ATOM 8947 N N . SER B 1 560 ? -11.062 -40.531 -17.641 1 87.75 560 SER B N 1
ATOM 8948 C CA . SER B 1 560 ? -12.156 -39.656 -18.047 1 87.75 560 SER B CA 1
ATOM 8949 C C . SER B 1 560 ? -13.102 -40.344 -19.016 1 87.75 560 SER B C 1
ATOM 8951 O O . SER B 1 560 ? -12.664 -41.125 -19.859 1 87.75 560 SER B O 1
ATOM 8953 N N . ASP B 1 561 ? -14.438 -40.094 -18.828 1 89.38 561 ASP B N 1
ATOM 8954 C CA . ASP B 1 561 ? -15.453 -40.656 -19.703 1 89.38 561 ASP B CA 1
ATOM 8955 C C . ASP B 1 561 ? -15.531 -39.875 -21.031 1 89.38 561 ASP B C 1
ATOM 8957 O O . ASP B 1 561 ? -15.75 -40.469 -22.094 1 89.38 561 ASP B O 1
ATOM 8961 N N . HIS B 1 562 ? -15.422 -38.625 -20.938 1 93.44 562 HIS B N 1
ATOM 8962 C CA . HIS B 1 562 ? -15.43 -37.75 -22.109 1 93.44 562 HIS B CA 1
ATOM 8963 C C . HIS B 1 562 ? -14.234 -36.781 -22.094 1 93.44 562 HIS B C 1
ATOM 8965 O O . HIS B 1 562 ? -13.773 -36.375 -21.031 1 93.44 562 HIS B O 1
ATOM 8971 N N . ILE B 1 563 ? -13.742 -36.531 -23.266 1 94.5 563 ILE B N 1
ATOM 8972 C CA . ILE B 1 563 ? -12.602 -35.656 -23.406 1 94.5 563 ILE B CA 1
ATOM 8973 C C . ILE B 1 563 ? -12.898 -34.594 -24.469 1 94.5 563 ILE B C 1
ATOM 8975 O O . ILE B 1 563 ? -13.227 -34.938 -25.609 1 94.5 563 ILE B O 1
ATOM 8979 N N . TYR B 1 564 ? -12.812 -33.375 -24.047 1 94.75 564 TYR B N 1
ATOM 8980 C CA . TYR B 1 564 ? -12.945 -32.25 -24.969 1 94.75 564 TYR B CA 1
ATOM 8981 C C . TYR B 1 564 ? -11.609 -31.547 -25.172 1 94.75 564 TYR B C 1
ATOM 8983 O O . TYR B 1 564 ? -10.805 -31.469 -24.234 1 94.75 564 TYR B O 1
ATOM 8991 N N . GLU B 1 565 ? -11.406 -31.062 -26.344 1 93.56 565 GLU B N 1
ATOM 8992 C CA . GLU B 1 565 ? -10.203 -30.297 -26.656 1 93.56 565 GLU B CA 1
ATOM 8993 C C . GLU B 1 565 ? -10.547 -28.891 -27.156 1 93.56 565 GLU B C 1
ATOM 8995 O O . GLU B 1 565 ? -11.43 -28.719 -27.984 1 93.56 565 GLU B O 1
ATOM 9000 N N . ILE B 1 566 ? -9.914 -28 -26.516 1 90.5 566 ILE B N 1
ATOM 9001 C CA . ILE B 1 566 ? -10.016 -26.625 -27 1 90.5 566 ILE B CA 1
ATOM 9002 C C . ILE B 1 566 ? -8.75 -26.25 -27.75 1 90.5 566 ILE B C 1
ATOM 9004 O O . ILE B 1 566 ? -7.652 -26.25 -27.188 1 90.5 566 ILE B O 1
ATOM 9008 N N . ARG B 1 567 ? -8.922 -25.922 -28.984 1 86.44 567 ARG B N 1
ATOM 9009 C CA . ARG B 1 567 ? -7.809 -25.531 -29.828 1 86.44 567 ARG B CA 1
ATOM 9010 C C . ARG B 1 567 ? -8.25 -24.484 -30.859 1 86.44 567 ARG B C 1
ATOM 9012 O O . ARG B 1 567 ? -9.25 -24.688 -31.562 1 86.44 567 ARG B O 1
ATOM 9019 N N . GLU B 1 568 ? -7.484 -23.438 -30.984 1 83.06 568 GLU B N 1
ATOM 9020 C CA . GLU B 1 568 ? -7.742 -22.391 -31.953 1 83.06 568 GLU B CA 1
ATOM 9021 C C . GLU B 1 568 ? -9.195 -21.938 -31.906 1 83.06 568 GLU B C 1
ATOM 9023 O O . GLU B 1 568 ? -9.875 -21.906 -32.938 1 83.06 568 GLU B O 1
ATOM 9028 N N . SER B 1 569 ? -9.773 -21.781 -30.812 1 86.56 569 SER B N 1
ATOM 9029 C CA . SER B 1 569 ? -11.094 -21.219 -30.531 1 86.56 569 SER B CA 1
ATOM 9030 C C . SER B 1 569 ? -12.195 -22.203 -30.891 1 86.56 569 SER B C 1
ATOM 9032 O O . SER B 1 569 ? -13.359 -21.828 -31.062 1 86.56 569 SER B O 1
ATOM 9034 N N . HIS B 1 570 ? -11.75 -23.453 -31.094 1 91 570 HIS B N 1
ATOM 9035 C CA . HIS B 1 570 ? -12.75 -24.484 -31.359 1 91 570 HIS B CA 1
ATOM 9036 C C . HIS B 1 570 ? -12.766 -25.531 -30.25 1 91 570 HIS B C 1
ATOM 9038 O O . HIS B 1 570 ? -11.711 -25.938 -29.75 1 91 570 HIS B O 1
ATOM 9044 N N . LEU B 1 571 ? -13.93 -25.828 -29.859 1 93.12 571 LEU B N 1
ATOM 9045 C CA . LEU B 1 571 ? -14.148 -26.875 -28.875 1 93.12 571 LEU B CA 1
ATOM 9046 C C . LEU B 1 571 ? -14.617 -28.156 -29.547 1 93.12 571 LEU B C 1
ATOM 9048 O O . LEU B 1 571 ? -15.688 -28.203 -30.156 1 93.12 571 LEU B O 1
ATOM 9052 N N . LYS B 1 572 ? -13.742 -29.156 -29.469 1 92.56 572 LYS B N 1
ATOM 9053 C CA . LYS B 1 572 ? -14.055 -30.422 -30.141 1 92.56 572 LYS B CA 1
ATOM 9054 C C . LYS B 1 572 ? -14.039 -31.594 -29.172 1 92.56 572 LYS B C 1
ATOM 9056 O O . LYS B 1 572 ? -13.195 -31.656 -28.281 1 92.56 572 LYS B O 1
ATOM 9061 N N . LYS B 1 573 ? -14.984 -32.531 -29.328 1 93.56 573 LYS B N 1
ATOM 9062 C CA . LYS B 1 573 ? -15.008 -33.75 -28.531 1 93.56 573 LYS B CA 1
ATOM 9063 C C . LYS B 1 573 ? -14.078 -34.812 -29.125 1 93.56 573 LYS B C 1
ATOM 9065 O O . LYS B 1 573 ? -14.211 -35.156 -30.297 1 93.56 573 LYS B O 1
ATOM 9070 N N . LEU B 1 574 ? -13.242 -35.281 -28.328 1 89.94 574 LEU B N 1
ATOM 9071 C CA . LEU B 1 574 ? -12.297 -36.312 -28.781 1 89.94 574 LEU B CA 1
ATOM 9072 C C . LEU B 1 574 ? -12.789 -37.719 -28.438 1 89.94 574 LEU B C 1
ATOM 9074 O O . LEU B 1 574 ? -12.516 -38.656 -29.172 1 89.94 574 LEU B O 1
ATOM 9078 N N . LYS B 1 575 ? -13.367 -37.781 -27.219 1 87 575 LYS B N 1
ATOM 9079 C CA . LYS B 1 575 ? -13.906 -39.031 -26.719 1 87 575 LYS B CA 1
ATOM 9080 C C . LYS B 1 575 ? -15.242 -38.812 -26.016 1 87 575 LYS B C 1
ATOM 9082 O O . LYS B 1 575 ? -15.414 -37.844 -25.297 1 87 575 LYS B O 1
#

Radius of gyration: 36.6 Å; Cα contacts (8 Å, |Δi|>4): 1750; chains: 2; bounding box: 80×106×79 Å

Organism: NCBI:txid40520

Secondary structure (DSSP, 8-state):
-HHHHHHHHHHIIIIIIHHHHHHHHHHHHHHHHTHHHHHHHHHHHHHHHHHHHHHHHHHHHHHHHHHSS-GGGHHHHHHHHHHHHHHHHHHHHHHHHHHHHHHHHHHHHHHHHHHHHHHHB-HHHHTTS-HHHHHHIIIIIHHHHHHIIIIIHHHHHHHHHHHHHHHHHHHHH-HHHHHHHHHHHHHHHHHHHHHHHHHHHHHHHHHHHHHHHHHHHHHHHHTHHHHHHTT-HHHHHHHHHHHHHHHHHHHHHHHHHHHHHHHHHHHHHHHHHHHHHHHHHHHHHTTSS-HHHHHHHHHHHHHHHHHHHHHHHHHHHHHHHHHHHHHHHHHHTSPBPP---HHHHHHHHHS----EEEEEEEEEEE-TTS-EEEEEEEEEE-TT-EEEEE--TTSSHHHHHHHHTTSS--SEEEEEEEETT--EEE-SGGGGGGEEEE-SS--PPSEEHHHHHHTT-TT--HHHHHHHHHHTT-HHHHHHSTTGGGPEE-GGGTTS-HHHHHHHHHHHHHHHT-SEEEEESTTTTS-HHHHHHHHHHHHHH-TT-EEEEE---HHHHHH-SEEEEEETTEEEE--/-HHHHHHHHHHIIIIIIHHHHHHHHHHHHHHHHTHHHHHHHHHHHHHHHHHHHHHHHHHHHHHHHHHSS-GGGHHHHHHHHHHHHHHHHHHHHHHHHHHHHHHHHHHHHHHHHHHHHHHHB-HHHHTTS-HHHHHHIIIIIHHHHHHIIIIIHHHHHHHHHHHHHHHHHHHHH-HHHHHHHHHHHHHHHHHHHHHHHHHHHHHHHHHHHHHHHHHHHHHHHHTHHHHHHTT-HHHHHHHHHHHHHHHHHHHHHHHHHHHHHHHHHHHHHHHHHHHHHHHHHHHHHTTSS-HHHHHHHHHHHHHHHHHHHHHHHHHHHHHHHHHHHHHHHHHHTSPBPP---HHHHHHHHHS----EEEEEEEEEEE-TTS-EEEEEEEEEE-TT-EEEEE--TTSSHHHHHHHHTTSS--SEEEEEEEETT--EEE-SGGGGGGEEEE-SS--PPSEEHHHHHHTT-TT--HHHHHHHHHHTT-HHHHHHSTTGGGPEE-GGGTTS-HHHHHHHHHHHHHHHT-SEEEEESTTTTS-HHHHHHHHHHHHHH-TT-EEEEE---HHHHHH-SEEEEEETTEEEE--

Solvent-accessible surface area (backbone atoms only — not comparable to full-atom values): 57001 Å² total; per-residue (Å²): 116,69,65,61,50,46,50,51,48,42,55,49,40,60,57,53,38,39,46,35,45,55,19,47,52,57,57,41,59,64,45,62,77,43,45,66,61,49,51,49,38,36,52,32,37,42,49,17,39,51,26,48,55,46,24,40,57,39,47,17,55,29,43,39,26,53,77,37,88,55,65,82,56,39,64,59,33,51,50,50,32,51,52,23,46,51,48,20,52,51,26,47,40,51,32,47,44,52,44,48,47,50,30,46,53,48,28,49,50,51,34,50,52,48,50,52,46,60,66,41,31,37,52,68,67,51,67,77,50,51,61,67,55,54,48,42,46,52,51,54,27,32,46,41,33,25,46,32,64,49,50,44,50,44,49,46,52,29,32,46,47,38,29,52,50,37,45,51,54,39,36,72,78,36,52,69,57,31,50,56,58,52,55,47,50,58,53,50,51,58,53,46,53,65,50,46,58,57,49,49,54,48,50,52,53,49,50,52,49,50,49,51,53,49,50,50,54,49,52,47,53,74,34,40,67,57,36,52,38,53,56,32,51,67,58,52,50,51,51,47,51,52,54,48,51,53,45,43,53,53,47,49,54,45,42,54,50,50,40,48,53,51,44,48,51,50,48,51,50,53,48,49,47,46,52,48,49,54,51,43,51,52,36,36,59,71,61,77,40,52,75,11,51,42,55,29,50,52,52,38,44,50,48,34,48,51,27,48,54,51,52,58,58,41,50,62,51,47,53,53,18,24,54,31,32,41,56,50,45,58,58,66,65,50,59,63,56,62,60,48,57,54,69,54,48,51,54,54,64,75,38,75,89,68,27,38,29,41,40,32,44,47,25,26,34,64,49,94,90,64,50,68,40,32,53,59,20,60,46,76,39,47,48,53,34,35,31,32,41,33,55,60,89,88,37,36,68,67,58,51,50,33,35,68,48,26,49,40,76,60,78,39,62,45,53,34,35,31,40,76,86,63,55,70,35,59,51,14,59,52,49,14,70,43,33,19,54,26,60,64,62,61,76,41,60,61,41,26,51,48,55,57,42,28,66,62,32,76,82,62,46,71,66,58,52,48,52,28,21,49,42,31,67,31,39,72,62,38,65,67,36,93,52,32,54,63,34,72,30,35,66,64,26,40,93,49,53,66,40,53,34,25,23,46,41,45,16,31,26,55,61,50,60,32,42,27,36,37,32,38,41,42,52,70,65,41,54,71,69,56,38,51,50,28,53,50,41,58,59,67,68,46,87,31,32,14,33,39,33,37,48,88,51,67,75,60,57,73,72,34,68,28,34,32,35,30,51,93,25,33,49,43,77,77,76,115,69,64,62,52,47,48,52,49,44,54,45,41,62,56,54,38,39,46,35,45,53,19,47,51,58,57,41,60,64,46,61,77,43,44,66,63,49,51,51,38,36,51,33,38,42,49,18,40,51,25,48,54,47,25,41,56,37,48,16,56,30,44,39,24,55,76,38,90,55,68,81,55,38,63,59,32,51,51,49,31,52,51,23,45,50,49,21,52,52,24,48,40,52,33,47,45,53,44,48,47,52,31,47,54,47,28,49,49,50,35,51,52,50,49,51,45,61,67,42,31,36,52,69,67,50,66,76,49,51,62,66,55,54,48,42,45,52,51,55,28,31,46,42,32,25,46,33,62,50,50,43,52,44,50,46,51,30,30,47,48,39,30,51,49,36,45,52,55,40,36,72,77,35,52,70,56,31,52,55,58,52,54,48,48,58,53,51,50,59,52,46,54,64,49,46,58,56,48,49,54,48,49,52,53,48,50,52,49,52,49,51,53,50,50,51,53,50,51,45,53,75,34,38,66,58,35,52,38,54,56,32,52,68,60,54,48,52,52,47,50,52,53,47,52,52,45,43,54,52,48,47,54,45,42,55,50,49,38,49,53,50,42,49,51,51,48,51,52,52,48,49,49,47,53,47,50,53,51,42,50,51,36,36,59,73,61,77,40,50,74,12,52,43,54,28,51,52,53,36,43,51,48,33,48,50,26,48,55,52,53,58,59,40,49,62,51,46,52,53,18,25,54,31,30,42,57,51,44,58,58,66,66,51,58,62,54,62,61,46,57,55,70,53,48,50,54,55,65,73,37,76,89,68,26,39,28,40,39,33,43,46,25,27,34,62,49,92,90,65,51,67,39,31,55,60,22,60,48,76,41,47,49,48,34,35,30,32,42,32,54,59,88,89,38,37,69,66,57,52,52,34,34,68,47,26,48,41,76,60,80,38,60,44,54,32,37,30,39,77,87,63,56,70,34,57,49,14,58,54,49,14,70,44,34,18,55,25,60,62,64,62,75,43,59,62,40,26,52,48,55,57,42,29,66,63,33,77,82,62,46,72,64,60,52,49,51,28,22,48,43,31,67,33,38,73,61,37,66,67,37,95,52,31,54,65,34,70,31,34,66,65,26,40,93,49,53,66,38,54,35,25,22,48,40,44,15,33,26,55,60,49,61,31,42,27,37,38,32,39,42,43,50,71,65,41,54,72,70,58,37,51,50,29,53,50,41,57,57,68,68,45,78,39,31,14,33,40,36,36,47,89,49,66,76,60,56,75,73,34,70,29,34,31,35,32,50,93,25,32,48,44,77,78,78

pLDDT: mean 79.91, std 11.72, range [27.06, 96.25]

InterPro domains:
  IPR003439 ABC transporter-like, ATP-binding domain [PF00005] (378-524)
  IPR003439 ABC transporter-like, ATP-binding domain [PS50893] (358-574)
  IPR003593 AAA+ ATPase domain [SM00382] (383-569)
  IPR011527 ABC transporter type 1, transmembrane domain [PF00664] (38-307)
  IPR011527 ABC transporter type 1, transmembrane domain [PS50929] (42-320)
  IPR027417 P-loop containing nucleoside triphosphate hydrolase [G3DSA:3.40.50.300] (351-574)
  IPR027417 P-loop containing nucleoside triphosphate hydrolase [SSF52540] (354-568)
  IPR036640 ABC transporter type 1, transmembrane domain superfamily [G3DSA:1.20.1560.10] (22-338)
  IPR036640 ABC transporter type 1, transmembrane domain superfamily [SSF90123] (26-337)
  IPR039421 Type 1 protein exporter [PTHR24221] (74-566)

Sequence (1150 aa):
MKRWIKKIIVRIREGYLKEIYKETVWMYQYVKRYWFSICFYILAGVFGTVMGLGSSVVSKYLIDAVTGVRKDKILLFAVLIICMTAAGIISNAVISRISARINVVIQNEIQADIFQKLLYTEWKELQQFRSGDLLNRLSNDVVQVASGVISWIPNSITKLVQFIGAFAIIFYYDPVMAGIALLSAPVTVIFSRKFMGKMRTYNNEMREMTSSLMSFQDDTFQNIQTVKALDLTGVFEKKLQSLQNRYKEKMLDYNKFTVYTSSFMSAIGTGVSYICFGWSVYRLWSGYITTGTLLMFFQMANSLSSSFSSLIQIIPAAINAATCAGRLMSVSELEKENALDMEKVDRILEKEYKGITIELKEVNIHYKDGENVIHRGDFIANAGEITAVVGPSGEGKTTLIRVLLGLLHPMEGRAELKNAEGIKCRLSAGTREFFSYVPQGNTIFAGSIAENMRMVKEDATDEEIREVLEMACAYDFVKKLPKGMETVVGEKGSGLSEGQAQRLAIARALLKNAPVLILDEATSALDIDTEERVLKNIMKKEKGRTCIVTTHRPSVLSVSDHIYEIRESHLKKLKMKRWIKKIIVRIREGYLKEIYKETVWMYQYVKRYWFSICFYILAGVFGTVMGLGSSVVSKYLIDAVTGVRKDKILLFAVLIICMTAAGIISNAVISRISARINVVIQNEIQADIFQKLLYTEWKELQQFRSGDLLNRLSNDVVQVASGVISWIPNSITKLVQFIGAFAIIFYYDPVMAGIALLSAPVTVIFSRKFMGKMRTYNNEMREMTSSLMSFQDDTFQNIQTVKALDLTGVFEKKLQSLQNRYKEKMLDYNKFTVYTSSFMSAIGTGVSYICFGWSVYRLWSGYITTGTLLMFFQMANSLSSSFSSLIQIIPAAINAATCAGRLMSVSELEKENALDMEKVDRILEKEYKGITIELKEVNIHYKDGENVIHRGDFIANAGEITAVVGPSGEGKTTLIRVLLGLLHPMEGRAELKNAEGIKCRLSAGTREFFSYVPQGNTIFAGSIAENMRMVKEDATDEEIREVLEMACAYDFVKKLPKGMETVVGEKGSGLSEGQAQRLAIARALLKNAPVLILDEATSALDIDTEERVLKNIMKKEKGRTCIVTTHRPSVLSVSDHIYEIRESHLKKLK